Protein 8TMS (pdb70)

Foldseek 3Di:
DDDDDAAEEEAEFDEAEAQAELDPVVCVVVVRVQLEYEYEYPAQDRYEQEYAAFQQDQPPDPADRGVAQQNQESYEGEGAEYEYEGYEFEHVNADCVVRNHHERYQYHYQEYEYERHEFDDAHQHHEYFDDAPDDPDPSNNVYDCSPPDRDEHEYEYEQYEYEYFAQNAEYAYNYEYEAYEYEHEFDDWDFPPVQDDDPDDTDTDDDQARYERHAYQHDDPGQAYEYEQYEYYYDDQDFQRYAPYEYNHLQGAYEYENYYYDRNYHPVRYAYDVGGVDNRPNYHYYYD/DDDDDAAEDEAEFDEAEAQAELDPVVCVVVVRVQLEYEYEYPAQDRYEQEYAAFQQDQPPDPADRGVAQQNQESYEGEGAEYEYEGYEFEHVNADCVVRNHHERYRYHYQEYEYERHEFDDAHQHHEYFDDAPDDPDPCNNVYDCSPPDRDEHEYEYEQYEYEYFAQNAEYAYNYEYEAYEYEHEFDAWDFDPVQDDDPDDTDTDGDQARYERHAYQHDQPGQAYEYEQYEYYYPDQDFQRYAPYEYNHLQGAYEYENYHYDRNYHPVRYAYDVGGVDNRPNYHYYYD/DDDDDAAEEEAEFDEDEAQAELDPVVCVVVVRVQLEYEYEYPAQDRYEQEYAAFQQDQPPDPADRGVAQQNQESYEGEGAEYEYEGYEFEHVNADCVVRNHHERYRYHYQEYEYERHEFDDAHQHHEYFDDAPDDPDPSNNVHDCSPPDRDEHEYEYEQYEYEYFAQNAEYAYNYEYEAYEYEHEFDDWDFDPVQDDDPDDTDTDDDQARYERHAYQHDDPGQAYEYEQYEYYYDDQDFQRYAPYEYNHLQGAYEYENYHYDRNYHPVRYAYDVGGVDHRPNYHYYYD/DDDDDAAEDEAEFDEDEAQAELDPVVCVVVVRVQQEYEYEYPAQDRYEQEYAAFQQDQPPDPADRGVAQQNQESYEGEGAEYEYEGYEFEHVNADCVVRNHHERYRYHYQEYEYERHEFDDAHQHHEYFDDAPDDPDPCNNVYDCSPPDRDEHEYEYEQYEFEYFAQNAEYAYNYEYEAYEYEHEFDDWDFDPVQDDDPDDTDTDDDQARYERHAYQHDDPGQAYEYEQYEYYYDDQDFQRYAPYEYNHLQGAYEYENYHYDRNYHPVRYAYDVGGVDNRPNYHYYYD

Sequence (1152 aa):
SHMLEMKKIFFSNGTHYQKLYFDEEYYKNNNVTDNSLHIKGAGMDVTTISWSDGGFDKAPDDKGIKLGTFRSYTMFVSSGNEAIIEDLTIENTAGDGRIRGQAIALYADASKVTCRRVHLKGHQDTLFMSPLPLTEREKGGFIGPRENSPRLMTTQYYEDCIIEGDVDFIFGGANAVFKNCTIVSLYRAPLIDKNTISKEKAADYTDVPVQGFVCAPCTPEDEPGIRRFIDCRFITDRCPDSSVYLARPWREKGAASFENCSFGSHIHPDLFAGWKDIYDLEKTARFKNLSHMLEMKKIFFSNGTHYQKLYFDEEYYKNNNVTDNSLHIKGAGMDVTTISWSDGGFDKAPDDKGIKLGTFRSYTMFVSGNEAIIEDLTIENTAGDGRIRGQAIALYADASKVTCRRVHLKGHQDTLFMSPLPLTEREKGGFIGPRENSPRLMTTQYYEDCIIEGDVDFIFGGANAVFKNCTIVSLYRAPLIDKNTISKEKAADYTDVPVQGFVCAPCTPEDEPGIRFIDCRFITDRCPDSSVYLARPWREKGAASFEENCSFGSHIHPDLFAGWKDIYDLEKTARFKNLSHMLEMKKIFFSNGTHYQKLYFDEEYYKNNNVTDNSLHIKGAGMDVTTISWSDGGFDKAPDDKGIKLGTFRSYTMFVSGNEAIIEDLTIENTAGDGRIRGQAIALYADASKVTCRRVHLKGHQDTLFMSPLPLTEREKGGFIGPRENSPRLMTTQYYEDCIIEGDVDFIFGGANAVFKNCTIVSLYRAPLIDKNTISKEKAADYTDVPVQGFVCAPCTPEDEPGIRFIDCRFITDRCPDSSVYLARPWREKGAASFEENCSFGSHIHPDLFAGWKDIYDLEKTARFKNLSHMLEMKKIFFSNGTHYQKLYFDEEYYKNNNVTDNSLHIKGAGMDVTTISWSDGGFDKAPDDKGIKLGTFRSYTMFVSGNEAIIEDLTIENTAGDGRIRGQAIALYADASKVTCRRVHLKGHQDTLFMSPLPLTEREKGGFIGPRENSPRLMTTQYYEDCIIEGDVDFIFGGANAVFKNCTIVSLYRAPLIDKNTISKEKAADYTDVPVQGFVCAPCTPEDEPGIRRFIDCRFITDRCPDSSVYLARPWREKGAASFEENCSFGSHIHPDLFAGWKDIYDLEKTARFKNL

B-factor: mean 44.31, std 15.67, range [14.68, 141.88]

Nearest PDB structures (foldseek):
  8tms-assembly4_D  TM=1.001E+00  e=2.942E-52  Butyrivibrio fibrisolvens
  8tne-assembly3_C  TM=9.445E-01  e=4.661E-25  Butyrivibrio proteoclasticus
  8tne-assembly1_A  TM=9.260E-01  e=2.338E-25  Butyrivibrio proteoclasticus
  8tne-assembly2_B  TM=9.119E-01  e=3.468E-25  Butyrivibrio proteoclasticus
  1gq8-assembly1_A  TM=8.787E-01  e=9.538E-12  Daucus carota

CATH classification: 2.160.20.10

Structure (mmCIF, N/CA/C/O backbone):
data_8TMS
#
_entry.id   8TMS
#
_cell.length_a   48.638
_cell.length_b   76.282
_cell.length_c   96.779
_cell.angle_alpha   98.36
_cell.angle_beta   104.16
_cell.angle_gamma   90.05
#
_symmetry.space_group_name_H-M   'P 1'
#
loop_
_entity.id
_entity.type
_entity.pdbx_description
1 polymer Pectinesterase
2 non-polymer 'CHLORIDE ION'
3 non-polymer 1,2-ETHANEDIOL
4 water water
#
loop_
_atom_site.group_PDB
_atom_site.id
_atom_site.type_symbol
_atom_site.label_atom_id
_atom_site.label_alt_id
_atom_site.label_comp_id
_atom_site.label_asym_id
_atom_site.label_entity_id
_atom_site.label_seq_id
_atom_site.pdbx_PDB_ins_code
_atom_site.Cartn_x
_atom_site.Cartn_y
_atom_site.Cartn_z
_atom_site.occupancy
_atom_site.B_iso_or_equiv
_atom_site.auth_seq_id
_atom_site.auth_comp_id
_atom_site.auth_asym_id
_atom_site.auth_atom_id
_atom_site.pdbx_PDB_model_num
ATOM 1 N N . SER A 1 19 ? 22.969 20.897 -24.829 1.00 72.13 -4 SER A N 1
ATOM 2 C CA . SER A 1 19 ? 23.920 21.238 -23.731 1.00 73.25 -4 SER A CA 1
ATOM 3 C C . SER A 1 19 ? 24.650 20.007 -23.170 1.00 70.33 -4 SER A C 1
ATOM 4 O O . SER A 1 19 ? 25.786 19.813 -23.577 1.00 73.75 -4 SER A O 1
ATOM 7 N N . HIS A 1 20 ? 24.087 19.211 -22.240 1.00 64.92 -3 HIS A N 1
ATOM 8 C CA . HIS A 1 20 ? 24.873 18.134 -21.642 1.00 62.46 -3 HIS A CA 1
ATOM 9 C C . HIS A 1 20 ? 24.039 16.869 -21.421 1.00 58.59 -3 HIS A C 1
ATOM 10 O O . HIS A 1 20 ? 22.817 16.936 -21.340 1.00 55.64 -3 HIS A O 1
ATOM 17 N N . MET A 1 21 ? 24.731 15.727 -21.308 1.00 58.47 -2 MET A N 1
ATOM 18 C CA . MET A 1 21 ? 24.135 14.428 -21.020 1.00 58.29 -2 MET A CA 1
ATOM 19 C C . MET A 1 21 ? 24.526 14.018 -19.606 1.00 56.49 -2 MET A C 1
ATOM 20 O O . MET A 1 21 ? 25.629 14.319 -19.174 1.00 55.47 -2 MET A O 1
ATOM 25 N N . LEU A 1 22 ? 23.653 13.278 -18.917 1.00 57.22 -1 LEU A N 1
ATOM 26 C CA . LEU A 1 22 ? 23.913 12.806 -17.558 1.00 57.54 -1 LEU A CA 1
ATOM 27 C C . LEU A 1 22 ? 23.509 11.346 -17.428 1.00 53.56 -1 LEU A C 1
ATOM 28 O O . LEU A 1 22 ? 22.449 10.969 -17.892 1.00 53.24 -1 LEU A O 1
ATOM 33 N N . GLU A 1 23 ? 24.319 10.556 -16.735 1.00 52.29 0 GLU A N 1
ATOM 34 C CA . GLU A 1 23 ? 23.962 9.132 -16.512 1.00 51.33 0 GLU A CA 1
ATOM 35 C C . GLU A 1 23 ? 22.908 9.021 -15.406 1.00 47.62 0 GLU A C 1
ATOM 36 O O . GLU A 1 23 ? 23.082 9.644 -14.356 1.00 49.20 0 GLU A O 1
ATOM 42 N N . MET A 1 24 ? 21.863 8.240 -15.643 1.00 44.03 1 MET A N 1
ATOM 43 C CA . MET A 1 24 ? 20.776 8.092 -14.694 1.00 41.18 1 MET A CA 1
ATOM 44 C C . MET A 1 24 ? 20.883 6.711 -14.070 1.00 41.19 1 MET A C 1
ATOM 45 O O . MET A 1 24 ? 21.554 5.831 -14.606 1.00 45.14 1 MET A O 1
ATOM 50 N N . LYS A 1 25 ? 20.232 6.529 -12.926 1.00 39.39 2 LYS A N 1
ATOM 51 C CA . LYS A 1 25 ? 20.387 5.293 -12.188 1.00 38.84 2 LYS A CA 1
ATOM 52 C C . LYS A 1 25 ? 19.226 4.382 -12.550 1.00 36.50 2 LYS A C 1
ATOM 53 O O . LYS A 1 25 ? 18.084 4.744 -12.298 1.00 36.71 2 LYS A O 1
ATOM 59 N N . LYS A 1 26 ? 19.536 3.236 -13.167 1.00 35.44 3 LYS A N 1
ATOM 60 C CA . LYS A 1 26 ? 18.534 2.240 -13.496 1.00 34.65 3 LYS A CA 1
ATOM 61 C C . LYS A 1 26 ? 19.107 0.869 -13.142 1.00 35.07 3 LYS A C 1
ATOM 62 O O . LYS A 1 26 ? 20.197 0.524 -13.589 1.00 36.14 3 LYS A O 1
ATOM 68 N N . ILE A 1 27 ? 18.358 0.095 -12.347 1.00 33.30 4 ILE A N 1
ATOM 69 C CA . ILE A 1 27 ? 18.842 -1.167 -11.834 1.00 33.30 4 ILE A CA 1
ATOM 70 C C . ILE A 1 27 ? 17.935 -2.309 -12.268 1.00 32.60 4 ILE A C 1
ATOM 71 O O . ILE A 1 27 ? 16.725 -2.299 -12.024 1.00 33.20 4 ILE A O 1
ATOM 76 N N . PHE A 1 28 ? 18.560 -3.361 -12.791 1.00 31.77 5 PHE A N 1
ATOM 77 C CA . PHE A 1 28 ? 17.847 -4.585 -13.121 1.00 30.79 5 PHE A CA 1
ATOM 78 C C . PHE A 1 28 ? 17.972 -5.598 -11.986 1.00 29.17 5 PHE A C 1
ATOM 79 O O . PHE A 1 28 ? 19.043 -5.861 -11.477 1.00 28.29 5 PHE A O 1
ATOM 87 N N . PHE A 1 29 ? 16.851 -6.178 -11.605 1.00 29.13 6 PHE A N 1
ATOM 88 C CA . PHE A 1 29 ? 16.835 -7.259 -10.629 1.00 30.00 6 PHE A CA 1
ATOM 89 C C . PHE A 1 29 ? 16.539 -8.553 -11.374 1.00 29.15 6 PHE A C 1
ATOM 90 O O . PHE A 1 29 ? 15.466 -8.707 -11.954 1.00 27.51 6 PHE A O 1
ATOM 98 N N . SER A 1 30 ? 17.508 -9.470 -11.341 1.00 31.44 7 SER A N 1
ATOM 99 C CA . SER A 1 30 ? 17.409 -10.740 -12.050 1.00 33.37 7 SER A CA 1
ATOM 100 C C . SER A 1 30 ? 16.133 -11.467 -11.643 1.00 33.42 7 SER A C 1
ATOM 101 O O . SER A 1 30 ? 15.524 -11.159 -10.615 1.00 31.00 7 SER A O 1
ATOM 104 N N . ASN A 1 31 ? 15.758 -12.467 -12.440 1.00 35.17 8 ASN A N 1
ATOM 105 C CA . ASN A 1 31 ? 14.748 -13.413 -12.000 1.00 35.63 8 ASN A CA 1
ATOM 106 C C . ASN A 1 31 ? 15.244 -14.045 -10.695 1.00 35.12 8 ASN A C 1
ATOM 107 O O . ASN A 1 31 ? 16.448 -14.158 -10.479 1.00 34.88 8 ASN A O 1
ATOM 112 N N . GLY A 1 32 ? 14.305 -14.452 -9.836 1.00 35.36 9 GLY A N 1
ATOM 113 C CA . GLY A 1 32 ? 14.619 -14.962 -8.511 1.00 35.98 9 GLY A CA 1
ATOM 114 C C . GLY A 1 32 ? 14.073 -14.050 -7.405 1.00 35.19 9 GLY A C 1
ATOM 115 O O . GLY A 1 32 ? 13.471 -13.010 -7.681 1.00 30.73 9 GLY A O 1
ATOM 116 N N . THR A 1 33 ? 14.258 -14.481 -6.148 1.00 35.78 10 THR A N 1
ATOM 117 C CA . THR A 1 33 ? 13.893 -13.688 -4.994 1.00 35.91 10 THR A CA 1
ATOM 118 C C . THR A 1 33 ? 15.150 -13.002 -4.460 1.00 34.58 10 THR A C 1
ATOM 119 O O . THR A 1 33 ? 16.168 -13.645 -4.255 1.00 37.86 10 THR A O 1
ATOM 123 N N . HIS A 1 34 ? 15.067 -11.688 -4.244 1.00 32.49 11 HIS A N 1
ATOM 124 C CA . HIS A 1 34 ? 16.128 -10.919 -3.613 1.00 32.51 11 HIS A CA 1
ATOM 125 C C . HIS A 1 34 ? 15.686 -10.542 -2.192 1.00 30.13 11 HIS A C 1
ATOM 126 O O . HIS A 1 34 ? 14.799 -9.717 -2.038 1.00 27.94 11 HIS A O 1
ATOM 133 N N . TYR A 1 35 ? 16.289 -11.161 -1.172 1.00 30.78 12 TYR A N 1
ATOM 134 C CA . TYR A 1 35 ? 15.924 -10.940 0.220 1.00 30.25 12 TYR A CA 1
ATOM 135 C C . TYR A 1 35 ? 16.729 -9.770 0.763 1.00 31.43 12 TYR A C 1
ATOM 136 O O . TYR A 1 35 ? 17.871 -9.950 1.165 1.00 32.06 12 TYR A O 1
ATOM 145 N N . GLN A 1 36 ? 16.150 -8.569 0.759 1.00 32.57 13 GLN A N 1
ATOM 146 C CA . GLN A 1 36 ? 16.841 -7.449 1.376 1.00 35.62 13 GLN A CA 1
ATOM 147 C C . GLN A 1 36 ? 15.894 -6.288 1.606 1.00 31.32 13 GLN A C 1
ATOM 148 O O . GLN A 1 36 ? 14.866 -6.172 0.966 1.00 30.31 13 GLN A O 1
ATOM 154 N N . LYS A 1 37 ? 16.270 -5.464 2.583 1.00 30.14 14 LYS A N 1
ATOM 155 C CA . LYS A 1 37 ? 15.541 -4.255 2.913 1.00 28.89 14 LYS A CA 1
ATOM 156 C C . LYS A 1 37 ? 16.201 -3.128 2.139 1.00 25.97 14 LYS A C 1
ATOM 157 O O . LYS A 1 37 ? 17.349 -2.823 2.369 1.00 26.49 14 LYS A O 1
ATOM 163 N N . LEU A 1 38 ? 15.488 -2.562 1.183 1.00 24.92 15 LEU A N 1
ATOM 164 C CA . LEU A 1 38 ? 16.062 -1.573 0.290 1.00 25.39 15 LEU A CA 1
ATOM 165 C C . LEU A 1 38 ? 15.656 -0.192 0.791 1.00 23.49 15 LEU A C 1
ATOM 166 O O . LEU A 1 38 ? 14.475 0.052 0.990 1.00 21.13 15 LEU A O 1
ATOM 171 N N . TYR A 1 39 ? 16.654 0.663 1.003 1.00 24.55 16 TYR A N 1
ATOM 172 C CA . TYR A 1 39 ? 16.451 2.015 1.500 1.00 26.47 16 TYR A CA 1
ATOM 173 C C . TYR A 1 39 ? 17.119 3.019 0.563 1.00 26.49 16 TYR A C 1
ATOM 174 O O . TYR A 1 39 ? 18.307 3.317 0.708 1.00 27.46 16 TYR A O 1
ATOM 183 N N . PHE A 1 40 ? 16.327 3.533 -0.386 1.00 26.21 17 PHE A N 1
ATOM 184 C CA . PHE A 1 40 ? 16.805 4.444 -1.413 1.00 27.29 17 PHE A CA 1
ATOM 185 C C . PHE A 1 40 ? 16.544 5.886 -0.982 1.00 28.36 17 PHE A C 1
ATOM 186 O O . PHE A 1 40 ? 15.555 6.495 -1.383 1.00 27.69 17 PHE A O 1
ATOM 194 N N . ASP A 1 41 ? 17.465 6.409 -0.171 1.00 32.11 18 ASP A N 1
ATOM 195 C CA . ASP A 1 41 ? 17.324 7.687 0.512 1.00 35.20 18 ASP A CA 1
ATOM 196 C C . ASP A 1 41 ? 18.342 8.680 -0.047 1.00 37.50 18 ASP A C 1
ATOM 197 O O . ASP A 1 41 ? 19.061 8.354 -0.982 1.00 37.18 18 ASP A O 1
ATOM 202 N N . GLU A 1 42 ? 18.458 9.859 0.586 1.00 40.31 19 GLU A N 1
ATOM 203 C CA . GLU A 1 42 ? 19.448 10.862 0.227 1.00 42.83 19 GLU A CA 1
ATOM 204 C C . GLU A 1 42 ? 20.879 10.322 0.274 1.00 42.95 19 GLU A C 1
ATOM 205 O O . GLU A 1 42 ? 21.666 10.617 -0.622 1.00 43.66 19 GLU A O 1
ATOM 211 N N . GLU A 1 43 ? 21.228 9.564 1.326 1.00 41.73 20 GLU A N 1
ATOM 212 C CA . GLU A 1 43 ? 22.566 9.015 1.495 1.00 43.39 20 GLU A CA 1
ATOM 213 C C . GLU A 1 43 ? 22.925 8.097 0.308 1.00 40.94 20 GLU A C 1
ATOM 214 O O . GLU A 1 43 ? 24.056 8.154 -0.182 1.00 39.80 20 GLU A O 1
ATOM 220 N N . TYR A 1 44 ? 21.968 7.269 -0.161 1.00 37.63 21 TYR A N 1
ATOM 221 C CA . TYR A 1 44 ? 22.182 6.364 -1.281 1.00 36.12 21 TYR A CA 1
ATOM 222 C C . TYR A 1 44 ? 22.509 7.151 -2.554 1.00 38.37 21 TYR A C 1
ATOM 223 O O . TYR A 1 44 ? 23.391 6.775 -3.336 1.00 38.89 21 TYR A O 1
ATOM 232 N N . TYR A 1 45 ? 21.756 8.236 -2.778 1.00 37.47 22 TYR A N 1
ATOM 233 C CA . TYR A 1 45 ? 21.917 9.033 -3.975 1.00 37.26 22 TYR A CA 1
ATOM 234 C C . TYR A 1 45 ? 23.260 9.766 -3.963 1.00 39.07 22 TYR A C 1
ATOM 235 O O . TYR A 1 45 ? 23.909 9.851 -4.996 1.00 40.20 22 TYR A O 1
ATOM 244 N N . LYS A 1 46 ? 23.669 10.306 -2.811 1.00 40.39 23 LYS A N 1
ATOM 245 C CA . LYS A 1 46 ? 24.928 11.023 -2.727 1.00 45.35 23 LYS A CA 1
ATOM 246 C C . LYS A 1 46 ? 26.082 10.043 -2.952 1.00 44.84 23 LYS A C 1
ATOM 247 O O . LYS A 1 46 ? 27.025 10.351 -3.666 1.00 44.83 23 LYS A O 1
ATOM 253 N N . ASN A 1 47 ? 26.001 8.839 -2.380 1.00 43.46 24 ASN A N 1
ATOM 254 C CA . ASN A 1 47 ? 27.092 7.885 -2.474 1.00 43.39 24 ASN A CA 1
ATOM 255 C C . ASN A 1 47 ? 27.169 7.229 -3.858 1.00 41.87 24 ASN A C 1
ATOM 256 O O . ASN A 1 47 ? 28.219 6.722 -4.229 1.00 43.70 24 ASN A O 1
ATOM 261 N N . ASN A 1 48 ? 26.075 7.214 -4.628 1.00 39.81 25 ASN A N 1
ATOM 262 C CA . ASN A 1 48 ? 26.098 6.635 -5.960 1.00 37.82 25 ASN A CA 1
ATOM 263 C C . ASN A 1 48 ? 26.060 7.737 -7.023 1.00 38.09 25 ASN A C 1
ATOM 264 O O . ASN A 1 48 ? 25.835 7.472 -8.205 1.00 36.15 25 ASN A O 1
ATOM 269 N N . ASN A 1 49 ? 26.302 8.979 -6.590 1.00 38.88 26 ASN A N 1
ATOM 270 C CA . ASN A 1 49 ? 26.429 10.111 -7.481 1.00 40.41 26 ASN A CA 1
ATOM 271 C C . ASN A 1 49 ? 25.213 10.243 -8.385 1.00 39.28 26 ASN A C 1
ATOM 272 O O . ASN A 1 49 ? 25.372 10.594 -9.537 1.00 41.16 26 ASN A O 1
ATOM 277 N N . VAL A 1 50 ? 24.016 10.009 -7.848 1.00 37.52 27 VAL A N 1
ATOM 278 C CA . VAL A 1 50 ? 22.784 10.195 -8.592 1.00 38.09 27 VAL A CA 1
ATOM 279 C C . VAL A 1 50 ? 22.317 11.638 -8.366 1.00 40.94 27 VAL A C 1
ATOM 280 O O . VAL A 1 50 ? 21.576 11.935 -7.418 1.00 43.29 27 VAL A O 1
ATOM 284 N N . THR A 1 51 ? 22.772 12.555 -9.217 1.00 43.78 28 THR A N 1
ATOM 285 C CA . THR A 1 51 ? 22.665 13.976 -8.905 1.00 45.61 28 THR A CA 1
ATOM 286 C C . THR A 1 51 ? 21.224 14.460 -9.090 1.00 44.36 28 THR A C 1
ATOM 287 O O . THR A 1 51 ? 20.887 15.527 -8.601 1.00 45.35 28 THR A O 1
ATOM 291 N N . ASP A 1 52 ? 20.379 13.657 -9.756 1.00 42.70 29 ASP A N 1
ATOM 292 C CA . ASP A 1 52 ? 18.977 13.979 -10.014 1.00 40.94 29 ASP A CA 1
ATOM 293 C C . ASP A 1 52 ? 18.056 13.221 -9.048 1.00 37.30 29 ASP A C 1
ATOM 294 O O . ASP A 1 52 ? 16.842 13.273 -9.192 1.00 34.72 29 ASP A O 1
ATOM 299 N N . ASN A 1 53 ? 18.633 12.505 -8.077 1.00 37.24 30 ASN A N 1
ATOM 300 C CA . ASN A 1 53 ? 17.888 11.875 -6.989 1.00 37.97 30 ASN A CA 1
ATOM 301 C C . ASN A 1 53 ? 16.664 11.118 -7.503 1.00 37.08 30 ASN A C 1
ATOM 302 O O . ASN A 1 53 ? 15.550 11.282 -7.011 1.00 35.85 30 ASN A O 1
ATOM 307 N N . SER A 1 54 ? 16.892 10.284 -8.511 1.00 35.84 31 SER A N 1
ATOM 308 C CA . SER A 1 54 ? 15.822 9.573 -9.167 1.00 33.86 31 SER A CA 1
ATOM 309 C C . SER A 1 54 ? 16.271 8.151 -9.419 1.00 32.08 31 SER A C 1
ATOM 310 O O . SER A 1 54 ? 17.450 7.896 -9.590 1.00 31.37 31 SER A O 1
ATOM 313 N N . LEU A 1 55 ? 15.311 7.234 -9.371 1.00 31.73 32 LEU A N 1
ATOM 314 C CA . LEU A 1 55 ? 15.637 5.827 -9.430 1.00 31.02 32 LEU A CA 1
ATOM 315 C C . LEU A 1 55 ? 14.648 5.119 -10.338 1.00 29.82 32 LEU A C 1
ATOM 316 O O . LEU A 1 55 ? 13.452 5.395 -10.291 1.00 30.77 32 LEU A O 1
ATOM 321 N N . HIS A 1 56 ? 15.186 4.231 -11.172 1.00 28.45 33 HIS A N 1
ATOM 322 C CA . HIS A 1 56 ? 14.383 3.352 -11.993 1.00 27.30 33 HIS A CA 1
ATOM 323 C C . HIS A 1 56 ? 14.799 1.925 -11.647 1.00 27.13 33 HIS A C 1
ATOM 324 O O . HIS A 1 56 ? 15.976 1.563 -11.758 1.00 27.03 33 HIS A O 1
ATOM 331 N N . ILE A 1 57 ? 13.827 1.107 -11.230 1.00 27.37 34 ILE A N 1
ATOM 332 C CA . ILE A 1 57 ? 14.127 -0.296 -11.025 1.00 27.95 34 ILE A CA 1
ATOM 333 C C . ILE A 1 57 ? 13.234 -1.144 -11.930 1.00 26.45 34 ILE A C 1
ATOM 334 O O . ILE A 1 57 ? 12.044 -0.890 -12.180 1.00 23.52 34 ILE A O 1
ATOM 339 N N . LYS A 1 58 ? 13.876 -2.209 -12.410 1.00 26.74 35 LYS A N 1
ATOM 340 C CA . LYS A 1 58 ? 13.298 -3.079 -13.404 1.00 28.30 35 LYS A CA 1
ATOM 341 C C . LYS A 1 58 ? 13.577 -4.521 -12.971 1.00 27.08 35 LYS A C 1
ATOM 342 O O . LYS A 1 58 ? 14.675 -4.844 -12.541 1.00 26.08 35 LYS A O 1
ATOM 348 N N . GLY A 1 59 ? 12.573 -5.376 -13.092 1.00 26.87 36 GLY A N 1
ATOM 349 C CA . GLY A 1 59 ? 12.773 -6.801 -12.967 1.00 28.39 36 GLY A CA 1
ATOM 350 C C . GLY A 1 59 ? 12.564 -7.533 -14.297 1.00 31.99 36 GLY A C 1
ATOM 351 O O . GLY A 1 59 ? 12.363 -6.922 -15.367 1.00 32.55 36 GLY A O 1
ATOM 352 N N . ALA A 1 60 ? 12.593 -8.873 -14.186 1.00 32.95 37 ALA A N 1
ATOM 353 C CA . ALA A 1 60 ? 12.490 -9.786 -15.315 1.00 33.49 37 ALA A CA 1
ATOM 354 C C . ALA A 1 60 ? 11.036 -10.167 -15.574 1.00 32.90 37 ALA A C 1
ATOM 355 O O . ALA A 1 60 ? 10.760 -11.049 -16.386 1.00 31.91 37 ALA A O 1
ATOM 357 N N . GLY A 1 61 ? 10.108 -9.503 -14.879 1.00 32.12 38 GLY A N 1
ATOM 358 C CA . GLY A 1 61 ? 8.704 -9.855 -14.983 1.00 33.17 38 GLY A CA 1
ATOM 359 C C . GLY A 1 61 ? 8.008 -9.801 -13.625 1.00 33.39 38 GLY A C 1
ATOM 360 O O . GLY A 1 61 ? 8.590 -10.072 -12.584 1.00 29.76 38 GLY A O 1
ATOM 361 N N . MET A 1 62 ? 6.730 -9.447 -13.668 1.00 35.78 39 MET A N 1
ATOM 362 C CA . MET A 1 62 ? 5.974 -9.138 -12.476 1.00 36.15 39 MET A CA 1
ATOM 363 C C . MET A 1 62 ? 6.123 -10.244 -11.443 1.00 40.66 39 MET A C 1
ATOM 364 O O . MET A 1 62 ? 6.219 -9.926 -10.259 1.00 47.28 39 MET A O 1
ATOM 369 N N . ASP A 1 63 ? 6.136 -11.530 -11.818 1.00 40.45 40 ASP A N 1
ATOM 370 C CA . ASP A 1 63 ? 6.275 -12.477 -10.715 1.00 43.35 40 ASP A CA 1
ATOM 371 C C . ASP A 1 63 ? 7.532 -13.330 -10.844 1.00 42.95 40 ASP A C 1
ATOM 372 O O . ASP A 1 63 ? 7.786 -14.168 -9.988 1.00 46.23 40 ASP A O 1
ATOM 377 N N . VAL A 1 64 ? 8.374 -13.075 -11.844 1.00 39.38 41 VAL A N 1
ATOM 378 C CA . VAL A 1 64 ? 9.573 -13.879 -11.980 1.00 38.94 41 VAL A CA 1
ATOM 379 C C . VAL A 1 64 ? 10.694 -13.237 -11.170 1.00 34.32 41 VAL A C 1
ATOM 380 O O . VAL A 1 64 ? 11.659 -13.925 -10.837 1.00 32.67 41 VAL A O 1
ATOM 384 N N . THR A 1 65 ? 10.560 -11.930 -10.874 1.00 31.05 42 THR A N 1
ATOM 385 C CA . THR A 1 65 ? 11.483 -11.228 -9.989 1.00 29.15 42 THR A CA 1
ATOM 386 C C . THR A 1 65 ? 10.742 -10.786 -8.723 1.00 27.18 42 THR A C 1
ATOM 387 O O . THR A 1 65 ? 9.671 -10.183 -8.811 1.00 26.36 42 THR A O 1
ATOM 391 N N . THR A 1 66 ? 11.323 -11.076 -7.551 1.00 26.45 43 THR A N 1
ATOM 392 C CA . THR A 1 66 ? 10.685 -10.760 -6.277 1.00 25.69 43 THR A CA 1
ATOM 393 C C . THR A 1 66 ? 11.687 -10.113 -5.315 1.00 25.62 43 THR A C 1
ATOM 394 O O . THR A 1 66 ? 12.741 -10.675 -5.031 1.00 26.29 43 THR A O 1
ATOM 398 N N . ILE A 1 67 ? 11.337 -8.916 -4.819 1.00 25.24 44 ILE A N 1
ATOM 399 C CA . ILE A 1 67 ? 12.075 -8.266 -3.744 1.00 25.71 44 ILE A CA 1
ATOM 400 C C . ILE A 1 67 ? 11.338 -8.520 -2.434 1.00 24.14 44 ILE A C 1
ATOM 401 O O . ILE A 1 67 ? 10.140 -8.253 -2.317 1.00 22.33 44 ILE A O 1
ATOM 406 N N . SER A 1 68 ? 12.062 -9.015 -1.436 1.00 24.80 45 SER A N 1
ATOM 407 C CA . SER A 1 68 ? 11.411 -9.640 -0.294 1.00 25.37 45 SER A CA 1
ATOM 408 C C . SER A 1 68 ? 12.131 -9.343 1.017 1.00 25.95 45 SER A C 1
ATOM 409 O O . SER A 1 68 ? 13.348 -9.472 1.114 1.00 27.39 45 SER A O 1
ATOM 412 N N . TRP A 1 69 ? 11.333 -8.978 2.028 1.00 26.23 46 TRP A N 1
ATOM 413 C CA . TRP A 1 69 ? 11.763 -8.861 3.419 1.00 26.39 46 TRP A CA 1
ATOM 414 C C . TRP A 1 69 ? 10.524 -9.054 4.306 1.00 25.79 46 TRP A C 1
ATOM 415 O O . TRP A 1 69 ? 9.406 -9.192 3.804 1.00 24.99 46 TRP A O 1
ATOM 426 N N . SER A 1 70 ? 10.707 -9.030 5.626 1.00 26.59 47 SER A N 1
ATOM 427 C CA . SER A 1 70 ? 9.677 -9.513 6.538 1.00 27.01 47 SER A CA 1
ATOM 428 C C . SER A 1 70 ? 9.702 -8.778 7.889 1.00 27.98 47 SER A C 1
ATOM 429 O O . SER A 1 70 ? 9.443 -9.399 8.917 1.00 29.89 47 SER A O 1
ATOM 432 N N . ASP A 1 71 ? 9.996 -7.462 7.888 1.00 26.40 48 ASP A N 1
ATOM 433 C CA . ASP A 1 71 ? 9.936 -6.655 9.099 1.00 25.48 48 ASP A CA 1
ATOM 434 C C . ASP A 1 71 ? 8.488 -6.253 9.367 1.00 25.01 48 ASP A C 1
ATOM 435 O O . ASP A 1 71 ? 7.754 -5.936 8.439 1.00 23.96 48 ASP A O 1
ATOM 440 N N . GLY A 1 72 ? 8.082 -6.289 10.648 1.00 26.20 49 GLY A N 1
ATOM 441 C CA . GLY A 1 72 ? 6.734 -5.911 11.056 1.00 25.81 49 GLY A CA 1
ATOM 442 C C . GLY A 1 72 ? 6.735 -4.873 12.170 1.00 26.63 49 GLY A C 1
ATOM 443 O O . GLY A 1 72 ? 7.629 -4.850 13.010 1.00 27.76 49 GLY A O 1
ATOM 444 N N . GLY A 1 73 ? 5.688 -4.052 12.203 1.00 27.13 50 GLY A N 1
ATOM 445 C CA . GLY A 1 73 ? 5.628 -2.920 13.122 1.00 28.82 50 GLY A CA 1
ATOM 446 C C . GLY A 1 73 ? 5.703 -3.336 14.594 1.00 30.85 50 GLY A C 1
ATOM 447 O O . GLY A 1 73 ? 6.165 -2.538 15.406 1.00 33.16 50 GLY A O 1
ATOM 448 N N . PHE A 1 74 ? 5.269 -4.566 14.934 1.00 30.94 51 PHE A N 1
ATOM 449 C CA . PHE A 1 74 ? 5.250 -4.988 16.325 1.00 33.36 51 PHE A CA 1
ATOM 450 C C . PHE A 1 74 ? 6.572 -5.622 16.728 1.00 35.45 51 PHE A C 1
ATOM 451 O O . PHE A 1 74 ? 6.708 -6.037 17.879 1.00 38.49 51 PHE A O 1
ATOM 459 N N . ASP A 1 75 ? 7.550 -5.696 15.813 1.00 34.98 52 ASP A N 1
ATOM 460 C CA . ASP A 1 75 ? 8.828 -6.315 16.148 1.00 37.21 52 ASP A CA 1
ATOM 461 C C . ASP A 1 75 ? 9.575 -5.479 17.192 1.00 39.10 52 ASP A C 1
ATOM 462 O O . ASP A 1 75 ? 9.221 -4.330 17.417 1.00 39.35 52 ASP A O 1
ATOM 467 N N . LYS A 1 76 ? 10.633 -6.035 17.792 1.00 41.86 53 LYS A N 1
ATOM 468 C CA . LYS A 1 76 ? 11.490 -5.269 18.686 1.00 45.85 53 LYS A CA 1
ATOM 469 C C . LYS A 1 76 ? 12.019 -4.043 17.954 1.00 45.74 53 LYS A C 1
ATOM 470 O O . LYS A 1 76 ? 12.244 -4.099 16.750 1.00 45.47 53 LYS A O 1
ATOM 476 N N . ALA A 1 77 ? 12.195 -2.944 18.692 1.00 47.20 54 ALA A N 1
ATOM 477 C CA . ALA A 1 77 ? 12.859 -1.766 18.165 1.00 46.28 54 ALA A CA 1
ATOM 478 C C . ALA A 1 77 ? 14.306 -2.127 17.864 1.00 47.93 54 ALA A C 1
ATOM 479 O O . ALA A 1 77 ? 14.956 -2.796 18.654 1.00 50.19 54 ALA A O 1
ATOM 481 N N . PRO A 1 78 ? 14.857 -1.735 16.699 1.00 48.95 55 PRO A N 1
ATOM 482 C CA . PRO A 1 78 ? 16.249 -2.049 16.375 1.00 49.77 55 PRO A CA 1
ATOM 483 C C . PRO A 1 78 ? 17.245 -1.108 17.051 1.00 51.42 55 PRO A C 1
ATOM 484 O O . PRO A 1 78 ? 18.450 -1.340 16.993 1.00 51.63 55 PRO A O 1
ATOM 488 N N . ASP A 1 79 ? 16.739 -0.060 17.711 1.00 52.02 56 ASP A N 1
ATOM 489 C CA . ASP A 1 79 ? 17.598 0.933 18.335 1.00 53.98 56 ASP A CA 1
ATOM 490 C C . ASP A 1 79 ? 16.863 1.578 19.510 1.00 54.55 56 ASP A C 1
ATOM 491 O O . ASP A 1 79 ? 15.801 1.122 19.925 1.00 54.74 56 ASP A O 1
ATOM 496 N N . ASP A 1 80 ? 17.448 2.667 20.022 1.00 56.39 57 ASP A N 1
ATOM 497 C CA . ASP A 1 80 ? 16.938 3.380 21.179 1.00 58.52 57 ASP A CA 1
ATOM 498 C C . ASP A 1 80 ? 15.671 4.158 20.826 1.00 56.20 57 ASP A C 1
ATOM 499 O O . ASP A 1 80 ? 15.144 4.871 21.666 1.00 59.66 57 ASP A O 1
ATOM 504 N N . LYS A 1 81 ? 15.181 4.031 19.595 1.00 52.13 58 LYS A N 1
ATOM 505 C CA . LYS A 1 81 ? 14.089 4.870 19.128 1.00 50.68 58 LYS A CA 1
ATOM 506 C C . LYS A 1 81 ? 12.825 4.010 19.099 1.00 47.53 58 LYS A C 1
ATOM 507 O O . LYS A 1 81 ? 12.776 2.990 18.410 1.00 44.55 58 LYS A O 1
ATOM 513 N N . GLY A 1 82 ? 11.811 4.422 19.873 1.00 46.16 59 GLY A N 1
ATOM 514 C CA . GLY A 1 82 ? 10.526 3.737 19.898 1.00 43.48 59 GLY A CA 1
ATOM 515 C C . GLY A 1 82 ? 10.538 2.552 20.860 1.00 43.44 59 GLY A C 1
ATOM 516 O O . GLY A 1 82 ? 11.591 2.182 21.390 1.00 43.99 59 GLY A O 1
ATOM 517 N N . ILE A 1 83 ? 9.345 1.989 21.074 1.00 42.25 60 ILE A N 1
ATOM 518 C CA . ILE A 1 83 ? 9.148 0.811 21.911 1.00 43.75 60 ILE A CA 1
ATOM 519 C C . ILE A 1 83 ? 8.995 -0.443 21.032 1.00 42.14 60 ILE A C 1
ATOM 520 O O . ILE A 1 83 ? 8.818 -1.563 21.510 1.00 41.04 60 ILE A O 1
ATOM 525 N N . LYS A 1 84 ? 9.003 -0.230 19.715 1.00 41.14 61 LYS A N 1
ATOM 526 C CA . LYS A 1 84 ? 8.779 -1.275 18.733 1.00 39.81 61 LYS A CA 1
ATOM 527 C C . LYS A 1 84 ? 9.285 -0.754 17.399 1.00 38.17 61 LYS A C 1
ATOM 528 O O . LYS A 1 84 ? 9.551 0.443 17.282 1.00 37.51 61 LYS A O 1
ATOM 534 N N . LEU A 1 85 ? 9.373 -1.647 16.410 1.00 36.99 62 LEU A N 1
ATOM 535 C CA . LEU A 1 85 ? 9.970 -1.277 15.139 1.00 37.69 62 LEU A CA 1
ATOM 536 C C . LEU A 1 85 ? 9.156 -0.145 14.514 1.00 35.98 62 LEU A C 1
ATOM 537 O O . LEU A 1 85 ? 9.732 0.852 14.080 1.00 35.23 62 LEU A O 1
ATOM 542 N N . GLY A 1 86 ? 7.829 -0.335 14.449 1.00 34.49 63 GLY A N 1
ATOM 543 C CA . GLY A 1 86 ? 6.904 0.671 13.960 1.00 32.51 63 GLY A CA 1
ATOM 544 C C . GLY A 1 86 ? 6.530 0.451 12.498 1.00 30.32 63 GLY A C 1
ATOM 545 O O . GLY A 1 86 ? 7.317 -0.057 11.699 1.00 31.08 63 GLY A O 1
ATOM 546 N N . THR A 1 87 ? 5.311 0.865 12.177 1.00 28.43 64 THR A N 1
ATOM 547 C CA . THR A 1 87 ? 4.786 0.844 10.826 1.00 26.97 64 THR A CA 1
ATOM 548 C C . THR A 1 87 ? 5.805 1.369 9.801 1.00 26.86 64 THR A C 1
ATOM 549 O O . THR A 1 87 ? 6.072 0.744 8.779 1.00 25.45 64 THR A O 1
ATOM 553 N N . PHE A 1 88 ? 6.343 2.565 10.049 1.00 27.05 65 PHE A N 1
ATOM 554 C CA . PHE A 1 88 ? 7.027 3.304 9.008 1.00 25.40 65 PHE A CA 1
ATOM 555 C C . PHE A 1 88 ? 8.506 2.951 9.016 1.00 25.50 65 PHE A C 1
ATOM 556 O O . PHE A 1 88 ? 9.267 3.465 8.206 1.00 27.48 65 PHE A O 1
ATOM 564 N N . ARG A 1 89 ? 8.908 2.023 9.875 1.00 25.34 66 ARG A N 1
ATOM 565 C CA . ARG A 1 89 ? 10.193 1.374 9.691 1.00 25.29 66 ARG A CA 1
ATOM 566 C C . ARG A 1 89 ? 10.026 -0.072 9.206 1.00 23.56 66 ARG A C 1
ATOM 567 O O . ARG A 1 89 ? 11.023 -0.772 9.098 1.00 23.38 66 ARG A O 1
ATOM 575 N N . SER A 1 90 ? 8.809 -0.499 8.844 1.00 22.59 67 SER A N 1
ATOM 576 C CA . SER A 1 90 ? 8.569 -1.902 8.504 1.00 23.24 67 SER A CA 1
ATOM 577 C C . SER A 1 90 ? 8.890 -2.259 7.034 1.00 23.56 67 SER A C 1
ATOM 578 O O . SER A 1 90 ? 8.819 -3.429 6.647 1.00 23.03 67 SER A O 1
ATOM 581 N N . TYR A 1 91 ? 9.202 -1.255 6.198 1.00 23.64 68 TYR A N 1
ATOM 582 C CA . TYR A 1 91 ? 9.125 -1.364 4.739 1.00 23.35 68 TYR A CA 1
ATOM 583 C C . TYR A 1 91 ? 10.115 -2.416 4.234 1.00 23.63 68 TYR A C 1
ATOM 584 O O . TYR A 1 91 ? 11.221 -2.531 4.761 1.00 23.19 68 TYR A O 1
ATOM 593 N N . THR A 1 92 ? 9.716 -3.160 3.193 1.00 23.12 69 THR A N 1
ATOM 594 C CA . THR A 1 92 ? 10.673 -3.924 2.409 1.00 23.27 69 THR A CA 1
ATOM 595 C C . THR A 1 92 ? 11.470 -2.995 1.502 1.00 22.68 69 THR A C 1
ATOM 596 O O . THR A 1 92 ? 12.679 -3.167 1.397 1.00 22.16 69 THR A O 1
ATOM 600 N N . MET A 1 93 ? 10.795 -2.034 0.850 1.00 22.29 70 MET A N 1
ATOM 601 C CA . MET A 1 93 ? 11.485 -1.051 0.035 1.00 23.91 70 MET A CA 1
ATOM 602 C C . MET A 1 93 ? 10.972 0.340 0.384 1.00 23.86 70 MET A C 1
ATOM 603 O O . MET A 1 93 ? 9.770 0.581 0.391 1.00 22.56 70 MET A O 1
ATOM 608 N N . PHE A 1 94 ? 11.908 1.252 0.639 1.00 26.06 71 PHE A N 1
ATOM 609 C CA . PHE A 1 94 ? 11.629 2.682 0.725 1.00 27.31 71 PHE A CA 1
ATOM 610 C C . PHE A 1 94 ? 12.279 3.366 -0.476 1.00 27.00 71 PHE A C 1
ATOM 611 O O . PHE A 1 94 ? 13.455 3.145 -0.757 1.00 27.31 71 PHE A O 1
ATOM 619 N N . VAL A 1 95 ? 11.539 4.236 -1.158 1.00 26.91 72 VAL A N 1
ATOM 620 C CA . VAL A 1 95 ? 12.161 5.044 -2.188 1.00 28.63 72 VAL A CA 1
ATOM 621 C C . VAL A 1 95 ? 11.731 6.506 -2.066 1.00 28.26 72 VAL A C 1
ATOM 622 O O . VAL A 1 95 ? 10.551 6.785 -1.930 1.00 25.91 72 VAL A O 1
ATOM 626 N N . SER A 1 96 ? 12.713 7.422 -2.162 1.00 29.00 73 SER A N 1
ATOM 627 C CA A SER A 1 96 ? 12.468 8.853 -2.131 0.70 31.02 73 SER A CA 1
ATOM 628 C CA B SER A 1 96 ? 12.466 8.853 -2.134 0.30 29.60 73 SER A CA 1
ATOM 629 C C . SER A 1 96 ? 13.117 9.535 -3.334 1.00 30.66 73 SER A C 1
ATOM 630 O O . SER A 1 96 ? 13.553 8.873 -4.257 1.00 31.89 73 SER A O 1
ATOM 635 N N . GLY A 1 97 ? 13.180 10.867 -3.307 1.00 29.99 74 GLY A N 1
ATOM 636 C CA . GLY A 1 97 ? 13.843 11.640 -4.340 1.00 30.28 74 GLY A CA 1
ATOM 637 C C . GLY A 1 97 ? 12.820 12.336 -5.230 1.00 30.59 74 GLY A C 1
ATOM 638 O O . GLY A 1 97 ? 11.651 12.465 -4.868 1.00 31.03 74 GLY A O 1
ATOM 639 N N . ASN A 1 98 ? 13.244 12.737 -6.429 1.00 30.67 75 ASN A N 1
ATOM 640 C CA . ASN A 1 98 ? 12.359 13.458 -7.324 1.00 30.83 75 ASN A CA 1
ATOM 641 C C . ASN A 1 98 ? 11.435 12.502 -8.056 1.00 29.27 75 ASN A C 1
ATOM 642 O O . ASN A 1 98 ? 10.271 12.817 -8.279 1.00 28.42 75 ASN A O 1
ATOM 647 N N . GLU A 1 99 ? 11.956 11.347 -8.452 1.00 28.73 76 GLU A N 1
ATOM 648 C CA . GLU A 1 99 ? 11.169 10.422 -9.244 1.00 29.12 76 GLU A CA 1
ATOM 649 C C . GLU A 1 99 ? 11.615 8.986 -9.001 1.00 27.36 76 GLU A C 1
ATOM 650 O O . GLU A 1 99 ? 12.795 8.698 -8.864 1.00 27.08 76 GLU A O 1
ATOM 656 N N . ALA A 1 100 ? 10.634 8.090 -8.954 1.00 26.18 77 ALA A N 1
ATOM 657 C CA . ALA A 1 100 ? 10.896 6.672 -8.841 1.00 26.01 77 ALA A CA 1
ATOM 658 C C . ALA A 1 100 ? 10.028 5.936 -9.852 1.00 26.00 77 ALA A C 1
ATOM 659 O O . ALA A 1 100 ? 8.880 6.273 -10.085 1.00 26.34 77 ALA A O 1
ATOM 661 N N . ILE A 1 101 ? 10.611 4.944 -10.498 1.00 26.36 78 ILE A N 1
ATOM 662 C CA . ILE A 1 101 ? 9.886 4.163 -11.463 1.00 28.04 78 ILE A CA 1
ATOM 663 C C . ILE A 1 101 ? 10.197 2.718 -11.125 1.00 27.67 78 ILE A C 1
ATOM 664 O O . ILE A 1 101 ? 11.362 2.377 -10.890 1.00 27.36 78 ILE A O 1
ATOM 669 N N . ILE A 1 102 ? 9.158 1.881 -11.119 1.00 26.66 79 ILE A N 1
ATOM 670 C CA . ILE A 1 102 ? 9.348 0.490 -10.770 1.00 26.32 79 ILE A CA 1
ATOM 671 C C . ILE A 1 102 ? 8.575 -0.340 -11.781 1.00 25.90 79 ILE A C 1
ATOM 672 O O . ILE A 1 102 ? 7.391 -0.104 -11.967 1.00 25.15 79 ILE A O 1
ATOM 677 N N . GLU A 1 103 ? 9.240 -1.304 -12.411 1.00 26.02 80 GLU A N 1
ATOM 678 C CA . GLU A 1 103 ? 8.580 -2.088 -13.438 1.00 28.22 80 GLU A CA 1
ATOM 679 C C . GLU A 1 103 ? 8.910 -3.586 -13.330 1.00 27.86 80 GLU A C 1
ATOM 680 O O . GLU A 1 103 ? 10.052 -3.980 -13.061 1.00 26.64 80 GLU A O 1
ATOM 686 N N . ASP A 1 104 ? 7.874 -4.407 -13.557 1.00 27.19 81 ASP A N 1
ATOM 687 C CA . ASP A 1 104 ? 8.027 -5.825 -13.885 1.00 28.08 81 ASP A CA 1
ATOM 688 C C . ASP A 1 104 ? 8.736 -6.575 -12.763 1.00 27.74 81 ASP A C 1
ATOM 689 O O . ASP A 1 104 ? 9.714 -7.284 -13.021 1.00 27.87 81 ASP A O 1
ATOM 694 N N . LEU A 1 105 ? 8.235 -6.403 -11.531 1.00 26.19 82 LEU A N 1
ATOM 695 C CA . LEU A 1 105 ? 8.704 -7.203 -10.414 1.00 25.79 82 LEU A CA 1
ATOM 696 C C . LEU A 1 105 ? 7.650 -7.219 -9.308 1.00 25.12 82 LEU A C 1
ATOM 697 O O . LEU A 1 105 ? 6.609 -6.577 -9.414 1.00 23.37 82 LEU A O 1
ATOM 702 N N . THR A 1 106 ? 7.940 -8.034 -8.292 1.00 25.17 83 THR A N 1
ATOM 703 C CA . THR A 1 106 ? 7.114 -8.167 -7.111 1.00 24.11 83 THR A CA 1
ATOM 704 C C . THR A 1 106 ? 7.872 -7.565 -5.947 1.00 24.01 83 THR A C 1
ATOM 705 O O . THR A 1 106 ? 9.073 -7.784 -5.798 1.00 25.98 83 THR A O 1
ATOM 709 N N . ILE A 1 107 ? 7.164 -6.795 -5.128 1.00 23.09 84 ILE A N 1
ATOM 710 C CA . ILE A 1 107 ? 7.745 -6.402 -3.865 1.00 23.49 84 ILE A CA 1
ATOM 711 C C . ILE A 1 107 ? 6.841 -6.916 -2.759 1.00 22.57 84 ILE A C 1
ATOM 712 O O . ILE A 1 107 ? 5.642 -6.668 -2.805 1.00 22.86 84 ILE A O 1
ATOM 717 N N . GLU A 1 108 ? 7.418 -7.620 -1.787 1.00 21.86 85 GLU A N 1
ATOM 718 C CA . GLU A 1 108 ? 6.596 -8.240 -0.769 1.00 22.55 85 GLU A CA 1
ATOM 719 C C . GLU A 1 108 ? 7.156 -7.958 0.612 1.00 23.50 85 GLU A C 1
ATOM 720 O O . GLU A 1 108 ? 8.369 -7.941 0.805 1.00 23.64 85 GLU A O 1
ATOM 726 N N . ASN A 1 109 ? 6.226 -7.800 1.557 1.00 24.19 86 ASN A N 1
ATOM 727 C CA . ASN A 1 109 ? 6.524 -7.957 2.967 1.00 25.07 86 ASN A CA 1
ATOM 728 C C . ASN A 1 109 ? 5.867 -9.250 3.451 1.00 25.70 86 ASN A C 1
ATOM 729 O O . ASN A 1 109 ? 4.650 -9.398 3.365 1.00 27.95 86 ASN A O 1
ATOM 734 N N . THR A 1 110 ? 6.664 -10.198 3.938 1.00 25.50 87 THR A N 1
ATOM 735 C CA . THR A 1 110 ? 6.127 -11.501 4.295 1.00 26.14 87 THR A CA 1
ATOM 736 C C . THR A 1 110 ? 5.990 -11.653 5.810 1.00 27.94 87 THR A C 1
ATOM 737 O O . THR A 1 110 ? 5.917 -12.762 6.313 1.00 28.53 87 THR A O 1
ATOM 741 N N . ALA A 1 111 ? 5.941 -10.547 6.552 1.00 28.71 88 ALA A N 1
ATOM 742 C CA . ALA A 1 111 ? 5.830 -10.644 8.001 1.00 30.24 88 ALA A CA 1
ATOM 743 C C . ALA A 1 111 ? 4.582 -11.459 8.374 1.00 30.01 88 ALA A C 1
ATOM 744 O O . ALA A 1 111 ? 4.641 -12.387 9.183 1.00 30.66 88 ALA A O 1
ATOM 746 N N . GLY A 1 112 ? 3.452 -11.084 7.779 1.00 27.62 89 GLY A N 1
ATOM 747 C CA . GLY A 1 112 ? 2.239 -11.856 7.928 1.00 28.02 89 GLY A CA 1
ATOM 748 C C . GLY A 1 112 ? 1.106 -11.032 8.526 1.00 27.74 89 GLY A C 1
ATOM 749 O O . GLY A 1 112 ? 1.135 -9.789 8.533 1.00 25.37 89 GLY A O 1
ATOM 750 N N . ASP A 1 113 ? 0.127 -11.784 9.045 1.00 30.80 90 ASP A N 1
ATOM 751 C CA . ASP A 1 113 ? -1.084 -11.255 9.656 1.00 33.12 90 ASP A CA 1
ATOM 752 C C . ASP A 1 113 ? -0.748 -10.124 10.620 1.00 32.38 90 ASP A C 1
ATOM 753 O O . ASP A 1 113 ? 0.100 -10.287 11.485 1.00 33.73 90 ASP A O 1
ATOM 758 N N . GLY A 1 114 ? -1.431 -8.988 10.434 1.00 31.73 91 GLY A N 1
ATOM 759 C CA . GLY A 1 114 ? -1.198 -7.777 11.201 1.00 30.74 91 GLY A CA 1
ATOM 760 C C . GLY A 1 114 ? -1.571 -7.940 12.669 1.00 32.38 91 GLY A C 1
ATOM 761 O O . GLY A 1 114 ? -1.019 -7.261 13.530 1.00 33.42 91 GLY A O 1
ATOM 762 N N . ARG A 1 115 ? -2.495 -8.867 12.935 1.00 32.60 92 ARG A N 1
ATOM 763 C CA . ARG A 1 115 ? -2.859 -9.209 14.292 1.00 33.73 92 ARG A CA 1
ATOM 764 C C . ARG A 1 115 ? -1.693 -9.846 15.024 1.00 34.49 92 ARG A C 1
ATOM 765 O O . ARG A 1 115 ? -1.730 -9.910 16.228 1.00 37.85 92 ARG A O 1
ATOM 773 N N . ILE A 1 116 ? -0.644 -10.302 14.338 1.00 33.08 93 ILE A N 1
ATOM 774 C CA . ILE A 1 116 ? 0.416 -11.021 15.030 1.00 33.98 93 ILE A CA 1
ATOM 775 C C . ILE A 1 116 ? 1.726 -10.238 14.956 1.00 34.20 93 ILE A C 1
ATOM 776 O O . ILE A 1 116 ? 2.452 -10.162 15.946 1.00 35.17 93 ILE A O 1
ATOM 781 N N . ARG A 1 117 ? 2.029 -9.656 13.791 1.00 33.82 94 ARG A N 1
ATOM 782 C CA . ARG A 1 117 ? 3.301 -9.007 13.545 1.00 35.66 94 ARG A CA 1
ATOM 783 C C . ARG A 1 117 ? 3.114 -7.500 13.412 1.00 34.52 94 ARG A C 1
ATOM 784 O O . ARG A 1 117 ? 4.102 -6.742 13.369 1.00 34.14 94 ARG A O 1
ATOM 792 N N . GLY A 1 118 ? 1.851 -7.078 13.294 1.00 33.22 95 GLY A N 1
ATOM 793 C CA . GLY A 1 118 ? 1.526 -5.661 13.167 1.00 32.96 95 GLY A CA 1
ATOM 794 C C . GLY A 1 118 ? 1.554 -5.201 11.709 1.00 30.59 95 GLY A C 1
ATOM 795 O O . GLY A 1 118 ? 1.604 -6.014 10.789 1.00 27.48 95 GLY A O 1
ATOM 796 N N . GLN A 1 119 ? 1.533 -3.877 11.528 1.00 29.49 96 GLN A N 1
ATOM 797 C CA . GLN A 1 119 ? 1.640 -3.261 10.222 1.00 27.20 96 GLN A CA 1
ATOM 798 C C . GLN A 1 119 ? 2.984 -3.614 9.591 1.00 25.85 96 GLN A C 1
ATOM 799 O O . GLN A 1 119 ? 3.995 -3.645 10.276 1.00 26.65 96 GLN A O 1
ATOM 805 N N . ALA A 1 120 ? 2.988 -3.847 8.285 1.00 24.51 97 ALA A N 1
ATOM 806 C CA . ALA A 1 120 ? 4.187 -4.313 7.597 1.00 24.53 97 ALA A CA 1
ATOM 807 C C . ALA A 1 120 ? 4.143 -3.878 6.124 1.00 22.56 97 ALA A C 1
ATOM 808 O O . ALA A 1 120 ? 3.463 -4.493 5.320 1.00 21.95 97 ALA A O 1
ATOM 810 N N . ILE A 1 121 ? 4.876 -2.807 5.798 1.00 21.73 98 ILE A N 1
ATOM 811 C CA . ILE A 1 121 ? 4.830 -2.173 4.491 1.00 21.46 98 ILE A CA 1
ATOM 812 C C . ILE A 1 121 ? 5.686 -2.951 3.489 1.00 20.46 98 ILE A C 1
ATOM 813 O O . ILE A 1 121 ? 6.822 -3.329 3.772 1.00 21.38 98 ILE A O 1
ATOM 818 N N . ALA A 1 122 ? 5.152 -3.155 2.289 1.00 18.94 99 ALA A N 1
ATOM 819 C CA . ALA A 1 122 ? 5.988 -3.619 1.197 1.00 18.86 99 ALA A CA 1
ATOM 820 C C . ALA A 1 122 ? 6.713 -2.423 0.576 1.00 17.89 99 ALA A C 1
ATOM 821 O O . ALA A 1 122 ? 7.939 -2.408 0.544 1.00 17.81 99 ALA A O 1
ATOM 823 N N . LEU A 1 123 ? 5.967 -1.417 0.118 1.00 17.97 100 LEU A N 1
ATOM 824 C CA . LEU A 1 123 ? 6.579 -0.258 -0.527 1.00 19.35 100 LEU A CA 1
ATOM 825 C C . LEU A 1 123 ? 6.236 1.022 0.229 1.00 19.33 100 LEU A C 1
ATOM 826 O O . LEU A 1 123 ? 5.068 1.372 0.338 1.00 18.76 100 LEU A O 1
ATOM 831 N N . TYR A 1 124 ? 7.279 1.716 0.665 1.00 20.24 101 TYR A N 1
ATOM 832 C CA . TYR A 1 124 ? 7.137 3.072 1.232 1.00 22.09 101 TYR A CA 1
ATOM 833 C C . TYR A 1 124 ? 7.480 3.992 0.061 1.00 22.87 101 TYR A C 1
ATOM 834 O O . TYR A 1 124 ? 8.662 4.228 -0.187 1.00 23.09 101 TYR A O 1
ATOM 843 N N . ALA A 1 125 ? 6.467 4.491 -0.627 1.00 23.08 102 ALA A N 1
ATOM 844 C CA . ALA A 1 125 ? 6.651 5.266 -1.843 1.00 23.65 102 ALA A CA 1
ATOM 845 C C . ALA A 1 125 ? 6.650 6.755 -1.508 1.00 24.94 102 ALA A C 1
ATOM 846 O O . ALA A 1 125 ? 5.571 7.324 -1.325 1.00 24.72 102 ALA A O 1
ATOM 848 N N . ASP A 1 126 ? 7.851 7.361 -1.452 1.00 25.75 103 ASP A N 1
ATOM 849 C CA . ASP A 1 126 ? 8.044 8.688 -0.875 1.00 28.20 103 ASP A CA 1
ATOM 850 C C . ASP A 1 126 ? 8.495 9.736 -1.899 1.00 29.88 103 ASP A C 1
ATOM 851 O O . ASP A 1 126 ? 8.468 10.934 -1.593 1.00 32.48 103 ASP A O 1
ATOM 856 N N . ALA A 1 127 ? 8.888 9.303 -3.112 1.00 29.48 104 ALA A N 1
ATOM 857 C CA . ALA A 1 127 ? 9.410 10.196 -4.154 1.00 27.99 104 ALA A CA 1
ATOM 858 C C . ALA A 1 127 ? 8.316 11.120 -4.655 1.00 27.61 104 ALA A C 1
ATOM 859 O O . ALA A 1 127 ? 7.161 10.718 -4.653 1.00 27.64 104 ALA A O 1
ATOM 861 N N . SER A 1 128 ? 8.676 12.334 -5.107 1.00 27.95 105 SER A N 1
ATOM 862 C CA . SER A 1 128 ? 7.678 13.314 -5.511 1.00 28.74 105 SER A CA 1
ATOM 863 C C . SER A 1 128 ? 6.806 12.757 -6.617 1.00 28.81 105 SER A C 1
ATOM 864 O O . SER A 1 128 ? 5.624 13.066 -6.633 1.00 28.60 105 SER A O 1
ATOM 867 N N . LYS A 1 129 ? 7.430 12.021 -7.564 1.00 29.23 106 LYS A N 1
ATOM 868 C CA . LYS A 1 129 ? 6.742 11.334 -8.653 1.00 29.22 106 LYS A CA 1
ATOM 869 C C . LYS A 1 129 ? 7.035 9.853 -8.561 1.00 26.91 106 LYS A C 1
ATOM 870 O O . LYS A 1 129 ? 8.189 9.455 -8.527 1.00 27.10 106 LYS A O 1
ATOM 876 N N . VAL A 1 130 ? 5.989 9.039 -8.563 1.00 26.27 107 VAL A N 1
ATOM 877 C CA . VAL A 1 130 ? 6.151 7.597 -8.504 1.00 25.67 107 VAL A CA 1
ATOM 878 C C . VAL A 1 130 ? 5.345 6.977 -9.641 1.00 25.90 107 VAL A C 1
ATOM 879 O O . VAL A 1 130 ? 4.184 7.308 -9.830 1.00 25.93 107 VAL A O 1
ATOM 883 N N . THR A 1 131 ? 5.993 6.110 -10.424 1.00 26.77 108 THR A N 1
ATOM 884 C CA . THR A 1 131 ? 5.314 5.344 -11.447 1.00 27.05 108 THR A CA 1
ATOM 885 C C . THR A 1 131 ? 5.673 3.879 -11.286 1.00 26.02 108 THR A C 1
ATOM 886 O O . THR A 1 131 ? 6.850 3.534 -11.220 1.00 25.68 108 THR A O 1
ATOM 890 N N . CYS A 1 132 ? 4.639 3.041 -11.213 1.00 26.05 109 CYS A N 1
ATOM 891 C CA . CYS A 1 132 ? 4.788 1.600 -11.135 1.00 25.71 109 CYS A CA 1
ATOM 892 C C . CYS A 1 132 ? 4.026 0.977 -12.295 1.00 25.73 109 CYS A C 1
ATOM 893 O O . CYS A 1 132 ? 2.850 1.271 -12.473 1.00 26.44 109 CYS A O 1
ATOM 896 N N . ARG A 1 133 ? 4.716 0.171 -13.108 1.00 25.86 110 ARG A N 1
ATOM 897 C CA . ARG A 1 133 ? 4.086 -0.585 -14.171 1.00 26.87 110 ARG A CA 1
ATOM 898 C C . ARG A 1 133 ? 4.326 -2.073 -13.956 1.00 26.63 110 ARG A C 1
ATOM 899 O O . ARG A 1 133 ? 5.462 -2.506 -13.751 1.00 25.19 110 ARG A O 1
ATOM 907 N N . ARG A 1 134 ? 3.231 -2.851 -13.996 1.00 28.03 111 ARG A N 1
ATOM 908 C CA . ARG A 1 134 ? 3.278 -4.308 -13.909 1.00 28.18 111 ARG A CA 1
ATOM 909 C C . ARG A 1 134 ? 4.049 -4.736 -12.659 1.00 27.44 111 ARG A C 1
ATOM 910 O O . ARG A 1 134 ? 4.938 -5.588 -12.709 1.00 27.79 111 ARG A O 1
ATOM 918 N N . VAL A 1 135 ? 3.706 -4.114 -11.529 1.00 26.01 112 VAL A N 1
ATOM 919 C CA . VAL A 1 135 ? 4.318 -4.459 -10.253 1.00 25.74 112 VAL A CA 1
ATOM 920 C C . VAL A 1 135 ? 3.258 -5.144 -9.399 1.00 26.22 112 VAL A C 1
ATOM 921 O O . VAL A 1 135 ? 2.091 -4.739 -9.416 1.00 24.30 112 VAL A O 1
ATOM 925 N N . HIS A 1 136 ? 3.702 -6.175 -8.666 1.00 27.84 113 HIS A N 1
ATOM 926 C CA . HIS A 1 136 ? 2.879 -6.907 -7.720 1.00 28.03 113 HIS A CA 1
ATOM 927 C C . HIS A 1 136 ? 3.351 -6.549 -6.321 1.00 26.35 113 HIS A C 1
ATOM 928 O O . HIS A 1 136 ? 4.508 -6.817 -5.973 1.00 25.39 113 HIS A O 1
ATOM 935 N N . LEU A 1 137 ? 2.462 -5.899 -5.549 1.00 25.93 114 LEU A N 1
ATOM 936 C CA . LEU A 1 137 ? 2.747 -5.578 -4.151 1.00 23.36 114 LEU A CA 1
ATOM 937 C C . LEU A 1 137 ? 1.987 -6.553 -3.248 1.00 22.77 114 LEU A C 1
ATOM 938 O O . LEU A 1 137 ? 0.769 -6.713 -3.364 1.00 22.37 114 LEU A O 1
ATOM 943 N N . LYS A 1 138 ? 2.718 -7.201 -2.340 1.00 22.49 115 LYS A N 1
ATOM 944 C CA . LYS A 1 138 ? 2.145 -8.177 -1.432 1.00 23.13 115 LYS A CA 1
ATOM 945 C C . LYS A 1 138 ? 2.471 -7.810 0.005 1.00 21.80 115 LYS A C 1
ATOM 946 O O . LYS A 1 138 ? 3.629 -7.614 0.366 1.00 20.69 115 LYS A O 1
ATOM 952 N N . GLY A 1 139 ? 1.406 -7.782 0.804 1.00 22.89 116 GLY A N 1
ATOM 953 C CA . GLY A 1 139 ? 1.462 -7.836 2.255 1.00 23.22 116 GLY A CA 1
ATOM 954 C C . GLY A 1 139 ? 0.061 -8.072 2.824 1.00 24.01 116 GLY A C 1
ATOM 955 O O . GLY A 1 139 ? -0.833 -8.556 2.130 1.00 21.63 116 GLY A O 1
ATOM 956 N N . HIS A 1 140 ? -0.117 -7.704 4.104 1.00 27.02 117 HIS A N 1
ATOM 957 C CA . HIS A 1 140 ? -1.386 -7.869 4.790 1.00 27.75 117 HIS A CA 1
ATOM 958 C C . HIS A 1 140 ? -1.903 -6.490 5.196 1.00 27.03 117 HIS A C 1
ATOM 959 O O . HIS A 1 140 ? -2.680 -5.891 4.461 1.00 26.21 117 HIS A O 1
ATOM 966 N N . GLN A 1 141 ? -1.465 -6.004 6.357 1.00 27.84 118 GLN A N 1
ATOM 967 C CA . GLN A 1 141 ? -1.845 -4.688 6.828 1.00 28.79 118 GLN A CA 1
ATOM 968 C C . GLN A 1 141 ? -0.810 -3.637 6.395 1.00 27.48 118 GLN A C 1
ATOM 969 O O . GLN A 1 141 ? 0.389 -3.813 6.643 1.00 26.15 118 GLN A O 1
ATOM 975 N N . ASP A 1 142 ? -1.302 -2.565 5.737 1.00 27.18 119 ASP A N 1
ATOM 976 C CA . ASP A 1 142 ? -0.520 -1.412 5.291 1.00 27.27 119 ASP A CA 1
ATOM 977 C C . ASP A 1 142 ? 0.490 -1.779 4.197 1.00 25.83 119 ASP A C 1
ATOM 978 O O . ASP A 1 142 ? 1.632 -1.326 4.240 1.00 23.60 119 ASP A O 1
ATOM 983 N N . THR A 1 143 ? 0.068 -2.574 3.207 1.00 26.21 120 THR A N 1
ATOM 984 C CA . THR A 1 143 ? 0.988 -3.070 2.193 1.00 26.57 120 THR A CA 1
ATOM 985 C C . THR A 1 143 ? 1.681 -1.923 1.459 1.00 25.26 120 THR A C 1
ATOM 986 O O . THR A 1 143 ? 2.911 -1.924 1.342 1.00 25.73 120 THR A O 1
ATOM 990 N N . LEU A 1 144 ? 0.889 -0.979 0.933 1.00 22.93 121 LEU A N 1
ATOM 991 C CA . LEU A 1 144 ? 1.449 0.133 0.182 1.00 22.06 121 LEU A CA 1
ATOM 992 C C . LEU A 1 144 ? 1.189 1.436 0.919 1.00 24.45 121 LEU A C 1
ATOM 993 O O . LEU A 1 144 ? 0.027 1.815 1.134 1.00 25.13 121 LEU A O 1
ATOM 998 N N . PHE A 1 145 ? 2.282 2.150 1.220 1.00 25.22 122 PHE A N 1
ATOM 999 C CA . PHE A 1 145 ? 2.184 3.498 1.763 1.00 26.23 122 PHE A CA 1
ATOM 1000 C C . PHE A 1 145 ? 2.734 4.559 0.802 1.00 25.79 122 PHE A C 1
ATOM 1001 O O . PHE A 1 145 ? 3.893 4.489 0.387 1.00 22.47 122 PHE A O 1
ATOM 1009 N N . MET A 1 146 ? 1.915 5.599 0.569 1.00 27.65 123 MET A N 1
ATOM 1010 C CA . MET A 1 146 ? 2.249 6.718 -0.306 1.00 28.95 123 MET A CA 1
ATOM 1011 C C . MET A 1 146 ? 2.334 8.005 0.510 1.00 28.84 123 MET A C 1
ATOM 1012 O O . MET A 1 146 ? 1.347 8.428 1.107 1.00 28.40 123 MET A O 1
ATOM 1017 N N . SER A 1 147 ? 3.529 8.619 0.538 1.00 26.89 124 SER A N 1
ATOM 1018 C CA . SER A 1 147 ? 3.712 9.878 1.232 1.00 27.07 124 SER A CA 1
ATOM 1019 C C . SER A 1 147 ? 2.748 10.930 0.684 1.00 29.53 124 SER A C 1
ATOM 1020 O O . SER A 1 147 ? 2.391 10.887 -0.490 1.00 30.50 124 SER A O 1
ATOM 1023 N N . PRO A 1 148 ? 2.308 11.943 1.470 1.00 31.57 125 PRO A N 1
ATOM 1024 C CA . PRO A 1 148 ? 2.792 12.195 2.829 1.00 32.31 125 PRO A CA 1
ATOM 1025 C C . PRO A 1 148 ? 2.044 11.521 3.976 1.00 30.52 125 PRO A C 1
ATOM 1026 O O . PRO A 1 148 ? 0.956 10.998 3.811 1.00 28.86 125 PRO A O 1
ATOM 1030 N N . LEU A 1 149 ? 2.674 11.568 5.145 1.00 32.12 126 LEU A N 1
ATOM 1031 C CA . LEU A 1 149 ? 2.023 11.304 6.420 1.00 32.79 126 LEU A CA 1
ATOM 1032 C C . LEU A 1 149 ? 0.944 12.354 6.704 1.00 33.44 126 LEU A C 1
ATOM 1033 O O . LEU A 1 149 ? 0.970 13.468 6.187 1.00 33.65 126 LEU A O 1
ATOM 1038 N N . PRO A 1 150 ? -0.069 11.991 7.513 1.00 34.68 127 PRO A N 1
ATOM 1039 C CA . PRO A 1 150 ? -0.967 12.961 8.138 1.00 37.29 127 PRO A CA 1
ATOM 1040 C C . PRO A 1 150 ? -0.194 14.010 8.929 1.00 38.91 127 PRO A C 1
ATOM 1041 O O . PRO A 1 150 ? 0.977 13.797 9.238 1.00 38.30 127 PRO A O 1
ATOM 1045 N N . LEU A 1 151 ? -0.861 15.116 9.283 1.00 40.50 128 LEU A N 1
ATOM 1046 C CA . LEU A 1 151 ? -0.189 16.213 9.968 1.00 43.03 128 LEU A CA 1
ATOM 1047 C C . LEU A 1 151 ? 0.361 15.746 11.320 1.00 42.54 128 LEU A C 1
ATOM 1048 O O . LEU A 1 151 ? 1.527 15.994 11.602 1.00 42.09 128 LEU A O 1
ATOM 1053 N N . THR A 1 152 ? -0.464 15.075 12.137 1.00 42.58 129 THR A N 1
ATOM 1054 C CA . THR A 1 152 ? -0.071 14.720 13.492 1.00 44.32 129 THR A CA 1
ATOM 1055 C C . THR A 1 152 ? -0.377 13.257 13.776 1.00 44.73 129 THR A C 1
ATOM 1056 O O . THR A 1 152 ? -1.380 12.719 13.312 1.00 43.44 129 THR A O 1
ATOM 1060 N N . GLU A 1 153 ? 0.515 12.635 14.564 1.00 47.29 130 GLU A N 1
ATOM 1061 C CA . GLU A 1 153 ? 0.406 11.236 14.954 1.00 47.60 130 GLU A CA 1
ATOM 1062 C C . GLU A 1 153 ? -0.780 11.109 15.911 1.00 49.71 130 GLU A C 1
ATOM 1063 O O . GLU A 1 153 ? -1.021 12.011 16.711 1.00 49.20 130 GLU A O 1
ATOM 1069 N N . ARG A 1 154 ? -1.548 10.016 15.800 1.00 49.82 131 ARG A N 1
ATOM 1070 C CA . ARG A 1 154 ? -2.632 9.747 16.732 1.00 50.89 131 ARG A CA 1
ATOM 1071 C C . ARG A 1 154 ? -2.089 8.996 17.949 1.00 52.99 131 ARG A C 1
ATOM 1072 O O . ARG A 1 154 ? -2.551 9.243 19.054 1.00 57.19 131 ARG A O 1
ATOM 1080 N N . GLU A 1 155 ? -1.108 8.095 17.768 1.00 53.87 132 GLU A N 1
ATOM 1081 C CA . GLU A 1 155 ? -0.441 7.436 18.887 1.00 54.23 132 GLU A CA 1
ATOM 1082 C C . GLU A 1 155 ? 1.019 7.869 18.983 1.00 51.76 132 GLU A C 1
ATOM 1083 O O . GLU A 1 155 ? 1.637 8.225 17.992 1.00 49.44 132 GLU A O 1
ATOM 1089 N N . LYS A 1 156 ? 1.562 7.850 20.205 1.00 51.80 133 LYS A N 1
ATOM 1090 C CA . LYS A 1 156 ? 2.905 8.340 20.454 1.00 50.63 133 LYS A CA 1
ATOM 1091 C C . LYS A 1 156 ? 3.871 7.496 19.624 1.00 47.10 133 LYS A C 1
ATOM 1092 O O . LYS A 1 156 ? 3.774 6.273 19.603 1.00 44.87 133 LYS A O 1
ATOM 1098 N N . GLY A 1 157 ? 4.749 8.195 18.893 1.00 44.99 134 GLY A N 1
ATOM 1099 C CA . GLY A 1 157 ? 5.827 7.590 18.129 1.00 41.98 134 GLY A CA 1
ATOM 1100 C C . GLY A 1 157 ? 5.346 6.916 16.853 1.00 37.51 134 GLY A C 1
ATOM 1101 O O . GLY A 1 157 ? 6.115 6.210 16.220 1.00 35.29 134 GLY A O 1
ATOM 1102 N N . GLY A 1 158 ? 4.083 7.146 16.492 1.00 36.12 135 GLY A N 1
ATOM 1103 C CA . GLY A 1 158 ? 3.423 6.381 15.451 1.00 34.66 135 GLY A CA 1
ATOM 1104 C C . GLY A 1 158 ? 4.070 6.534 14.072 1.00 33.69 135 GLY A C 1
ATOM 1105 O O . GLY A 1 158 ? 3.840 5.695 13.194 1.00 31.17 135 GLY A O 1
ATOM 1106 N N . PHE A 1 159 ? 4.840 7.620 13.891 1.00 33.65 136 PHE A N 1
ATOM 1107 C CA . PHE A 1 159 ? 5.434 7.946 12.610 1.00 32.52 136 PHE A CA 1
ATOM 1108 C C . PHE A 1 159 ? 6.944 7.735 12.615 1.00 32.81 136 PHE A C 1
ATOM 1109 O O . PHE A 1 159 ? 7.607 8.089 11.641 1.00 32.00 136 PHE A O 1
ATOM 1117 N N . ILE A 1 160 ? 7.507 7.161 13.682 1.00 34.22 137 ILE A N 1
ATOM 1118 C CA . ILE A 1 160 ? 8.943 6.920 13.719 1.00 36.06 137 ILE A CA 1
ATOM 1119 C C . ILE A 1 160 ? 9.337 6.190 12.431 1.00 36.31 137 ILE A C 1
ATOM 1120 O O . ILE A 1 160 ? 8.693 5.222 12.022 1.00 34.99 137 ILE A O 1
ATOM 1125 N N . GLY A 1 161 ? 10.400 6.686 11.790 1.00 37.66 138 GLY A N 1
ATOM 1126 C CA . GLY A 1 161 ? 10.782 6.229 10.466 1.00 36.81 138 GLY A CA 1
ATOM 1127 C C . GLY A 1 161 ? 11.477 7.331 9.674 1.00 36.73 138 GLY A C 1
ATOM 1128 O O . GLY A 1 161 ? 11.769 8.392 10.208 1.00 36.56 138 GLY A O 1
ATOM 1129 N N . PRO A 1 162 ? 11.753 7.115 8.370 1.00 35.74 139 PRO A N 1
ATOM 1130 C CA . PRO A 1 162 ? 12.583 8.037 7.592 1.00 35.19 139 PRO A CA 1
ATOM 1131 C C . PRO A 1 162 ? 12.051 9.465 7.465 1.00 34.60 139 PRO A C 1
ATOM 1132 O O . PRO A 1 162 ? 12.844 10.387 7.273 1.00 32.99 139 PRO A O 1
ATOM 1136 N N . ARG A 1 163 ? 10.725 9.639 7.590 1.00 33.42 140 ARG A N 1
ATOM 1137 C CA . ARG A 1 163 ? 10.088 10.916 7.288 1.00 33.45 140 ARG A CA 1
ATOM 1138 C C . ARG A 1 163 ? 9.371 11.491 8.509 1.00 34.78 140 ARG A C 1
ATOM 1139 O O . ARG A 1 163 ? 8.529 12.379 8.378 1.00 34.13 140 ARG A O 1
ATOM 1147 N N . GLU A 1 164 ? 9.716 10.993 9.696 1.00 37.27 141 GLU A N 1
ATOM 1148 C CA . GLU A 1 164 ? 8.958 11.299 10.900 1.00 40.75 141 GLU A CA 1
ATOM 1149 C C . GLU A 1 164 ? 8.922 12.807 11.121 1.00 43.65 141 GLU A C 1
ATOM 1150 O O . GLU A 1 164 ? 7.876 13.366 11.433 1.00 43.24 141 GLU A O 1
ATOM 1156 N N . ASN A 1 165 ? 10.091 13.440 10.974 1.00 46.61 142 ASN A N 1
ATOM 1157 C CA . ASN A 1 165 ? 10.264 14.853 11.265 1.00 49.27 142 ASN A CA 1
ATOM 1158 C C . ASN A 1 165 ? 10.522 15.638 9.977 1.00 49.69 142 ASN A C 1
ATOM 1159 O O . ASN A 1 165 ? 10.758 16.837 10.020 1.00 56.25 142 ASN A O 1
ATOM 1164 N N . SER A 1 166 ? 10.412 14.983 8.817 1.00 48.12 143 SER A N 1
ATOM 1165 C CA . SER A 1 166 ? 10.486 15.663 7.534 1.00 47.04 143 SER A CA 1
ATOM 1166 C C . SER A 1 166 ? 9.210 16.462 7.290 1.00 47.52 143 SER A C 1
ATOM 1167 O O . SER A 1 166 ? 8.188 16.187 7.913 1.00 49.47 143 SER A O 1
ATOM 1170 N N . PRO A 1 167 ? 9.208 17.465 6.383 1.00 45.52 144 PRO A N 1
ATOM 1171 C CA . PRO A 1 167 ? 7.963 18.138 6.021 1.00 44.19 144 PRO A CA 1
ATOM 1172 C C . PRO A 1 167 ? 6.993 17.170 5.352 1.00 41.74 144 PRO A C 1
ATOM 1173 O O . PRO A 1 167 ? 7.387 16.142 4.800 1.00 41.98 144 PRO A O 1
ATOM 1177 N N . ARG A 1 168 ? 5.708 17.505 5.415 1.00 41.54 145 ARG A N 1
ATOM 1178 C CA . ARG A 1 168 ? 4.673 16.704 4.782 1.00 39.37 145 ARG A CA 1
ATOM 1179 C C . ARG A 1 168 ? 4.555 17.092 3.306 1.00 38.85 145 ARG A C 1
ATOM 1180 O O . ARG A 1 168 ? 3.584 17.719 2.913 1.00 39.34 145 ARG A O 1
ATOM 1188 N N . LEU A 1 169 ? 5.533 16.686 2.496 1.00 37.40 146 LEU A N 1
ATOM 1189 C CA . LEU A 1 169 ? 5.509 16.935 1.060 1.00 37.20 146 LEU A CA 1
ATOM 1190 C C . LEU A 1 169 ? 4.502 16.025 0.349 1.00 36.30 146 LEU A C 1
ATOM 1191 O O . LEU A 1 169 ? 4.490 14.808 0.549 1.00 37.33 146 LEU A O 1
ATOM 1196 N N . MET A 1 170 ? 3.724 16.627 -0.549 1.00 36.66 147 MET A N 1
ATOM 1197 C CA . MET A 1 170 ? 2.807 15.925 -1.424 1.00 37.11 147 MET A CA 1
ATOM 1198 C C . MET A 1 170 ? 3.594 15.139 -2.481 1.00 33.45 147 MET A C 1
ATOM 1199 O O . MET A 1 170 ? 4.706 15.500 -2.842 1.00 32.27 147 MET A O 1
ATOM 1204 N N . THR A 1 171 ? 3.034 14.001 -2.904 1.00 31.05 148 THR A N 1
ATOM 1205 C CA . THR A 1 171 ? 3.591 13.198 -3.975 1.00 28.68 148 THR A CA 1
ATOM 1206 C C . THR A 1 171 ? 2.487 12.906 -4.984 1.00 29.68 148 THR A C 1
ATOM 1207 O O . THR A 1 171 ? 1.308 13.007 -4.663 1.00 30.06 148 THR A O 1
ATOM 1211 N N . THR A 1 172 ? 2.907 12.536 -6.204 1.00 30.91 149 THR A N 1
ATOM 1212 C CA . THR A 1 172 ? 2.021 12.190 -7.311 1.00 30.84 149 THR A CA 1
ATOM 1213 C C . THR A 1 172 ? 2.418 10.806 -7.804 1.00 30.21 149 THR A C 1
ATOM 1214 O O . THR A 1 172 ? 3.586 10.587 -8.088 1.00 31.2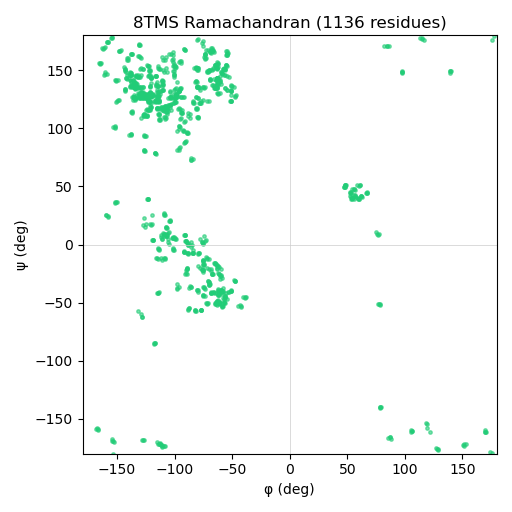1 149 THR A O 1
ATOM 1218 N N . GLN A 1 173 ? 1.456 9.878 -7.872 1.00 29.36 150 GLN A N 1
ATOM 1219 C CA . GLN A 1 173 ? 1.758 8.473 -8.083 1.00 27.46 150 GLN A CA 1
ATOM 1220 C C . GLN A 1 173 ? 0.826 7.883 -9.140 1.00 26.95 150 GLN A C 1
ATOM 1221 O O . GLN A 1 173 ? -0.359 8.168 -9.131 1.00 27.59 150 GLN A O 1
ATOM 1227 N N . TYR A 1 174 ? 1.383 7.050 -10.029 1.00 26.74 151 TYR A N 1
ATOM 1228 C CA . TYR A 1 174 ? 0.627 6.302 -11.013 1.00 27.29 151 TYR A CA 1
ATOM 1229 C C . TYR A 1 174 ? 0.999 4.818 -10.905 1.00 27.86 151 TYR A C 1
ATOM 1230 O O . TYR A 1 174 ? 2.178 4.450 -10.856 1.00 26.82 151 TYR A O 1
ATOM 1239 N N . TYR A 1 175 ? -0.024 3.954 -10.829 1.00 27.37 152 TYR A N 1
ATOM 1240 C CA . TYR A 1 175 ? 0.144 2.510 -10.782 1.00 26.54 152 TYR A CA 1
ATOM 1241 C C . TYR A 1 175 ? -0.654 1.895 -11.926 1.00 27.49 152 TYR A C 1
ATOM 1242 O O . TYR A 1 175 ? -1.886 2.000 -11.943 1.00 29.47 152 TYR A O 1
ATOM 1251 N N . GLU A 1 176 ? 0.044 1.248 -12.869 1.00 27.82 153 GLU A N 1
ATOM 1252 C CA . GLU A 1 176 ? -0.574 0.746 -14.088 1.00 30.02 153 GLU A CA 1
ATOM 1253 C C . GLU A 1 176 ? -0.337 -0.759 -14.227 1.00 30.38 153 GLU A C 1
ATOM 1254 O O . GLU A 1 176 ? 0.795 -1.230 -14.162 1.00 29.47 153 GLU A O 1
ATOM 1260 N N . ASP A 1 177 ? -1.429 -1.500 -14.445 1.00 31.35 154 ASP A N 1
ATOM 1261 C CA . ASP A 1 177 ? -1.401 -2.942 -14.609 1.00 31.73 154 ASP A CA 1
ATOM 1262 C C . ASP A 1 177 ? -0.674 -3.583 -13.447 1.00 28.85 154 ASP A C 1
ATOM 1263 O O . ASP A 1 177 ? 0.141 -4.483 -13.653 1.00 29.72 154 ASP A O 1
ATOM 1268 N N . CYS A 1 178 ? -0.977 -3.124 -12.235 1.00 26.87 155 CYS A N 1
ATOM 1269 C CA . CYS A 1 178 ? -0.346 -3.684 -11.053 1.00 25.53 155 CYS A CA 1
ATOM 1270 C C . CYS A 1 178 ? -1.314 -4.649 -10.364 1.00 25.40 155 CYS A C 1
ATOM 1271 O O . CYS A 1 178 ? -2.520 -4.644 -10.619 1.00 25.12 155 CYS A O 1
ATOM 1274 N N . ILE A 1 179 ? -0.771 -5.452 -9.457 1.00 25.15 156 ILE A N 1
ATOM 1275 C CA . ILE A 1 179 ? -1.575 -6.228 -8.536 1.00 25.56 156 ILE A CA 1
ATOM 1276 C C . ILE A 1 179 ? -1.182 -5.830 -7.122 1.00 24.28 156 ILE A C 1
ATOM 1277 O O . ILE A 1 179 ? 0.003 -5.806 -6.802 1.00 23.35 156 ILE A O 1
ATOM 1282 N N . ILE A 1 180 ? -2.177 -5.515 -6.285 1.00 25.93 157 ILE A N 1
ATOM 1283 C CA . ILE A 1 180 ? -1.919 -5.081 -4.916 1.00 25.68 157 ILE A CA 1
ATOM 1284 C C . ILE A 1 180 ? -2.778 -5.910 -3.971 1.00 24.98 157 ILE A C 1
ATOM 1285 O O . ILE A 1 180 ? -3.970 -6.025 -4.178 1.00 25.34 157 ILE A O 1
ATOM 1290 N N . GLU A 1 181 ? -2.148 -6.505 -2.956 1.00 25.97 158 GLU A N 1
ATOM 1291 C CA . GLU A 1 181 ? -2.823 -7.426 -2.056 1.00 28.03 158 GLU A CA 1
ATOM 1292 C C . GLU A 1 181 ? -2.721 -6.931 -0.628 1.00 28.27 158 GLU A C 1
ATOM 1293 O O . GLU A 1 181 ? -1.665 -6.430 -0.231 1.00 27.66 158 GLU A O 1
ATOM 1299 N N . GLY A 1 182 ? -3.785 -7.184 0.142 1.00 28.98 159 GLY A N 1
ATOM 1300 C CA . GLY A 1 182 ? -3.724 -7.072 1.590 1.00 28.41 159 GLY A CA 1
ATOM 1301 C C . GLY A 1 182 ? -5.116 -7.172 2.215 1.00 28.03 159 GLY A C 1
ATOM 1302 O O . GLY A 1 182 ? -6.061 -7.639 1.587 1.00 25.70 159 GLY A O 1
ATOM 1303 N N . ASP A 1 183 ? -5.226 -6.708 3.460 1.00 28.40 160 ASP A N 1
ATOM 1304 C CA . ASP A 1 183 ? -6.483 -6.793 4.182 1.00 29.70 160 ASP A CA 1
ATOM 1305 C C . ASP A 1 183 ? -6.872 -5.426 4.758 1.00 27.99 160 ASP A C 1
ATOM 1306 O O . ASP A 1 183 ? -7.930 -4.899 4.409 1.00 27.42 160 ASP A O 1
ATOM 1311 N N . VAL A 1 184 ? -6.036 -4.893 5.654 1.00 25.55 161 VAL A N 1
ATOM 1312 C CA . VAL A 1 184 ? -6.391 -3.712 6.410 1.00 25.97 161 VAL A CA 1
ATOM 1313 C C . VAL A 1 184 ? -5.540 -2.522 5.968 1.00 23.93 161 VAL A C 1
ATOM 1314 O O . VAL A 1 184 ? -4.326 -2.527 6.100 1.00 21.17 161 VAL A O 1
ATOM 1318 N N . ASP A 1 185 ? -6.236 -1.507 5.456 1.00 24.62 162 ASP A N 1
ATOM 1319 C CA . ASP A 1 185 ? -5.643 -0.252 5.026 1.00 26.25 162 ASP A CA 1
ATOM 1320 C C . ASP A 1 185 ? -4.414 -0.471 4.138 1.00 26.39 162 ASP A C 1
ATOM 1321 O O . ASP A 1 185 ? -3.361 0.123 4.385 1.00 25.36 162 ASP A O 1
ATOM 1326 N N . PHE A 1 186 ? -4.550 -1.300 3.094 1.00 25.35 163 PHE A N 1
ATOM 1327 C CA . PHE A 1 186 ? -3.347 -1.796 2.439 1.00 25.01 163 PHE A CA 1
ATOM 1328 C C . PHE A 1 186 ? -2.950 -0.888 1.286 1.00 23.40 163 PHE A C 1
ATOM 1329 O O . PHE A 1 186 ? -1.849 -1.046 0.783 1.00 22.67 163 PHE A O 1
ATOM 1337 N N . ILE A 1 187 ? -3.791 0.102 0.960 1.00 22.84 164 ILE A N 1
ATOM 1338 C CA . ILE A 1 187 ? -3.348 1.253 0.197 1.00 23.18 164 ILE A CA 1
ATOM 1339 C C . ILE A 1 187 ? -3.677 2.523 0.979 1.00 22.95 164 ILE A C 1
ATOM 1340 O O . ILE A 1 187 ? -4.840 2.879 1.093 1.00 24.20 164 ILE A O 1
ATOM 1345 N N . PHE A 1 188 ? -2.659 3.220 1.481 1.00 22.66 165 PHE A N 1
ATOM 1346 C CA . PHE A 1 188 ? -2.895 4.346 2.373 1.00 25.19 165 PHE A CA 1
ATOM 1347 C C . PHE A 1 188 ? -1.833 5.442 2.230 1.00 25.94 165 PHE A C 1
ATOM 1348 O O . PHE A 1 188 ? -0.794 5.239 1.603 1.00 28.54 165 PHE A O 1
ATOM 1356 N N . GLY A 1 189 ? -2.135 6.612 2.792 1.00 25.00 166 GLY A N 1
ATOM 1357 C CA . GLY A 1 189 ? -1.277 7.777 2.689 1.00 25.91 166 GLY A CA 1
ATOM 1358 C C . GLY A 1 189 ? -2.025 9.015 2.196 1.00 26.88 166 GLY A C 1
ATOM 1359 O O . GLY A 1 189 ? -3.238 8.982 2.007 1.00 26.18 166 GLY A O 1
ATOM 1360 N N . GLY A 1 190 ? -1.279 10.110 1.986 1.00 28.86 167 GLY A N 1
ATOM 1361 C CA . GLY A 1 190 ? -1.856 11.377 1.574 1.00 31.62 167 GLY A CA 1
ATOM 1362 C C . GLY A 1 190 ? -1.615 11.729 0.103 1.00 32.60 167 GLY A C 1
ATOM 1363 O O . GLY A 1 190 ? -1.996 12.809 -0.335 1.00 32.94 167 GLY A O 1
ATOM 1364 N N . ALA A 1 191 ? -1.000 10.809 -0.654 1.00 32.64 168 ALA A N 1
ATOM 1365 C CA . ALA A 1 191 ? -0.605 11.058 -2.037 1.00 32.47 168 ALA A CA 1
ATOM 1366 C C . ALA A 1 191 ? -1.816 11.332 -2.919 1.00 33.23 168 ALA A C 1
ATOM 1367 O O . ALA A 1 191 ? -2.918 10.848 -2.657 1.00 37.12 168 ALA A O 1
ATOM 1369 N N . ASN A 1 192 ? -1.571 12.091 -3.984 1.00 33.51 169 ASN A N 1
ATOM 1370 C CA . ASN A 1 192 ? -2.398 12.067 -5.177 1.00 34.07 169 ASN A CA 1
ATOM 1371 C C . ASN A 1 192 ? -1.966 10.858 -5.999 1.00 34.67 169 ASN A C 1
ATOM 1372 O O . ASN A 1 192 ? -0.816 10.736 -6.388 1.00 36.27 169 ASN A O 1
ATOM 1377 N N . ALA A 1 193 ? -2.864 9.907 -6.195 1.00 34.63 170 ALA A N 1
ATOM 1378 C CA . ALA A 1 193 ? -2.470 8.644 -6.780 1.00 34.89 170 ALA A CA 1
ATOM 1379 C C . ALA A 1 193 ? -3.556 8.165 -7.732 1.00 35.21 170 ALA A C 1
ATOM 1380 O O . ALA A 1 193 ? -4.745 8.373 -7.495 1.00 35.34 170 ALA A O 1
ATOM 1382 N N . VAL A 1 194 ? -3.123 7.558 -8.837 1.00 34.60 171 VAL A N 1
ATOM 1383 C CA . VAL A 1 194 ? -4.039 6.893 -9.744 1.00 33.65 171 VAL A CA 1
ATOM 1384 C C . VAL A 1 194 ? -3.650 5.428 -9.852 1.00 31.95 171 VAL A C 1
ATOM 1385 O O . VAL A 1 194 ? -2.503 5.107 -10.109 1.00 33.22 171 VAL A O 1
ATOM 1389 N N . PHE A 1 195 ? -4.629 4.555 -9.636 1.00 32.51 172 PHE A N 1
ATOM 1390 C CA . PHE A 1 195 ? -4.509 3.148 -9.963 1.00 32.30 172 PHE A CA 1
ATOM 1391 C C . PHE A 1 195 ? -5.308 2.881 -11.235 1.00 32.91 172 PHE A C 1
ATOM 1392 O O . PHE A 1 195 ? -6.521 3.102 -11.272 1.00 34.98 172 PHE A O 1
ATOM 1400 N N . LYS A 1 196 ? -4.609 2.402 -12.270 1.00 31.72 173 LYS A N 1
ATOM 1401 C CA . LYS A 1 196 ? -5.213 2.241 -13.586 1.00 32.73 173 LYS A CA 1
ATOM 1402 C C . LYS A 1 196 ? -5.081 0.786 -14.023 1.00 31.66 173 LYS A C 1
ATOM 1403 O O . LYS A 1 196 ? -3.975 0.280 -14.166 1.00 30.17 173 LYS A O 1
ATOM 1409 N N . ASN A 1 197 ? -6.226 0.119 -14.174 1.00 33.01 174 ASN A N 1
ATOM 1410 C CA . ASN A 1 197 ? -6.300 -1.247 -14.678 1.00 34.88 174 ASN A CA 1
ATOM 1411 C C . ASN A 1 197 ? -5.554 -2.197 -13.740 1.00 33.50 174 ASN A C 1
ATOM 1412 O O . ASN A 1 197 ? -4.850 -3.092 -14.189 1.00 31.30 174 ASN A O 1
ATOM 1417 N N . CYS A 1 198 ? -5.723 -1.991 -12.426 1.00 32.28 175 CYS A N 1
ATOM 1418 C CA . CYS A 1 198 ? -5.065 -2.814 -11.433 1.00 30.06 175 CYS A CA 1
ATOM 1419 C C . CYS A 1 198 ? -6.023 -3.868 -10.884 1.00 31.44 175 CYS A C 1
ATOM 1420 O O . CYS A 1 198 ? -7.247 -3.686 -10.865 1.00 33.06 175 CYS A O 1
ATOM 1423 N N . THR A 1 199 ? -5.447 -4.981 -10.421 1.00 30.26 176 THR A N 1
ATOM 1424 C CA . THR A 1 199 ? -6.202 -5.974 -9.679 1.00 29.55 176 THR A CA 1
ATOM 1425 C C . THR A 1 199 ? -5.936 -5.759 -8.194 1.00 26.83 176 THR A C 1
ATOM 1426 O O . THR A 1 199 ? -4.795 -5.755 -7.772 1.00 24.77 176 THR A O 1
ATOM 1430 N N . ILE A 1 200 ? -6.994 -5.540 -7.417 1.00 27.26 177 ILE A N 1
ATOM 1431 C CA . ILE A 1 200 ? -6.868 -5.194 -6.004 1.00 26.71 177 ILE A CA 1
ATOM 1432 C C . ILE A 1 200 ? -7.448 -6.360 -5.203 1.00 27.53 177 ILE A C 1
ATOM 1433 O O . ILE A 1 200 ? -8.651 -6.589 -5.249 1.00 28.23 177 ILE A O 1
ATOM 1438 N N . VAL A 1 201 ? -6.586 -7.079 -4.481 1.00 28.15 178 VAL A N 1
ATOM 1439 C CA . VAL A 1 201 ? -6.926 -8.359 -3.875 1.00 30.72 178 VAL A CA 1
ATOM 1440 C C . VAL A 1 201 ? -7.066 -8.180 -2.358 1.00 30.40 178 VAL A C 1
ATOM 1441 O O . VAL A 1 201 ? -6.059 -7.955 -1.678 1.00 28.45 178 VAL A O 1
ATOM 1445 N N . SER A 1 202 ? -8.294 -8.385 -1.845 1.00 30.23 179 SER A N 1
ATOM 1446 C CA . SER A 1 202 ? -8.540 -8.464 -0.410 1.00 29.46 179 SER A CA 1
ATOM 1447 C C . SER A 1 202 ? -8.267 -9.875 0.105 1.00 29.16 179 SER A C 1
ATOM 1448 O O . SER A 1 202 ? -8.868 -10.829 -0.373 1.00 30.53 179 SER A O 1
ATOM 1451 N N . LEU A 1 203 ? -7.368 -9.984 1.092 1.00 27.09 180 LEU A N 1
ATOM 1452 C CA . LEU A 1 203 ? -6.975 -11.259 1.651 1.00 28.42 180 LEU A CA 1
ATOM 1453 C C . LEU A 1 203 ? -7.794 -11.547 2.907 1.00 29.37 180 LEU A C 1
ATOM 1454 O O . LEU A 1 203 ? -7.939 -10.694 3.797 1.00 28.42 180 LEU A O 1
ATOM 1459 N N . TYR A 1 204 ? -8.284 -12.797 2.960 1.00 30.32 181 TYR A N 1
ATOM 1460 C CA . TYR A 1 204 ? -9.075 -13.323 4.053 1.00 31.20 181 TYR A CA 1
ATOM 1461 C C . TYR A 1 204 ? -8.259 -13.316 5.342 1.00 30.97 181 TYR A C 1
ATOM 1462 O O . TYR A 1 204 ? -7.069 -13.606 5.325 1.00 29.71 181 TYR A O 1
ATOM 1471 N N . ARG A 1 205 ? -8.919 -12.909 6.429 1.00 31.76 182 ARG A N 1
ATOM 1472 C CA . ARG A 1 205 ? -8.350 -12.928 7.759 1.00 32.88 182 ARG A CA 1
ATOM 1473 C C . ARG A 1 205 ? -9.127 -13.974 8.550 1.00 34.42 182 ARG A C 1
ATOM 1474 O O . ARG A 1 205 ? -10.305 -13.809 8.843 1.00 35.35 182 ARG A O 1
ATOM 1482 N N . ALA A 1 206 ? -8.461 -15.098 8.804 1.00 35.49 183 ALA A N 1
ATOM 1483 C CA . ALA A 1 206 ? -9.106 -16.264 9.364 1.00 37.03 183 ALA A CA 1
ATOM 1484 C C . ALA A 1 206 ? -9.274 -16.078 10.871 1.00 38.57 183 ALA A C 1
ATOM 1485 O O . ALA A 1 206 ? -8.494 -15.395 11.526 1.00 36.24 183 ALA A O 1
ATOM 1487 N N . PRO A 1 207 ? -10.297 -16.707 11.478 1.00 42.27 184 PRO A N 1
ATOM 1488 C CA . PRO A 1 207 ? -10.384 -16.777 12.928 1.00 45.28 184 PRO A CA 1
ATOM 1489 C C . PRO A 1 207 ? -9.076 -17.274 13.529 1.00 46.18 184 PRO A C 1
ATOM 1490 O O . PRO A 1 207 ? -8.476 -18.208 13.023 1.00 44.04 184 PRO A O 1
ATOM 1494 N N . LEU A 1 208 ? -8.646 -16.625 14.612 1.00 49.31 185 LEU A N 1
ATOM 1495 C CA . LEU A 1 208 ? -7.430 -17.017 15.297 1.00 52.43 185 LEU A CA 1
ATOM 1496 C C . LEU A 1 208 ? -7.799 -17.841 16.513 1.00 58.24 185 LEU A C 1
ATOM 1497 O O . LEU A 1 208 ? -8.682 -17.435 17.262 1.00 66.82 185 LEU A O 1
ATOM 1502 N N . ILE A 1 209 ? -7.095 -18.964 16.689 1.00 61.33 186 ILE A N 1
ATOM 1503 C CA . ILE A 1 209 ? -7.301 -19.857 17.813 1.00 67.02 186 ILE A CA 1
ATOM 1504 C C . ILE A 1 209 ? -6.868 -19.120 19.078 1.00 69.97 186 ILE A C 1
ATOM 1505 O O . ILE A 1 209 ? -5.858 -18.419 19.075 1.00 64.76 186 ILE A O 1
ATOM 1510 N N . ASP A 1 210 ? -7.673 -19.256 20.136 1.00 78.37 187 ASP A N 1
ATOM 1511 C CA . ASP A 1 210 ? -7.270 -18.869 21.474 1.00 85.90 187 ASP A CA 1
ATOM 1512 C C . ASP A 1 210 ? -6.547 -20.057 22.108 1.00 95.73 187 ASP A C 1
ATOM 1513 O O . ASP A 1 210 ? -7.165 -21.074 22.443 1.00 93.88 187 ASP A O 1
ATOM 1518 N N . LYS A 1 211 ? -5.223 -19.901 22.267 1.00 100.52 188 LYS A N 1
ATOM 1519 C CA . LYS A 1 211 ? -4.323 -21.014 22.541 1.00 102.64 188 LYS A CA 1
ATOM 1520 C C . LYS A 1 211 ? -4.536 -21.519 23.968 1.00 103.53 188 LYS A C 1
ATOM 1521 O O . LYS A 1 211 ? -4.167 -22.649 24.269 1.00 99.93 188 LYS A O 1
ATOM 1527 N N . ASN A 1 212 ? -5.125 -20.687 24.839 1.00 104.05 189 ASN A N 1
ATOM 1528 C CA . ASN A 1 212 ? -5.395 -21.088 26.211 1.00 104.61 189 ASN A CA 1
ATOM 1529 C C . ASN A 1 212 ? -6.729 -21.830 26.291 1.00 100.22 189 ASN A C 1
ATOM 1530 O O . ASN A 1 212 ? -7.143 -22.210 27.384 1.00 102.76 189 ASN A O 1
ATOM 1535 N N . THR A 1 213 ? -7.396 -22.041 25.147 1.00 94.04 190 THR A N 1
ATOM 1536 C CA . THR A 1 213 ? -8.627 -22.814 25.110 1.00 94.76 190 THR A CA 1
ATOM 1537 C C . THR A 1 213 ? -8.386 -24.199 24.508 1.00 93.69 190 THR A C 1
ATOM 1538 O O . THR A 1 213 ? -9.359 -24.924 24.264 1.00 90.66 190 THR A O 1
ATOM 1542 N N . ILE A 1 214 ? -7.114 -24.585 24.294 1.00 93.43 191 ILE A N 1
ATOM 1543 C CA . ILE A 1 214 ? -6.819 -25.910 23.756 1.00 93.85 191 ILE A CA 1
ATOM 1544 C C . ILE A 1 214 ? -7.089 -26.967 24.821 1.00 99.62 191 ILE A C 1
ATOM 1545 O O . ILE A 1 214 ? -6.525 -26.895 25.910 1.00 103.90 191 ILE A O 1
ATOM 1550 N N . SER A 1 215 ? -7.959 -27.920 24.488 1.00 103.67 192 SER A N 1
ATOM 1551 C CA . SER A 1 215 ? -8.237 -29.058 25.339 1.00 109.95 192 SER A CA 1
ATOM 1552 C C . SER A 1 215 ? -7.773 -30.316 24.613 1.00 115.02 192 SER A C 1
ATOM 1553 O O . SER A 1 215 ? -7.119 -30.213 23.586 1.00 115.53 192 SER A O 1
ATOM 1556 N N . LYS A 1 216 ? -8.129 -31.484 25.147 1.00 124.82 193 LYS A N 1
ATOM 1557 C CA . LYS A 1 216 ? -7.717 -32.757 24.591 1.00 126.37 193 LYS A CA 1
ATOM 1558 C C . LYS A 1 216 ? -8.837 -33.318 23.713 1.00 120.99 193 LYS A C 1
ATOM 1559 O O . LYS A 1 216 ? -8.560 -33.906 22.679 1.00 119.70 193 LYS A O 1
ATOM 1565 N N . GLU A 1 217 ? -10.102 -33.145 24.118 1.00 116.78 194 GLU A N 1
ATOM 1566 C CA . GLU A 1 217 ? -11.215 -33.829 23.471 1.00 113.44 194 GLU A CA 1
ATOM 1567 C C . GLU A 1 217 ? -12.299 -32.838 23.043 1.00 107.18 194 GLU A C 1
ATOM 1568 O O . GLU A 1 217 ? -13.426 -33.250 22.769 1.00 103.22 194 GLU A O 1
ATOM 1574 N N . LYS A 1 218 ? -11.972 -31.539 22.972 1.00 105.27 195 LYS A N 1
ATOM 1575 C CA . LYS A 1 218 ? -12.984 -30.535 22.670 1.00 104.10 195 LYS A CA 1
ATOM 1576 C C . LYS A 1 218 ? -12.384 -29.436 21.792 1.00 95.05 195 LYS A C 1
ATOM 1577 O O . LYS A 1 218 ? -11.186 -29.157 21.850 1.00 93.01 195 LYS A O 1
ATOM 1583 N N . ALA A 1 219 ? -13.230 -28.811 20.965 1.00 87.88 196 ALA A N 1
ATOM 1584 C CA . ALA A 1 219 ? -12.800 -27.711 20.111 1.00 79.36 196 ALA A CA 1
ATOM 1585 C C . ALA A 1 219 ? -12.273 -26.561 20.969 1.00 75.97 196 ALA A C 1
ATOM 1586 O O . ALA A 1 219 ? -12.774 -26.303 22.060 1.00 80.02 196 ALA A O 1
ATOM 1588 N N . ALA A 1 220 ? -11.258 -25.868 20.466 1.00 70.61 197 ALA A N 1
ATOM 1589 C CA . ALA A 1 220 ? -10.835 -24.595 21.030 1.00 67.98 197 ALA A CA 1
ATOM 1590 C C . ALA A 1 220 ? -11.813 -23.497 20.621 1.00 64.86 197 ALA A C 1
ATOM 1591 O O . ALA A 1 220 ? -12.734 -23.720 19.835 1.00 62.73 197 ALA A O 1
ATOM 1593 N N . ASP A 1 221 ? -11.607 -22.309 21.195 1.00 64.31 198 ASP A N 1
ATOM 1594 C CA . ASP A 1 221 ? -12.380 -21.129 20.845 1.00 63.56 198 ASP A CA 1
ATOM 1595 C C . ASP A 1 221 ? -11.547 -20.275 19.895 1.00 60.25 198 ASP A C 1
ATOM 1596 O O . ASP A 1 221 ? -10.317 -20.314 19.912 1.00 58.54 198 ASP A O 1
ATOM 1601 N N . TYR A 1 222 ? -12.245 -19.463 19.103 1.00 59.44 199 TYR A N 1
ATOM 1602 C CA . TYR A 1 222 ? -11.616 -18.646 18.081 1.00 57.23 199 TYR A CA 1
ATOM 1603 C C . TYR A 1 222 ? -12.134 -17.215 18.175 1.00 57.88 199 TYR A C 1
ATOM 1604 O O . TYR A 1 222 ? -13.306 -16.988 18.482 1.00 58.17 199 TYR A O 1
ATOM 1613 N N . THR A 1 223 ? -11.248 -16.267 17.866 1.00 59.25 200 THR A N 1
ATOM 1614 C CA . THR A 1 223 ? -11.635 -14.878 17.687 1.00 61.79 200 THR A CA 1
ATOM 1615 C C . THR A 1 223 ? -11.943 -14.639 16.211 1.00 59.49 200 THR A C 1
ATOM 1616 O O . THR A 1 223 ? -11.013 -14.544 15.422 1.00 53.96 200 THR A O 1
ATOM 1620 N N . ASP A 1 224 ? -13.244 -14.519 15.884 1.00 64.15 201 ASP A N 1
ATOM 1621 C CA . ASP A 1 224 ? -13.722 -14.144 14.564 1.00 67.04 201 ASP A CA 1
ATOM 1622 C C . ASP A 1 224 ? -13.450 -12.660 14.347 1.00 67.18 201 ASP A C 1
ATOM 1623 O O . ASP A 1 224 ? -13.066 -11.932 15.252 1.00 65.95 201 ASP A O 1
ATOM 1628 N N . VAL A 1 225 ? -13.600 -12.243 13.092 1.00 67.53 202 VAL A N 1
ATOM 1629 C CA . VAL A 1 225 ? -13.244 -10.905 12.666 1.00 66.07 202 VAL A CA 1
ATOM 1630 C C . VAL A 1 225 ? -14.533 -10.230 12.218 1.00 68.15 202 VAL A C 1
ATOM 1631 O O . VAL A 1 225 ? -15.235 -10.749 11.351 1.00 65.72 202 VAL A O 1
ATOM 1635 N N . PRO A 1 226 ? -14.892 -9.061 12.796 1.00 71.58 203 PRO A N 1
ATOM 1636 C CA . PRO A 1 226 ? -16.166 -8.424 12.453 1.00 71.62 203 PRO A CA 1
ATOM 1637 C C . PRO A 1 226 ? -16.127 -8.007 10.979 1.00 64.16 203 PRO A C 1
ATOM 1638 O O . PRO A 1 226 ? -16.987 -8.379 10.181 1.00 64.43 203 PRO A O 1
ATOM 1642 N N . VAL A 1 227 ? -15.052 -7.310 10.607 1.00 55.27 204 VAL A N 1
ATOM 1643 C CA . VAL A 1 227 ? -14.885 -6.838 9.250 1.00 48.01 204 VAL A CA 1
ATOM 1644 C C . VAL A 1 227 ? -13.598 -7.436 8.680 1.00 41.29 204 VAL A C 1
ATOM 1645 O O . VAL A 1 227 ? -12.584 -7.510 9.363 1.00 39.62 204 VAL A O 1
ATOM 1649 N N . GLN A 1 228 ? -13.645 -7.862 7.419 1.00 36.48 205 GLN A N 1
ATOM 1650 C CA . GLN A 1 228 ? -12.522 -8.556 6.813 1.00 33.46 205 GLN A CA 1
ATOM 1651 C C . GLN A 1 228 ? -11.407 -7.570 6.484 1.00 31.61 205 GLN A C 1
ATOM 1652 O O . GLN A 1 228 ? -10.226 -7.895 6.650 1.00 29.80 205 GLN A O 1
ATOM 1658 N N . GLY A 1 229 ? -11.771 -6.357 6.053 1.00 30.97 206 GLY A N 1
ATOM 1659 C CA . GLY A 1 229 ? -10.748 -5.377 5.733 1.00 29.88 206 GLY A CA 1
ATOM 1660 C C . GLY A 1 229 ? -11.283 -4.070 5.154 1.00 29.22 206 GLY A C 1
ATOM 1661 O O . GLY A 1 229 ? -12.478 -3.903 4.935 1.00 29.78 206 GLY A O 1
ATOM 1662 N N . PHE A 1 230 ? -10.347 -3.151 4.935 1.00 27.86 207 PHE A N 1
ATOM 1663 C CA . PHE A 1 230 ? -10.588 -1.908 4.228 1.00 29.41 207 PHE A CA 1
ATOM 1664 C C . PHE A 1 230 ? -9.456 -1.723 3.228 1.00 28.18 207 PHE A C 1
ATOM 1665 O O . PHE A 1 230 ? -8.291 -1.769 3.626 1.00 28.60 207 PHE A O 1
ATOM 1673 N N . VAL A 1 231 ? -9.790 -1.530 1.949 1.00 27.59 208 VAL A N 1
ATOM 1674 C CA . VAL A 1 231 ? -8.773 -1.512 0.910 1.00 26.63 208 VAL A CA 1
ATOM 1675 C C . VAL A 1 231 ? -7.937 -0.244 1.014 1.00 25.94 208 VAL A C 1
ATOM 1676 O O . VAL A 1 231 ? -6.705 -0.292 1.025 1.00 24.59 208 VAL A O 1
ATOM 1680 N N . CYS A 1 232 ? -8.633 0.887 1.098 1.00 26.78 209 CYS A N 1
ATOM 1681 C CA . CYS A 1 232 ? -7.984 2.171 0.947 1.00 29.37 209 CYS A CA 1
ATOM 1682 C C . CYS A 1 232 ? -8.227 3.079 2.163 1.00 29.33 209 CYS A C 1
ATOM 1683 O O . CYS A 1 232 ? -9.371 3.367 2.520 1.00 29.80 209 CYS A O 1
ATOM 1686 N N . ALA A 1 233 ? -7.138 3.590 2.751 1.00 27.67 210 ALA A N 1
ATOM 1687 C CA . ALA A 1 233 ? -7.222 4.466 3.908 1.00 28.59 210 ALA A CA 1
ATOM 1688 C C . ALA A 1 233 ? -6.454 5.757 3.656 1.00 28.67 210 ALA A C 1
ATOM 1689 O O . ALA A 1 233 ? -5.325 5.892 4.116 1.00 29.95 210 ALA A O 1
ATOM 1691 N N . PRO A 1 234 ? -7.037 6.737 2.936 1.00 29.19 211 PRO A N 1
ATOM 1692 C CA . PRO A 1 234 ? -6.351 7.994 2.629 1.00 31.24 211 PRO A CA 1
ATOM 1693 C C . PRO A 1 234 ? -6.376 9.037 3.740 1.00 36.21 211 PRO A C 1
ATOM 1694 O O . PRO A 1 234 ? -7.314 9.052 4.532 1.00 36.03 211 PRO A O 1
ATOM 1698 N N . CYS A 1 235 ? -5.345 9.905 3.779 1.00 40.88 212 CYS A N 1
ATOM 1699 C CA . CYS A 1 235 ? -5.294 11.077 4.653 1.00 43.49 212 CYS A CA 1
ATOM 1700 C C . CYS A 1 235 ? -5.081 12.327 3.813 1.00 43.87 212 CYS A C 1
ATOM 1701 O O . CYS A 1 235 ? -4.393 13.266 4.219 1.00 46.53 212 CYS A O 1
ATOM 1704 N N . THR A 1 236 ? -5.753 12.316 2.669 1.00 41.85 213 THR A N 1
ATOM 1705 C CA . THR A 1 236 ? -5.696 13.377 1.690 1.00 45.06 213 THR A CA 1
ATOM 1706 C C . THR A 1 236 ? -5.947 14.759 2.300 1.00 44.34 213 THR A C 1
ATOM 1707 O O . THR A 1 236 ? -6.994 14.992 2.905 1.00 43.28 213 THR A O 1
ATOM 1711 N N . PRO A 1 237 ? -5.002 15.717 2.123 1.00 45.08 214 PRO A N 1
ATOM 1712 C CA . PRO A 1 237 ? -5.256 17.144 2.347 1.00 47.47 214 PRO A CA 1
ATOM 1713 C C . PRO A 1 237 ? -6.418 17.719 1.559 1.00 49.82 214 PRO A C 1
ATOM 1714 O O . PRO A 1 237 ? -6.731 17.263 0.473 1.00 49.15 214 PRO A O 1
ATOM 1718 N N . GLU A 1 238 ? -6.977 18.787 2.115 1.00 54.80 215 GLU A N 1
ATOM 1719 C CA . GLU A 1 238 ? -8.296 19.299 1.794 1.00 61.59 215 GLU A CA 1
ATOM 1720 C C . GLU A 1 238 ? -8.439 19.587 0.305 1.00 63.11 215 GLU A C 1
ATOM 1721 O O . GLU A 1 238 ? -9.497 19.351 -0.279 1.00 64.20 215 GLU A O 1
ATOM 1727 N N . ASP A 1 239 ? -7.390 20.169 -0.287 1.00 64.39 216 ASP A N 1
ATOM 1728 C CA . ASP A 1 239 ? -7.505 20.697 -1.634 1.00 67.72 216 ASP A CA 1
ATOM 1729 C C . ASP A 1 239 ? -7.152 19.646 -2.682 1.00 58.80 216 ASP A C 1
ATOM 1730 O O . ASP A 1 239 ? -7.624 19.741 -3.805 1.00 56.70 216 ASP A O 1
ATOM 1735 N N . GLU A 1 240 ? -6.388 18.622 -2.305 1.00 52.26 217 GLU A N 1
ATOM 1736 C CA . GLU A 1 240 ? -5.826 17.691 -3.271 1.00 48.81 217 GLU A CA 1
ATOM 1737 C C . GLU A 1 240 ? -6.856 16.644 -3.695 1.00 47.03 217 GLU A C 1
ATOM 1738 O O . GLU A 1 240 ? -7.757 16.293 -2.940 1.00 47.97 217 GLU A O 1
ATOM 1744 N N . PRO A 1 241 ? -6.758 16.111 -4.934 1.00 45.28 218 PRO A N 1
ATOM 1745 C CA . PRO A 1 241 ? -7.701 15.100 -5.422 1.00 43.37 218 PRO A CA 1
ATOM 1746 C C . PRO A 1 241 ? -7.556 13.737 -4.765 1.00 39.14 218 PRO A C 1
ATOM 1747 O O . PRO A 1 241 ? -8.525 13.004 -4.663 1.00 41.20 218 PRO A O 1
ATOM 1751 N N . GLY A 1 242 ? -6.338 13.376 -4.373 1.00 36.26 219 GLY A N 1
ATOM 1752 C CA . GLY A 1 242 ? -6.128 12.158 -3.613 1.00 35.45 219 GLY A CA 1
ATOM 1753 C C . GLY A 1 242 ? -6.127 10.913 -4.481 1.00 33.30 219 GLY A C 1
ATOM 1754 O O . GLY A 1 242 ? -5.593 10.953 -5.581 1.00 34.05 219 GLY A O 1
ATOM 1755 N N . ILE A 1 243 ? -6.746 9.837 -3.989 1.00 32.34 220 ILE A N 1
ATOM 1756 C CA . ILE A 1 243 ? -6.595 8.505 -4.561 1.00 31.24 220 ILE A CA 1
ATOM 1757 C C . ILE A 1 243 ? -7.762 8.190 -5.492 1.00 31.56 220 ILE A C 1
ATOM 1758 O O . ILE A 1 243 ? -8.913 8.276 -5.090 1.00 31.53 220 ILE A O 1
ATOM 1763 N N A ARG A 1 244 ? -7.434 7.785 -6.725 0.60 32.65 221 ARG A N 1
ATOM 1764 N N B ARG A 1 244 ? -7.436 7.787 -6.727 0.40 31.45 221 ARG A N 1
ATOM 1765 C CA A ARG A 1 244 ? -8.420 7.421 -7.732 0.60 34.41 221 ARG A CA 1
ATOM 1766 C CA B ARG A 1 244 ? -8.422 7.419 -7.732 0.40 32.32 221 ARG A CA 1
ATOM 1767 C C A ARG A 1 244 ? -8.100 6.033 -8.291 0.60 32.35 221 ARG A C 1
ATOM 1768 C C B ARG A 1 244 ? -8.101 6.033 -8.291 0.40 31.43 221 ARG A C 1
ATOM 1769 O O A ARG A 1 244 ? -6.982 5.776 -8.718 0.60 29.64 221 ARG A O 1
ATOM 1770 O O B ARG A 1 244 ? -6.984 5.780 -8.721 0.40 29.52 221 ARG A O 1
ATOM 1785 N N . PHE A 1 245 ? -9.094 5.137 -8.257 1.00 32.59 222 PHE A N 1
ATOM 1786 C CA . PHE A 1 245 ? -9.001 3.824 -8.878 1.00 31.51 222 PHE A CA 1
ATOM 1787 C C . PHE A 1 245 ? -9.813 3.856 -10.167 1.00 34.63 222 PHE A C 1
ATOM 1788 O O . PHE A 1 245 ? -10.987 4.244 -10.151 1.00 36.24 222 PHE A O 1
ATOM 1796 N N . ILE A 1 246 ? -9.185 3.461 -11.283 1.00 34.57 223 ILE A N 1
ATOM 1797 C CA . ILE A 1 246 ? -9.858 3.550 -12.569 1.00 35.83 223 ILE A CA 1
ATOM 1798 C C . ILE A 1 246 ? -9.732 2.206 -13.280 1.00 36.66 223 ILE A C 1
ATOM 1799 O O . ILE A 1 246 ? -8.629 1.684 -13.440 1.00 36.27 223 ILE A O 1
ATOM 1804 N N . ASP A 1 247 ? -10.882 1.659 -13.695 1.00 37.43 224 ASP A N 1
ATOM 1805 C CA . ASP A 1 247 ? -10.933 0.408 -14.431 1.00 37.06 224 ASP A CA 1
ATOM 1806 C C . ASP A 1 247 ? -10.169 -0.670 -13.669 1.00 34.37 224 ASP A C 1
ATOM 1807 O O . ASP A 1 247 ? -9.471 -1.468 -14.282 1.00 32.77 224 ASP A O 1
ATOM 1812 N N . CYS A 1 248 ? -10.317 -0.645 -12.347 1.00 32.60 225 CYS A N 1
ATOM 1813 C CA . CYS A 1 248 ? -9.594 -1.601 -11.482 1.00 31.29 225 CYS A CA 1
ATOM 1814 C C . CYS A 1 248 ? -10.539 -2.730 -11.061 1.00 32.63 225 CYS A C 1
ATOM 1815 O O . CYS A 1 248 ? -11.754 -2.525 -11.070 1.00 33.43 225 CYS A O 1
ATOM 1818 N N . ARG A 1 249 ? -9.986 -3.900 -10.768 1.00 32.04 226 ARG A N 1
ATOM 1819 C CA . ARG A 1 249 ? -10.826 -5.062 -10.381 1.00 33.20 226 ARG A CA 1
ATOM 1820 C C . ARG A 1 249 ? -10.558 -5.407 -8.911 1.00 31.29 226 ARG A C 1
ATOM 1821 O O . ARG A 1 249 ? -9.392 -5.493 -8.525 1.00 30.83 226 ARG A O 1
ATOM 1829 N N . PHE A 1 250 ? -11.624 -5.534 -8.126 1.00 30.11 227 PHE A N 1
ATOM 1830 C CA . PHE A 1 250 ? -11.498 -5.832 -6.677 1.00 29.48 227 PHE A CA 1
ATOM 1831 C C . PHE A 1 250 ? -11.920 -7.283 -6.463 1.00 30.55 227 PHE A C 1
ATOM 1832 O O . PHE A 1 250 ? -13.092 -7.596 -6.680 1.00 30.51 227 PHE A O 1
ATOM 1840 N N . ILE A 1 251 ? -10.968 -8.137 -6.087 1.00 30.74 228 ILE A N 1
ATOM 1841 C CA . ILE A 1 251 ? -11.227 -9.563 -5.947 1.00 31.36 228 ILE A CA 1
ATOM 1842 C C . ILE A 1 251 ? -10.686 -10.032 -4.603 1.00 30.54 228 ILE A C 1
ATOM 1843 O O . ILE A 1 251 ? -9.982 -9.284 -3.932 1.00 29.90 228 ILE A O 1
ATOM 1848 N N . THR A 1 252 ? -10.988 -11.283 -4.240 1.00 30.98 229 THR A N 1
ATOM 1849 C CA . THR A 1 252 ? -10.502 -11.846 -2.991 1.00 31.24 229 THR A CA 1
ATOM 1850 C C . THR A 1 252 ? -10.044 -13.288 -3.197 1.00 31.88 229 THR A C 1
ATOM 1851 O O . THR A 1 252 ? -10.387 -13.937 -4.172 1.00 34.19 229 THR A O 1
ATOM 1855 N N . ASP A 1 253 ? -9.278 -13.791 -2.230 1.00 31.37 230 ASP A N 1
ATOM 1856 C CA . ASP A 1 253 ? -8.921 -15.192 -2.185 1.00 32.18 230 ASP A CA 1
ATOM 1857 C C . ASP A 1 253 ? -10.124 -15.973 -1.669 1.00 33.70 230 ASP A C 1
ATOM 1858 O O . ASP A 1 253 ? -10.599 -16.874 -2.343 1.00 34.40 230 ASP A O 1
ATOM 1863 N N . ARG A 1 254 ? -10.630 -15.622 -0.479 1.00 33.82 231 ARG A N 1
ATOM 1864 C CA . ARG A 1 254 ? -11.731 -16.377 0.093 1.00 34.92 231 ARG A CA 1
ATOM 1865 C C . ARG A 1 254 ? -12.517 -15.579 1.133 1.00 35.54 231 ARG A C 1
ATOM 1866 O O . ARG A 1 254 ? -13.192 -16.178 1.959 1.00 37.17 231 ARG A O 1
ATOM 1874 N N . CYS A 1 255 ? -12.492 -14.240 1.066 1.00 34.23 232 CYS A N 1
ATOM 1875 C CA . CYS A 1 255 ? -13.256 -13.435 1.996 1.00 34.05 232 CYS A CA 1
ATOM 1876 C C . CYS A 1 255 ? -14.732 -13.732 1.770 1.00 34.11 232 CYS A C 1
ATOM 1877 O O . CYS A 1 255 ? -15.164 -13.902 0.633 1.00 34.01 232 CYS A O 1
ATOM 1880 N N . PRO A 1 256 ? -15.552 -13.773 2.838 1.00 34.34 233 PRO A N 1
ATOM 1881 C CA . PRO A 1 256 ? -16.991 -13.939 2.691 1.00 36.40 233 PRO A CA 1
ATOM 1882 C C . PRO A 1 256 ? -17.688 -12.682 2.173 1.00 36.01 233 PRO A C 1
ATOM 1883 O O . PRO A 1 256 ? -17.152 -11.580 2.227 1.00 33.98 233 PRO A O 1
ATOM 1887 N N . ASP A 1 257 ? -18.920 -12.874 1.703 1.00 38.12 234 ASP A N 1
ATOM 1888 C CA . ASP A 1 257 ? -19.649 -11.841 1.000 1.00 38.78 234 ASP A CA 1
ATOM 1889 C C . ASP A 1 257 ? -19.865 -10.658 1.933 1.00 39.17 234 ASP A C 1
ATOM 1890 O O . ASP A 1 257 ? -20.074 -10.825 3.125 1.00 39.45 234 ASP A O 1
ATOM 1895 N N . SER A 1 258 ? -19.722 -9.454 1.370 1.00 39.11 235 SER A N 1
ATOM 1896 C CA . SER A 1 258 ? -20.086 -8.225 2.045 1.00 39.26 235 SER A CA 1
ATOM 1897 C C . SER A 1 258 ? -19.293 -8.039 3.338 1.00 38.41 235 SER A C 1
ATOM 1898 O O . SER A 1 258 ? -19.837 -7.532 4.305 1.00 41.60 235 SER A O 1
ATOM 1901 N N . SER A 1 259 ? -18.005 -8.386 3.336 1.00 36.60 236 SER A N 1
ATOM 1902 C CA . SER A 1 259 ? -17.173 -8.325 4.530 1.00 34.63 236 SER A CA 1
ATOM 1903 C C . SER A 1 259 ? -16.066 -7.276 4.398 1.00 31.27 236 SER A C 1
ATOM 1904 O O . SER A 1 259 ? -15.310 -7.073 5.347 1.00 29.01 236 SER A O 1
ATOM 1907 N N . VAL A 1 260 ? -15.959 -6.629 3.228 1.00 30.61 237 VAL A N 1
ATOM 1908 C CA . VAL A 1 260 ? -14.840 -5.736 2.936 1.00 29.77 237 VAL A CA 1
ATOM 1909 C C . VAL A 1 260 ? -15.365 -4.387 2.465 1.00 29.75 237 VAL A C 1
ATOM 1910 O O . VAL A 1 260 ? -16.252 -4.323 1.623 1.00 30.72 237 VAL A O 1
ATOM 1914 N N . TYR A 1 261 ? -14.766 -3.322 2.996 1.00 30.17 238 TYR A N 1
ATOM 1915 C CA . TYR A 1 261 ? -15.062 -1.951 2.596 1.00 30.50 238 TYR A CA 1
ATOM 1916 C C . TYR A 1 261 ? -13.981 -1.454 1.645 1.00 29.21 238 TYR A C 1
ATOM 1917 O O . TYR A 1 261 ? -12.829 -1.837 1.770 1.00 28.55 238 TYR A O 1
ATOM 1926 N N . LEU A 1 262 ? -14.370 -0.615 0.679 1.00 30.49 239 LEU A N 1
ATOM 1927 C CA . LEU A 1 262 ? -13.425 -0.066 -0.284 1.00 29.83 239 LEU A CA 1
ATOM 1928 C C . LEU A 1 262 ? -12.499 0.932 0.389 1.00 28.42 239 LEU A C 1
ATOM 1929 O O . LEU A 1 262 ? -11.339 1.040 0.010 1.00 28.94 239 LEU A O 1
ATOM 1934 N N . ALA A 1 263 ? -13.021 1.679 1.362 1.00 28.75 240 ALA A N 1
ATOM 1935 C CA . ALA A 1 263 ? -12.264 2.771 1.956 1.00 27.98 240 ALA A CA 1
ATOM 1936 C C . ALA A 1 263 ? -12.803 3.143 3.330 1.00 29.45 240 ALA A C 1
ATOM 1937 O O . ALA A 1 263 ? -14.002 3.062 3.587 1.00 29.46 240 ALA A O 1
ATOM 1939 N N . ARG A 1 264 ? -11.887 3.568 4.198 1.00 29.82 241 ARG A N 1
ATOM 1940 C CA . ARG A 1 264 ? -12.251 4.314 5.387 1.00 31.72 241 ARG A CA 1
ATOM 1941 C C . ARG A 1 264 ? -11.248 5.448 5.536 1.00 32.78 241 ARG A C 1
ATOM 1942 O O . ARG A 1 264 ? -10.080 5.288 5.162 1.00 31.82 241 ARG A O 1
ATOM 1950 N N . PRO A 1 265 ? -11.691 6.620 6.051 1.00 33.74 242 PRO A N 1
ATOM 1951 C CA . PRO A 1 265 ? -10.865 7.816 6.074 1.00 34.43 242 PRO A CA 1
ATOM 1952 C C . PRO A 1 265 ? -9.880 7.774 7.229 1.00 35.49 242 PRO A C 1
ATOM 1953 O O . PRO A 1 265 ? -10.273 7.910 8.376 1.00 39.91 242 PRO A O 1
ATOM 1957 N N . TRP A 1 266 ? -8.598 7.590 6.911 1.00 35.17 243 TRP A N 1
ATOM 1958 C CA . TRP A 1 266 ? -7.549 7.571 7.906 1.00 35.51 243 TRP A CA 1
ATOM 1959 C C . TRP A 1 266 ? -7.488 8.917 8.611 1.00 37.90 243 TRP A C 1
ATOM 1960 O O . TRP A 1 266 ? -7.259 8.942 9.812 1.00 40.36 243 TRP A O 1
ATOM 1971 N N . ARG A 1 267 ? -7.663 10.011 7.850 1.00 39.31 244 ARG A N 1
ATOM 1972 C CA . ARG A 1 267 ? -7.912 11.355 8.364 1.00 41.28 244 ARG A CA 1
ATOM 1973 C C . ARG A 1 267 ? -9.222 11.893 7.796 1.00 45.26 244 ARG A C 1
ATOM 1974 O O . ARG A 1 267 ? -9.608 11.526 6.688 1.00 43.47 244 ARG A O 1
ATOM 1982 N N . GLU A 1 268 ? -9.838 12.816 8.561 1.00 51.63 245 GLU A N 1
ATOM 1983 C CA . GLU A 1 268 ? -11.200 13.301 8.363 1.00 55.22 245 GLU A CA 1
ATOM 1984 C C . GLU A 1 268 ? -11.550 13.483 6.886 1.00 50.47 245 GLU A C 1
ATOM 1985 O O . GLU A 1 268 ? -12.638 13.103 6.472 1.00 49.05 245 GLU A O 1
ATOM 1991 N N . LYS A 1 269 ? -10.641 14.100 6.121 1.00 48.45 246 LYS A N 1
ATOM 1992 C CA . LYS A 1 269 ? -10.942 14.577 4.780 1.00 48.69 246 LYS A CA 1
ATOM 1993 C C . LYS A 1 269 ? -10.259 13.745 3.698 1.00 45.26 246 LYS A C 1
ATOM 1994 O O . LYS A 1 269 ? -10.062 14.243 2.599 1.00 46.18 246 LYS A O 1
ATOM 2000 N N . GLY A 1 270 ? -9.951 12.479 3.984 1.00 41.88 247 GLY A N 1
ATOM 2001 C CA . GLY A 1 270 ? -9.380 11.586 2.986 1.00 39.50 247 GLY A CA 1
ATOM 2002 C C . GLY A 1 270 ? -10.280 11.390 1.767 1.00 38.63 247 GLY A C 1
ATOM 2003 O O . GLY A 1 270 ? -11.504 11.423 1.857 1.00 41.16 247 GLY A O 1
ATOM 2004 N N . ALA A 1 271 ? -9.655 11.181 0.616 1.00 37.64 248 ALA A N 1
ATOM 2005 C CA . ALA A 1 271 ? -10.371 11.109 -0.646 1.00 38.46 248 ALA A CA 1
ATOM 2006 C C . ALA A 1 271 ? -9.990 9.835 -1.393 1.00 36.20 248 ALA A C 1
ATOM 2007 O O . ALA A 1 271 ? -8.819 9.534 -1.541 1.00 37.11 248 ALA A O 1
ATOM 2009 N N . ALA A 1 272 ? -10.998 9.087 -1.853 1.00 35.97 249 ALA A N 1
ATOM 2010 C CA . ALA A 1 272 ? -10.799 7.901 -2.665 1.00 34.92 249 ALA A CA 1
ATOM 2011 C C . ALA A 1 272 ? -11.982 7.756 -3.617 1.00 35.81 249 ALA A C 1
ATOM 2012 O O . ALA A 1 272 ? -13.123 7.785 -3.174 1.00 38.29 249 ALA A O 1
ATOM 2014 N N . SER A 1 273 ? -11.718 7.682 -4.929 1.00 35.38 250 SER A N 1
ATOM 2015 C CA . SER A 1 273 ? -12.784 7.526 -5.899 1.00 36.75 250 SER A CA 1
ATOM 2016 C C . SER A 1 273 ? -12.552 6.265 -6.729 1.00 35.93 250 SER A C 1
ATOM 2017 O O . SER A 1 273 ? -11.422 5.846 -6.957 1.00 34.93 250 SER A O 1
ATOM 2020 N N . PHE A 1 274 ? -13.656 5.660 -7.176 1.00 36.25 251 PHE A N 1
ATOM 2021 C CA . PHE A 1 274 ? -13.614 4.420 -7.918 1.00 35.26 251 PHE A CA 1
ATOM 2022 C C . PHE A 1 274 ? -14.404 4.644 -9.196 1.00 38.45 251 PHE A C 1
ATOM 2023 O O . PHE A 1 274 ? -15.611 4.836 -9.121 1.00 40.64 251 PHE A O 1
ATOM 2031 N N . GLU A 1 275 ? -13.712 4.660 -10.344 1.00 40.31 252 GLU A N 1
ATOM 2032 C CA . GLU A 1 275 ? -14.329 4.992 -11.616 1.00 44.12 252 GLU A CA 1
ATOM 2033 C C . GLU A 1 275 ? -14.312 3.748 -12.498 1.00 43.94 252 GLU A C 1
ATOM 2034 O O . GLU A 1 275 ? -13.242 3.251 -12.850 1.00 44.72 252 GLU A O 1
ATOM 2040 N N . ASN A 1 276 ? -15.511 3.256 -12.834 1.00 45.58 253 ASN A N 1
ATOM 2041 C CA . ASN A 1 276 ? -15.688 2.131 -13.739 1.00 46.68 253 ASN A CA 1
ATOM 2042 C C . ASN A 1 276 ? -14.939 0.901 -13.224 1.00 42.13 253 ASN A C 1
ATOM 2043 O O . ASN A 1 276 ? -14.288 0.197 -13.975 1.00 40.76 253 ASN A O 1
ATOM 2048 N N . CYS A 1 277 ? -14.998 0.678 -11.914 1.00 39.92 254 CYS A N 1
ATOM 2049 C CA . CYS A 1 277 ? -14.300 -0.414 -11.278 1.00 36.00 254 CYS A CA 1
ATOM 2050 C C . CYS A 1 277 ? -15.298 -1.540 -11.159 1.00 36.84 254 CYS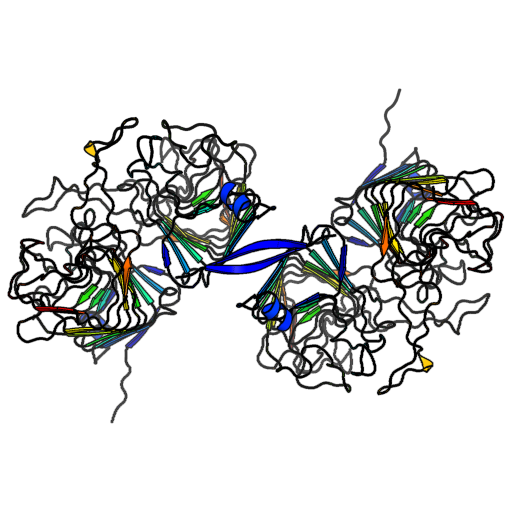 A C 1
ATOM 2051 O O . CYS A 1 277 ? -16.496 -1.269 -11.176 1.00 38.57 254 CYS A O 1
ATOM 2054 N N . SER A 1 278 ? -14.800 -2.775 -11.042 1.00 35.67 255 SER A N 1
ATOM 2055 C CA . SER A 1 278 ? -15.686 -3.900 -10.811 1.00 35.96 255 SER A CA 1
ATOM 2056 C C . SER A 1 278 ? -15.370 -4.519 -9.456 1.00 33.60 255 SER A C 1
ATOM 2057 O O . SER A 1 278 ? -14.214 -4.638 -9.072 1.00 32.52 255 SER A O 1
ATOM 2060 N N . PHE A 1 279 ? -16.434 -4.847 -8.718 1.00 33.89 256 PHE A N 1
ATOM 2061 C CA . PHE A 1 279 ? -16.336 -5.240 -7.325 1.00 32.04 256 PHE A CA 1
ATOM 2062 C C . PHE A 1 279 ? -16.838 -6.674 -7.197 1.00 33.25 256 PHE A C 1
ATOM 2063 O O . PHE A 1 279 ? -17.957 -6.985 -7.585 1.00 34.25 256 PHE A O 1
ATOM 2071 N N . GLY A 1 280 ? -15.987 -7.553 -6.657 1.00 33.84 257 GLY A N 1
ATOM 2072 C CA . GLY A 1 280 ? -16.420 -8.890 -6.282 1.00 34.54 257 GLY A CA 1
ATOM 2073 C C . GLY A 1 280 ? -17.396 -8.821 -5.120 1.00 35.09 257 GLY A C 1
ATOM 2074 O O . GLY A 1 280 ? -17.497 -7.797 -4.450 1.00 35.05 257 GLY A O 1
ATOM 2075 N N . SER A 1 281 ? -18.074 -9.934 -4.853 1.00 35.61 258 SER A N 1
ATOM 2076 C CA . SER A 1 281 ? -19.156 -9.924 -3.891 1.00 37.57 258 SER A CA 1
ATOM 2077 C C . SER A 1 281 ? -18.657 -9.872 -2.440 1.00 36.93 258 SER A C 1
ATOM 2078 O O . SER A 1 281 ? -19.463 -9.818 -1.516 1.00 38.36 258 SER A O 1
ATOM 2081 N N . HIS A 1 282 ? -17.342 -9.824 -2.228 1.00 35.39 259 HIS A N 1
ATOM 2082 C CA . HIS A 1 282 ? -16.809 -9.607 -0.891 1.00 35.07 259 HIS A CA 1
ATOM 2083 C C . HIS A 1 282 ? -16.967 -8.145 -0.470 1.00 33.63 259 HIS A C 1
ATOM 2084 O O . HIS A 1 282 ? -16.852 -7.818 0.712 1.00 31.32 259 HIS A O 1
ATOM 2091 N N . ILE A 1 283 ? -17.212 -7.275 -1.450 1.00 33.78 260 ILE A N 1
ATOM 2092 C CA . ILE A 1 283 ? -17.316 -5.846 -1.204 1.00 33.79 260 ILE A CA 1
ATOM 2093 C C . ILE A 1 283 ? -18.701 -5.526 -0.655 1.00 33.79 260 ILE A C 1
ATOM 2094 O O . ILE A 1 283 ? -19.697 -5.874 -1.265 1.00 34.42 260 ILE A O 1
ATOM 2099 N N . HIS A 1 284 ? -18.724 -4.859 0.498 1.00 34.00 261 HIS A N 1
ATOM 2100 C CA . HIS A 1 284 ? -19.958 -4.466 1.177 1.00 35.93 261 HIS A CA 1
ATOM 2101 C C . HIS A 1 284 ? -20.734 -3.478 0.303 1.00 35.34 261 HIS A C 1
ATOM 2102 O O . HIS A 1 284 ? -20.141 -2.578 -0.270 1.00 34.18 261 HIS A O 1
ATOM 2109 N N . PRO A 1 285 ? -22.062 -3.640 0.143 1.00 36.87 262 PRO A N 1
ATOM 2110 C CA . PRO A 1 285 ? -22.852 -2.775 -0.732 1.00 38.70 262 PRO A CA 1
ATOM 2111 C C . PRO A 1 285 ? -22.864 -1.293 -0.350 1.00 39.79 262 PRO A C 1
ATOM 2112 O O . PRO A 1 285 ? -23.218 -0.452 -1.173 1.00 41.35 262 PRO A O 1
ATOM 2116 N N . ASP A 1 286 ? -22.520 -0.986 0.913 1.00 39.51 263 ASP A N 1
ATOM 2117 C CA . ASP A 1 286 ? -22.393 0.388 1.401 1.00 39.18 263 ASP A CA 1
ATOM 2118 C C . ASP A 1 286 ? -21.069 1.018 0.952 1.00 37.11 263 ASP A C 1
ATOM 2119 O O . ASP A 1 286 ? -20.922 2.231 1.013 1.00 36.44 263 ASP A O 1
ATOM 2124 N N . LEU A 1 287 ? -20.087 0.179 0.587 1.00 36.24 264 LEU A N 1
ATOM 2125 C CA . LEU A 1 287 ? -18.842 0.559 -0.071 1.00 35.38 264 LEU A CA 1
ATOM 2126 C C . LEU A 1 287 ? -17.848 1.136 0.919 1.00 34.47 264 LEU A C 1
ATOM 2127 O O . LEU A 1 287 ? -16.678 0.742 0.910 1.00 32.23 264 LEU A O 1
ATOM 2132 N N . PHE A 1 288 ? -18.292 2.129 1.701 1.00 36.09 265 PHE A N 1
ATOM 2133 C CA . PHE A 1 288 ? -17.369 2.932 2.489 1.00 35.89 265 PHE A CA 1
ATOM 2134 C C . PHE A 1 288 ? -17.705 2.829 3.968 1.00 36.96 265 PHE A C 1
ATOM 2135 O O . PHE A 1 288 ? -18.877 2.779 4.350 1.00 40.06 265 PHE A O 1
ATOM 2143 N N . ALA A 1 289 ? -16.652 2.832 4.783 1.00 36.52 266 ALA A N 1
ATOM 2144 C CA . ALA A 1 289 ? -16.750 2.699 6.231 1.00 37.14 266 ALA A CA 1
ATOM 2145 C C . ALA A 1 289 ? -16.237 3.964 6.899 1.00 36.47 266 ALA A C 1
ATOM 2146 O O . ALA A 1 289 ? -15.285 4.580 6.414 1.00 34.16 266 ALA A O 1
ATOM 2148 N N . GLY A 1 290 ? -16.873 4.322 8.020 1.00 37.96 267 GLY A N 1
ATOM 2149 C CA . GLY A 1 290 ? -16.331 5.338 8.898 1.00 38.94 267 GLY A CA 1
ATOM 2150 C C . GLY A 1 290 ? -15.058 4.842 9.587 1.00 38.34 267 GLY A C 1
ATOM 2151 O O . GLY A 1 290 ? -14.758 3.649 9.578 1.00 36.65 267 GLY A O 1
ATOM 2152 N N . TRP A 1 291 ? -14.306 5.780 10.174 1.00 39.65 268 TRP A N 1
ATOM 2153 C CA . TRP A 1 291 ? -13.117 5.447 10.934 1.00 39.81 268 TRP A CA 1
ATOM 2154 C C . TRP A 1 291 ? -13.478 5.173 12.393 1.00 41.35 268 TRP A C 1
ATOM 2155 O O . TRP A 1 291 ? -13.096 4.132 12.922 1.00 39.46 268 TRP A O 1
ATOM 2166 N N . LYS A 1 292 ? -14.141 6.160 13.033 1.00 44.96 269 LYS A N 1
ATOM 2167 C CA . LYS A 1 292 ? -14.600 6.080 14.418 1.00 47.84 269 LYS A CA 1
ATOM 2168 C C . LYS A 1 292 ? -15.574 4.907 14.547 1.00 48.01 269 LYS A C 1
ATOM 2169 O O . LYS A 1 292 ? -15.431 4.066 15.427 1.00 49.39 269 LYS A O 1
ATOM 2175 N N . ASP A 1 293 ? -16.550 4.877 13.628 1.00 47.59 270 ASP A N 1
ATOM 2176 C CA . ASP A 1 293 ? -17.671 3.956 13.620 1.00 47.93 270 ASP A CA 1
ATOM 2177 C C . ASP A 1 293 ? -17.883 3.488 12.179 1.00 48.03 270 ASP A C 1
ATOM 2178 O O . ASP A 1 293 ? -18.286 4.275 11.319 1.00 48.74 270 ASP A O 1
ATOM 2183 N N . ILE A 1 294 ? -17.650 2.195 11.931 1.00 46.85 271 ILE A N 1
ATOM 2184 C CA . ILE A 1 294 ? -17.789 1.587 10.617 1.00 45.39 271 ILE A CA 1
ATOM 2185 C C . ILE A 1 294 ? -19.110 1.984 9.945 1.00 46.25 271 ILE A C 1
ATOM 2186 O O . ILE A 1 294 ? -19.176 2.097 8.718 1.00 43.16 271 ILE A O 1
ATOM 2191 N N . TYR A 1 295 ? -20.163 2.208 10.748 1.00 50.21 272 TYR A N 1
ATOM 2192 C CA . TYR A 1 295 ? -21.531 2.363 10.264 1.00 52.57 272 TYR A CA 1
ATOM 2193 C C . TYR A 1 295 ? -21.936 3.833 10.179 1.00 51.05 272 TYR A C 1
ATOM 2194 O O . TYR A 1 295 ? -23.080 4.107 9.834 1.00 52.88 272 TYR A O 1
ATOM 2203 N N . ASP A 1 296 ? -20.994 4.748 10.440 1.00 49.12 273 ASP A N 1
ATOM 2204 C CA . ASP A 1 296 ? -21.242 6.180 10.405 1.00 52.00 273 ASP A CA 1
ATOM 2205 C C . ASP A 1 296 ? -20.046 6.878 9.756 1.00 50.31 273 ASP A C 1
ATOM 2206 O O . ASP A 1 296 ? -19.046 7.177 10.425 1.00 48.46 273 ASP A O 1
ATOM 2211 N N . LEU A 1 297 ? -20.152 7.104 8.437 1.00 49.36 274 LEU A N 1
ATOM 2212 C CA . LEU A 1 297 ? -19.064 7.669 7.655 1.00 46.98 274 LEU A CA 1
ATOM 2213 C C . LEU A 1 297 ? -19.012 9.169 7.902 1.00 47.53 274 LEU A C 1
ATOM 2214 O O . LEU A 1 297 ? -19.987 9.875 7.648 1.00 47.54 274 LEU A O 1
ATOM 2219 N N . GLU A 1 298 ? -17.851 9.635 8.377 1.00 47.28 275 GLU A N 1
ATOM 2220 C CA . GLU A 1 298 ? -17.665 11.043 8.648 1.00 49.13 275 GLU A CA 1
ATOM 2221 C C . GLU A 1 298 ? -18.016 11.809 7.374 1.00 50.67 275 GLU A C 1
ATOM 2222 O O . GLU A 1 298 ? -17.577 11.446 6.279 1.00 49.20 275 GLU A O 1
ATOM 2228 N N . LYS A 1 299 ? -18.830 12.871 7.544 1.00 53.42 276 LYS A N 1
ATOM 2229 C CA . LYS A 1 299 ? -19.453 13.575 6.439 1.00 54.54 276 LYS A CA 1
ATOM 2230 C C . LYS A 1 299 ? -18.403 14.355 5.648 1.00 53.68 276 LYS A C 1
ATOM 2231 O O . LYS A 1 299 ? -18.693 14.795 4.545 1.00 55.04 276 LYS A O 1
ATOM 2237 N N . THR A 1 300 ? -17.190 14.488 6.206 1.00 51.85 277 THR A N 1
ATOM 2238 C CA . THR A 1 300 ? -16.107 15.257 5.612 1.00 51.31 277 THR A CA 1
ATOM 2239 C C . THR A 1 300 ? -15.268 14.399 4.660 1.00 48.89 277 THR A C 1
ATOM 2240 O O . THR A 1 300 ? -14.388 14.913 3.976 1.00 48.38 277 THR A O 1
ATOM 2244 N N . ALA A 1 301 ? -15.508 13.083 4.628 1.00 47.15 278 ALA A N 1
ATOM 2245 C CA . ALA A 1 301 ? -14.780 12.201 3.734 1.00 44.34 278 ALA A CA 1
ATOM 2246 C C . ALA A 1 301 ? -15.222 12.466 2.304 1.00 44.04 278 ALA A C 1
ATOM 2247 O O . ALA A 1 301 ? -16.364 12.851 2.067 1.00 46.24 278 ALA A O 1
ATOM 2249 N N . ARG A 1 302 ? -14.301 12.240 1.361 1.00 42.12 279 ARG A N 1
ATOM 2250 C CA . ARG A 1 302 ? -14.584 12.406 -0.053 1.00 41.81 279 ARG A CA 1
ATOM 2251 C C . ARG A 1 302 ? -14.462 11.059 -0.766 1.00 40.60 279 ARG A C 1
ATOM 2252 O O . ARG A 1 302 ? -13.467 10.786 -1.432 1.00 39.40 279 ARG A O 1
ATOM 2260 N N . PHE A 1 303 ? -15.500 10.231 -0.616 1.00 40.19 280 PHE A N 1
ATOM 2261 C CA . PHE A 1 303 ? -15.546 8.906 -1.198 1.00 38.77 280 PHE A CA 1
ATOM 2262 C C . PHE A 1 303 ? -16.636 8.864 -2.265 1.00 40.64 280 PHE A C 1
ATOM 2263 O O . PHE A 1 303 ? -17.762 9.237 -2.008 1.00 43.44 280 PHE A O 1
ATOM 2271 N N . LYS A 1 304 ? -16.286 8.419 -3.472 1.00 41.85 281 LYS A N 1
ATOM 2272 C CA . LYS A 1 304 ? -17.190 8.478 -4.606 1.00 44.41 281 LYS A CA 1
ATOM 2273 C C . LYS A 1 304 ? -17.014 7.208 -5.437 1.00 42.55 281 LYS A C 1
ATOM 2274 O O . LYS A 1 304 ? -15.904 6.698 -5.560 1.00 39.74 281 LYS A O 1
ATOM 2280 N N . ASN A 1 305 ? -18.116 6.739 -6.028 1.00 43.84 282 ASN A N 1
ATOM 2281 C CA . ASN A 1 305 ? -18.101 5.590 -6.910 1.00 43.24 282 ASN A CA 1
ATOM 2282 C C . ASN A 1 305 ? -18.829 6.001 -8.180 1.00 45.86 282 ASN A C 1
ATOM 2283 O O . ASN A 1 305 ? -20.035 6.177 -8.139 1.00 48.10 282 ASN A O 1
ATOM 2288 N N . LEU A 1 306 ? -18.094 6.171 -9.290 1.00 49.87 283 LEU A N 1
ATOM 2289 C CA . LEU A 1 306 ? -18.627 6.765 -10.515 1.00 54.07 283 LEU A CA 1
ATOM 2290 C C . LEU A 1 306 ? -18.849 5.695 -11.597 1.00 55.44 283 LEU A C 1
ATOM 2291 O O . LEU A 1 306 ? -18.111 4.679 -11.603 1.00 54.09 283 LEU A O 1
ATOM 2297 N N . SER B 1 19 ? -7.606 60.592 -14.611 1.00 69.11 -4 SER B N 1
ATOM 2298 C CA . SER B 1 19 ? -7.257 59.283 -13.998 1.00 67.12 -4 SER B CA 1
ATOM 2299 C C . SER B 1 19 ? -8.160 58.195 -14.556 1.00 65.40 -4 SER B C 1
ATOM 2300 O O . SER B 1 19 ? -9.309 58.073 -14.150 1.00 68.06 -4 SER B O 1
ATOM 2303 N N . HIS B 1 20 ? -7.634 57.374 -15.461 1.00 61.97 -3 HIS B N 1
ATOM 2304 C CA . HIS B 1 20 ? -8.433 56.303 -16.039 1.00 60.77 -3 HIS B CA 1
ATOM 2305 C C . HIS B 1 20 ? -7.594 55.029 -16.194 1.00 59.76 -3 HIS B C 1
ATOM 2306 O O . HIS B 1 20 ? -6.363 55.074 -16.239 1.00 57.28 -3 HIS B O 1
ATOM 2313 N N . MET B 1 21 ? -8.295 53.889 -16.291 1.00 59.59 -2 MET B N 1
ATOM 2314 C CA . MET B 1 21 ? -7.703 52.581 -16.538 1.00 58.72 -2 MET B CA 1
ATOM 2315 C C . MET B 1 21 ? -8.086 52.151 -17.947 1.00 58.11 -2 MET B C 1
ATOM 2316 O O . MET B 1 21 ? -9.162 52.485 -18.415 1.00 57.93 -2 MET B O 1
ATOM 2321 N N . LEU B 1 22 ? -7.233 51.356 -18.601 1.00 59.17 -1 LEU B N 1
ATOM 2322 C CA . LEU B 1 22 ? -7.468 50.875 -19.957 1.00 57.14 -1 LEU B CA 1
ATOM 2323 C C . LEU B 1 22 ? -7.124 49.396 -20.037 1.00 54.66 -1 LEU B C 1
ATOM 2324 O O . LEU B 1 22 ? -6.108 48.974 -19.508 1.00 55.44 -1 LEU B O 1
ATOM 2329 N N . GLU B 1 23 ? -7.908 48.623 -20.783 1.00 53.28 0 GLU B N 1
ATOM 2330 C CA . GLU B 1 23 ? -7.559 47.241 -21.013 1.00 51.43 0 GLU B CA 1
ATOM 2331 C C . GLU B 1 23 ? -6.472 47.164 -22.088 1.00 49.32 0 GLU B C 1
ATOM 2332 O O . GLU B 1 23 ? -6.537 47.837 -23.109 1.00 49.24 0 GLU B O 1
ATOM 2338 N N . MET B 1 24 ? -5.448 46.338 -21.856 1.00 46.94 1 MET B N 1
ATOM 2339 C CA . MET B 1 24 ? -4.360 46.179 -22.806 1.00 44.38 1 MET B CA 1
ATOM 2340 C C . MET B 1 24 ? -4.495 44.807 -23.448 1.00 43.73 1 MET B C 1
ATOM 2341 O O . MET B 1 24 ? -5.159 43.931 -22.908 1.00 46.02 1 MET B O 1
ATOM 2346 N N . LYS B 1 25 ? -3.894 44.635 -24.621 1.00 44.30 2 LYS B N 1
ATOM 2347 C CA . LYS B 1 25 ? -4.034 43.388 -25.353 1.00 44.67 2 LYS B CA 1
ATOM 2348 C C . LYS B 1 25 ? -2.868 42.476 -25.000 1.00 40.14 2 LYS B C 1
ATOM 2349 O O . LYS B 1 25 ? -1.730 42.830 -25.264 1.00 39.12 2 LYS B O 1
ATOM 2355 N N . LYS B 1 26 ? -3.169 41.338 -24.370 1.00 37.65 3 LYS B N 1
ATOM 2356 C CA . LYS B 1 26 ? -2.162 40.351 -24.030 1.00 36.93 3 LYS B CA 1
ATOM 2357 C C . LYS B 1 26 ? -2.724 38.975 -24.368 1.00 37.58 3 LYS B C 1
ATOM 2358 O O . LYS B 1 26 ? -3.813 38.630 -23.918 1.00 38.68 3 LYS B O 1
ATOM 2364 N N . ILE B 1 27 ? -1.968 38.200 -25.156 1.00 36.30 4 ILE B N 1
ATOM 2365 C CA . ILE B 1 27 ? -2.453 36.943 -25.685 1.00 36.49 4 ILE B CA 1
ATOM 2366 C C . ILE B 1 27 ? -1.544 35.807 -25.246 1.00 36.29 4 ILE B C 1
ATOM 2367 O O . ILE B 1 27 ? -0.337 35.820 -25.490 1.00 37.09 4 ILE B O 1
ATOM 2372 N N . PHE B 1 28 ? -2.176 34.752 -24.732 1.00 35.90 5 PHE B N 1
ATOM 2373 C CA . PHE B 1 28 ? -1.476 33.529 -24.393 1.00 35.01 5 PHE B CA 1
ATOM 2374 C C . PHE B 1 28 ? -1.578 32.521 -25.535 1.00 33.49 5 PHE B C 1
ATOM 2375 O O . PHE B 1 28 ? -2.645 32.253 -26.050 1.00 34.22 5 PHE B O 1
ATOM 2383 N N . PHE B 1 29 ? -0.453 31.944 -25.908 1.00 33.07 6 PHE B N 1
ATOM 2384 C CA . PHE B 1 29 ? -0.433 30.879 -26.893 1.00 34.69 6 PHE B CA 1
ATOM 2385 C C . PHE B 1 29 ? -0.135 29.578 -26.167 1.00 35.65 6 PHE B C 1
ATOM 2386 O O . PHE B 1 29 ? 0.948 29.430 -25.588 1.00 33.53 6 PHE B O 1
ATOM 2394 N N . SER B 1 30 ? -1.116 28.660 -26.209 1.00 37.85 7 SER B N 1
ATOM 2395 C CA . SER B 1 30 ? -1.020 27.389 -25.512 1.00 39.53 7 SER B CA 1
ATOM 2396 C C . SER B 1 30 ? 0.254 26.657 -25.926 1.00 38.00 7 SER B C 1
ATOM 2397 O O . SER B 1 30 ? 0.860 26.961 -26.945 1.00 34.10 7 SER B O 1
ATOM 2400 N N . ASN B 1 31 ? 0.633 25.667 -25.120 1.00 39.10 8 ASN B N 1
ATOM 2401 C CA . ASN B 1 31 ? 1.633 24.708 -25.541 1.00 39.27 8 ASN B CA 1
ATOM 2402 C C . ASN B 1 31 ? 1.135 24.058 -26.834 1.00 39.40 8 ASN B C 1
ATOM 2403 O O . ASN B 1 31 ? -0.071 23.954 -27.056 1.00 40.01 8 ASN B O 1
ATOM 2408 N N . GLY B 1 32 ? 2.082 23.635 -27.683 1.00 38.16 9 GLY B N 1
ATOM 2409 C CA . GLY B 1 32 ? 1.785 23.142 -29.012 1.00 37.52 9 GLY B CA 1
ATOM 2410 C C . GLY B 1 32 ? 2.332 24.072 -30.105 1.00 36.15 9 GLY B C 1
ATOM 2411 O O . GLY B 1 32 ? 2.922 25.105 -29.830 1.00 33.58 9 GLY B O 1
ATOM 2412 N N . THR B 1 33 ? 2.147 23.658 -31.358 1.00 35.04 10 THR B N 1
ATOM 2413 C CA . THR B 1 33 ? 2.507 24.434 -32.523 1.00 34.37 10 THR B CA 1
ATOM 2414 C C . THR B 1 33 ? 1.246 25.098 -33.070 1.00 33.33 10 THR B C 1
ATOM 2415 O O . THR B 1 33 ? 0.225 24.445 -33.253 1.00 35.32 10 THR B O 1
ATOM 2419 N N . HIS B 1 34 ? 1.312 26.411 -33.299 1.00 31.43 11 HIS B N 1
ATOM 2420 C CA . HIS B 1 34 ? 0.228 27.163 -33.915 1.00 31.39 11 HIS B CA 1
ATOM 2421 C C . HIS B 1 34 ? 0.643 27.566 -35.329 1.00 30.96 11 HIS B C 1
ATOM 2422 O O . HIS B 1 34 ? 1.530 28.400 -35.493 1.00 30.31 11 HIS B O 1
ATOM 2429 N N . TYR B 1 35 ? 0.038 26.932 -36.343 1.00 32.26 12 TYR B N 1
ATOM 2430 C CA . TYR B 1 35 ? 0.413 27.136 -37.734 1.00 31.94 12 TYR B CA 1
ATOM 2431 C C . TYR B 1 35 ? -0.390 28.294 -38.304 1.00 33.28 12 TYR B C 1
ATOM 2432 O O . TYR B 1 35 ? -1.525 28.097 -38.715 1.00 34.46 12 TYR B O 1
ATOM 2441 N N . GLN B 1 36 ? 0.180 29.500 -38.306 1.00 35.07 13 GLN B N 1
ATOM 2442 C CA . GLN B 1 36 ? -0.506 30.620 -38.928 1.00 37.66 13 GLN B CA 1
ATOM 2443 C C . GLN B 1 36 ? 0.443 31.784 -39.148 1.00 34.32 13 GLN B C 1
ATOM 2444 O O . GLN B 1 36 ? 1.469 31.909 -38.501 1.00 32.50 13 GLN B O 1
ATOM 2450 N N . LYS B 1 37 ? 0.064 32.610 -40.115 1.00 34.61 14 LYS B N 1
ATOM 2451 C CA . LYS B 1 37 ? 0.783 33.825 -40.438 1.00 34.33 14 LYS B CA 1
ATOM 2452 C C . LYS B 1 37 ? 0.106 34.941 -39.657 1.00 33.11 14 LYS B C 1
ATOM 2453 O O . LYS B 1 37 ? -1.054 35.236 -39.875 1.00 32.90 14 LYS B O 1
ATOM 2459 N N . LEU B 1 38 ? 0.830 35.514 -38.706 1.00 32.76 15 LEU B N 1
ATOM 2460 C CA . LEU B 1 38 ? 0.268 36.516 -37.832 1.00 32.64 15 LEU B CA 1
ATOM 2461 C C . LEU B 1 38 ? 0.687 37.882 -38.352 1.00 30.58 15 LEU B C 1
ATOM 2462 O O . LEU B 1 38 ? 1.866 38.121 -38.538 1.00 28.73 15 LEU B O 1
ATOM 2467 N N . TYR B 1 39 ? -0.299 38.748 -38.571 1.00 30.62 16 TYR B N 1
ATOM 2468 C CA . TYR B 1 39 ? -0.086 40.095 -39.073 1.00 32.34 16 TYR B CA 1
ATOM 2469 C C . TYR B 1 39 ? -0.766 41.097 -38.136 1.00 33.00 16 TYR B C 1
ATOM 2470 O O . TYR B 1 39 ? -1.964 41.393 -38.277 1.00 33.67 16 TYR B O 1
ATOM 2479 N N . PHE B 1 40 ? 0.020 41.614 -37.188 1.00 33.17 17 PHE B N 1
ATOM 2480 C CA . PHE B 1 40 ? -0.463 42.530 -36.163 1.00 34.22 17 PHE B CA 1
ATOM 2481 C C . PHE B 1 40 ? -0.203 43.970 -36.602 1.00 36.70 17 PHE B C 1
ATOM 2482 O O . PHE B 1 40 ? 0.780 44.588 -36.185 1.00 36.48 17 PHE B O 1
ATOM 2490 N N . ASP B 1 41 ? -1.132 44.487 -37.412 1.00 39.97 18 ASP B N 1
ATOM 2491 C CA . ASP B 1 41 ? -0.989 45.760 -38.101 1.00 44.89 18 ASP B CA 1
ATOM 2492 C C . ASP B 1 41 ? -2.002 46.759 -37.541 1.00 47.36 18 ASP B C 1
ATOM 2493 O O . ASP B 1 41 ? -2.716 46.443 -36.599 1.00 44.47 18 ASP B O 1
ATOM 2498 N N . GLU B 1 42 ? -2.114 47.932 -38.187 1.00 49.80 19 GLU B N 1
ATOM 2499 C CA . GLU B 1 42 ? -3.103 48.941 -37.840 1.00 52.06 19 GLU B CA 1
ATOM 2500 C C . GLU B 1 42 ? -4.535 48.404 -37.871 1.00 50.88 19 GLU B C 1
ATOM 2501 O O . GLU B 1 42 ? -5.320 48.713 -36.982 1.00 48.54 19 GLU B O 1
ATOM 2507 N N . GLU B 1 43 ? -4.884 47.643 -38.916 1.00 50.85 20 GLU B N 1
ATOM 2508 C CA . GLU B 1 43 ? -6.226 47.095 -39.079 1.00 51.11 20 GLU B CA 1
ATOM 2509 C C . GLU B 1 43 ? -6.591 46.191 -37.887 1.00 46.59 20 GLU B C 1
ATOM 2510 O O . GLU B 1 43 ? -7.720 46.252 -37.396 1.00 45.03 20 GLU B O 1
ATOM 2516 N N . TYR B 1 44 ? -5.635 45.368 -37.412 1.00 43.01 21 TYR B N 1
ATOM 2517 C CA . TYR B 1 44 ? -5.847 44.470 -36.285 1.00 41.16 21 TYR B CA 1
ATOM 2518 C C . TYR B 1 44 ? -6.162 45.272 -35.021 1.00 41.82 21 TYR B C 1
ATOM 2519 O O . TYR B 1 44 ? -7.035 44.898 -34.240 1.00 41.83 21 TYR B O 1
ATOM 2528 N N . TYR B 1 45 ? -5.418 46.360 -34.812 1.00 41.82 22 TYR B N 1
ATOM 2529 C CA . TYR B 1 45 ? -5.565 47.176 -33.624 1.00 42.38 22 TYR B CA 1
ATOM 2530 C C . TYR B 1 45 ? -6.906 47.899 -33.627 1.00 43.40 22 TYR B C 1
ATOM 2531 O O . TYR B 1 45 ? -7.556 47.972 -32.591 1.00 42.72 22 TYR B O 1
ATOM 2540 N N . LYS B 1 46 ? -7.322 48.430 -34.782 1.00 45.90 23 LYS B N 1
ATOM 2541 C CA . LYS B 1 46 ? -8.589 49.143 -34.870 1.00 49.65 23 LYS B CA 1
ATOM 2542 C C . LYS B 1 46 ? -9.735 48.159 -34.622 1.00 48.57 23 LYS B C 1
ATOM 2543 O O . LYS B 1 46 ? -10.666 48.476 -33.897 1.00 49.19 23 LYS B O 1
ATOM 2549 N N . ASN B 1 47 ? -9.655 46.957 -35.190 1.00 47.04 24 ASN B N 1
ATOM 2550 C CA . ASN B 1 47 ? -10.739 45.996 -35.088 1.00 46.50 24 ASN B CA 1
ATOM 2551 C C . ASN B 1 47 ? -10.812 45.348 -33.702 1.00 43.68 24 ASN B C 1
ATOM 2552 O O . ASN B 1 47 ? -11.870 44.847 -33.318 1.00 43.86 24 ASN B O 1
ATOM 2557 N N . ASN B 1 48 ? -9.705 45.325 -32.951 1.00 40.90 25 ASN B N 1
ATOM 2558 C CA . ASN B 1 48 ? -9.719 44.726 -31.627 1.00 40.76 25 ASN B CA 1
ATOM 2559 C C . ASN B 1 48 ? -9.655 45.811 -30.562 1.00 41.44 25 ASN B C 1
ATOM 2560 O O . ASN B 1 48 ? -9.405 45.524 -29.393 1.00 39.77 25 ASN B O 1
ATOM 2565 N N . ASN B 1 49 ? -9.917 47.061 -30.979 1.00 44.39 26 ASN B N 1
ATOM 2566 C CA . ASN B 1 49 ? -10.068 48.181 -30.068 1.00 46.32 26 ASN B CA 1
ATOM 2567 C C . ASN B 1 49 ? -8.840 48.325 -29.184 1.00 44.89 26 ASN B C 1
ATOM 2568 O O . ASN B 1 49 ? -8.979 48.649 -28.019 1.00 45.28 26 ASN B O 1
ATOM 2573 N N . VAL B 1 50 ? -7.647 48.114 -29.744 1.00 44.46 27 VAL B N 1
ATOM 2574 C CA . VAL B 1 50 ? -6.405 48.292 -29.010 1.00 44.73 27 VAL B CA 1
ATOM 2575 C C . VAL B 1 50 ? -5.957 49.732 -29.248 1.00 48.64 27 VAL B C 1
ATOM 2576 O O . VAL B 1 50 ? -5.206 50.017 -30.190 1.00 52.94 27 VAL B O 1
ATOM 2580 N N . THR B 1 51 ? -6.437 50.664 -28.417 1.00 48.95 28 THR B N 1
ATOM 2581 C CA . THR B 1 51 ? -6.321 52.075 -28.755 1.00 50.93 28 THR B CA 1
ATOM 2582 C C . THR B 1 51 ? -4.879 52.555 -28.542 1.00 51.04 28 THR B C 1
ATOM 2583 O O . THR B 1 51 ? -4.529 53.620 -29.036 1.00 54.02 28 THR B O 1
ATOM 2587 N N . ASP B 1 52 ? -4.046 51.754 -27.847 1.00 49.10 29 ASP B N 1
ATOM 2588 C CA . ASP B 1 52 ? -2.648 52.069 -27.572 1.00 46.89 29 ASP B CA 1
ATOM 2589 C C . ASP B 1 52 ? -1.711 51.311 -28.524 1.00 44.15 29 ASP B C 1
ATOM 2590 O O . ASP B 1 52 ? -0.492 51.358 -28.367 1.00 39.76 29 ASP B O 1
ATOM 2595 N N . ASN B 1 53 ? -2.278 50.604 -29.512 1.00 42.56 30 ASN B N 1
ATOM 2596 C CA . ASN B 1 53 ? -1.521 49.996 -30.601 1.00 40.49 30 ASN B CA 1
ATOM 2597 C C . ASN B 1 53 ? -0.314 49.228 -30.077 1.00 38.45 30 ASN B C 1
ATOM 2598 O O . ASN B 1 53 ? 0.800 49.396 -30.560 1.00 37.19 30 ASN B O 1
ATOM 2603 N N . SER B 1 54 ? -0.558 48.379 -29.084 1.00 37.88 31 SER B N 1
ATOM 2604 C CA . SER B 1 54 ? 0.505 47.659 -28.420 1.00 37.02 31 SER B CA 1
ATOM 2605 C C . SER B 1 54 ? 0.060 46.239 -28.175 1.00 35.20 31 SER B C 1
ATOM 2606 O O . SER B 1 54 ? -1.121 45.986 -28.013 1.00 35.47 31 SER B O 1
ATOM 2609 N N . LEU B 1 55 ? 1.024 45.329 -28.195 1.00 33.84 32 LEU B N 1
ATOM 2610 C CA . LEU B 1 55 ? 0.713 43.920 -28.126 1.00 31.91 32 LEU B CA 1
ATOM 2611 C C . LEU B 1 55 ? 1.707 43.226 -27.208 1.00 29.70 32 LEU B C 1
ATOM 2612 O O . LEU B 1 55 ? 2.899 43.491 -27.255 1.00 26.99 32 LEU B O 1
ATOM 2617 N N . HIS B 1 56 ? 1.173 42.355 -26.354 1.00 30.01 33 HIS B N 1
ATOM 2618 C CA . HIS B 1 56 ? 1.978 41.477 -25.527 1.00 31.22 33 HIS B CA 1
ATOM 2619 C C . HIS B 1 56 ? 1.576 40.038 -25.865 1.00 31.87 33 HIS B C 1
ATOM 2620 O O . HIS B 1 56 ? 0.412 39.667 -25.747 1.00 32.63 33 HIS B O 1
ATOM 2627 N N . ILE B 1 57 ? 2.553 39.233 -26.266 1.00 32.38 34 ILE B N 1
ATOM 2628 C CA . ILE B 1 57 ? 2.346 37.830 -26.568 1.00 32.78 34 ILE B CA 1
ATOM 2629 C C . ILE B 1 57 ? 3.154 36.995 -25.587 1.00 31.18 34 ILE B C 1
ATOM 2630 O O . ILE B 1 57 ? 4.343 37.231 -25.352 1.00 30.47 34 ILE B O 1
ATOM 2635 N N . LYS B 1 58 ? 2.519 35.933 -25.123 1.00 32.06 35 LYS B N 1
ATOM 2636 C CA . LYS B 1 58 ? 3.095 35.068 -24.116 1.00 34.14 35 LYS B CA 1
ATOM 2637 C C . LYS B 1 58 ? 2.813 33.626 -24.536 1.00 32.91 35 LYS B C 1
ATOM 2638 O O . LYS B 1 58 ? 1.714 33.305 -24.965 1.00 33.54 35 LYS B O 1
ATOM 2644 N N . GLY B 1 59 ? 3.824 32.774 -24.433 1.00 33.31 36 GLY B N 1
ATOM 2645 C CA . GLY B 1 59 ? 3.632 31.342 -24.570 1.00 34.93 36 GLY B CA 1
ATOM 2646 C C . GLY B 1 59 ? 3.837 30.613 -23.239 1.00 37.81 36 GLY B C 1
ATOM 2647 O O . GLY B 1 59 ? 4.043 31.234 -22.189 1.00 38.11 36 GLY B O 1
ATOM 2648 N N . ALA B 1 60 ? 3.805 29.275 -23.339 1.00 39.32 37 ALA B N 1
ATOM 2649 C CA . ALA B 1 60 ? 3.910 28.362 -22.211 1.00 38.70 37 ALA B CA 1
ATOM 2650 C C . ALA B 1 60 ? 5.366 27.988 -21.962 1.00 36.89 37 ALA B C 1
ATOM 2651 O O . ALA B 1 60 ? 5.652 27.139 -21.135 1.00 37.17 37 ALA B O 1
ATOM 2653 N N . GLY B 1 61 ? 6.291 28.643 -22.659 1.00 36.87 38 GLY B N 1
ATOM 2654 C CA . GLY B 1 61 ? 7.700 28.308 -22.552 1.00 37.59 38 GLY B CA 1
ATOM 2655 C C . GLY B 1 61 ? 8.388 28.343 -23.915 1.00 38.41 38 GLY B C 1
ATOM 2656 O O . GLY B 1 61 ? 7.799 28.059 -24.954 1.00 36.92 38 GLY B O 1
ATOM 2657 N N . MET B 1 62 ? 9.667 28.692 -23.878 1.00 42.61 39 MET B N 1
ATOM 2658 C CA . MET B 1 62 ? 10.419 28.995 -25.077 1.00 41.52 39 MET B CA 1
ATOM 2659 C C . MET B 1 62 ? 10.265 27.889 -26.111 1.00 43.94 39 MET B C 1
ATOM 2660 O O . MET B 1 62 ? 10.162 28.201 -27.295 1.00 55.13 39 MET B O 1
ATOM 2665 N N . ASP B 1 63 ? 10.254 26.613 -25.739 1.00 40.17 40 ASP B N 1
ATOM 2666 C CA . ASP B 1 63 ? 10.114 25.654 -26.828 1.00 43.47 40 ASP B CA 1
ATOM 2667 C C . ASP B 1 63 ? 8.856 24.803 -26.690 1.00 43.43 40 ASP B C 1
ATOM 2668 O O . ASP B 1 63 ? 8.600 23.965 -27.536 1.00 42.04 40 ASP B O 1
ATOM 2673 N N . VAL B 1 64 ? 8.016 25.057 -25.685 1.00 45.45 41 VAL B N 1
ATOM 2674 C CA . VAL B 1 64 ? 6.820 24.245 -25.540 1.00 45.29 41 VAL B CA 1
ATOM 2675 C C . VAL B 1 64 ? 5.689 24.882 -26.342 1.00 40.32 41 VAL B C 1
ATOM 2676 O O . VAL B 1 64 ? 4.728 24.191 -26.669 1.00 43.34 41 VAL B O 1
ATOM 2680 N N . THR B 1 65 ? 5.811 26.182 -26.648 1.00 35.43 42 THR B N 1
ATOM 2681 C CA . THR B 1 65 ? 4.891 26.876 -27.542 1.00 33.16 42 THR B CA 1
ATOM 2682 C C . THR B 1 65 ? 5.636 27.324 -28.801 1.00 31.49 42 THR B C 1
ATOM 2683 O O . THR B 1 65 ? 6.713 27.923 -28.712 1.00 33.25 42 THR B O 1
ATOM 2687 N N . THR B 1 66 ? 5.049 27.065 -29.982 1.00 30.26 43 THR B N 1
ATOM 2688 C CA . THR B 1 66 ? 5.688 27.382 -31.259 1.00 27.46 43 THR B CA 1
ATOM 2689 C C . THR B 1 66 ? 4.685 28.019 -32.224 1.00 28.82 43 THR B C 1
ATOM 2690 O O . THR B 1 66 ? 3.632 27.450 -32.520 1.00 28.70 43 THR B O 1
ATOM 2694 N N . ILE B 1 67 ? 5.031 29.218 -32.729 1.00 29.90 44 ILE B N 1
ATOM 2695 C CA . ILE B 1 67 ? 4.282 29.864 -33.797 1.00 29.96 44 ILE B CA 1
ATOM 2696 C C . ILE B 1 67 ? 5.002 29.604 -35.116 1.00 27.78 44 ILE B C 1
ATOM 2697 O O . ILE B 1 67 ? 6.199 29.873 -35.245 1.00 27.75 44 ILE B O 1
ATOM 2702 N N . SER B 1 68 ? 4.262 29.115 -36.109 1.00 27.39 45 SER B N 1
ATOM 2703 C CA . SER B 1 68 ? 4.910 28.478 -37.244 1.00 27.72 45 SER B CA 1
ATOM 2704 C C . SER B 1 68 ? 4.200 28.774 -38.564 1.00 27.49 45 SER B C 1
ATOM 2705 O O . SER B 1 68 ? 2.986 28.616 -38.663 1.00 29.13 45 SER B O 1
ATOM 2708 N N . TRP B 1 69 ? 4.996 29.155 -39.571 1.00 26.76 46 TRP B N 1
ATOM 2709 C CA . TRP B 1 69 ? 4.580 29.249 -40.964 1.00 27.42 46 TRP B CA 1
ATOM 2710 C C . TRP B 1 69 ? 5.824 29.072 -41.849 1.00 27.69 46 TRP B C 1
ATOM 2711 O O . TRP B 1 69 ? 6.943 28.937 -41.357 1.00 26.14 46 TRP B O 1
ATOM 2722 N N . SER B 1 70 ? 5.646 29.095 -43.174 1.00 29.56 47 SER B N 1
ATOM 2723 C CA . SER B 1 70 ? 6.659 28.579 -44.088 1.00 29.39 47 SER B CA 1
ATOM 2724 C C . SER B 1 70 ? 6.627 29.279 -45.453 1.00 31.05 47 SER B C 1
ATOM 2725 O O . SER B 1 70 ? 6.882 28.653 -46.478 1.00 31.55 47 SER B O 1
ATOM 2728 N N . ASP B 1 71 ? 6.340 30.590 -45.467 1.00 32.10 48 ASP B N 1
ATOM 2729 C CA . ASP B 1 71 ? 6.395 31.392 -46.680 1.00 32.33 48 ASP B CA 1
ATOM 2730 C C . ASP B 1 71 ? 7.847 31.796 -46.939 1.00 31.70 48 ASP B C 1
ATOM 2731 O O . ASP B 1 71 ? 8.588 32.118 -46.019 1.00 30.12 48 ASP B O 1
ATOM 2736 N N . GLY B 1 72 ? 8.250 31.771 -48.216 1.00 34.27 49 GLY B N 1
ATOM 2737 C CA . GLY B 1 72 ? 9.592 32.167 -48.642 1.00 33.57 49 GLY B CA 1
ATOM 2738 C C . GLY B 1 72 ? 9.570 33.177 -49.784 1.00 34.24 49 GLY B C 1
ATOM 2739 O O . GLY B 1 72 ? 8.645 33.187 -50.600 1.00 35.30 49 GLY B O 1
ATOM 2740 N N . GLY B 1 73 ? 10.608 34.011 -49.849 1.00 34.32 50 GLY B N 1
ATOM 2741 C CA . GLY B 1 73 ? 10.607 35.138 -50.770 1.00 36.23 50 GLY B CA 1
ATOM 2742 C C . GLY B 1 73 ? 10.505 34.722 -52.246 1.00 39.68 50 GLY B C 1
ATOM 2743 O O . GLY B 1 73 ? 10.028 35.519 -53.069 1.00 41.20 50 GLY B O 1
ATOM 2744 N N . PHE B 1 74 ? 10.946 33.488 -52.587 1.00 39.34 51 PHE B N 1
ATOM 2745 C CA . PHE B 1 74 ? 10.950 33.056 -53.974 1.00 40.03 51 PHE B CA 1
ATOM 2746 C C . PHE B 1 74 ? 9.618 32.411 -54.348 1.00 42.48 51 PHE B C 1
ATOM 2747 O O . PHE B 1 74 ? 9.432 31.998 -55.495 1.00 45.40 51 PHE B O 1
ATOM 2755 N N . ASP B 1 75 ? 8.679 32.315 -53.404 1.00 41.61 52 ASP B N 1
ATOM 2756 C CA . ASP B 1 75 ? 7.391 31.691 -53.690 1.00 42.42 52 ASP B CA 1
ATOM 2757 C C . ASP B 1 75 ? 6.588 32.546 -54.660 1.00 43.59 52 ASP B C 1
ATOM 2758 O O . ASP B 1 75 ? 6.929 33.690 -54.905 1.00 43.88 52 ASP B O 1
ATOM 2763 N N . LYS B 1 76 ? 5.498 31.978 -55.182 1.00 47.32 53 LYS B N 1
ATOM 2764 C CA . LYS B 1 76 ? 4.588 32.704 -56.053 1.00 50.86 53 LYS B CA 1
ATOM 2765 C C . LYS B 1 76 ? 4.082 33.936 -55.321 1.00 50.40 53 LYS B C 1
ATOM 2766 O O . LYS B 1 76 ? 3.918 33.905 -54.114 1.00 48.25 53 LYS B O 1
ATOM 2772 N N . ALA B 1 77 ? 3.863 35.021 -56.070 1.00 52.69 54 ALA B N 1
ATOM 2773 C CA . ALA B 1 77 ? 3.208 36.202 -55.547 1.00 52.50 54 ALA B CA 1
ATOM 2774 C C . ALA B 1 77 ? 1.775 35.821 -55.202 1.00 56.91 54 ALA B C 1
ATOM 2775 O O . ALA B 1 77 ? 1.117 35.131 -55.969 1.00 59.50 54 ALA B O 1
ATOM 2777 N N . PRO B 1 78 ? 1.247 36.226 -54.028 1.00 60.30 55 PRO B N 1
ATOM 2778 C CA . PRO B 1 78 ? -0.132 35.904 -53.663 1.00 62.37 55 PRO B CA 1
ATOM 2779 C C . PRO B 1 78 ? -1.158 36.810 -54.336 1.00 67.28 55 PRO B C 1
ATOM 2780 O O . PRO B 1 78 ? -2.352 36.563 -54.233 1.00 69.97 55 PRO B O 1
ATOM 2784 N N . ASP B 1 79 ? -0.693 37.853 -55.034 1.00 74.52 56 ASP B N 1
ATOM 2785 C CA . ASP B 1 79 ? -1.589 38.835 -55.633 1.00 80.55 56 ASP B CA 1
ATOM 2786 C C . ASP B 1 79 ? -0.901 39.490 -56.832 1.00 83.24 56 ASP B C 1
ATOM 2787 O O . ASP B 1 79 ? 0.155 39.029 -57.278 1.00 82.40 56 ASP B O 1
ATOM 2792 N N . ASP B 1 80 ? -1.517 40.577 -57.337 1.00 85.33 57 ASP B N 1
ATOM 2793 C CA . ASP B 1 80 ? -1.038 41.261 -58.529 1.00 86.71 57 ASP B CA 1
ATOM 2794 C C . ASP B 1 80 ? 0.226 42.062 -58.216 1.00 81.63 57 ASP B C 1
ATOM 2795 O O . ASP B 1 80 ? 0.749 42.740 -59.091 1.00 83.54 57 ASP B O 1
ATOM 2800 N N . LYS B 1 81 ? 0.734 41.986 -56.977 1.00 75.84 58 LYS B N 1
ATOM 2801 C CA . LYS B 1 81 ? 1.842 42.826 -56.554 1.00 72.48 58 LYS B CA 1
ATOM 2802 C C . LYS B 1 81 ? 3.112 41.969 -56.557 1.00 69.31 58 LYS B C 1
ATOM 2803 O O . LYS B 1 81 ? 3.186 40.947 -55.875 1.00 69.96 58 LYS B O 1
ATOM 2809 N N . GLY B 1 82 ? 4.107 42.386 -57.349 1.00 65.43 59 GLY B N 1
ATOM 2810 C CA . GLY B 1 82 ? 5.373 41.681 -57.448 1.00 60.88 59 GLY B CA 1
ATOM 2811 C C . GLY B 1 82 ? 5.301 40.498 -58.412 1.00 58.46 59 GLY B C 1
ATOM 2812 O O . GLY B 1 82 ? 4.236 40.113 -58.882 1.00 57.00 59 GLY B O 1
ATOM 2813 N N . ILE B 1 83 ? 6.480 39.943 -58.682 1.00 57.43 60 ILE B N 1
ATOM 2814 C CA . ILE B 1 83 ? 6.669 38.757 -59.501 1.00 57.64 60 ILE B CA 1
ATOM 2815 C C . ILE B 1 83 ? 6.895 37.542 -58.594 1.00 54.04 60 ILE B C 1
ATOM 2816 O O . ILE B 1 83 ? 7.030 36.415 -59.060 1.00 53.88 60 ILE B O 1
ATOM 2821 N N . LYS B 1 84 ? 6.969 37.785 -57.282 1.00 51.41 61 LYS B N 1
ATOM 2822 C CA . LYS B 1 84 ? 7.246 36.751 -56.305 1.00 47.64 61 LYS B CA 1
ATOM 2823 C C . LYS B 1 84 ? 6.804 37.276 -54.957 1.00 46.05 61 LYS B C 1
ATOM 2824 O O . LYS B 1 84 ? 6.528 38.472 -54.841 1.00 45.37 61 LYS B O 1
ATOM 2830 N N . LEU B 1 85 ? 6.770 36.389 -53.957 1.00 45.08 62 LEU B N 1
ATOM 2831 C CA . LEU B 1 85 ? 6.224 36.768 -52.668 1.00 46.03 62 LEU B CA 1
ATOM 2832 C C . LEU B 1 85 ? 7.045 37.911 -52.077 1.00 44.91 62 LEU B C 1
ATOM 2833 O O . LEU B 1 85 ? 6.470 38.904 -51.637 1.00 43.30 62 LEU B O 1
ATOM 2838 N N . GLY B 1 86 ? 8.377 37.723 -52.044 1.00 44.28 63 GLY B N 1
ATOM 2839 C CA . GLY B 1 86 ? 9.315 38.725 -51.565 1.00 43.05 63 GLY B CA 1
ATOM 2840 C C . GLY B 1 86 ? 9.727 38.501 -50.114 1.00 40.48 63 GLY B C 1
ATOM 2841 O O . GLY B 1 86 ? 8.948 38.004 -49.308 1.00 41.22 63 GLY B O 1
ATOM 2842 N N . THR B 1 87 ? 10.965 38.885 -49.807 1.00 38.89 64 THR B N 1
ATOM 2843 C CA . THR B 1 87 ? 11.499 38.890 -48.460 1.00 37.88 64 THR B CA 1
ATOM 2844 C C . THR B 1 87 ? 10.494 39.428 -47.435 1.00 36.93 64 THR B C 1
ATOM 2845 O O . THR B 1 87 ? 10.242 38.797 -46.407 1.00 34.32 64 THR B O 1
ATOM 2849 N N . PHE B 1 88 ? 9.955 40.625 -47.682 1.00 37.32 65 PHE B N 1
ATOM 2850 C CA . PHE B 1 88 ? 9.278 41.360 -46.629 1.00 37.12 65 PHE B CA 1
ATOM 2851 C C . PHE B 1 88 ? 7.798 41.001 -46.609 1.00 36.93 65 PHE B C 1
ATOM 2852 O O . PHE B 1 88 ? 7.049 41.515 -45.786 1.00 38.22 65 PHE B O 1
ATOM 2860 N N . ARG B 1 89 ? 7.386 40.067 -47.462 1.00 37.46 66 ARG B N 1
ATOM 2861 C CA . ARG B 1 89 ? 6.105 39.415 -47.268 1.00 37.36 66 ARG B CA 1
ATOM 2862 C C . ARG B 1 89 ? 6.280 37.976 -46.784 1.00 35.75 66 ARG B C 1
ATOM 2863 O O . ARG B 1 89 ? 5.282 37.278 -46.647 1.00 36.87 66 ARG B O 1
ATOM 2871 N N . SER B 1 90 ? 7.506 37.553 -46.445 1.00 34.94 67 SER B N 1
ATOM 2872 C CA . SER B 1 90 ? 7.760 36.159 -46.081 1.00 34.30 67 SER B CA 1
ATOM 2873 C C . SER B 1 90 ? 7.452 35.826 -44.606 1.00 34.27 67 SER B C 1
ATOM 2874 O O . SER B 1 90 ? 7.510 34.651 -44.224 1.00 34.98 67 SER B O 1
ATOM 2877 N N . TYR B 1 91 ? 7.143 36.844 -43.776 1.00 32.45 68 TYR B N 1
ATOM 2878 C CA . TYR B 1 91 ? 7.206 36.734 -42.317 1.00 29.65 68 TYR B CA 1
ATOM 2879 C C . TYR B 1 91 ? 6.224 35.688 -41.798 1.00 26.97 68 TYR B C 1
ATOM 2880 O O . TYR B 1 91 ? 5.126 35.573 -42.311 1.00 26.34 68 TYR B O 1
ATOM 2889 N N . THR B 1 92 ? 6.616 34.956 -40.760 1.00 25.62 69 THR B N 1
ATOM 2890 C CA . THR B 1 92 ? 5.662 34.188 -39.976 1.00 25.48 69 THR B CA 1
ATOM 2891 C C . THR B 1 92 ? 4.863 35.112 -39.065 1.00 26.24 69 THR B C 1
ATOM 2892 O O . THR B 1 92 ? 3.654 34.941 -38.951 1.00 25.85 69 THR B O 1
ATOM 2896 N N . MET B 1 93 ? 5.547 36.060 -38.400 1.00 26.37 70 MET B N 1
ATOM 2897 C CA . MET B 1 93 ? 4.868 37.053 -37.578 1.00 28.46 70 MET B CA 1
ATOM 2898 C C . MET B 1 93 ? 5.369 38.442 -37.944 1.00 29.02 70 MET B C 1
ATOM 2899 O O . MET B 1 93 ? 6.569 38.671 -37.993 1.00 27.98 70 MET B O 1
ATOM 2904 N N . PHE B 1 94 ? 4.426 39.351 -38.188 1.00 31.73 71 PHE B N 1
ATOM 2905 C CA . PHE B 1 94 ? 4.697 40.777 -38.279 1.00 33.44 71 PHE B CA 1
ATOM 2906 C C . PHE B 1 94 ? 4.050 41.455 -37.083 1.00 33.84 71 PHE B C 1
ATOM 2907 O O . PHE B 1 94 ? 2.882 41.229 -36.804 1.00 36.65 71 PHE B O 1
ATOM 2915 N N . VAL B 1 95 ? 4.784 42.318 -36.389 1.00 34.59 72 VAL B N 1
ATOM 2916 C CA . VAL B 1 95 ? 4.159 43.127 -35.355 1.00 35.83 72 VAL B CA 1
ATOM 2917 C C . VAL B 1 95 ? 4.605 44.586 -35.466 1.00 36.24 72 VAL B C 1
ATOM 2918 O O . VAL B 1 95 ? 5.792 44.859 -35.581 1.00 34.16 72 VAL B O 1
ATOM 2922 N N . SER B 1 96 ? 3.632 45.507 -35.377 1.00 39.03 73 SER B N 1
ATOM 2923 C CA . SER B 1 96 ? 3.875 46.940 -35.411 1.00 41.35 73 SER B CA 1
ATOM 2924 C C . SER B 1 96 ? 3.236 47.626 -34.210 1.00 40.60 73 SER B C 1
ATOM 2925 O O . SER B 1 96 ? 2.792 46.966 -33.290 1.00 38.69 73 SER B O 1
ATOM 2928 N N . GLY B 1 97 ? 3.183 48.964 -34.251 1.00 42.62 74 GLY B N 1
ATOM 2929 C CA . GLY B 1 97 ? 2.523 49.762 -33.235 1.00 42.29 74 GLY B CA 1
ATOM 2930 C C . GLY B 1 97 ? 3.546 50.435 -32.324 1.00 42.07 74 GLY B C 1
ATOM 2931 O O . GLY B 1 97 ? 4.712 50.547 -32.672 1.00 41.73 74 GLY B O 1
ATOM 2932 N N . ASN B 1 98 ? 3.117 50.847 -31.132 1.00 41.38 75 ASN B N 1
ATOM 2933 C CA . ASN B 1 98 ? 3.994 51.560 -30.225 1.00 40.22 75 ASN B CA 1
ATOM 2934 C C . ASN B 1 98 ? 4.914 50.594 -29.494 1.00 38.04 75 ASN B C 1
ATOM 2935 O O . ASN B 1 98 ? 6.079 50.903 -29.267 1.00 38.89 75 ASN B O 1
ATOM 2940 N N . GLU B 1 99 ? 4.375 49.451 -29.081 1.00 36.88 76 GLU B N 1
ATOM 2941 C CA . GLU B 1 99 ? 5.161 48.522 -28.297 1.00 36.22 76 GLU B CA 1
ATOM 2942 C C . GLU B 1 99 ? 4.718 47.086 -28.552 1.00 33.89 76 GLU B C 1
ATOM 2943 O O . GLU B 1 99 ? 3.538 46.798 -28.664 1.00 32.75 76 GLU B O 1
ATOM 2949 N N . ALA B 1 100 ? 5.700 46.191 -28.608 1.00 32.72 77 ALA B N 1
ATOM 2950 C CA . ALA B 1 100 ? 5.434 44.769 -28.723 1.00 30.94 77 ALA B CA 1
ATOM 2951 C C . ALA B 1 100 ? 6.318 44.032 -27.737 1.00 29.34 77 ALA B C 1
ATOM 2952 O O . ALA B 1 100 ? 7.464 44.361 -27.524 1.00 30.64 77 ALA B O 1
ATOM 2954 N N . ILE B 1 101 ? 5.746 43.042 -27.088 1.00 30.03 78 ILE B N 1
ATOM 2955 C CA . ILE B 1 101 ? 6.486 42.261 -26.122 1.00 29.65 78 ILE B CA 1
ATOM 2956 C C . ILE B 1 101 ? 6.182 40.818 -26.449 1.00 27.86 78 ILE B C 1
ATOM 2957 O O . ILE B 1 101 ? 5.023 40.489 -26.680 1.00 28.00 78 ILE B O 1
ATOM 2962 N N . ILE B 1 102 ? 7.216 39.991 -26.476 1.00 26.94 79 ILE B N 1
ATOM 2963 C CA . ILE B 1 102 ? 7.026 38.602 -26.842 1.00 28.09 79 ILE B CA 1
ATOM 2964 C C . ILE B 1 102 ? 7.812 37.766 -25.844 1.00 28.88 79 ILE B C 1
ATOM 2965 O O . ILE B 1 102 ? 8.997 38.009 -25.655 1.00 29.44 79 ILE B O 1
ATOM 2970 N N . GLU B 1 103 ? 7.152 36.792 -25.211 1.00 28.54 80 GLU B N 1
ATOM 2971 C CA . GLU B 1 103 ? 7.820 36.035 -24.171 1.00 29.37 80 GLU B CA 1
ATOM 2972 C C . GLU B 1 103 ? 7.493 34.541 -24.265 1.00 29.95 80 GLU B C 1
ATOM 2973 O O . GLU B 1 103 ? 6.345 34.150 -24.520 1.00 29.11 80 GLU B O 1
ATOM 2979 N N . ASP B 1 104 ? 8.524 33.722 -24.004 1.00 29.60 81 ASP B N 1
ATOM 2980 C CA . ASP B 1 104 ? 8.373 32.310 -23.677 1.00 30.45 81 ASP B CA 1
ATOM 2981 C C . ASP B 1 104 ? 7.653 31.556 -24.796 1.00 29.68 81 ASP B C 1
ATOM 2982 O O . ASP B 1 104 ? 6.679 30.851 -24.541 1.00 28.38 81 ASP B O 1
ATOM 2987 N N . LEU B 1 105 ? 8.147 31.716 -26.032 1.00 28.91 82 LEU B N 1
ATOM 2988 C CA . LEU B 1 105 ? 7.675 30.913 -27.144 1.00 27.07 82 LEU B CA 1
ATOM 2989 C C . LEU B 1 105 ? 8.730 30.894 -28.246 1.00 25.70 82 LEU B C 1
ATOM 2990 O O . LEU B 1 105 ? 9.779 31.536 -28.138 1.00 25.56 82 LEU B O 1
ATOM 2995 N N . THR B 1 106 ? 8.439 30.078 -29.261 1.00 24.18 83 THR B N 1
ATOM 2996 C CA . THR B 1 106 ? 9.260 29.960 -30.449 1.00 23.20 83 THR B CA 1
ATOM 2997 C C . THR B 1 106 ? 8.500 30.572 -31.610 1.00 22.45 83 THR B C 1
ATOM 2998 O O . THR B 1 106 ? 7.300 30.356 -31.768 1.00 24.48 83 THR B O 1
ATOM 3002 N N . ILE B 1 107 ? 9.197 31.328 -32.435 1.00 22.66 84 ILE B N 1
ATOM 3003 C CA . ILE B 1 107 ? 8.610 31.720 -33.703 1.00 23.21 84 ILE B CA 1
ATOM 3004 C C . ILE B 1 107 ? 9.506 31.204 -34.810 1.00 22.57 84 ILE B C 1
ATOM 3005 O O . ILE B 1 107 ? 10.705 31.448 -34.770 1.00 21.06 84 ILE B O 1
ATOM 3010 N N . GLU B 1 108 ? 8.918 30.503 -35.783 1.00 24.59 85 GLU B N 1
ATOM 3011 C CA . GLU B 1 108 ? 9.749 29.872 -36.800 1.00 27.55 85 GLU B CA 1
ATOM 3012 C C . GLU B 1 108 ? 9.198 30.138 -38.186 1.00 26.57 85 GLU B C 1
ATOM 3013 O O . GLU B 1 108 ? 7.984 30.164 -38.375 1.00 25.30 85 GLU B O 1
ATOM 3019 N N . ASN B 1 109 ? 10.129 30.293 -39.124 1.00 27.41 86 ASN B N 1
ATOM 3020 C CA . ASN B 1 109 ? 9.841 30.148 -40.539 1.00 30.24 86 ASN B CA 1
ATOM 3021 C C . ASN B 1 109 ? 10.491 28.847 -41.025 1.00 31.24 86 ASN B C 1
ATOM 3022 O O . ASN B 1 109 ? 11.706 28.689 -40.938 1.00 31.12 86 ASN B O 1
ATOM 3027 N N . THR B 1 110 ? 9.689 27.901 -41.513 1.00 32.16 87 THR B N 1
ATOM 3028 C CA . THR B 1 110 ? 10.215 26.588 -41.858 1.00 32.13 87 THR B CA 1
ATOM 3029 C C . THR B 1 110 ? 10.346 26.433 -43.370 1.00 35.40 87 THR B C 1
ATOM 3030 O O . THR B 1 110 ? 10.438 25.317 -43.849 1.00 36.03 87 THR B O 1
ATOM 3034 N N . ALA B 1 111 ? 10.382 27.536 -44.128 1.00 36.84 88 ALA B N 1
ATOM 3035 C CA . ALA B 1 111 ? 10.507 27.432 -45.576 1.00 37.12 88 ALA B CA 1
ATOM 3036 C C . ALA B 1 111 ? 11.766 26.639 -45.937 1.00 35.33 88 ALA B C 1
ATOM 3037 O O . ALA B 1 111 ? 11.718 25.717 -46.743 1.00 36.08 88 ALA B O 1
ATOM 3039 N N . GLY B 1 112 ? 12.892 27.015 -45.330 1.00 33.77 89 GLY B N 1
ATOM 3040 C CA . GLY B 1 112 ? 14.119 26.246 -45.437 1.00 34.16 89 GLY B CA 1
ATOM 3041 C C . GLY B 1 112 ? 15.250 27.048 -46.073 1.00 34.82 89 GLY B C 1
ATOM 3042 O O . GLY B 1 112 ? 15.225 28.287 -46.080 1.00 34.11 89 GLY B O 1
ATOM 3043 N N . ASP B 1 113 ? 16.218 26.301 -46.617 1.00 37.44 90 ASP B N 1
ATOM 3044 C CA . ASP B 1 113 ? 17.413 26.835 -47.252 1.00 39.90 90 ASP B CA 1
ATOM 3045 C C . ASP B 1 113 ? 17.048 27.954 -48.225 1.00 41.66 90 ASP B C 1
ATOM 3046 O O . ASP B 1 113 ? 16.193 27.778 -49.095 1.00 44.17 90 ASP B O 1
ATOM 3051 N N . GLY B 1 114 ? 17.723 29.098 -48.047 1.00 40.82 91 GLY B N 1
ATOM 3052 C CA . GLY B 1 114 ? 17.468 30.303 -48.822 1.00 38.92 91 GLY B CA 1
ATOM 3053 C C . GLY B 1 114 ? 17.853 30.140 -50.291 1.00 37.41 91 GLY B C 1
ATOM 3054 O O . GLY B 1 114 ? 17.291 30.817 -51.159 1.00 34.80 91 GLY B O 1
ATOM 3055 N N . ARG B 1 115 ? 18.798 29.220 -50.546 1.00 36.08 92 ARG B N 1
ATOM 3056 C CA . ARG B 1 115 ? 19.171 28.881 -51.901 1.00 37.32 92 ARG B CA 1
ATOM 3057 C C . ARG B 1 115 ? 17.998 28.241 -52.640 1.00 39.11 92 ARG B C 1
ATOM 3058 O O . ARG B 1 115 ? 18.021 28.222 -53.863 1.00 42.42 92 ARG B O 1
ATOM 3066 N N . ILE B 1 116 ? 16.952 27.766 -51.944 1.00 38.50 93 ILE B N 1
ATOM 3067 C CA . ILE B 1 116 ? 15.884 27.087 -52.650 1.00 40.25 93 ILE B CA 1
ATOM 3068 C C . ILE B 1 116 ? 14.573 27.859 -52.568 1.00 40.86 93 ILE B C 1
ATOM 3069 O O . ILE B 1 116 ? 13.861 27.945 -53.570 1.00 43.61 93 ILE B O 1
ATOM 3074 N N . ARG B 1 117 ? 14.261 28.410 -51.393 1.00 39.81 94 ARG B N 1
ATOM 3075 C CA . ARG B 1 117 ? 12.981 29.063 -51.163 1.00 40.13 94 ARG B CA 1
ATOM 3076 C C . ARG B 1 117 ? 13.159 30.579 -51.050 1.00 37.73 94 ARG B C 1
ATOM 3077 O O . ARG B 1 117 ? 12.172 31.328 -51.018 1.00 38.56 94 ARG B O 1
ATOM 3085 N N . GLY B 1 118 ? 14.423 31.009 -50.943 1.00 35.05 95 GLY B N 1
ATOM 3086 C CA . GLY B 1 118 ? 14.749 32.418 -50.812 1.00 35.94 95 GLY B CA 1
ATOM 3087 C C . GLY B 1 118 ? 14.691 32.886 -49.354 1.00 35.20 95 GLY B C 1
ATOM 3088 O O . GLY B 1 118 ? 14.653 32.077 -48.425 1.00 33.91 95 GLY B O 1
ATOM 3089 N N . GLN B 1 119 ? 14.690 34.210 -49.173 1.00 34.77 96 GLN B N 1
ATOM 3090 C CA . GLN B 1 119 ? 14.651 34.821 -47.855 1.00 32.04 96 GLN B CA 1
ATOM 3091 C C . GLN B 1 119 ? 13.311 34.491 -47.204 1.00 30.95 96 GLN B C 1
ATOM 3092 O O . GLN B 1 119 ? 12.284 34.488 -47.882 1.00 31.75 96 GLN B O 1
ATOM 3098 N N . ALA B 1 120 ? 13.330 34.240 -45.892 1.00 29.87 97 ALA B N 1
ATOM 3099 C CA . ALA B 1 120 ? 12.145 33.787 -45.189 1.00 30.68 97 ALA B CA 1
ATOM 3100 C C . ALA B 1 120 ? 12.196 34.233 -43.723 1.00 30.06 97 ALA B C 1
ATOM 3101 O O . ALA B 1 120 ? 12.879 33.623 -42.911 1.00 33.78 97 ALA B O 1
ATOM 3103 N N . ILE B 1 121 ? 11.462 35.303 -43.397 1.00 28.74 98 ILE B N 1
ATOM 3104 C CA . ILE B 1 121 ? 11.509 35.927 -42.083 1.00 27.09 98 ILE B CA 1
ATOM 3105 C C . ILE B 1 121 ? 10.650 35.147 -41.079 1.00 24.39 98 ILE B C 1
ATOM 3106 O O . ILE B 1 121 ? 9.516 34.777 -41.353 1.00 23.13 98 ILE B O 1
ATOM 3111 N N . ALA B 1 122 ? 11.181 34.946 -39.883 1.00 23.61 99 ALA B N 1
ATOM 3112 C CA . ALA B 1 122 ? 10.352 34.484 -38.779 1.00 23.98 99 ALA B CA 1
ATOM 3113 C C . ALA B 1 122 ? 9.632 35.676 -38.153 1.00 23.45 99 ALA B C 1
ATOM 3114 O O . ALA B 1 122 ? 8.406 35.688 -38.113 1.00 24.69 99 ALA B O 1
ATOM 3116 N N . LEU B 1 123 ? 10.382 36.693 -37.710 1.00 22.78 100 LEU B N 1
ATOM 3117 C CA . LEU B 1 123 ? 9.759 37.848 -37.076 1.00 24.16 100 LEU B CA 1
ATOM 3118 C C . LEU B 1 123 ? 10.093 39.127 -37.836 1.00 24.08 100 LEU B C 1
ATOM 3119 O O . LEU B 1 123 ? 11.259 39.489 -37.944 1.00 25.94 100 LEU B O 1
ATOM 3124 N N . TYR B 1 124 ? 9.061 39.794 -38.338 1.00 24.42 101 TYR B N 1
ATOM 3125 C CA . TYR B 1 124 ? 9.167 41.160 -38.818 1.00 26.40 101 TYR B CA 1
ATOM 3126 C C . TYR B 1 124 ? 8.809 42.086 -37.649 1.00 27.89 101 TYR B C 1
ATOM 3127 O O . TYR B 1 124 ? 7.633 42.310 -37.348 1.00 26.51 101 TYR B O 1
ATOM 3136 N N . ALA B 1 125 ? 9.851 42.602 -36.984 1.00 29.54 102 ALA B N 1
ATOM 3137 C CA . ALA B 1 125 ? 9.689 43.364 -35.758 1.00 30.98 102 ALA B CA 1
ATOM 3138 C C . ALA B 1 125 ? 9.684 44.849 -36.091 1.00 30.57 102 ALA B C 1
ATOM 3139 O O . ALA B 1 125 ? 10.756 45.414 -36.297 1.00 31.26 102 ALA B O 1
ATOM 3141 N N . ASP B 1 126 ? 8.485 45.452 -36.116 1.00 30.09 103 ASP B N 1
ATOM 3142 C CA . ASP B 1 126 ? 8.289 46.779 -36.687 1.00 31.95 103 ASP B CA 1
ATOM 3143 C C . ASP B 1 126 ? 7.845 47.824 -35.653 1.00 32.98 103 ASP B C 1
ATOM 3144 O O . ASP B 1 126 ? 7.861 49.015 -35.956 1.00 34.18 103 ASP B O 1
ATOM 3149 N N . ALA B 1 127 ? 7.454 47.392 -34.443 1.00 32.84 104 ALA B N 1
ATOM 3150 C CA . ALA B 1 127 ? 6.952 48.287 -33.407 1.00 33.91 104 ALA B CA 1
ATOM 3151 C C . ALA B 1 127 ? 8.054 49.235 -32.915 1.00 33.12 104 ALA B C 1
ATOM 3152 O O . ALA B 1 127 ? 9.214 48.852 -32.918 1.00 32.29 104 ALA B O 1
ATOM 3154 N N . SER B 1 128 ? 7.685 50.434 -32.445 1.00 32.91 105 SER B N 1
ATOM 3155 C CA . SER B 1 128 ? 8.670 51.426 -32.045 1.00 33.69 105 SER B CA 1
ATOM 3156 C C . SER B 1 128 ? 9.545 50.875 -30.941 1.00 34.09 105 SER B C 1
ATOM 3157 O O . SER B 1 128 ? 10.732 51.188 -30.937 1.00 35.19 105 SER B O 1
ATOM 3160 N N . LYS B 1 129 ? 8.929 50.129 -30.003 1.00 34.63 106 LYS B N 1
ATOM 3161 C CA . LYS B 1 129 ? 9.621 49.428 -28.924 1.00 34.63 106 LYS B CA 1
ATOM 3162 C C . LYS B 1 129 ? 9.311 47.945 -29.033 1.00 31.61 106 LYS B C 1
ATOM 3163 O O . LYS B 1 129 ? 8.154 47.544 -29.054 1.00 31.80 106 LYS B O 1
ATOM 3169 N N . VAL B 1 130 ? 10.354 47.132 -29.042 1.00 30.46 107 VAL B N 1
ATOM 3170 C CA . VAL B 1 130 ? 10.195 45.690 -29.104 1.00 29.10 107 VAL B CA 1
ATOM 3171 C C . VAL B 1 130 ? 11.008 45.072 -27.970 1.00 28.10 107 VAL B C 1
ATOM 3172 O O . VAL B 1 130 ? 12.166 45.406 -27.763 1.00 26.46 107 VAL B O 1
ATOM 3176 N N . THR B 1 131 ? 10.362 44.194 -27.209 1.00 28.42 108 THR B N 1
ATOM 3177 C CA . THR B 1 131 ? 11.025 43.464 -26.154 1.00 29.58 108 THR B CA 1
ATOM 3178 C C . THR B 1 131 ? 10.684 41.995 -26.306 1.00 29.42 108 THR B C 1
ATOM 3179 O O . THR B 1 131 ? 9.509 41.639 -26.397 1.00 29.33 108 THR B O 1
ATOM 3183 N N . CYS B 1 132 ? 11.727 41.171 -26.361 1.00 30.12 109 CYS B N 1
ATOM 3184 C CA . CYS B 1 132 ? 11.589 39.727 -26.451 1.00 30.07 109 CYS B CA 1
ATOM 3185 C C . CYS B 1 132 ? 12.345 39.111 -25.282 1.00 29.48 109 CYS B C 1
ATOM 3186 O O . CYS B 1 132 ? 13.527 39.402 -25.125 1.00 30.53 109 CYS B O 1
ATOM 3189 N N . ARG B 1 133 ? 11.653 38.321 -24.455 1.00 28.82 110 ARG B N 1
ATOM 3190 C CA . ARG B 1 133 ? 12.308 37.550 -23.415 1.00 30.20 110 ARG B CA 1
ATOM 3191 C C . ARG B 1 133 ? 12.065 36.063 -23.640 1.00 30.39 110 ARG B C 1
ATOM 3192 O O . ARG B 1 133 ? 10.923 35.634 -23.803 1.00 30.27 110 ARG B O 1
ATOM 3200 N N . ARG B 1 134 ? 13.157 35.286 -23.638 1.00 29.96 111 ARG B N 1
ATOM 3201 C CA . ARG B 1 134 ? 13.093 33.834 -23.708 1.00 29.31 111 ARG B CA 1
ATOM 3202 C C . ARG B 1 134 ? 12.326 33.409 -24.958 1.00 28.08 111 ARG B C 1
ATOM 3203 O O . ARG B 1 134 ? 11.445 32.562 -24.898 1.00 29.04 111 ARG B O 1
ATOM 3211 N N . VAL B 1 135 ? 12.668 34.022 -26.093 1.00 26.86 112 VAL B N 1
ATOM 3212 C CA . VAL B 1 135 ? 12.064 33.679 -27.364 1.00 26.55 112 VAL B CA 1
ATOM 3213 C C . VAL B 1 135 ? 13.122 32.992 -28.217 1.00 28.39 112 VAL B C 1
ATOM 3214 O O . VAL B 1 135 ? 14.287 33.390 -28.211 1.00 27.46 112 VAL B O 1
ATOM 3218 N N . HIS B 1 136 ? 12.674 31.955 -28.943 1.00 29.71 113 HIS B N 1
ATOM 3219 C CA . HIS B 1 136 ? 13.497 31.206 -29.881 1.00 28.65 113 HIS B CA 1
ATOM 3220 C C . HIS B 1 136 ? 13.023 31.553 -31.286 1.00 26.47 113 HIS B C 1
ATOM 3221 O O . HIS B 1 136 ? 11.870 31.273 -31.624 1.00 25.37 113 HIS B O 1
ATOM 3228 N N . LEU B 1 137 ? 13.905 32.197 -32.064 1.00 25.12 114 LEU B N 1
ATOM 3229 C CA . LEU B 1 137 ? 13.618 32.525 -33.457 1.00 25.55 114 LEU B CA 1
ATOM 3230 C C . LEU B 1 137 ? 14.368 31.556 -34.367 1.00 26.06 114 LEU B C 1
ATOM 3231 O O . LEU B 1 137 ? 15.583 31.410 -34.249 1.00 26.44 114 LEU B O 1
ATOM 3236 N N . LYS B 1 138 ? 13.630 30.916 -35.278 1.00 26.61 115 LYS B N 1
ATOM 3237 C CA . LYS B 1 138 ? 14.196 29.918 -36.168 1.00 27.41 115 LYS B CA 1
ATOM 3238 C C . LYS B 1 138 ? 13.887 30.280 -37.613 1.00 27.15 115 LYS B C 1
ATOM 3239 O O . LYS B 1 138 ? 12.733 30.491 -37.972 1.00 28.52 115 LYS B O 1
ATOM 3245 N N . GLY B 1 139 ? 14.959 30.325 -38.399 1.00 27.06 116 GLY B N 1
ATOM 3246 C CA . GLY B 1 139 ? 14.905 30.272 -39.843 1.00 28.34 116 GLY B CA 1
ATOM 3247 C C . GLY B 1 139 ? 16.300 30.019 -40.427 1.00 28.71 116 GLY B C 1
ATOM 3248 O O . GLY B 1 139 ? 17.201 29.543 -39.733 1.00 26.76 116 GLY B O 1
ATOM 3249 N N . HIS B 1 140 ? 16.467 30.372 -41.712 1.00 31.34 117 HIS B N 1
ATOM 3250 C CA . HIS B 1 140 ? 17.746 30.222 -42.387 1.00 32.09 117 HIS B CA 1
ATOM 3251 C C . HIS B 1 140 ? 18.247 31.605 -42.801 1.00 31.87 117 HIS B C 1
ATOM 3252 O O . HIS B 1 140 ? 19.029 32.206 -42.067 1.00 32.40 117 HIS B O 1
ATOM 3259 N N . GLN B 1 141 ? 17.799 32.087 -43.967 1.00 31.59 118 GLN B N 1
ATOM 3260 C CA . GLN B 1 141 ? 18.170 33.409 -44.438 1.00 32.88 118 GLN B CA 1
ATOM 3261 C C . GLN B 1 141 ? 17.128 34.456 -43.985 1.00 32.50 118 GLN B C 1
ATOM 3262 O O . GLN B 1 141 ? 15.930 34.287 -44.222 1.00 29.81 118 GLN B O 1
ATOM 3268 N N . ASP B 1 142 ? 17.616 35.527 -43.332 1.00 31.67 119 ASP B N 1
ATOM 3269 C CA . ASP B 1 142 ? 16.843 36.686 -42.894 1.00 31.77 119 ASP B CA 1
ATOM 3270 C C . ASP B 1 142 ? 15.838 36.337 -41.795 1.00 30.93 119 ASP B C 1
ATOM 3271 O O . ASP B 1 142 ? 14.701 36.796 -41.829 1.00 30.81 119 ASP B O 1
ATOM 3276 N N . THR B 1 143 ? 16.266 35.558 -40.796 1.00 31.63 120 THR B N 1
ATOM 3277 C CA . THR B 1 143 ? 15.350 35.047 -39.785 1.00 29.52 120 THR B CA 1
ATOM 3278 C C . THR B 1 143 ? 14.656 36.192 -39.052 1.00 29.84 120 THR B C 1
ATOM 3279 O O . THR B 1 143 ? 13.428 36.193 -38.932 1.00 30.51 120 THR B O 1
ATOM 3283 N N . LEU B 1 144 ? 15.453 37.127 -38.522 1.00 28.43 121 LEU B N 1
ATOM 3284 C CA . LEU B 1 144 ? 14.902 38.242 -37.781 1.00 28.52 121 LEU B CA 1
ATOM 3285 C C . LEU B 1 144 ? 15.155 39.551 -38.523 1.00 30.82 121 LEU B C 1
ATOM 3286 O O . LEU B 1 144 ? 16.311 39.927 -38.754 1.00 31.86 121 LEU B O 1
ATOM 3291 N N . PHE B 1 145 ? 14.064 40.267 -38.809 1.00 30.30 122 PHE B N 1
ATOM 3292 C CA . PHE B 1 145 ? 14.146 41.603 -39.378 1.00 31.38 122 PHE B CA 1
ATOM 3293 C C . PHE B 1 145 ? 13.588 42.670 -38.428 1.00 30.04 122 PHE B C 1
ATOM 3294 O O . PHE B 1 145 ? 12.420 42.611 -38.038 1.00 28.21 122 PHE B O 1
ATOM 3302 N N . MET B 1 146 ? 14.405 43.704 -38.188 1.00 30.62 123 MET B N 1
ATOM 3303 C CA . MET B 1 146 ? 14.074 44.819 -37.306 1.00 32.04 123 MET B CA 1
ATOM 3304 C C . MET B 1 146 ? 13.993 46.121 -38.104 1.00 31.47 123 MET B C 1
ATOM 3305 O O . MET B 1 146 ? 14.974 46.537 -38.708 1.00 30.80 123 MET B O 1
ATOM 3310 N N . SER B 1 147 ? 12.802 46.725 -38.142 1.00 30.89 124 SER B N 1
ATOM 3311 C CA . SER B 1 147 ? 12.614 47.983 -38.839 1.00 33.54 124 SER B CA 1
ATOM 3312 C C . SER B 1 147 ? 13.575 49.047 -38.300 1.00 35.40 124 SER B C 1
ATOM 3313 O O . SER B 1 147 ? 13.928 49.028 -37.127 1.00 35.54 124 SER B O 1
ATOM 3316 N N . PRO B 1 148 ? 14.018 50.046 -39.100 1.00 37.20 125 PRO B N 1
ATOM 3317 C CA . PRO B 1 148 ? 13.522 50.281 -40.453 1.00 38.84 125 PRO B CA 1
ATOM 3318 C C . PRO B 1 148 ? 14.270 49.606 -41.596 1.00 39.67 125 PRO B C 1
ATOM 3319 O O . PRO B 1 148 ? 15.365 49.082 -41.433 1.00 38.54 125 PRO B O 1
ATOM 3323 N N . LEU B 1 149 ? 13.636 49.662 -42.768 1.00 42.11 126 LEU B N 1
ATOM 3324 C CA . LEU B 1 149 ? 14.284 49.385 -44.031 1.00 42.75 126 LEU B CA 1
ATOM 3325 C C . LEU B 1 149 ? 15.355 50.441 -44.316 1.00 44.23 126 LEU B C 1
ATOM 3326 O O . LEU B 1 149 ? 15.316 51.566 -43.824 1.00 43.13 126 LEU B O 1
ATOM 3331 N N . PRO B 1 150 ? 16.372 50.072 -45.123 1.00 46.42 127 PRO B N 1
ATOM 3332 C CA . PRO B 1 150 ? 17.255 51.046 -45.756 1.00 48.54 127 PRO B CA 1
ATOM 3333 C C . PRO B 1 150 ? 16.465 52.073 -46.563 1.00 51.36 127 PRO B C 1
ATOM 3334 O O . PRO B 1 150 ? 15.290 51.863 -46.861 1.00 50.10 127 PRO B O 1
ATOM 3338 N N . LEU B 1 151 ? 17.140 53.159 -46.953 1.00 55.35 128 LEU B N 1
ATOM 3339 C CA . LEU B 1 151 ? 16.463 54.268 -47.607 1.00 57.97 128 LEU B CA 1
ATOM 3340 C C . LEU B 1 151 ? 15.889 53.822 -48.950 1.00 57.22 128 LEU B C 1
ATOM 3341 O O . LEU B 1 151 ? 14.720 54.066 -49.216 1.00 56.00 128 LEU B O 1
ATOM 3346 N N . THR B 1 152 ? 16.709 53.169 -49.780 1.00 58.31 129 THR B N 1
ATOM 3347 C CA . THR B 1 152 ? 16.309 52.817 -51.134 1.00 63.25 129 THR B CA 1
ATOM 3348 C C . THR B 1 152 ? 16.613 51.350 -51.415 1.00 65.07 129 THR B C 1
ATOM 3349 O O . THR B 1 152 ? 17.624 50.812 -50.954 1.00 65.92 129 THR B O 1
ATOM 3353 N N . GLU B 1 153 ? 15.709 50.735 -52.190 1.00 67.24 130 GLU B N 1
ATOM 3354 C CA . GLU B 1 153 ? 15.802 49.336 -52.578 1.00 65.89 130 GLU B CA 1
ATOM 3355 C C . GLU B 1 153 ? 16.972 49.191 -53.547 1.00 67.05 130 GLU B C 1
ATOM 3356 O O . GLU B 1 153 ? 17.212 50.091 -54.341 1.00 67.79 130 GLU B O 1
ATOM 3362 N N . ARG B 1 154 ? 17.719 48.083 -53.446 1.00 66.33 131 ARG B N 1
ATOM 3363 C CA . ARG B 1 154 ? 18.798 47.797 -54.379 1.00 66.43 131 ARG B CA 1
ATOM 3364 C C . ARG B 1 154 ? 18.250 47.086 -55.621 1.00 67.55 131 ARG B C 1
ATOM 3365 O O . ARG B 1 154 ? 18.730 47.346 -56.710 1.00 69.58 131 ARG B O 1
ATOM 3373 N N . GLU B 1 155 ? 17.252 46.201 -55.472 1.00 69.92 132 GLU B N 1
ATOM 3374 C CA . GLU B 1 155 ? 16.560 45.601 -56.609 1.00 68.05 132 GLU B CA 1
ATOM 3375 C C . GLU B 1 155 ? 15.106 46.068 -56.649 1.00 64.24 132 GLU B C 1
ATOM 3376 O O . GLU B 1 155 ? 14.510 46.347 -55.613 1.00 61.72 132 GLU B O 1
ATOM 3382 N N . LYS B 1 156 ? 14.538 46.130 -57.857 1.00 64.51 133 LYS B N 1
ATOM 3383 C CA . LYS B 1 156 ? 13.195 46.665 -58.032 1.00 62.63 133 LYS B CA 1
ATOM 3384 C C . LYS B 1 156 ? 12.228 45.775 -57.256 1.00 59.83 133 LYS B C 1
ATOM 3385 O O . LYS B 1 156 ? 12.304 44.555 -57.360 1.00 57.11 133 LYS B O 1
ATOM 3391 N N . GLY B 1 157 ? 11.380 46.401 -56.427 1.00 59.04 134 GLY B N 1
ATOM 3392 C CA . GLY B 1 157 ? 10.328 45.709 -55.694 1.00 55.39 134 GLY B CA 1
ATOM 3393 C C . GLY B 1 157 ? 10.848 44.915 -54.501 1.00 49.96 134 GLY B C 1
ATOM 3394 O O . GLY B 1 157 ? 10.102 44.190 -53.866 1.00 47.85 134 GLY B O 1
ATOM 3395 N N . GLY B 1 158 ? 12.118 45.101 -54.167 1.00 47.93 135 GLY B N 1
ATOM 3396 C CA . GLY B 1 158 ? 12.770 44.316 -53.137 1.00 45.50 135 GLY B CA 1
ATOM 3397 C C . GLY B 1 158 ? 12.188 44.531 -51.740 1.00 43.95 135 GLY B C 1
ATOM 3398 O O . GLY B 1 158 ? 12.435 43.713 -50.850 1.00 41.13 135 GLY B O 1
ATOM 3399 N N . PHE B 1 159 ? 11.428 45.620 -51.557 1.00 45.03 136 PHE B N 1
ATOM 3400 C CA . PHE B 1 159 ? 10.844 45.951 -50.269 1.00 43.65 136 PHE B CA 1
ATOM 3401 C C . PHE B 1 159 ? 9.322 45.743 -50.257 1.00 43.70 136 PHE B C 1
ATOM 3402 O O . PHE B 1 159 ? 8.667 46.116 -49.286 1.00 41.25 136 PHE B O 1
ATOM 3410 N N . ILE B 1 160 ? 8.749 45.137 -51.310 1.00 45.38 137 ILE B N 1
ATOM 3411 C CA . ILE B 1 160 ? 7.312 44.901 -51.338 1.00 46.46 137 ILE B CA 1
ATOM 3412 C C . ILE B 1 160 ? 6.914 44.207 -50.035 1.00 44.29 137 ILE B C 1
ATOM 3413 O O . ILE B 1 160 ? 7.559 43.248 -49.616 1.00 40.93 137 ILE B O 1
ATOM 3418 N N . GLY B 1 161 ? 5.849 44.709 -49.400 1.00 45.88 138 GLY B N 1
ATOM 3419 C CA . GLY B 1 161 ? 5.488 44.260 -48.062 1.00 45.07 138 GLY B CA 1
ATOM 3420 C C . GLY B 1 161 ? 4.736 45.329 -47.280 1.00 45.92 138 GLY B C 1
ATOM 3421 O O . GLY B 1 161 ? 4.429 46.395 -47.815 1.00 49.16 138 GLY B O 1
ATOM 3422 N N . PRO B 1 162 ? 4.489 45.116 -45.970 1.00 44.10 139 PRO B N 1
ATOM 3423 C CA . PRO B 1 162 ? 3.674 46.038 -45.176 1.00 43.50 139 PRO B CA 1
ATOM 3424 C C . PRO B 1 162 ? 4.206 47.468 -45.076 1.00 43.39 139 PRO B C 1
ATOM 3425 O O . PRO B 1 162 ? 3.427 48.386 -44.851 1.00 42.77 139 PRO B O 1
ATOM 3429 N N . ARG B 1 163 ? 5.527 47.641 -45.136 1.00 43.21 140 ARG B N 1
ATOM 3430 C CA . ARG B 1 163 ? 6.136 48.981 -44.908 1.00 45.59 140 ARG B CA 1
ATOM 3431 C C . ARG B 1 163 ? 6.916 49.449 -46.133 1.00 47.20 140 ARG B C 1
ATOM 3432 O O . ARG B 1 163 ? 7.818 50.271 -45.966 1.00 47.28 140 ARG B O 1
ATOM 3440 N N . GLU B 1 164 ? 6.554 48.960 -47.311 1.00 50.05 141 GLU B N 1
ATOM 3441 C CA . GLU B 1 164 ? 7.281 49.282 -48.530 1.00 53.58 141 GLU B CA 1
ATOM 3442 C C . GLU B 1 164 ? 7.316 50.793 -48.737 1.00 56.31 141 GLU B C 1
ATOM 3443 O O . GLU B 1 164 ? 8.360 51.361 -49.057 1.00 56.48 141 GLU B O 1
ATOM 3449 N N . ASN B 1 165 ? 6.141 51.414 -48.574 1.00 58.61 142 ASN B N 1
ATOM 3450 C CA . ASN B 1 165 ? 5.953 52.829 -48.856 1.00 58.21 142 ASN B CA 1
ATOM 3451 C C . ASN B 1 165 ? 5.693 53.602 -47.563 1.00 56.08 142 ASN B C 1
ATOM 3452 O O . ASN B 1 165 ? 5.416 54.792 -47.608 1.00 60.62 142 ASN B O 1
ATOM 3457 N N . SER B 1 166 ? 5.837 52.955 -46.408 1.00 52.76 143 SER B N 1
ATOM 3458 C CA . SER B 1 166 ? 5.762 53.647 -45.133 1.00 52.81 143 SER B CA 1
ATOM 3459 C C . SER B 1 166 ? 7.032 54.465 -44.917 1.00 53.94 143 SER B C 1
ATOM 3460 O O . SER B 1 166 ? 8.058 54.192 -45.545 1.00 58.69 143 SER B O 1
ATOM 3463 N N . PRO B 1 167 ? 7.031 55.486 -44.028 1.00 50.98 144 PRO B N 1
ATOM 3464 C CA . PRO B 1 167 ? 8.276 56.154 -43.655 1.00 50.14 144 PRO B CA 1
ATOM 3465 C C . PRO B 1 167 ? 9.247 55.185 -42.976 1.00 48.80 144 PRO B C 1
ATOM 3466 O O . PRO B 1 167 ? 8.863 54.159 -42.409 1.00 45.94 144 PRO B O 1
ATOM 3470 N N . ARG B 1 168 ? 10.529 55.529 -43.046 1.00 49.48 145 ARG B N 1
ATOM 3471 C CA . ARG B 1 168 ? 11.574 54.734 -42.429 1.00 47.38 145 ARG B CA 1
ATOM 3472 C C . ARG B 1 168 ? 11.714 55.148 -40.965 1.00 46.01 145 ARG B C 1
ATOM 3473 O O . ARG B 1 168 ? 12.696 55.774 -40.593 1.00 45.50 145 ARG B O 1
ATOM 3481 N N . LEU B 1 169 ? 10.753 54.736 -40.129 1.00 44.57 146 LEU B N 1
ATOM 3482 C CA . LEU B 1 169 ? 10.806 55.009 -38.698 1.00 42.56 146 LEU B CA 1
ATOM 3483 C C . LEU B 1 169 ? 11.815 54.114 -37.992 1.00 40.37 146 LEU B C 1
ATOM 3484 O O . LEU B 1 169 ? 11.844 52.904 -38.189 1.00 40.34 146 LEU B O 1
ATOM 3489 N N . MET B 1 170 ? 12.591 54.731 -37.109 1.00 41.07 147 MET B N 1
ATOM 3490 C CA . MET B 1 170 ? 13.528 54.041 -36.238 1.00 40.61 147 MET B CA 1
ATOM 3491 C C . MET B 1 170 ? 12.766 53.267 -35.158 1.00 37.62 147 MET B C 1
ATOM 3492 O O . MET B 1 170 ? 11.663 53.632 -34.793 1.00 36.63 147 MET B O 1
ATOM 3497 N N . THR B 1 171 ? 13.330 52.137 -34.722 1.00 35.92 148 THR B N 1
ATOM 3498 C CA . THR B 1 171 ? 12.756 51.341 -33.655 1.00 35.48 148 THR B CA 1
ATOM 3499 C C . THR B 1 171 ? 13.853 51.012 -32.652 1.00 35.52 148 THR B C 1
ATOM 3500 O O . THR B 1 171 ? 15.030 51.105 -32.994 1.00 36.03 148 THR B O 1
ATOM 3504 N N . THR B 1 172 ? 13.431 50.617 -31.435 1.00 35.09 149 THR B N 1
ATOM 3505 C CA . THR B 1 172 ? 14.327 50.292 -30.334 1.00 35.05 149 THR B CA 1
ATOM 3506 C C . THR B 1 172 ? 13.936 48.918 -29.819 1.00 33.06 149 THR B C 1
ATOM 3507 O O . THR B 1 172 ? 12.774 48.703 -29.512 1.00 32.79 149 THR B O 1
ATOM 3511 N N . GLN B 1 173 ? 14.903 47.991 -29.747 1.00 32.37 150 GLN B N 1
ATOM 3512 C CA . GLN B 1 173 ? 14.588 46.583 -29.540 1.00 30.75 150 GLN B CA 1
ATOM 3513 C C . GLN B 1 173 ? 15.517 45.975 -28.501 1.00 29.64 150 GLN B C 1
ATOM 3514 O O . GLN B 1 173 ? 16.699 46.258 -28.527 1.00 31.13 150 GLN B O 1
ATOM 3520 N N . TYR B 1 174 ? 14.958 45.175 -27.584 1.00 28.63 151 TYR B N 1
ATOM 3521 C CA . TYR B 1 174 ? 15.723 44.447 -26.585 1.00 28.84 151 TYR B CA 1
ATOM 3522 C C . TYR B 1 174 ? 15.364 42.955 -26.671 1.00 28.28 151 TYR B C 1
ATOM 3523 O O . TYR B 1 174 ? 14.193 42.581 -26.704 1.00 27.52 151 TYR B O 1
ATOM 3532 N N . TYR B 1 175 ? 16.385 42.102 -26.752 1.00 28.88 152 TYR B N 1
ATOM 3533 C CA . TYR B 1 175 ? 16.226 40.655 -26.820 1.00 28.53 152 TYR B CA 1
ATOM 3534 C C . TYR B 1 175 ? 17.029 40.019 -25.695 1.00 27.99 152 TYR B C 1
ATOM 3535 O O . TYR B 1 175 ? 18.254 40.118 -25.689 1.00 26.76 152 TYR B O 1
ATOM 3544 N N . GLU B 1 176 ? 16.338 39.363 -24.756 1.00 29.14 153 GLU B N 1
ATOM 3545 C CA . GLU B 1 176 ? 16.956 38.859 -23.535 1.00 30.61 153 GLU B CA 1
ATOM 3546 C C . GLU B 1 176 ? 16.723 37.355 -23.404 1.00 28.59 153 GLU B C 1
ATOM 3547 O O . GLU B 1 176 ? 15.598 36.883 -23.473 1.00 26.08 153 GLU B O 1
ATOM 3553 N N . ASP B 1 177 ? 17.813 36.617 -23.183 1.00 29.20 154 ASP B N 1
ATOM 3554 C CA . ASP B 1 177 ? 17.783 35.172 -23.029 1.00 30.58 154 ASP B CA 1
ATOM 3555 C C . ASP B 1 177 ? 17.053 34.537 -24.201 1.00 28.44 154 ASP B C 1
ATOM 3556 O O . ASP B 1 177 ? 16.239 33.638 -24.004 1.00 27.42 154 ASP B O 1
ATOM 3561 N N . CYS B 1 178 ? 17.357 35.013 -25.413 1.00 27.51 155 CYS B N 1
ATOM 3562 C CA . CYS B 1 178 ? 16.726 34.480 -26.600 1.00 26.70 155 CYS B CA 1
ATOM 3563 C C . CYS B 1 178 ? 17.689 33.518 -27.291 1.00 27.02 155 CYS B C 1
ATOM 3564 O O . CYS B 1 178 ? 18.894 33.541 -27.063 1.00 27.75 155 CYS B O 1
ATOM 3567 N N . ILE B 1 179 ? 17.142 32.695 -28.168 1.00 26.75 156 ILE B N 1
ATOM 3568 C CA . ILE B 1 179 ? 17.944 31.893 -29.078 1.00 27.13 156 ILE B CA 1
ATOM 3569 C C . ILE B 1 179 ? 17.548 32.269 -30.496 1.00 25.98 156 ILE B C 1
ATOM 3570 O O . ILE B 1 179 ? 16.362 32.297 -30.810 1.00 25.44 156 ILE B O 1
ATOM 3575 N N . ILE B 1 180 ? 18.542 32.606 -31.324 1.00 26.97 157 ILE B N 1
ATOM 3576 C CA . ILE B 1 180 ? 18.271 33.059 -32.679 1.00 27.94 157 ILE B CA 1
ATOM 3577 C C . ILE B 1 180 ? 19.144 32.251 -33.632 1.00 28.73 157 ILE B C 1
ATOM 3578 O O . ILE B 1 180 ? 20.353 32.144 -33.423 1.00 29.58 157 ILE B O 1
ATOM 3583 N N . GLU B 1 181 ? 18.507 31.661 -34.648 1.00 28.86 158 GLU B N 1
ATOM 3584 C CA . GLU B 1 181 ? 19.180 30.725 -35.535 1.00 30.45 158 GLU B CA 1
ATOM 3585 C C . GLU B 1 181 ? 19.075 31.192 -36.971 1.00 29.85 158 GLU B C 1
ATOM 3586 O O . GLU B 1 181 ? 18.023 31.686 -37.385 1.00 29.64 158 GLU B O 1
ATOM 3592 N N . GLY B 1 182 ? 20.142 30.930 -37.733 1.00 29.56 159 GLY B N 1
ATOM 3593 C CA . GLY B 1 182 ? 20.078 31.040 -39.183 1.00 29.55 159 GLY B CA 1
ATOM 3594 C C . GLY B 1 182 ? 21.464 30.937 -39.808 1.00 28.51 159 GLY B C 1
ATOM 3595 O O . GLY B 1 182 ? 22.409 30.474 -39.167 1.00 26.72 159 GLY B O 1
ATOM 3596 N N . ASP B 1 183 ? 21.568 31.400 -41.059 1.00 28.61 160 ASP B N 1
ATOM 3597 C CA . ASP B 1 183 ? 22.829 31.318 -41.774 1.00 30.30 160 ASP B CA 1
ATOM 3598 C C . ASP B 1 183 ? 23.216 32.677 -42.356 1.00 29.54 160 ASP B C 1
ATOM 3599 O O . ASP B 1 183 ? 24.277 33.190 -42.020 1.00 29.75 160 ASP B O 1
ATOM 3604 N N . VAL B 1 184 ? 22.390 33.208 -43.264 1.00 28.93 161 VAL B N 1
ATOM 3605 C CA . VAL B 1 184 ? 22.753 34.389 -44.033 1.00 28.94 161 VAL B CA 1
ATOM 3606 C C . VAL B 1 184 ? 21.890 35.571 -43.602 1.00 28.01 161 VAL B C 1
ATOM 3607 O O . VAL B 1 184 ? 20.662 35.565 -43.736 1.00 26.49 161 VAL B O 1
ATOM 3611 N N . ASP B 1 185 ? 22.580 36.584 -43.078 1.00 28.46 162 ASP B N 1
ATOM 3612 C CA . ASP B 1 185 ? 21.978 37.838 -42.651 1.00 29.10 162 ASP B CA 1
ATOM 3613 C C . ASP B 1 185 ? 20.752 37.609 -41.767 1.00 29.24 162 ASP B C 1
ATOM 3614 O O . ASP B 1 185 ? 19.695 38.200 -42.009 1.00 28.95 162 ASP B O 1
ATOM 3619 N N . PHE B 1 186 ? 20.893 36.792 -40.717 1.00 29.00 163 PHE B N 1
ATOM 3620 C CA . PHE B 1 186 ? 19.695 36.305 -40.056 1.00 27.80 163 PHE B CA 1
ATOM 3621 C C . PHE B 1 186 ? 19.300 37.221 -38.902 1.00 28.06 163 PHE B C 1
ATOM 3622 O O . PHE B 1 186 ? 18.205 37.054 -38.362 1.00 28.06 163 PHE B O 1
ATOM 3630 N N . ILE B 1 187 ? 20.138 38.220 -38.594 1.00 27.56 164 ILE B N 1
ATOM 3631 C CA . ILE B 1 187 ? 19.700 39.366 -37.813 1.00 27.63 164 ILE B CA 1
ATOM 3632 C C . ILE B 1 187 ? 20.008 40.623 -38.605 1.00 29.09 164 ILE B C 1
ATOM 3633 O O . ILE B 1 187 ? 21.173 40.963 -38.753 1.00 32.26 164 ILE B O 1
ATOM 3638 N N . PHE B 1 188 ? 18.982 41.319 -39.102 1.00 30.33 165 PHE B N 1
ATOM 3639 C CA . PHE B 1 188 ? 19.225 42.450 -39.997 1.00 33.23 165 PHE B CA 1
ATOM 3640 C C . PHE B 1 188 ? 18.162 43.543 -39.844 1.00 34.44 165 PHE B C 1
ATOM 3641 O O . PHE B 1 188 ? 17.124 43.349 -39.220 1.00 35.42 165 PHE B O 1
ATOM 3649 N N . GLY B 1 189 ? 18.461 44.712 -40.407 1.00 35.19 166 GLY B N 1
ATOM 3650 C CA . GLY B 1 189 ? 17.598 45.880 -40.290 1.00 35.14 166 GLY B CA 1
ATOM 3651 C C . GLY B 1 189 ? 18.354 47.123 -39.814 1.00 34.34 166 GLY B C 1
ATOM 3652 O O . GLY B 1 189 ? 19.563 47.091 -39.629 1.00 33.61 166 GLY B O 1
ATOM 3653 N N . GLY B 1 190 ? 17.615 48.222 -39.613 1.00 36.27 167 GLY B N 1
ATOM 3654 C CA . GLY B 1 190 ? 18.205 49.494 -39.212 1.00 39.31 167 GLY B CA 1
ATOM 3655 C C . GLY B 1 190 ? 17.930 49.852 -37.746 1.00 39.51 167 GLY B C 1
ATOM 3656 O O . GLY B 1 190 ? 18.266 50.953 -37.312 1.00 41.21 167 GLY B O 1
ATOM 3657 N N . ALA B 1 191 ? 17.330 48.923 -36.989 1.00 38.06 168 ALA B N 1
ATOM 3658 C CA . ALA B 1 191 ? 16.943 49.156 -35.605 1.00 37.75 168 ALA B CA 1
ATOM 3659 C C . ALA B 1 191 ? 18.157 49.423 -34.729 1.00 36.55 168 ALA B C 1
ATOM 3660 O O . ALA B 1 191 ? 19.256 48.943 -34.995 1.00 37.37 168 ALA B O 1
ATOM 3662 N N . ASN B 1 192 ? 17.912 50.204 -33.671 1.00 37.01 169 ASN B N 1
ATOM 3663 C CA . ASN B 1 192 ? 18.745 50.201 -32.484 1.00 36.57 169 ASN B CA 1
ATOM 3664 C C . ASN B 1 192 ? 18.313 49.001 -31.645 1.00 34.77 169 ASN B C 1
ATOM 3665 O O . ASN B 1 192 ? 17.167 48.888 -31.243 1.00 35.52 169 ASN B O 1
ATOM 3670 N N . ALA B 1 193 ? 19.212 48.053 -31.437 1.00 34.14 170 ALA B N 1
ATOM 3671 C CA . ALA B 1 193 ? 18.814 46.795 -30.846 1.00 33.88 170 ALA B CA 1
ATOM 3672 C C . ALA B 1 193 ? 19.898 46.310 -29.901 1.00 34.68 170 ALA B C 1
ATOM 3673 O O . ALA B 1 193 ? 21.088 46.506 -30.154 1.00 37.12 170 ALA B O 1
ATOM 3675 N N . VAL B 1 194 ? 19.467 45.695 -28.802 1.00 34.37 171 VAL B N 1
ATOM 3676 C CA . VAL B 1 194 ? 20.382 45.033 -27.893 1.00 35.06 171 VAL B CA 1
ATOM 3677 C C . VAL B 1 194 ? 20.000 43.566 -27.773 1.00 35.08 171 VAL B C 1
ATOM 3678 O O . VAL B 1 194 ? 18.860 43.243 -27.496 1.00 39.01 171 VAL B O 1
ATOM 3682 N N . PHE B 1 195 ? 20.978 42.694 -27.976 1.00 35.04 172 PHE B N 1
ATOM 3683 C CA . PHE B 1 195 ? 20.861 41.287 -27.650 1.00 32.75 172 PHE B CA 1
ATOM 3684 C C . PHE B 1 195 ? 21.660 41.019 -26.382 1.00 32.74 172 PHE B C 1
ATOM 3685 O O . PHE B 1 195 ? 22.864 41.242 -26.342 1.00 32.36 172 PHE B O 1
ATOM 3693 N N . LYS B 1 196 ? 20.968 40.535 -25.349 1.00 33.44 173 LYS B N 1
ATOM 3694 C CA . LYS B 1 196 ? 21.564 40.357 -24.032 1.00 35.35 173 LYS B CA 1
ATOM 3695 C C . LYS B 1 196 ? 21.439 38.899 -23.613 1.00 34.19 173 LYS B C 1
ATOM 3696 O O . LYS B 1 196 ? 20.339 38.393 -23.475 1.00 32.41 173 LYS B O 1
ATOM 3702 N N . ASN B 1 197 ? 22.589 38.231 -23.461 1.00 36.94 174 ASN B N 1
ATOM 3703 C CA . ASN B 1 197 ? 22.672 36.872 -22.942 1.00 36.66 174 ASN B CA 1
ATOM 3704 C C . ASN B 1 197 ? 21.933 35.923 -23.885 1.00 36.09 174 ASN B C 1
ATOM 3705 O O . ASN B 1 197 ? 21.230 35.020 -23.445 1.00 35.08 174 ASN B O 1
ATOM 3710 N N . CYS B 1 198 ? 22.100 36.141 -25.198 1.00 33.94 175 CYS B N 1
ATOM 3711 C CA . CYS B 1 198 ? 21.444 35.334 -26.195 1.00 32.10 175 CYS B CA 1
ATOM 3712 C C . CYS B 1 198 ? 22.392 34.269 -26.733 1.00 32.12 175 CYS B C 1
ATOM 3713 O O . CYS B 1 198 ? 23.609 34.456 -26.747 1.00 33.61 175 CYS B O 1
ATOM 3716 N N . THR B 1 199 ? 21.813 33.156 -27.189 1.00 29.87 176 THR B N 1
ATOM 3717 C CA . THR B 1 199 ? 22.560 32.155 -27.926 1.00 29.04 176 THR B CA 1
ATOM 3718 C C . THR B 1 199 ? 22.300 32.383 -29.411 1.00 27.40 176 THR B C 1
ATOM 3719 O O . THR B 1 199 ? 21.160 32.373 -29.841 1.00 29.30 176 THR B O 1
ATOM 3723 N N . ILE B 1 200 ? 23.357 32.600 -30.188 1.00 26.31 177 ILE B N 1
ATOM 3724 C CA . ILE B 1 200 ? 23.233 32.934 -31.600 1.00 26.06 177 ILE B CA 1
ATOM 3725 C C . ILE B 1 200 ? 23.812 31.765 -32.389 1.00 25.00 177 ILE B C 1
ATOM 3726 O O . ILE B 1 200 ? 25.010 31.542 -32.347 1.00 24.73 177 ILE B O 1
ATOM 3731 N N . VAL B 1 201 ? 22.948 31.049 -33.107 1.00 25.48 178 VAL B N 1
ATOM 3732 C CA . VAL B 1 201 ? 23.279 29.762 -33.708 1.00 26.43 178 VAL B CA 1
ATOM 3733 C C . VAL B 1 201 ? 23.412 29.930 -35.219 1.00 26.61 178 VAL B C 1
ATOM 3734 O O . VAL B 1 201 ? 22.409 30.160 -35.905 1.00 25.61 178 VAL B O 1
ATOM 3738 N N . SER B 1 202 ? 24.642 29.733 -35.727 1.00 27.89 179 SER B N 1
ATOM 3739 C CA . SER B 1 202 ? 24.897 29.657 -37.161 1.00 29.04 179 SER B CA 1
ATOM 3740 C C . SER B 1 202 ? 24.625 28.240 -37.669 1.00 29.72 179 SER B C 1
ATOM 3741 O O . SER B 1 202 ? 25.231 27.286 -37.192 1.00 28.21 179 SER B O 1
ATOM 3744 N N . LEU B 1 203 ? 23.716 28.125 -38.650 1.00 30.62 180 LEU B N 1
ATOM 3745 C CA . LEU B 1 203 ? 23.323 26.853 -39.214 1.00 32.43 180 LEU B CA 1
ATOM 3746 C C . LEU B 1 203 ? 24.150 26.572 -40.469 1.00 34.99 180 LEU B C 1
ATOM 3747 O O . LEU B 1 203 ? 24.307 27.427 -41.357 1.00 33.97 180 LEU B O 1
ATOM 3752 N N . TYR B 1 204 ? 24.629 25.318 -40.515 1.00 35.70 181 TYR B N 1
ATOM 3753 C CA . TYR B 1 204 ? 25.436 24.794 -41.594 1.00 37.40 181 TYR B CA 1
ATOM 3754 C C . TYR B 1 204 ? 24.622 24.796 -42.879 1.00 36.17 181 TYR B C 1
ATOM 3755 O O . TYR B 1 204 ? 23.432 24.504 -42.860 1.00 35.79 181 TYR B O 1
ATOM 3764 N N . ARG B 1 205 ? 25.283 25.190 -43.969 1.00 35.37 182 ARG B N 1
ATOM 3765 C CA . ARG B 1 205 ? 24.711 25.162 -45.300 1.00 34.60 182 ARG B CA 1
ATOM 3766 C C . ARG B 1 205 ? 25.496 24.116 -46.078 1.00 34.85 182 ARG B C 1
ATOM 3767 O O . ARG B 1 205 ? 26.676 24.288 -46.360 1.00 34.37 182 ARG B O 1
ATOM 3775 N N . ALA B 1 206 ? 24.844 22.985 -46.324 1.00 35.55 183 ALA B N 1
ATOM 3776 C CA . ALA B 1 206 ? 25.502 21.820 -46.877 1.00 36.93 183 ALA B CA 1
ATOM 3777 C C . ALA B 1 206 ? 25.669 21.997 -48.384 1.00 37.77 183 ALA B C 1
ATOM 3778 O O . ALA B 1 206 ? 24.864 22.659 -49.043 1.00 35.52 183 ALA B O 1
ATOM 3780 N N . PRO B 1 207 ? 26.721 21.400 -48.980 1.00 41.22 184 PRO B N 1
ATOM 3781 C CA . PRO B 1 207 ? 26.847 21.368 -50.431 1.00 44.81 184 PRO B CA 1
ATOM 3782 C C . PRO B 1 207 ? 25.560 20.840 -51.055 1.00 45.60 184 PRO B C 1
ATOM 3783 O O . PRO B 1 207 ? 24.959 19.877 -50.568 1.00 43.42 184 PRO B O 1
ATOM 3787 N N . LEU B 1 208 ? 25.149 21.495 -52.142 1.00 49.30 185 LEU B N 1
ATOM 3788 C CA . LEU B 1 208 ? 23.975 21.069 -52.869 1.00 52.22 185 LEU B CA 1
ATOM 3789 C C . LEU B 1 208 ? 24.416 20.235 -54.056 1.00 52.87 185 LEU B C 1
ATOM 3790 O O . LEU B 1 208 ? 25.386 20.552 -54.731 1.00 57.48 185 LEU B O 1
ATOM 3795 N N . ILE B 1 209 ? 23.646 19.175 -54.289 1.00 51.66 186 ILE B N 1
ATOM 3796 C CA . ILE B 1 209 ? 23.800 18.303 -55.437 1.00 52.92 186 ILE B CA 1
ATOM 3797 C C . ILE B 1 209 ? 23.520 19.111 -56.706 1.00 53.06 186 ILE B C 1
ATOM 3798 O O . ILE B 1 209 ? 22.603 19.923 -56.732 1.00 53.08 186 ILE B O 1
ATOM 3803 N N . ASP B 1 210 ? 24.371 18.925 -57.714 1.00 54.11 187 ASP B N 1
ATOM 3804 C CA . ASP B 1 210 ? 24.216 19.558 -59.020 1.00 55.08 187 ASP B CA 1
ATOM 3805 C C . ASP B 1 210 ? 23.353 18.639 -59.878 1.00 54.65 187 ASP B C 1
ATOM 3806 O O . ASP B 1 210 ? 23.814 17.558 -60.228 1.00 55.99 187 ASP B O 1
ATOM 3811 N N . LYS B 1 211 ? 22.135 19.097 -60.213 1.00 53.72 188 LYS B N 1
ATOM 3812 C CA . LYS B 1 211 ? 21.106 18.247 -60.782 1.00 56.05 188 LYS B CA 1
ATOM 3813 C C . LYS B 1 211 ? 21.463 17.783 -62.199 1.00 56.74 188 LYS B C 1
ATOM 3814 O O . LYS B 1 211 ? 20.951 16.767 -62.659 1.00 54.66 188 LYS B O 1
ATOM 3820 N N . ASN B 1 212 ? 22.358 18.510 -62.869 1.00 57.46 189 ASN B N 1
ATOM 3821 C CA . ASN B 1 212 ? 22.792 18.133 -64.201 1.00 61.07 189 ASN B CA 1
ATOM 3822 C C . ASN B 1 212 ? 23.920 17.107 -64.139 1.00 60.10 189 ASN B C 1
ATOM 3823 O O . ASN B 1 212 ? 24.342 16.609 -65.190 1.00 59.23 189 ASN B O 1
ATOM 3828 N N . THR B 1 213 ? 24.395 16.800 -62.914 1.00 55.70 190 THR B N 1
ATOM 3829 C CA . THR B 1 213 ? 25.437 15.791 -62.752 1.00 54.92 190 THR B CA 1
ATOM 3830 C C . THR B 1 213 ? 24.853 14.489 -62.205 1.00 53.53 190 THR B C 1
ATOM 3831 O O . THR B 1 213 ? 25.603 13.547 -61.971 1.00 52.29 190 THR B O 1
ATOM 3835 N N . ILE B 1 214 ? 23.527 14.460 -61.973 1.00 52.90 191 ILE B N 1
ATOM 3836 C CA . ILE B 1 214 ? 22.898 13.296 -61.367 1.00 52.69 191 ILE B CA 1
ATOM 3837 C C . ILE B 1 214 ? 22.803 12.207 -62.423 1.00 53.62 191 ILE B C 1
ATOM 3838 O O . ILE B 1 214 ? 22.243 12.407 -63.488 1.00 53.47 191 ILE B O 1
ATOM 3843 N N . SER B 1 215 ? 23.365 11.056 -62.076 1.00 53.83 192 SER B N 1
ATOM 3844 C CA . SER B 1 215 ? 23.142 9.815 -62.782 1.00 56.35 192 SER B CA 1
ATOM 3845 C C . SER B 1 215 ? 22.395 8.896 -61.826 1.00 57.13 192 SER B C 1
ATOM 3846 O O . SER B 1 215 ? 21.984 9.324 -60.757 1.00 55.25 192 SER B O 1
ATOM 3849 N N . LYS B 1 216 ? 22.243 7.632 -62.218 1.00 61.79 193 LYS B N 1
ATOM 3850 C CA . LYS B 1 216 ? 21.534 6.647 -61.431 1.00 62.89 193 LYS B CA 1
ATOM 3851 C C . LYS B 1 216 ? 22.539 5.818 -60.637 1.00 62.19 193 LYS B C 1
ATOM 3852 O O . LYS B 1 216 ? 22.239 5.464 -59.506 1.00 65.87 193 LYS B O 1
ATOM 3858 N N . GLU B 1 217 ? 23.710 5.502 -61.208 1.00 60.89 194 GLU B N 1
ATOM 3859 C CA . GLU B 1 217 ? 24.633 4.575 -60.573 1.00 59.77 194 GLU B CA 1
ATOM 3860 C C . GLU B 1 217 ? 26.039 5.156 -60.429 1.00 58.06 194 GLU B C 1
ATOM 3861 O O . GLU B 1 217 ? 27.014 4.407 -60.277 1.00 58.30 194 GLU B O 1
ATOM 3867 N N . LYS B 1 218 ? 26.144 6.489 -60.440 1.00 55.19 195 LYS B N 1
ATOM 3868 C CA . LYS B 1 218 ? 27.431 7.146 -60.268 1.00 54.05 195 LYS B CA 1
ATOM 3869 C C . LYS B 1 218 ? 27.239 8.424 -59.451 1.00 51.28 195 LYS B C 1
ATOM 3870 O O . LYS B 1 218 ? 26.173 9.052 -59.484 1.00 49.99 195 LYS B O 1
ATOM 3876 N N . ALA B 1 219 ? 28.275 8.791 -58.682 1.00 49.71 196 ALA B N 1
ATOM 3877 C CA . ALA B 1 219 ? 28.211 9.953 -57.808 1.00 46.86 196 ALA B CA 1
ATOM 3878 C C . ALA B 1 219 ? 27.934 11.217 -58.614 1.00 47.06 196 ALA B C 1
ATOM 3879 O O . ALA B 1 219 ? 28.476 11.390 -59.692 1.00 49.63 196 ALA B O 1
ATOM 3881 N N . ALA B 1 220 ? 27.070 12.085 -58.096 1.00 45.98 197 ALA B N 1
ATOM 3882 C CA . ALA B 1 220 ? 26.891 13.413 -58.650 1.00 46.08 197 ALA B CA 1
ATOM 3883 C C . ALA B 1 220 ? 28.009 14.313 -58.129 1.00 45.17 197 ALA B C 1
ATOM 3884 O O . ALA B 1 220 ? 28.832 13.896 -57.309 1.00 44.57 197 ALA B O 1
ATOM 3886 N N . ASP B 1 221 ? 28.015 15.554 -58.628 1.00 45.27 198 ASP B N 1
ATOM 3887 C CA . ASP B 1 221 ? 28.899 16.588 -58.119 1.00 44.91 198 ASP B CA 1
ATOM 3888 C C . ASP B 1 221 ? 28.107 17.507 -57.196 1.00 43.16 198 ASP B C 1
ATOM 3889 O O . ASP B 1 221 ? 26.883 17.593 -57.286 1.00 41.18 198 ASP B O 1
ATOM 3894 N N . TYR B 1 222 ? 28.849 18.221 -56.341 1.00 43.64 199 TYR B N 1
ATOM 3895 C CA . TYR B 1 222 ? 28.247 19.079 -55.336 1.00 43.57 199 TYR B CA 1
ATOM 3896 C C . TYR B 1 222 ? 28.898 20.456 -55.397 1.00 44.66 199 TYR B C 1
ATOM 3897 O O . TYR B 1 222 ? 30.107 20.575 -55.522 1.00 43.45 199 TYR B O 1
ATOM 3906 N N . THR B 1 223 ? 28.043 21.475 -55.339 1.00 48.15 200 THR B N 1
ATOM 3907 C CA . THR B 1 223 ? 28.452 22.870 -55.354 1.00 52.49 200 THR B CA 1
ATOM 3908 C C . THR B 1 223 ? 28.553 23.345 -53.896 1.00 55.24 200 THR B C 1
ATOM 3909 O O . THR B 1 223 ? 27.551 23.462 -53.155 1.00 51.40 200 THR B O 1
ATOM 3913 N N . ASP B 1 224 ? 29.821 23.537 -53.482 1.00 62.32 201 ASP B N 1
ATOM 3914 C CA . ASP B 1 224 ? 30.210 23.882 -52.121 1.00 67.22 201 ASP B CA 1
ATOM 3915 C C . ASP B 1 224 ? 29.897 25.351 -51.871 1.00 68.86 201 ASP B C 1
ATOM 3916 O O . ASP B 1 224 ? 29.539 26.087 -52.780 1.00 62.59 201 ASP B O 1
ATOM 3921 N N . VAL B 1 225 ? 30.018 25.754 -50.602 1.00 75.67 202 VAL B N 1
ATOM 3922 C CA . VAL B 1 225 ? 29.652 27.087 -50.165 1.00 74.11 202 VAL B CA 1
ATOM 3923 C C . VAL B 1 225 ? 30.930 27.765 -49.691 1.00 81.45 202 VAL B C 1
ATOM 3924 O O . VAL B 1 225 ? 31.610 27.247 -48.801 1.00 74.37 202 VAL B O 1
ATOM 3928 N N . PRO B 1 226 ? 31.293 28.938 -50.266 1.00 89.69 203 PRO B N 1
ATOM 3929 C CA . PRO B 1 226 ? 32.565 29.575 -49.910 1.00 86.70 203 PRO B CA 1
ATOM 3930 C C . PRO B 1 226 ? 32.502 29.994 -48.435 1.00 73.30 203 PRO B C 1
ATOM 3931 O O . PRO B 1 226 ? 33.342 29.634 -47.614 1.00 66.36 203 PRO B O 1
ATOM 3935 N N . VAL B 1 227 ? 31.429 30.704 -48.098 1.00 58.95 204 VAL B N 1
ATOM 3936 C CA . VAL B 1 227 ? 31.240 31.233 -46.771 1.00 49.10 204 VAL B CA 1
ATOM 3937 C C . VAL B 1 227 ? 29.936 30.664 -46.216 1.00 41.88 204 VAL B C 1
ATOM 3938 O O . VAL B 1 227 ? 28.926 30.578 -46.905 1.00 38.12 204 VAL B O 1
ATOM 3942 N N . GLN B 1 228 ? 29.979 30.234 -44.959 1.00 38.59 205 GLN B N 1
ATOM 3943 C CA . GLN B 1 228 ? 28.865 29.522 -44.362 1.00 36.00 205 GLN B CA 1
ATOM 3944 C C . GLN B 1 228 ? 27.744 30.504 -44.036 1.00 35.11 205 GLN B C 1
ATOM 3945 O O . GLN B 1 228 ? 26.571 30.188 -44.218 1.00 33.34 205 GLN B O 1
ATOM 3951 N N . GLY B 1 229 ? 28.100 31.721 -43.603 1.00 34.94 206 GLY B N 1
ATOM 3952 C CA . GLY B 1 229 ? 27.084 32.741 -43.392 1.00 33.55 206 GLY B CA 1
ATOM 3953 C C . GLY B 1 229 ? 27.627 34.019 -42.763 1.00 32.12 206 GLY B C 1
ATOM 3954 O O . GLY B 1 229 ? 28.827 34.182 -42.537 1.00 32.62 206 GLY B O 1
ATOM 3955 N N . PHE B 1 230 ? 26.688 34.937 -42.540 1.00 30.79 207 PHE B N 1
ATOM 3956 C CA . PHE B 1 230 ? 26.922 36.185 -41.841 1.00 31.28 207 PHE B CA 1
ATOM 3957 C C . PHE B 1 230 ? 25.788 36.379 -40.845 1.00 29.38 207 PHE B C 1
ATOM 3958 O O . PHE B 1 230 ? 24.632 36.346 -41.240 1.00 27.23 207 PHE B O 1
ATOM 3966 N N . VAL B 1 231 ? 26.125 36.583 -39.570 1.00 30.38 208 VAL B N 1
ATOM 3967 C CA . VAL B 1 231 ? 25.118 36.608 -38.525 1.00 31.27 208 VAL B CA 1
ATOM 3968 C C . VAL B 1 231 ? 24.277 37.873 -38.621 1.00 30.68 208 VAL B C 1
ATOM 3969 O O . VAL B 1 231 ? 23.051 37.825 -38.640 1.00 29.12 208 VAL B O 1
ATOM 3973 N N . CYS B 1 232 ? 24.964 39.005 -38.694 1.00 32.79 209 CYS B N 1
ATOM 3974 C CA . CYS B 1 232 ? 24.307 40.291 -38.559 1.00 35.23 209 CYS B CA 1
ATOM 3975 C C . CYS B 1 232 ? 24.558 41.195 -39.775 1.00 35.23 209 CYS B C 1
ATOM 3976 O O . CYS B 1 232 ? 25.696 41.486 -40.126 1.00 36.79 209 CYS B O 1
ATOM 3979 N N . ALA B 1 233 ? 23.473 41.681 -40.387 1.00 34.99 210 ALA B N 1
ATOM 3980 C CA . ALA B 1 233 ? 23.562 42.555 -41.549 1.00 37.86 210 ALA B CA 1
ATOM 3981 C C . ALA B 1 233 ? 22.782 43.851 -41.307 1.00 39.04 210 ALA B C 1
ATOM 3982 O O . ALA B 1 233 ? 21.645 43.985 -41.763 1.00 39.28 210 ALA B O 1
ATOM 3984 N N . PRO B 1 234 ? 23.365 44.833 -40.579 1.00 38.65 211 PRO B N 1
ATOM 3985 C CA . PRO B 1 234 ? 22.672 46.087 -40.266 1.00 40.27 211 PRO B CA 1
ATOM 3986 C C . PRO B 1 234 ? 22.697 47.118 -41.389 1.00 44.34 211 PRO B C 1
ATOM 3987 O O . PRO B 1 234 ? 23.631 47.116 -42.191 1.00 46.94 211 PRO B O 1
ATOM 3991 N N . CYS B 1 235 ? 21.672 47.994 -41.430 1.00 47.95 212 CYS B N 1
ATOM 3992 C CA . CYS B 1 235 ? 21.632 49.159 -42.319 1.00 49.38 212 CYS B CA 1
ATOM 3993 C C . CYS B 1 235 ? 21.441 50.422 -41.499 1.00 48.68 212 CYS B C 1
ATOM 3994 O O . CYS B 1 235 ? 20.752 51.363 -41.897 1.00 52.62 212 CYS B O 1
ATOM 3997 N N . THR B 1 236 ? 22.127 50.418 -40.363 1.00 46.66 213 THR B N 1
ATOM 3998 C CA . THR B 1 236 ? 22.081 51.479 -39.383 1.00 46.90 213 THR B CA 1
ATOM 3999 C C . THR B 1 236 ? 22.333 52.851 -40.006 1.00 49.24 213 THR B C 1
ATOM 4000 O O . THR B 1 236 ? 23.381 53.070 -40.621 1.00 48.69 213 THR B O 1
ATOM 4004 N N . PRO B 1 237 ? 21.386 53.817 -39.833 1.00 50.66 214 PRO B N 1
ATOM 4005 C CA . PRO B 1 237 ? 21.654 55.236 -40.082 1.00 54.06 214 PRO B CA 1
ATOM 4006 C C . PRO B 1 237 ? 22.840 55.808 -39.317 1.00 57.09 214 PRO B C 1
ATOM 4007 O O . PRO B 1 237 ? 23.149 55.351 -38.217 1.00 56.43 214 PRO B O 1
ATOM 4011 N N . GLU B 1 238 ? 23.409 56.871 -39.890 1.00 61.73 215 GLU B N 1
ATOM 4012 C CA . GLU B 1 238 ? 24.744 57.346 -39.560 1.00 68.24 215 GLU B CA 1
ATOM 4013 C C . GLU B 1 238 ? 24.882 57.676 -38.076 1.00 69.75 215 GLU B C 1
ATOM 4014 O O . GLU B 1 238 ? 25.929 57.443 -37.474 1.00 70.38 215 GLU B O 1
ATOM 4020 N N . ASP B 1 239 ? 23.831 58.223 -37.490 1.00 72.54 216 ASP B N 1
ATOM 4021 C CA . ASP B 1 239 ? 23.913 58.800 -36.160 1.00 78.07 216 ASP B CA 1
ATOM 4022 C C . ASP B 1 239 ? 23.586 57.746 -35.095 1.00 68.60 216 ASP B C 1
ATOM 4023 O O . ASP B 1 239 ? 24.059 57.854 -33.968 1.00 70.70 216 ASP B O 1
ATOM 4028 N N . GLU B 1 240 ? 22.810 56.718 -35.452 1.00 61.07 217 GLU B N 1
ATOM 4029 C CA . GLU B 1 240 ? 22.223 55.817 -34.466 1.00 54.51 217 GLU B CA 1
ATOM 4030 C C . GLU B 1 240 ? 23.231 54.762 -34.018 1.00 51.88 217 GLU B C 1
ATOM 4031 O O . GLU B 1 240 ? 24.124 54.389 -34.772 1.00 51.70 217 GLU B O 1
ATOM 4037 N N . PRO B 1 241 ? 23.121 54.239 -32.774 1.00 48.38 218 PRO B N 1
ATOM 4038 C CA . PRO B 1 241 ? 24.055 53.229 -32.273 1.00 46.18 218 PRO B CA 1
ATOM 4039 C C . PRO B 1 241 ? 23.911 51.862 -32.932 1.00 43.08 218 PRO B C 1
ATOM 4040 O O . PRO B 1 241 ? 24.884 51.125 -33.022 1.00 45.91 218 PRO B O 1
ATOM 4044 N N . GLY B 1 242 ? 22.693 51.501 -33.333 1.00 41.19 219 GLY B N 1
ATOM 4045 C CA . GLY B 1 242 ? 22.469 50.274 -34.072 1.00 40.12 219 GLY B CA 1
ATOM 4046 C C . GLY B 1 242 ? 22.476 49.048 -33.175 1.00 38.71 219 GLY B C 1
ATOM 4047 O O . GLY B 1 242 ? 21.944 49.097 -32.068 1.00 39.73 219 GLY B O 1
ATOM 4048 N N . ILE B 1 243 ? 23.096 47.963 -33.668 1.00 37.83 220 ILE B N 1
ATOM 4049 C CA . ILE B 1 243 ? 22.948 46.646 -33.069 1.00 36.60 220 ILE B CA 1
ATOM 4050 C C . ILE B 1 243 ? 24.117 46.349 -32.134 1.00 37.73 220 ILE B C 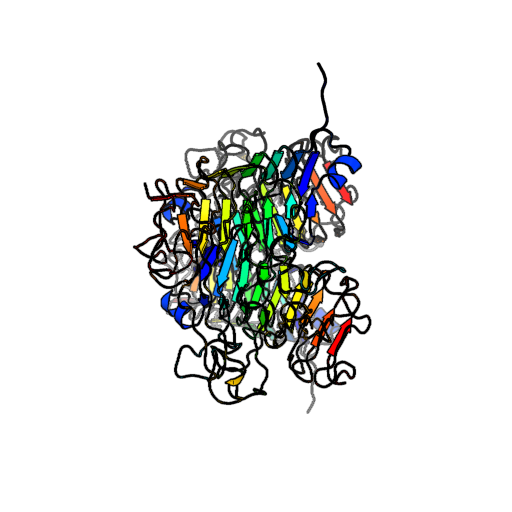1
ATOM 4051 O O . ILE B 1 243 ? 25.262 46.411 -32.543 1.00 38.65 220 ILE B O 1
ATOM 4056 N N . ARG B 1 244 ? 23.795 45.956 -30.898 1.00 39.45 221 ARG B N 1
ATOM 4057 C CA . ARG B 1 244 ? 24.775 45.561 -29.903 1.00 41.12 221 ARG B CA 1
ATOM 4058 C C . ARG B 1 244 ? 24.443 44.173 -29.351 1.00 39.01 221 ARG B C 1
ATOM 4059 O O . ARG B 1 244 ? 23.323 43.924 -28.909 1.00 35.80 221 ARG B O 1
ATOM 4067 N N . PHE B 1 245 ? 25.436 43.279 -29.390 1.00 36.93 222 PHE B N 1
ATOM 4068 C CA . PHE B 1 245 ? 25.341 41.974 -28.760 1.00 36.48 222 PHE B CA 1
ATOM 4069 C C . PHE B 1 245 ? 26.153 42.012 -27.470 1.00 39.01 222 PHE B C 1
ATOM 4070 O O . PHE B 1 245 ? 27.326 42.389 -27.487 1.00 42.66 222 PHE B O 1
ATOM 4078 N N . ILE B 1 246 ? 25.537 41.612 -26.357 1.00 38.58 223 ILE B N 1
ATOM 4079 C CA . ILE B 1 246 ? 26.199 41.705 -25.070 1.00 39.09 223 ILE B CA 1
ATOM 4080 C C . ILE B 1 246 ? 26.070 40.361 -24.361 1.00 38.32 223 ILE B C 1
ATOM 4081 O O . ILE B 1 246 ? 24.978 39.837 -24.199 1.00 37.19 223 ILE B O 1
ATOM 4086 N N . ASP B 1 247 ? 27.212 39.823 -23.936 1.00 39.50 224 ASP B N 1
ATOM 4087 C CA . ASP B 1 247 ? 27.270 38.579 -23.184 1.00 39.02 224 ASP B CA 1
ATOM 4088 C C . ASP B 1 247 ? 26.534 37.483 -23.944 1.00 37.90 224 ASP B C 1
ATOM 4089 O O . ASP B 1 247 ? 25.848 36.684 -23.317 1.00 36.07 224 ASP B O 1
ATOM 4094 N N . CYS B 1 248 ? 26.689 37.460 -25.278 1.00 36.66 225 CYS B N 1
ATOM 4095 C CA . CYS B 1 248 ? 26.032 36.482 -26.125 1.00 34.92 225 CYS B CA 1
ATOM 4096 C C . CYS B 1 248 ? 27.002 35.353 -26.476 1.00 34.67 225 CYS B C 1
ATOM 4097 O O . CYS B 1 248 ? 28.205 35.589 -26.534 1.00 35.68 225 CYS B O 1
ATOM 4100 N N . ARG B 1 249 ? 26.455 34.177 -26.763 1.00 33.65 226 ARG B N 1
ATOM 4101 C CA . ARG B 1 249 ? 27.286 33.018 -27.181 1.00 35.74 226 ARG B CA 1
ATOM 4102 C C . ARG B 1 249 ? 26.968 32.675 -28.642 1.00 32.55 226 ARG B C 1
ATOM 4103 O O . ARG B 1 249 ? 25.794 32.507 -28.974 1.00 32.20 226 ARG B O 1
ATOM 4111 N N . PHE B 1 250 ? 27.994 32.644 -29.490 1.00 30.94 227 PHE B N 1
ATOM 4112 C CA . PHE B 1 250 ? 27.790 32.308 -30.886 1.00 28.95 227 PHE B CA 1
ATOM 4113 C C . PHE B 1 250 ? 28.255 30.880 -31.122 1.00 29.55 227 PHE B C 1
ATOM 4114 O O . PHE B 1 250 ? 29.438 30.611 -30.959 1.00 29.91 227 PHE B O 1
ATOM 4122 N N . ILE B 1 251 ? 27.321 29.985 -31.483 1.00 30.22 228 ILE B N 1
ATOM 4123 C CA . ILE B 1 251 ? 27.585 28.556 -31.622 1.00 30.40 228 ILE B CA 1
ATOM 4124 C C . ILE B 1 251 ? 27.045 28.084 -32.967 1.00 30.77 228 ILE B C 1
ATOM 4125 O O . ILE B 1 251 ? 26.327 28.818 -33.638 1.00 30.70 228 ILE B O 1
ATOM 4130 N N . THR B 1 252 ? 27.365 26.837 -33.328 1.00 31.22 229 THR B N 1
ATOM 4131 C CA . THR B 1 252 ? 26.867 26.266 -34.567 1.00 31.63 229 THR B CA 1
ATOM 4132 C C . THR B 1 252 ? 26.396 24.829 -34.347 1.00 30.79 229 THR B C 1
ATOM 4133 O O . THR B 1 252 ? 26.727 24.189 -33.364 1.00 33.53 229 THR B O 1
ATOM 4137 N N . ASP B 1 253 ? 25.623 24.330 -35.302 1.00 29.41 230 ASP B N 1
ATOM 4138 C CA . ASP B 1 253 ? 25.258 22.932 -35.347 1.00 30.71 230 ASP B CA 1
ATOM 4139 C C . ASP B 1 253 ? 26.463 22.145 -35.868 1.00 32.38 230 ASP B C 1
ATOM 4140 O O . ASP B 1 253 ? 26.923 21.236 -35.190 1.00 33.41 230 ASP B O 1
ATOM 4145 N N . ARG B 1 254 ? 26.971 22.492 -37.058 1.00 31.87 231 ARG B N 1
ATOM 4146 C CA . ARG B 1 254 ? 28.084 21.747 -37.616 1.00 34.09 231 ARG B CA 1
ATOM 4147 C C . ARG B 1 254 ? 28.892 22.532 -38.651 1.00 33.88 231 ARG B C 1
ATOM 4148 O O . ARG B 1 254 ? 29.572 21.929 -39.459 1.00 36.34 231 ARG B O 1
ATOM 4156 N N . CYS B 1 255 ? 28.862 23.864 -38.610 1.00 33.86 232 CYS B N 1
ATOM 4157 C CA . CYS B 1 255 ? 29.637 24.670 -39.540 1.00 33.29 232 CYS B CA 1
ATOM 4158 C C . CYS B 1 255 ? 31.118 24.386 -39.311 1.00 32.26 232 CYS B C 1
ATOM 4159 O O . CYS B 1 255 ? 31.555 24.220 -38.179 1.00 31.94 232 CYS B O 1
ATOM 4162 N N . PRO B 1 256 ? 31.939 24.339 -40.370 1.00 32.66 233 PRO B N 1
ATOM 4163 C CA . PRO B 1 256 ? 33.384 24.181 -40.229 1.00 35.09 233 PRO B CA 1
ATOM 4164 C C . PRO B 1 256 ? 34.075 25.447 -39.722 1.00 36.02 233 PRO B C 1
ATOM 4165 O O . PRO B 1 256 ? 33.529 26.548 -39.772 1.00 35.50 233 PRO B O 1
ATOM 4169 N N . ASP B 1 257 ? 35.314 25.265 -39.267 1.00 38.11 234 ASP B N 1
ATOM 4170 C CA . ASP B 1 257 ? 36.032 26.308 -38.566 1.00 39.12 234 ASP B CA 1
ATOM 4171 C C . ASP B 1 257 ? 36.231 27.489 -39.505 1.00 38.42 234 ASP B C 1
ATOM 4172 O O . ASP B 1 257 ? 36.438 27.320 -40.704 1.00 37.48 234 ASP B O 1
ATOM 4177 N N . SER B 1 258 ? 36.082 28.692 -38.944 1.00 38.63 235 SER B N 1
ATOM 4178 C CA . SER B 1 258 ? 36.442 29.921 -39.625 1.00 39.37 235 SER B CA 1
ATOM 4179 C C . SER B 1 258 ? 35.646 30.105 -40.917 1.00 39.11 235 SER B C 1
ATOM 4180 O O . SER B 1 258 ? 36.188 30.602 -41.893 1.00 40.14 235 SER B O 1
ATOM 4183 N N . SER B 1 259 ? 34.356 29.750 -40.903 1.00 37.38 236 SER B N 1
ATOM 4184 C CA . SER B 1 259 ? 33.522 29.795 -42.092 1.00 35.68 236 SER B CA 1
ATOM 4185 C C . SER B 1 259 ? 32.415 30.843 -41.957 1.00 34.25 236 SER B C 1
ATOM 4186 O O . SER B 1 259 ? 31.642 31.040 -42.894 1.00 33.08 236 SER B O 1
ATOM 4189 N N . VAL B 1 260 ? 32.318 31.502 -40.793 1.00 34.63 237 VAL B N 1
ATOM 4190 C CA . VAL B 1 260 ? 31.182 32.376 -40.492 1.00 33.95 237 VAL B CA 1
ATOM 4191 C C . VAL B 1 260 ? 31.701 33.732 -40.026 1.00 32.06 237 VAL B C 1
ATOM 4192 O O . VAL B 1 260 ? 32.590 33.799 -39.189 1.00 31.75 237 VAL B O 1
ATOM 4196 N N . TYR B 1 261 ? 31.098 34.787 -40.572 1.00 31.74 238 TYR B N 1
ATOM 4197 C CA . TYR B 1 261 ? 31.396 36.157 -40.188 1.00 32.67 238 TYR B CA 1
ATOM 4198 C C . TYR B 1 261 ? 30.309 36.658 -39.244 1.00 31.86 238 TYR B C 1
ATOM 4199 O O . TYR B 1 261 ? 29.155 36.291 -39.402 1.00 31.18 238 TYR B O 1
ATOM 4208 N N . LEU B 1 262 ? 30.700 37.485 -38.266 1.00 32.67 239 LEU B N 1
ATOM 4209 C CA . LEU B 1 262 ? 29.750 38.043 -37.318 1.00 33.33 239 LEU B CA 1
ATOM 4210 C C . LEU B 1 262 ? 28.824 39.047 -37.995 1.00 32.86 239 LEU B C 1
ATOM 4211 O O . LEU B 1 262 ? 27.662 39.174 -37.607 1.00 32.58 239 LEU B O 1
ATOM 4216 N N . ALA B 1 263 ? 29.344 39.774 -38.990 1.00 33.37 240 ALA B N 1
ATOM 4217 C CA . ALA B 1 263 ? 28.586 40.857 -39.587 1.00 33.71 240 ALA B CA 1
ATOM 4218 C C . ALA B 1 263 ? 29.128 41.223 -40.956 1.00 34.80 240 ALA B C 1
ATOM 4219 O O . ALA B 1 263 ? 30.330 41.143 -41.205 1.00 36.41 240 ALA B O 1
ATOM 4221 N N . ARG B 1 264 ? 28.212 41.663 -41.819 1.00 34.74 241 ARG B N 1
ATOM 4222 C CA . ARG B 1 264 ? 28.580 42.399 -43.013 1.00 36.24 241 ARG B CA 1
ATOM 4223 C C . ARG B 1 264 ? 27.578 43.529 -43.167 1.00 36.20 241 ARG B C 1
ATOM 4224 O O . ARG B 1 264 ? 26.419 43.360 -42.802 1.00 33.40 241 ARG B O 1
ATOM 4232 N N . PRO B 1 265 ? 28.013 44.699 -43.686 1.00 38.67 242 PRO B N 1
ATOM 4233 C CA . PRO B 1 265 ? 27.174 45.885 -43.719 1.00 40.38 242 PRO B CA 1
ATOM 4234 C C . PRO B 1 265 ? 26.202 45.840 -44.890 1.00 41.72 242 PRO B C 1
ATOM 4235 O O . PRO B 1 265 ? 26.602 45.968 -46.045 1.00 44.09 242 PRO B O 1
ATOM 4239 N N . TRP B 1 266 ? 24.920 45.655 -44.573 1.00 41.92 243 TRP B N 1
ATOM 4240 C CA . TRP B 1 266 ? 23.875 45.632 -45.577 1.00 44.22 243 TRP B CA 1
ATOM 4241 C C . TRP B 1 266 ? 23.808 46.980 -46.291 1.00 47.98 243 TRP B C 1
ATOM 4242 O O . TRP B 1 266 ? 23.569 47.008 -47.492 1.00 49.58 243 TRP B O 1
ATOM 4253 N N . ARG B 1 267 ? 23.985 48.075 -45.530 1.00 49.46 244 ARG B N 1
ATOM 4254 C CA . ARG B 1 267 ? 24.236 49.417 -46.055 1.00 50.94 244 ARG B CA 1
ATOM 4255 C C . ARG B 1 267 ? 25.550 49.959 -45.487 1.00 53.62 244 ARG B C 1
ATOM 4256 O O . ARG B 1 267 ? 25.935 49.596 -44.369 1.00 50.85 244 ARG B O 1
ATOM 4264 N N . GLU B 1 268 ? 26.167 50.876 -46.262 1.00 56.34 245 GLU B N 1
ATOM 4265 C CA . GLU B 1 268 ? 27.523 51.375 -46.073 1.00 59.53 245 GLU B CA 1
ATOM 4266 C C . GLU B 1 268 ? 27.872 51.562 -44.594 1.00 60.35 245 GLU B C 1
ATOM 4267 O O . GLU B 1 268 ? 28.972 51.189 -44.176 1.00 60.18 245 GLU B O 1
ATOM 4273 N N . LYS B 1 269 ? 26.956 52.174 -43.812 1.00 59.20 246 LYS B N 1
ATOM 4274 C CA . LYS B 1 269 ? 27.279 52.656 -42.477 1.00 57.99 246 LYS B CA 1
ATOM 4275 C C . LYS B 1 269 ? 26.632 51.813 -41.381 1.00 54.97 246 LYS B C 1
ATOM 4276 O O . LYS B 1 269 ? 26.454 52.316 -40.276 1.00 58.30 246 LYS B O 1
ATOM 4282 N N . GLY B 1 270 ? 26.327 50.539 -41.666 1.00 49.84 247 GLY B N 1
ATOM 4283 C CA . GLY B 1 270 ? 25.755 49.643 -40.669 1.00 46.33 247 GLY B CA 1
ATOM 4284 C C . GLY B 1 270 ? 26.646 49.461 -39.436 1.00 44.43 247 GLY B C 1
ATOM 4285 O O . GLY B 1 270 ? 27.866 49.503 -39.519 1.00 44.67 247 GLY B O 1
ATOM 4286 N N . ALA B 1 271 ? 26.018 49.260 -38.280 1.00 41.67 248 ALA B N 1
ATOM 4287 C CA . ALA B 1 271 ? 26.731 49.211 -37.018 1.00 41.00 248 ALA B CA 1
ATOM 4288 C C . ALA B 1 271 ? 26.338 47.948 -36.258 1.00 39.29 248 ALA B C 1
ATOM 4289 O O . ALA B 1 271 ? 25.155 47.641 -36.110 1.00 37.56 248 ALA B O 1
ATOM 4291 N N . ALA B 1 272 ? 27.354 47.221 -35.776 1.00 39.38 249 ALA B N 1
ATOM 4292 C CA . ALA B 1 272 ? 27.153 46.041 -34.952 1.00 37.72 249 ALA B CA 1
ATOM 4293 C C . ALA B 1 272 ? 28.337 45.915 -33.998 1.00 38.04 249 ALA B C 1
ATOM 4294 O O . ALA B 1 272 ? 29.481 45.934 -34.441 1.00 39.71 249 ALA B O 1
ATOM 4296 N N . SER B 1 273 ? 28.072 45.854 -32.688 1.00 37.48 250 SER B N 1
ATOM 4297 C CA . SER B 1 273 ? 29.135 45.690 -31.716 1.00 38.31 250 SER B CA 1
ATOM 4298 C C . SER B 1 273 ? 28.898 44.421 -30.892 1.00 37.75 250 SER B C 1
ATOM 4299 O O . SER B 1 273 ? 27.765 43.997 -30.667 1.00 35.70 250 SER B O 1
ATOM 4302 N N . PHE B 1 274 ? 30.002 43.814 -30.446 1.00 38.41 251 PHE B N 1
ATOM 4303 C CA . PHE B 1 274 ? 29.954 42.578 -29.696 1.00 37.34 251 PHE B CA 1
ATOM 4304 C C . PHE B 1 274 ? 30.737 42.813 -28.412 1.00 39.49 251 PHE B C 1
ATOM 4305 O O . PHE B 1 274 ? 31.949 42.995 -28.474 1.00 41.67 251 PHE B O 1
ATOM 4313 N N . GLU B 1 275 ? 30.039 42.835 -27.274 1.00 40.28 252 GLU B N 1
ATOM 4314 C CA A GLU B 1 275 ? 30.644 43.176 -25.994 0.60 42.79 252 GLU B CA 1
ATOM 4315 C CA B GLU B 1 275 ? 30.655 43.167 -25.997 0.40 41.67 252 GLU B CA 1
ATOM 4316 C C . GLU B 1 275 ? 30.629 41.930 -25.105 1.00 42.15 252 GLU B C 1
ATOM 4317 O O . GLU B 1 275 ? 29.564 41.424 -24.770 1.00 41.38 252 GLU B O 1
ATOM 4328 N N . ASN B 1 276 ? 31.822 41.444 -24.756 1.00 44.39 253 ASN B N 1
ATOM 4329 C CA . ASN B 1 276 ? 32.003 40.316 -23.863 1.00 46.75 253 ASN B CA 1
ATOM 4330 C C . ASN B 1 276 ? 31.265 39.084 -24.387 1.00 46.22 253 ASN B C 1
ATOM 4331 O O . ASN B 1 276 ? 30.607 38.374 -23.630 1.00 46.32 253 ASN B O 1
ATOM 4336 N N . CYS B 1 277 ? 31.344 38.856 -25.701 1.00 45.02 254 CYS B N 1
ATOM 4337 C CA . CYS B 1 277 ? 30.648 37.745 -26.315 1.00 41.40 254 CYS B CA 1
ATOM 4338 C C . CYS B 1 277 ? 31.625 36.598 -26.393 1.00 41.96 254 CYS B C 1
ATOM 4339 O O . CYS B 1 277 ? 32.823 36.864 -26.358 1.00 47.85 254 CYS B O 1
ATOM 4342 N N . SER B 1 278 ? 31.127 35.361 -26.498 1.00 39.71 255 SER B N 1
ATOM 4343 C CA . SER B 1 278 ? 32.007 34.235 -26.755 1.00 40.21 255 SER B CA 1
ATOM 4344 C C . SER B 1 278 ? 31.704 33.632 -28.123 1.00 37.41 255 SER B C 1
ATOM 4345 O O . SER B 1 278 ? 30.553 33.499 -28.511 1.00 35.82 255 SER B O 1
ATOM 4348 N N . PHE B 1 279 ? 32.770 33.326 -28.867 1.00 37.44 256 PHE B N 1
ATOM 4349 C CA . PHE B 1 279 ? 32.666 32.919 -30.259 1.00 35.86 256 PHE B CA 1
ATOM 4350 C C . PHE B 1 279 ? 33.179 31.487 -30.396 1.00 35.41 256 PHE B C 1
ATOM 4351 O O . PHE B 1 279 ? 34.306 31.194 -30.019 1.00 36.76 256 PHE B O 1
ATOM 4359 N N . GLY B 1 280 ? 32.337 30.593 -30.915 1.00 34.24 257 GLY B N 1
ATOM 4360 C CA . GLY B 1 280 ? 32.780 29.252 -31.274 1.00 34.50 257 GLY B CA 1
ATOM 4361 C C . GLY B 1 280 ? 33.743 29.314 -32.450 1.00 34.87 257 GLY B C 1
ATOM 4362 O O . GLY B 1 280 ? 33.833 30.341 -33.128 1.00 35.42 257 GLY B O 1
ATOM 4363 N N . SER B 1 281 ? 34.438 28.210 -32.709 1.00 35.24 258 SER B N 1
ATOM 4364 C CA . SER B 1 281 ? 35.532 28.241 -33.665 1.00 37.70 258 SER B CA 1
ATOM 4365 C C . SER B 1 281 ? 35.035 28.272 -35.118 1.00 36.62 258 SER B C 1
ATOM 4366 O O . SER B 1 281 ? 35.840 28.332 -36.046 1.00 37.90 258 SER B O 1
ATOM 4369 N N . HIS B 1 282 ? 33.720 28.307 -35.329 1.00 34.64 259 HIS B N 1
ATOM 4370 C CA . HIS B 1 282 ? 33.181 28.515 -36.662 1.00 35.07 259 HIS B CA 1
ATOM 4371 C C . HIS B 1 282 ? 33.329 29.978 -37.088 1.00 36.45 259 HIS B C 1
ATOM 4372 O O . HIS B 1 282 ? 33.206 30.304 -38.272 1.00 36.80 259 HIS B O 1
ATOM 4379 N N . ILE B 1 283 ? 33.559 30.857 -36.111 1.00 36.20 260 ILE B N 1
ATOM 4380 C CA . ILE B 1 283 ? 33.653 32.281 -36.375 1.00 37.86 260 ILE B CA 1
ATOM 4381 C C . ILE B 1 283 ? 35.042 32.603 -36.919 1.00 38.19 260 ILE B C 1
ATOM 4382 O O . ILE B 1 283 ? 36.042 32.264 -36.295 1.00 39.25 260 ILE B O 1
ATOM 4387 N N . HIS B 1 284 ? 35.074 33.271 -38.079 1.00 37.36 261 HIS B N 1
ATOM 4388 C CA . HIS B 1 284 ? 36.309 33.666 -38.746 1.00 37.83 261 HIS B CA 1
ATOM 4389 C C . HIS B 1 284 ? 37.085 34.647 -37.868 1.00 38.49 261 HIS B C 1
ATOM 4390 O O . HIS B 1 284 ? 36.490 35.551 -37.284 1.00 40.35 261 HIS B O 1
ATOM 4397 N N . PRO B 1 285 ? 38.413 34.488 -37.707 1.00 38.99 262 PRO B N 1
ATOM 4398 C CA . PRO B 1 285 ? 39.211 35.357 -36.845 1.00 40.40 262 PRO B CA 1
ATOM 4399 C C . PRO B 1 285 ? 39.197 36.839 -37.213 1.00 41.73 262 PRO B C 1
ATOM 4400 O O . PRO B 1 285 ? 39.526 37.687 -36.376 1.00 42.99 262 PRO B O 1
ATOM 4404 N N . ASP B 1 286 ? 38.856 37.142 -38.478 1.00 41.82 263 ASP B N 1
ATOM 4405 C CA . ASP B 1 286 ? 38.743 38.512 -38.970 1.00 42.69 263 ASP B CA 1
ATOM 4406 C C . ASP B 1 286 ? 37.406 39.132 -38.546 1.00 42.10 263 ASP B C 1
ATOM 4407 O O . ASP B 1 286 ? 37.255 40.343 -38.622 1.00 43.88 263 ASP B O 1
ATOM 4412 N N . LEU B 1 287 ? 36.424 38.295 -38.171 1.00 41.15 264 LEU B N 1
ATOM 4413 C CA . LEU B 1 287 ? 35.171 38.680 -37.526 1.00 40.45 264 LEU B CA 1
ATOM 4414 C C . LEU B 1 287 ? 34.175 39.259 -38.523 1.00 38.68 264 LEU B C 1
ATOM 4415 O O . LEU B 1 287 ? 33.004 38.865 -38.522 1.00 37.98 264 LEU B O 1
ATOM 4420 N N . PHE B 1 288 ? 34.619 40.243 -39.309 1.00 38.97 265 PHE B N 1
ATOM 4421 C CA . PHE B 1 288 ? 33.701 41.044 -40.106 1.00 38.97 265 PHE B CA 1
ATOM 4422 C C . PHE B 1 288 ? 34.034 40.934 -41.586 1.00 39.30 265 PHE B C 1
ATOM 4423 O O . PHE B 1 288 ? 35.197 40.872 -41.959 1.00 42.15 265 PHE B O 1
ATOM 4431 N N . ALA B 1 289 ? 32.987 40.936 -42.405 1.00 40.12 266 ALA B N 1
ATOM 4432 C CA . ALA B 1 289 ? 33.079 40.795 -43.848 1.00 42.25 266 ALA B CA 1
ATOM 4433 C C . ALA B 1 289 ? 32.569 42.065 -44.519 1.00 44.75 266 ALA B C 1
ATOM 4434 O O . ALA B 1 289 ? 31.615 42.682 -44.038 1.00 42.75 266 ALA B O 1
ATOM 4436 N N . GLY B 1 290 ? 33.201 42.425 -45.647 1.00 46.73 267 GLY B N 1
ATOM 4437 C CA . GLY B 1 290 ? 32.641 43.435 -46.528 1.00 47.50 267 GLY B CA 1
ATOM 4438 C C . GLY B 1 290 ? 31.379 42.934 -47.224 1.00 47.28 267 GLY B C 1
ATOM 4439 O O . GLY B 1 290 ? 31.086 41.739 -47.203 1.00 47.85 267 GLY B O 1
ATOM 4440 N N . TRP B 1 291 ? 30.632 43.862 -47.827 1.00 48.19 268 TRP B N 1
ATOM 4441 C CA . TRP B 1 291 ? 29.448 43.521 -48.596 1.00 48.05 268 TRP B CA 1
ATOM 4442 C C . TRP B 1 291 ? 29.811 43.237 -50.047 1.00 50.52 268 TRP B C 1
ATOM 4443 O O . TRP B 1 291 ? 29.432 42.183 -50.559 1.00 49.12 268 TRP B O 1
ATOM 4454 N N . LYS B 1 292 ? 30.469 44.217 -50.701 1.00 54.45 269 LYS B N 1
ATOM 4455 C CA . LYS B 1 292 ? 30.912 44.101 -52.084 1.00 58.18 269 LYS B CA 1
ATOM 4456 C C . LYS B 1 292 ? 31.916 42.956 -52.203 1.00 57.35 269 LYS B C 1
ATOM 4457 O O . LYS B 1 292 ? 31.778 42.110 -53.082 1.00 58.09 269 LYS B O 1
ATOM 4463 N N . ASP B 1 293 ? 32.891 42.943 -51.281 1.00 55.00 270 ASP B N 1
ATOM 4464 C CA . ASP B 1 293 ? 33.994 41.996 -51.253 1.00 53.31 270 ASP B CA 1
ATOM 4465 C C . ASP B 1 293 ? 34.200 41.535 -49.812 1.00 50.96 270 ASP B C 1
ATOM 4466 O O . ASP B 1 293 ? 34.598 42.330 -48.965 1.00 50.95 270 ASP B O 1
ATOM 4471 N N . ILE B 1 294 ? 33.969 40.242 -49.557 1.00 50.32 271 ILE B N 1
ATOM 4472 C CA . ILE B 1 294 ? 34.104 39.661 -48.224 1.00 50.17 271 ILE B CA 1
ATOM 4473 C C . ILE B 1 294 ? 35.432 40.050 -47.557 1.00 52.14 271 ILE B C 1
ATOM 4474 O O . ILE B 1 294 ? 35.488 40.172 -46.332 1.00 49.21 271 ILE B O 1
ATOM 4479 N N . TYR B 1 295 ? 36.485 40.268 -48.361 1.00 56.87 272 TYR B N 1
ATOM 4480 C CA . TYR B 1 295 ? 37.847 40.442 -47.863 1.00 59.76 272 TYR B CA 1
ATOM 4481 C C . TYR B 1 295 ? 38.245 41.919 -47.783 1.00 59.78 272 TYR B C 1
ATOM 4482 O O . TYR B 1 295 ? 39.380 42.215 -47.429 1.00 62.94 272 TYR B O 1
ATOM 4491 N N . ASP B 1 296 ? 37.305 42.826 -48.075 1.00 58.63 273 ASP B N 1
ATOM 4492 C CA . ASP B 1 296 ? 37.546 44.261 -48.057 1.00 60.86 273 ASP B CA 1
ATOM 4493 C C . ASP B 1 296 ? 36.346 44.952 -47.401 1.00 57.87 273 ASP B C 1
ATOM 4494 O O . ASP B 1 296 ? 35.335 45.221 -48.060 1.00 55.74 273 ASP B O 1
ATOM 4499 N N . LEU B 1 297 ? 36.459 45.201 -46.089 1.00 54.50 274 LEU B N 1
ATOM 4500 C CA . LEU B 1 297 ? 35.380 45.790 -45.317 1.00 52.89 274 LEU B CA 1
ATOM 4501 C C . LEU B 1 297 ? 35.311 47.284 -45.600 1.00 53.96 274 LEU B C 1
ATOM 4502 O O . LEU B 1 297 ? 36.282 48.003 -45.383 1.00 55.34 274 LEU B O 1
ATOM 4507 N N . GLU B 1 298 ? 34.149 47.736 -46.077 1.00 54.37 275 GLU B N 1
ATOM 4508 C CA . GLU B 1 298 ? 33.970 49.146 -46.386 1.00 57.19 275 GLU B CA 1
ATOM 4509 C C . GLU B 1 298 ? 34.293 49.935 -45.118 1.00 57.04 275 GLU B C 1
ATOM 4510 O O . GLU B 1 298 ? 33.867 49.573 -44.026 1.00 52.30 275 GLU B O 1
ATOM 4516 N N . LYS B 1 299 ? 35.074 51.010 -45.291 1.00 62.45 276 LYS B N 1
ATOM 4517 C CA . LYS B 1 299 ? 35.727 51.698 -44.189 1.00 65.83 276 LYS B CA 1
ATOM 4518 C C . LYS B 1 299 ? 34.703 52.469 -43.363 1.00 63.07 276 LYS B C 1
ATOM 4519 O O . LYS B 1 299 ? 35.007 52.878 -42.253 1.00 63.05 276 LYS B O 1
ATOM 4525 N N . THR B 1 300 ? 33.481 52.613 -43.893 1.00 62.76 277 THR B N 1
ATOM 4526 C CA . THR B 1 300 ? 32.412 53.370 -43.259 1.00 63.00 277 THR B CA 1
ATOM 4527 C C . THR B 1 300 ? 31.584 52.490 -42.320 1.00 57.57 277 THR B C 1
ATOM 4528 O O . THR B 1 300 ? 30.710 52.996 -41.617 1.00 55.58 277 THR B O 1
ATOM 4532 N N . ALA B 1 301 ? 31.828 51.172 -42.321 1.00 54.57 278 ALA B N 1
ATOM 4533 C CA . ALA B 1 301 ? 31.111 50.277 -41.424 1.00 50.65 278 ALA B CA 1
ATOM 4534 C C . ALA B 1 301 ? 31.571 50.520 -39.992 1.00 50.57 278 ALA B C 1
ATOM 4535 O O . ALA B 1 301 ? 32.715 50.889 -39.765 1.00 54.23 278 ALA B O 1
ATOM 4537 N N . ARG B 1 302 ? 30.662 50.308 -39.039 1.00 48.67 279 ARG B N 1
ATOM 4538 C CA . ARG B 1 302 ? 30.949 50.494 -37.628 1.00 47.98 279 ARG B CA 1
ATOM 4539 C C . ARG B 1 302 ? 30.820 49.169 -36.880 1.00 45.63 279 ARG B C 1
ATOM 4540 O O . ARG B 1 302 ? 29.828 48.909 -36.215 1.00 45.55 279 ARG B O 1
ATOM 4548 N N . PHE B 1 303 ? 31.854 48.338 -37.008 1.00 45.31 280 PHE B N 1
ATOM 4549 C CA . PHE B 1 303 ? 31.893 47.015 -36.422 1.00 44.62 280 PHE B CA 1
ATOM 4550 C C . PHE B 1 303 ? 32.984 46.986 -35.359 1.00 44.86 280 PHE B C 1
ATOM 4551 O O . PHE B 1 303 ? 34.112 47.359 -35.618 1.00 48.39 280 PHE B O 1
ATOM 4559 N N . LYS B 1 304 ? 32.646 46.560 -34.148 1.00 45.49 281 LYS B N 1
ATOM 4560 C CA . LYS B 1 304 ? 33.605 46.549 -33.057 1.00 48.16 281 LYS B CA 1
ATOM 4561 C C . LYS B 1 304 ? 33.373 45.309 -32.204 1.00 45.84 281 LYS B C 1
ATOM 4562 O O . LYS B 1 304 ? 32.250 44.854 -32.044 1.00 43.02 281 LYS B O 1
ATOM 4568 N N . ASN B 1 305 ? 34.466 44.803 -31.635 1.00 46.22 282 ASN B N 1
ATOM 4569 C CA . ASN B 1 305 ? 34.425 43.695 -30.706 1.00 45.70 282 ASN B CA 1
ATOM 4570 C C . ASN B 1 305 ? 35.163 44.134 -29.446 1.00 47.70 282 ASN B C 1
ATOM 4571 O O . ASN B 1 305 ? 36.375 44.322 -29.502 1.00 49.61 282 ASN B O 1
ATOM 4576 N N . LEU B 1 306 ? 34.422 44.328 -28.344 1.00 49.73 283 LEU B N 1
ATOM 4577 C CA . LEU B 1 306 ? 34.967 44.936 -27.132 1.00 52.43 283 LEU B CA 1
ATOM 4578 C C . LEU B 1 306 ? 35.206 43.885 -26.040 1.00 51.41 283 LEU B C 1
ATOM 4579 O O . LEU B 1 306 ? 34.423 42.919 -25.958 1.00 48.89 283 LEU B O 1
ATOM 4585 N N . SER C 1 19 ? 18.556 -13.511 -6.816 1.00 61.27 -4 SER C N 1
ATOM 4586 C CA . SER C 1 19 ? 19.972 -13.758 -7.221 1.00 62.06 -4 SER C CA 1
ATOM 4587 C C . SER C 1 19 ? 20.773 -12.458 -7.404 1.00 59.26 -4 SER C C 1
ATOM 4588 O O . SER C 1 19 ? 21.499 -12.143 -6.481 1.00 61.10 -4 SER C O 1
ATOM 4591 N N . HIS C 1 20 ? 20.714 -11.711 -8.519 1.00 55.82 -3 HIS C N 1
ATOM 4592 C CA . HIS C 1 20 ? 21.688 -10.634 -8.700 1.00 54.17 -3 HIS C CA 1
ATOM 4593 C C . HIS C 1 20 ? 21.077 -9.384 -9.328 1.00 51.64 -3 HIS C C 1
ATOM 4594 O O . HIS C 1 20 ? 20.033 -9.467 -9.951 1.00 50.49 -3 HIS C O 1
ATOM 4601 N N . MET C 1 21 ? 21.768 -8.246 -9.155 1.00 51.46 -2 MET C N 1
ATOM 4602 C CA . MET C 1 21 ? 21.398 -6.964 -9.727 1.00 50.31 -2 MET C CA 1
ATOM 4603 C C . MET C 1 21 ? 22.357 -6.608 -10.850 1.00 48.49 -2 MET C C 1
ATOM 4604 O O . MET C 1 21 ? 23.510 -6.965 -10.790 1.00 49.38 -2 MET C O 1
ATOM 4609 N N . LEU C 1 22 ? 21.891 -5.829 -11.818 1.00 47.32 -1 LEU C N 1
ATOM 4610 C CA . LEU C 1 22 ? 22.715 -5.344 -12.921 1.00 46.30 -1 LEU C CA 1
ATOM 4611 C C . LEU C 1 22 ? 22.445 -3.867 -13.154 1.00 44.29 -1 LEU C C 1
ATOM 4612 O O . LEU C 1 22 ? 21.300 -3.455 -13.207 1.00 44.19 -1 LEU C O 1
ATOM 4617 N N . GLU C 1 23 ? 23.486 -3.093 -13.389 1.00 44.05 0 GLU C N 1
ATOM 4618 C CA . GLU C 1 23 ? 23.298 -1.697 -13.730 1.00 43.88 0 GLU C CA 1
ATOM 4619 C C . GLU C 1 23 ? 22.898 -1.575 -15.203 1.00 41.47 0 GLU C C 1
ATOM 4620 O O . GLU C 1 23 ? 23.456 -2.228 -16.063 1.00 41.56 0 GLU C O 1
ATOM 4626 N N . MET C 1 24 ? 21.891 -0.761 -15.508 1.00 39.45 1 MET C N 1
ATOM 4627 C CA . MET C 1 24 ? 21.360 -0.648 -16.860 1.00 36.77 1 MET C CA 1
ATOM 4628 C C . MET C 1 24 ? 21.725 0.729 -17.384 1.00 35.75 1 MET C C 1
ATOM 4629 O O . MET C 1 24 ? 22.025 1.615 -16.596 1.00 35.65 1 MET C O 1
ATOM 4634 N N . LYS C 1 25 ? 21.684 0.910 -18.705 1.00 36.02 2 LYS C N 1
ATOM 4635 C CA . LYS C 1 25 ? 22.117 2.168 -19.284 1.00 35.95 2 LYS C CA 1
ATOM 4636 C C . LYS C 1 25 ? 20.898 3.055 -19.493 1.00 34.20 2 LYS C C 1
ATOM 4637 O O . LYS C 1 25 ? 19.993 2.687 -20.231 1.00 33.67 2 LYS C O 1
ATOM 4643 N N . LYS C 1 26 ? 20.870 4.200 -18.794 1.00 34.29 3 LYS C N 1
ATOM 4644 C CA . LYS C 1 26 ? 19.826 5.193 -18.956 1.00 33.61 3 LYS C CA 1
ATOM 4645 C C . LYS C 1 26 ? 20.487 6.566 -19.021 1.00 33.84 3 LYS C C 1
ATOM 4646 O O . LYS C 1 26 ? 21.269 6.904 -18.145 1.00 35.67 3 LYS C O 1
ATOM 4652 N N . ILE C 1 27 ? 20.157 7.348 -20.050 1.00 32.63 4 ILE C N 1
ATOM 4653 C CA . ILE C 1 27 ? 20.817 8.615 -20.308 1.00 32.59 4 ILE C CA 1
ATOM 4654 C C . ILE C 1 27 ? 19.811 9.758 -20.309 1.00 30.91 4 ILE C C 1
ATOM 4655 O O . ILE C 1 27 ? 18.847 9.748 -21.069 1.00 31.09 4 ILE C O 1
ATOM 4660 N N . PHE C 1 28 ? 20.135 10.807 -19.569 1.00 31.82 5 PHE C N 1
ATOM 4661 C CA . PHE C 1 28 ? 19.361 12.040 -19.576 1.00 31.27 5 PHE C CA 1
ATOM 4662 C C . PHE C 1 28 ? 19.969 13.062 -20.531 1.00 30.23 5 PHE C C 1
ATOM 4663 O O . PHE C 1 28 ? 21.166 13.336 -20.518 1.00 30.59 5 PHE C O 1
ATOM 4671 N N . PHE C 1 29 ? 19.117 13.638 -21.359 1.00 30.24 6 PHE C N 1
ATOM 4672 C CA . PHE C 1 29 ? 19.521 14.734 -22.223 1.00 30.97 6 PHE C CA 1
ATOM 4673 C C . PHE C 1 29 ? 18.919 16.023 -21.682 1.00 30.66 6 PHE C C 1
ATOM 4674 O O . PHE C 1 29 ? 17.696 16.164 -21.625 1.00 28.41 6 PHE C O 1
ATOM 4682 N N . SER C 1 30 ? 19.802 16.943 -21.286 1.00 33.29 7 SER C N 1
ATOM 4683 C CA . SER C 1 30 ? 19.405 18.205 -20.680 1.00 34.07 7 SER C CA 1
ATOM 4684 C C . SER C 1 30 ? 18.449 18.941 -21.599 1.00 33.35 7 SER C C 1
ATOM 4685 O O . SER C 1 30 ? 18.364 18.652 -22.786 1.00 33.59 7 SER C O 1
ATOM 4688 N N . ASN C 1 31 ? 17.748 19.919 -21.042 1.00 35.12 8 ASN C N 1
ATOM 4689 C CA . ASN C 1 31 ? 17.024 20.868 -21.860 1.00 35.77 8 ASN C CA 1
ATOM 4690 C C . ASN C 1 31 ? 18.037 21.538 -22.790 1.00 33.66 8 ASN C C 1
ATOM 4691 O O . ASN C 1 31 ? 19.208 21.664 -22.443 1.00 34.40 8 ASN C O 1
ATOM 4696 N N . GLY C 1 32 ? 17.568 21.966 -23.965 1.00 31.65 9 GLY C N 1
ATOM 4697 C CA . GLY C 1 32 ? 18.427 22.499 -25.007 1.00 32.00 9 GLY C CA 1
ATOM 4698 C C . GLY C 1 32 ? 18.423 21.609 -26.255 1.00 31.80 9 GLY C C 1
ATOM 4699 O O . GLY C 1 32 ? 17.778 20.552 -26.291 1.00 29.26 9 GLY C O 1
ATOM 4700 N N . THR C 1 33 ? 19.152 22.067 -27.282 1.00 32.90 10 THR C N 1
ATOM 4701 C CA . THR C 1 33 ? 19.374 21.276 -28.483 1.00 32.74 10 THR C CA 1
ATOM 4702 C C . THR C 1 33 ? 20.741 20.597 -28.398 1.00 30.81 10 THR C C 1
ATOM 4703 O O . THR C 1 33 ? 21.724 21.244 -28.084 1.00 32.08 10 THR C O 1
ATOM 4707 N N . HIS C 1 34 ? 20.786 19.290 -28.645 1.00 29.25 11 HIS C N 1
ATOM 4708 C CA . HIS C 1 34 ? 22.035 18.548 -28.716 1.00 30.14 11 HIS C CA 1
ATOM 4709 C C . HIS C 1 34 ? 22.277 18.162 -30.181 1.00 30.13 11 HIS C C 1
ATOM 4710 O O . HIS C 1 34 ? 21.554 17.327 -30.733 1.00 30.11 11 HIS C O 1
ATOM 4717 N N . TYR C 1 35 ? 23.280 18.788 -30.812 1.00 30.05 12 TYR C N 1
ATOM 4718 C CA . TYR C 1 35 ? 23.561 18.579 -32.223 1.00 29.96 12 TYR C CA 1
ATOM 4719 C C . TYR C 1 35 ? 24.527 17.410 -32.363 1.00 29.93 12 TYR C C 1
ATOM 4720 O O . TYR C 1 35 ? 25.725 17.598 -32.216 1.00 30.43 12 TYR C O 1
ATOM 4729 N N . GLN C 1 36 ? 24.017 16.206 -32.610 1.00 30.86 13 GLN C N 1
ATOM 4730 C CA . GLN C 1 36 ? 24.904 15.087 -32.867 1.00 35.04 13 GLN C CA 1
ATOM 4731 C C . GLN C 1 36 ? 24.169 13.914 -33.491 1.00 31.75 13 GLN C C 1
ATOM 4732 O O . GLN C 1 36 ? 22.966 13.788 -33.389 1.00 28.53 13 GLN C O 1
ATOM 4738 N N . LYS C 1 37 ? 24.951 13.096 -34.199 1.00 32.10 14 LYS C N 1
ATOM 4739 C CA . LYS C 1 37 ? 24.471 11.887 -34.838 1.00 30.43 14 LYS C CA 1
ATOM 4740 C C . LYS C 1 37 ? 24.721 10.754 -33.859 1.00 29.75 14 LYS C C 1
ATOM 4741 O O . LYS C 1 37 ? 25.859 10.461 -33.534 1.00 30.98 14 LYS C O 1
ATOM 4747 N N . LEU C 1 38 ? 23.655 10.163 -33.347 1.00 29.40 15 LEU C N 1
ATOM 4748 C CA . LEU C 1 38 ? 23.783 9.169 -32.297 1.00 31.23 15 LEU C CA 1
ATOM 4749 C C . LEU C 1 38 ? 23.655 7.798 -32.939 1.00 30.82 15 LEU C C 1
ATOM 4750 O O . LEU C 1 38 ? 22.677 7.552 -33.640 1.00 30.87 15 LEU C O 1
ATOM 4755 N N . TYR C 1 39 ? 24.657 6.948 -32.699 1.00 31.52 16 TYR C N 1
ATOM 4756 C CA . TYR C 1 39 ? 24.697 5.605 -33.251 1.00 33.51 16 TYR C CA 1
ATOM 4757 C C . TYR C 1 39 ? 24.862 4.581 -32.129 1.00 33.87 16 TYR C C 1
ATOM 4758 O O . TYR C 1 39 ? 25.982 4.274 -31.724 1.00 34.39 16 TYR C O 1
ATOM 4767 N N . PHE C 1 40 ? 23.728 4.055 -31.652 1.00 34.38 17 PHE C N 1
ATOM 4768 C CA . PHE C 1 40 ? 23.703 3.141 -30.518 1.00 36.92 17 PHE C CA 1
ATOM 4769 C C . PHE C 1 40 ? 23.641 1.705 -31.031 1.00 40.01 17 PHE C C 1
ATOM 4770 O O . PHE C 1 40 ? 22.571 1.088 -31.085 1.00 41.53 17 PHE C O 1
ATOM 4778 N N . ASP C 1 41 ? 24.822 1.192 -31.395 1.00 41.76 18 ASP C N 1
ATOM 4779 C CA . ASP C 1 41 ? 24.992 -0.085 -32.060 1.00 43.24 18 ASP C CA 1
ATOM 4780 C C . ASP C 1 41 ? 25.625 -1.088 -31.095 1.00 44.59 18 ASP C C 1
ATOM 4781 O O . ASP C 1 41 ? 25.849 -0.780 -29.926 1.00 42.25 18 ASP C O 1
ATOM 4786 N N . GLU C 1 42 ? 25.976 -2.269 -31.612 1.00 47.67 19 GLU C N 1
ATOM 4787 C CA . GLU C 1 42 ? 26.659 -3.288 -30.823 1.00 49.03 19 GLU C CA 1
ATOM 4788 C C . GLU C 1 42 ? 27.987 -2.760 -30.261 1.00 50.14 19 GLU C C 1
ATOM 4789 O O . GLU C 1 42 ? 28.320 -3.062 -29.115 1.00 51.59 19 GLU C O 1
ATOM 4795 N N . GLU C 1 43 ? 28.768 -2.031 -31.070 1.00 49.91 20 GLU C N 1
ATOM 4796 C CA . GLU C 1 43 ? 30.054 -1.504 -30.635 1.00 50.84 20 GLU C CA 1
ATOM 4797 C C . GLU C 1 43 ? 29.885 -0.564 -29.425 1.00 50.94 20 GLU C C 1
ATOM 4798 O O . GLU C 1 43 ? 30.698 -0.617 -28.503 1.00 50.13 20 GLU C O 1
ATOM 4804 N N . TYR C 1 44 ? 28.822 0.273 -29.401 1.00 47.67 21 TYR C N 1
ATOM 4805 C CA . TYR C 1 44 ? 28.533 1.175 -28.291 1.00 44.19 21 TYR C CA 1
ATOM 4806 C C . TYR C 1 44 ? 28.278 0.384 -27.015 1.00 44.85 21 TYR C C 1
ATOM 4807 O O . TYR C 1 44 ? 28.732 0.761 -25.942 1.00 48.87 21 TYR C O 1
ATOM 4816 N N . TYR C 1 45 ? 27.513 -0.699 -27.126 1.00 44.01 22 TYR C N 1
ATOM 4817 C CA . TYR C 1 45 ? 27.146 -1.508 -25.978 1.00 43.27 22 TYR C CA 1
ATOM 4818 C C . TYR C 1 45 ? 28.365 -2.231 -25.419 1.00 46.55 22 TYR C C 1
ATOM 4819 O O . TYR C 1 45 ? 28.516 -2.306 -24.208 1.00 47.69 22 TYR C O 1
ATOM 4828 N N . LYS C 1 46 ? 29.221 -2.776 -26.289 1.00 50.48 23 LYS C N 1
ATOM 4829 C CA . LYS C 1 46 ? 30.414 -3.473 -25.827 1.00 56.54 23 LYS C CA 1
ATOM 4830 C C . LYS C 1 46 ? 31.360 -2.484 -25.144 1.00 58.31 23 LYS C C 1
ATOM 4831 O O . LYS C 1 46 ? 31.912 -2.782 -24.096 1.00 59.89 23 LYS C O 1
ATOM 4837 N N . ASN C 1 47 ? 31.514 -1.285 -25.705 1.00 60.30 24 ASN C N 1
ATOM 4838 C CA . ASN C 1 47 ? 32.448 -0.307 -25.167 1.00 67.12 24 ASN C CA 1
ATOM 4839 C C . ASN C 1 47 ? 31.927 0.350 -23.887 1.00 69.09 24 ASN C C 1
ATOM 4840 O O . ASN C 1 47 ? 32.720 0.893 -23.131 1.00 76.94 24 ASN C O 1
ATOM 4845 N N . ASN C 1 48 ? 30.612 0.344 -23.642 1.00 64.31 25 ASN C N 1
ATOM 4846 C CA . ASN C 1 48 ? 30.074 0.926 -22.421 1.00 59.98 25 ASN C CA 1
ATOM 4847 C C . ASN C 1 48 ? 29.603 -0.183 -21.474 1.00 62.08 25 ASN C C 1
ATOM 4848 O O . ASN C 1 48 ? 28.881 0.082 -20.518 1.00 67.31 25 ASN C O 1
ATOM 4853 N N . ASN C 1 49 ? 30.018 -1.422 -21.746 1.00 59.90 26 ASN C N 1
ATOM 4854 C CA . ASN C 1 49 ? 29.734 -2.557 -20.882 1.00 60.62 26 ASN C CA 1
ATOM 4855 C C . ASN C 1 49 ? 28.236 -2.697 -20.600 1.00 56.85 26 ASN C C 1
ATOM 4856 O O . ASN C 1 49 ? 27.850 -3.015 -19.487 1.00 59.71 26 ASN C O 1
ATOM 4861 N N . VAL C 1 50 ? 27.384 -2.467 -21.599 1.00 53.65 27 VAL C N 1
ATOM 4862 C CA . VAL C 1 50 ? 25.943 -2.644 -21.455 1.00 50.43 27 VAL C CA 1
ATOM 4863 C C . VAL C 1 50 ? 25.614 -4.084 -21.856 1.00 52.73 27 VAL C C 1
ATOM 4864 O O . VAL C 1 50 ? 25.352 -4.374 -23.026 1.00 56.05 27 VAL C O 1
ATOM 4868 N N . THR C 1 51 ? 25.672 -5.009 -20.893 1.00 53.79 28 THR C N 1
ATOM 4869 C CA . THR C 1 51 ? 25.723 -6.421 -21.243 1.00 54.95 28 THR C CA 1
ATOM 4870 C C . THR C 1 51 ? 24.342 -6.914 -21.687 1.00 53.25 28 THR C C 1
ATOM 4871 O O . THR C 1 51 ? 24.264 -7.980 -22.298 1.00 54.09 28 THR C O 1
ATOM 4875 N N . ASP C 1 52 ? 23.281 -6.122 -21.432 1.00 49.51 29 ASP C N 1
ATOM 4876 C CA . ASP C 1 52 ? 21.911 -6.467 -21.813 1.00 48.02 29 ASP C CA 1
ATOM 4877 C C . ASP C 1 52 ? 21.476 -5.724 -23.087 1.00 45.66 29 ASP C C 1
ATOM 4878 O O . ASP C 1 52 ? 20.309 -5.796 -23.489 1.00 42.79 29 ASP C O 1
ATOM 4883 N N . ASN C 1 53 ? 22.418 -4.992 -23.713 1.00 45.14 30 ASN C N 1
ATOM 4884 C CA . ASN C 1 53 ? 22.217 -4.384 -25.022 1.00 43.59 30 ASN C CA 1
ATOM 4885 C C . ASN C 1 53 ? 20.878 -3.660 -25.102 1.00 43.51 30 ASN C C 1
ATOM 4886 O O . ASN C 1 53 ? 20.105 -3.839 -26.046 1.00 44.11 30 ASN C O 1
ATOM 4891 N N . SER C 1 54 ? 20.629 -2.818 -24.096 1.00 42.47 31 SER C N 1
ATOM 4892 C CA . SER C 1 54 ? 19.371 -2.107 -24.012 1.00 40.60 31 SER C CA 1
ATOM 4893 C C . SER C 1 54 ? 19.653 -0.679 -23.590 1.00 37.93 31 SER C C 1
ATOM 4894 O O . SER C 1 54 ? 20.628 -0.421 -22.899 1.00 38.94 31 SER C O 1
ATOM 4897 N N . LEU C 1 55 ? 18.829 0.235 -24.076 1.00 35.80 32 LEU C N 1
ATOM 4898 C CA . LEU C 1 55 ? 19.083 1.643 -23.869 1.00 34.25 32 LEU C CA 1
ATOM 4899 C C . LEU C 1 55 ? 17.782 2.349 -23.518 1.00 30.98 32 LEU C C 1
ATOM 4900 O O . LEU C 1 55 ? 16.727 2.082 -24.094 1.00 28.69 32 LEU C O 1
ATOM 4905 N N . HIS C 1 56 ? 17.884 3.227 -22.526 1.00 31.51 33 HIS C N 1
ATOM 4906 C CA . HIS C 1 56 ? 16.788 4.098 -22.135 1.00 31.31 33 HIS C CA 1
ATOM 4907 C C . HIS C 1 56 ? 17.292 5.524 -22.254 1.00 30.72 33 HIS C C 1
ATOM 4908 O O . HIS C 1 56 ? 18.268 5.882 -21.616 1.00 31.61 33 HIS C O 1
ATOM 4915 N N . ILE C 1 57 ? 16.604 6.331 -23.053 1.00 31.68 34 ILE C N 1
ATOM 4916 C CA . ILE C 1 57 ? 16.917 7.744 -23.182 1.00 32.47 34 ILE C CA 1
ATOM 4917 C C . ILE C 1 57 ? 15.754 8.573 -22.653 1.00 30.27 34 ILE C C 1
ATOM 4918 O O . ILE C 1 57 ? 14.581 8.329 -22.964 1.00 28.72 34 ILE C O 1
ATOM 4923 N N . LYS C 1 58 ? 16.123 9.634 -21.955 1.00 30.54 35 LYS C N 1
ATOM 4924 C CA . LYS C 1 58 ? 15.165 10.501 -21.296 1.00 31.13 35 LYS C CA 1
ATOM 4925 C C . LYS C 1 58 ? 15.581 11.944 -21.555 1.00 28.83 35 LYS C C 1
ATOM 4926 O O . LYS C 1 58 ? 16.757 12.282 -21.466 1.00 27.66 35 LYS C O 1
ATOM 4932 N N . GLY C 1 59 ? 14.614 12.786 -21.896 1.00 28.11 36 GLY C N 1
ATOM 4933 C CA . GLY C 1 59 ? 14.842 14.220 -21.919 1.00 29.15 36 GLY C CA 1
ATOM 4934 C C . GLY C 1 59 ? 14.067 14.930 -20.800 1.00 32.43 36 GLY C C 1
ATOM 4935 O O . GLY C 1 59 ? 13.410 14.291 -19.946 1.00 30.53 36 GLY C O 1
ATOM 4936 N N . ALA C 1 60 ? 14.148 16.273 -20.865 1.00 32.57 37 ALA C N 1
ATOM 4937 C CA . ALA C 1 60 ? 13.556 17.175 -19.891 1.00 33.73 37 ALA C CA 1
ATOM 4938 C C . ALA C 1 60 ? 12.135 17.555 -20.306 1.00 33.87 37 ALA C C 1
ATOM 4939 O O . ALA C 1 60 ? 11.515 18.418 -19.690 1.00 33.31 37 ALA C O 1
ATOM 4941 N N . GLY C 1 61 ? 11.621 16.903 -21.351 1.00 34.07 38 GLY C N 1
ATOM 4942 C CA . GLY C 1 61 ? 10.303 17.222 -21.860 1.00 35.57 38 GLY C CA 1
ATOM 4943 C C . GLY C 1 61 ? 10.278 17.199 -23.385 1.00 35.07 38 GLY C C 1
ATOM 4944 O O . GLY C 1 61 ? 11.262 17.501 -24.053 1.00 34.24 38 GLY C O 1
ATOM 4945 N N . MET C 1 62 ? 9.115 16.843 -23.921 1.00 37.05 39 MET C N 1
ATOM 4946 C CA . MET C 1 62 ? 8.974 16.555 -25.328 1.00 37.98 39 MET C CA 1
ATOM 4947 C C . MET C 1 62 ? 9.566 17.681 -26.166 1.00 42.66 39 MET C C 1
ATOM 4948 O O . MET C 1 62 ? 10.187 17.385 -27.189 1.00 52.51 39 MET C O 1
ATOM 4953 N N . ASP C 1 63 ? 9.392 18.959 -25.806 1.00 39.56 40 ASP C N 1
ATOM 4954 C CA . ASP C 1 63 ? 9.989 19.924 -26.719 1.00 41.84 40 ASP C CA 1
ATOM 4955 C C . ASP C 1 63 ? 11.059 20.780 -26.048 1.00 41.12 40 ASP C C 1
ATOM 4956 O O . ASP C 1 63 ? 11.667 21.617 -26.707 1.00 42.41 40 ASP C O 1
ATOM 4961 N N . VAL C 1 64 ? 11.375 20.515 -24.780 1.00 39.62 41 VAL C N 1
ATOM 4962 C CA . VAL C 1 64 ? 12.381 21.322 -24.116 1.00 37.71 41 VAL C CA 1
ATOM 4963 C C . VAL C 1 64 ? 13.751 20.694 -24.352 1.00 35.59 41 VAL C C 1
ATOM 4964 O O . VAL C 1 64 ? 14.759 21.388 -24.234 1.00 34.71 41 VAL C O 1
ATOM 4968 N N . THR C 1 65 ? 13.780 19.392 -24.688 1.00 33.46 42 THR C N 1
ATOM 4969 C CA . THR C 1 65 ? 15.001 18.706 -25.097 1.00 31.31 42 THR C CA 1
ATOM 4970 C C . THR C 1 65 ? 14.904 18.288 -26.567 1.00 30.69 42 THR C C 1
ATOM 4971 O O . THR C 1 65 ? 13.913 17.696 -26.971 1.00 31.80 42 THR C O 1
ATOM 4975 N N . THR C 1 66 ? 15.950 18.570 -27.359 1.00 30.64 43 THR C N 1
ATOM 4976 C CA . THR C 1 66 ? 15.955 18.260 -28.782 1.00 29.08 43 THR C CA 1
ATOM 4977 C C . THR C 1 66 ? 17.293 17.623 -29.188 1.00 27.88 43 THR C C 1
ATOM 4978 O O . THR C 1 66 ? 18.366 18.205 -28.983 1.00 27.56 43 THR C O 1
ATOM 4982 N N . ILE C 1 67 ? 17.207 16.440 -29.815 1.00 26.17 44 ILE C N 1
ATOM 4983 C CA . ILE C 1 67 ? 18.358 15.803 -30.436 1.00 26.38 44 ILE C CA 1
ATOM 4984 C C . ILE C 1 67 ? 18.301 16.072 -31.937 1.00 25.75 44 ILE C C 1
ATOM 4985 O O . ILE C 1 67 ? 17.286 15.808 -32.582 1.00 25.91 44 ILE C O 1
ATOM 4990 N N . SER C 1 68 ? 19.403 16.580 -32.498 1.00 24.91 45 SER C N 1
ATOM 4991 C CA . SER C 1 68 ? 19.328 17.210 -33.802 1.00 24.64 45 SER C CA 1
ATOM 4992 C C . SER C 1 68 ? 20.564 16.926 -34.657 1.00 24.33 45 SER C C 1
ATOM 4993 O O . SER C 1 68 ? 21.690 17.105 -34.217 1.00 24.18 45 SER C O 1
ATOM 4996 N N . TRP C 1 69 ? 20.316 16.569 -35.918 1.00 24.49 46 TRP C N 1
ATOM 4997 C CA . TRP C 1 69 ? 21.322 16.473 -36.966 1.00 25.39 46 TRP C CA 1
ATOM 4998 C C . TRP C 1 69 ? 20.619 16.670 -38.313 1.00 25.61 46 TRP C C 1
ATOM 4999 O O . TRP C 1 69 ? 19.396 16.808 -38.361 1.00 24.77 46 TRP C O 1
ATOM 5010 N N . SER C 1 70 ? 21.385 16.666 -39.412 1.00 27.40 47 SER C N 1
ATOM 5011 C CA . SER C 1 70 ? 20.896 17.174 -40.682 1.00 28.59 47 SER C CA 1
ATOM 5012 C C . SER C 1 70 ? 21.546 16.476 -41.886 1.00 30.59 47 SER C C 1
ATOM 5013 O O . SER C 1 70 ? 21.790 17.109 -42.913 1.00 32.00 47 SER C O 1
ATOM 5016 N N . ASP C 1 71 ? 21.805 15.166 -41.782 1.00 30.63 48 ASP C N 1
ATOM 5017 C CA . ASP C 1 71 ? 22.298 14.371 -42.899 1.00 30.11 48 ASP C CA 1
ATOM 5018 C C . ASP C 1 71 ? 21.119 13.962 -43.774 1.00 29.82 48 ASP C C 1
ATOM 5019 O O . ASP C 1 71 ? 20.053 13.619 -43.273 1.00 28.45 48 ASP C O 1
ATOM 5024 N N . GLY C 1 72 ? 21.326 14.006 -45.097 1.00 31.01 49 GLY C N 1
ATOM 5025 C CA . GLY C 1 72 ? 20.309 13.623 -46.072 1.00 31.27 49 GLY C CA 1
ATOM 5026 C C . GLY C 1 72 ? 20.838 12.599 -47.077 1.00 32.78 49 GLY C C 1
ATOM 5027 O O . GLY C 1 72 ? 22.028 12.596 -47.413 1.00 33.09 49 GLY C O 1
ATOM 5028 N N . GLY C 1 73 ? 19.929 11.761 -47.583 1.00 33.09 50 GLY C N 1
ATOM 5029 C CA . GLY C 1 73 ? 20.307 10.637 -48.416 1.00 35.21 50 GLY C CA 1
ATOM 5030 C C . GLY C 1 73 ? 21.044 11.047 -49.696 1.00 37.82 50 GLY C C 1
ATOM 5031 O O . GLY C 1 73 ? 21.827 10.254 -50.221 1.00 39.82 50 GLY C O 1
ATOM 5032 N N . PHE C 1 74 ? 20.795 12.269 -50.205 1.00 36.72 51 PHE C N 1
ATOM 5033 C CA . PHE C 1 74 ? 21.403 12.699 -51.453 1.00 37.37 51 PHE C CA 1
ATOM 5034 C C . PHE C 1 74 ? 22.745 13.373 -51.205 1.00 38.14 51 PHE C C 1
ATOM 5035 O O . PHE C 1 74 ? 23.378 13.822 -52.154 1.00 40.02 51 PHE C O 1
ATOM 5043 N N . ASP C 1 75 ? 23.188 13.463 -49.950 1.00 38.12 52 ASP C N 1
ATOM 5044 C CA . ASP C 1 75 ? 24.463 14.107 -49.652 1.00 40.02 52 ASP C CA 1
ATOM 5045 C C . ASP C 1 75 ? 25.612 13.280 -50.220 1.00 41.38 52 ASP C C 1
ATOM 5046 O O . ASP C 1 75 ? 25.417 12.122 -50.559 1.00 41.37 52 ASP C O 1
ATOM 5051 N N . LYS C 1 76 ? 26.815 13.873 -50.263 1.00 43.63 53 LYS C N 1
ATOM 5052 C CA . LYS C 1 76 ? 28.032 13.173 -50.646 1.00 46.62 53 LYS C CA 1
ATOM 5053 C C . LYS C 1 76 ? 28.167 11.919 -49.791 1.00 46.43 53 LYS C C 1
ATOM 5054 O O . LYS C 1 76 ? 27.801 11.939 -48.614 1.00 45.83 53 LYS C O 1
ATOM 5060 N N . ALA C 1 77 ? 28.688 10.836 -50.384 1.00 47.07 54 ALA C N 1
ATOM 5061 C CA . ALA C 1 77 ? 29.056 9.662 -49.617 1.00 46.72 54 ALA C CA 1
ATOM 5062 C C . ALA C 1 77 ? 30.207 10.053 -48.704 1.00 47.97 54 ALA C C 1
ATOM 5063 O O . ALA C 1 77 ? 31.118 10.741 -49.137 1.00 48.00 54 ALA C O 1
ATOM 5065 N N . PRO C 1 78 ? 30.185 9.673 -47.404 1.00 49.58 55 PRO C N 1
ATOM 5066 C CA . PRO C 1 78 ? 31.282 10.026 -46.505 1.00 51.28 55 PRO C CA 1
ATOM 5067 C C . PRO C 1 78 ? 32.493 9.111 -46.669 1.00 57.17 55 PRO C C 1
ATOM 5068 O O . PRO C 1 78 ? 33.548 9.389 -46.111 1.00 59.24 55 PRO C O 1
ATOM 5072 N N . ASP C 1 79 ? 32.350 8.034 -47.457 1.00 61.97 56 ASP C N 1
ATOM 5073 C CA . ASP C 1 79 ? 33.406 7.047 -47.598 1.00 64.04 56 ASP C CA 1
ATOM 5074 C C . ASP C 1 79 ? 33.288 6.375 -48.966 1.00 67.94 56 ASP C C 1
ATOM 5075 O O . ASP C 1 79 ? 32.531 6.807 -49.829 1.00 65.48 56 ASP C O 1
ATOM 5080 N N . ASP C 1 80 ? 34.066 5.308 -49.142 1.00 74.33 57 ASP C N 1
ATOM 5081 C CA . ASP C 1 80 ? 34.151 4.566 -50.388 1.00 76.47 57 ASP C CA 1
ATOM 5082 C C . ASP C 1 80 ? 32.901 3.717 -50.600 1.00 72.27 57 ASP C C 1
ATOM 5083 O O . ASP C 1 80 ? 32.846 2.937 -51.540 1.00 76.72 57 ASP C O 1
ATOM 5088 N N . LYS C 1 81 ? 31.909 3.892 -49.742 1.00 67.91 58 LYS C N 1
ATOM 5089 C CA . LYS C 1 81 ? 30.719 3.023 -49.874 1.00 70.14 58 LYS C CA 1
ATOM 5090 C C . LYS C 1 81 ? 29.562 3.848 -50.427 1.00 67.32 58 LYS C C 1
ATOM 5091 O O . LYS C 1 81 ? 29.188 4.842 -49.798 1.00 70.39 58 LYS C O 1
ATOM 5097 N N . GLY C 1 82 ? 29.051 3.454 -51.586 1.00 63.32 59 GLY C N 1
ATOM 5098 C CA . GLY C 1 82 ? 27.910 4.126 -52.192 1.00 57.78 59 GLY C CA 1
ATOM 5099 C C . GLY C 1 82 ? 28.342 5.320 -53.038 1.00 55.01 59 GLY C C 1
ATOM 5100 O O . GLY C 1 82 ? 29.516 5.708 -53.031 1.00 53.70 59 GLY C O 1
ATOM 5101 N N . ILE C 1 83 ? 27.369 5.858 -53.782 1.00 52.30 60 ILE C N 1
ATOM 5102 C CA . ILE C 1 83 ? 27.560 7.039 -54.610 1.00 52.55 60 ILE C CA 1
ATOM 5103 C C . ILE C 1 83 ? 26.994 8.276 -53.892 1.00 49.78 60 ILE C C 1
ATOM 5104 O O . ILE C 1 83 ? 27.093 9.407 -54.357 1.00 49.24 60 ILE C O 1
ATOM 5109 N N . LYS C 1 84 ? 26.364 8.041 -52.745 1.00 47.50 61 LYS C N 1
ATOM 5110 C CA . LYS C 1 84 ? 25.710 9.077 -51.973 1.00 45.71 61 LYS C CA 1
ATOM 5111 C C . LYS C 1 84 ? 25.548 8.548 -50.557 1.00 42.63 61 LYS C C 1
ATOM 5112 O O . LYS C 1 84 ? 25.739 7.357 -50.332 1.00 42.52 61 LYS C O 1
ATOM 5118 N N . LEU C 1 85 ? 25.162 9.428 -49.638 1.00 39.62 62 LEU C N 1
ATOM 5119 C CA . LEU C 1 85 ? 25.097 9.037 -48.245 1.00 38.61 62 LEU C CA 1
ATOM 5120 C C . LEU C 1 85 ? 24.098 7.890 -48.075 1.00 37.61 62 LEU C C 1
ATOM 5121 O O . LEU C 1 85 ? 24.425 6.899 -47.427 1.00 37.77 62 LEU C O 1
ATOM 5126 N N . GLY C 1 86 ? 22.888 8.065 -48.629 1.00 36.45 63 GLY C N 1
ATOM 5127 C CA . GLY C 1 86 ? 21.844 7.056 -48.599 1.00 35.81 63 GLY C CA 1
ATOM 5128 C C . GLY C 1 86 ? 20.834 7.287 -47.473 1.00 33.90 63 GLY C C 1
ATOM 5129 O O . GLY C 1 86 ? 21.180 7.779 -46.412 1.00 31.95 63 GLY C O 1
ATOM 5130 N N . THR C 1 87 ? 19.588 6.894 -47.738 1.00 33.66 64 THR C N 1
ATOM 5131 C CA . THR C 1 87 ? 18.520 6.848 -46.769 1.00 32.86 64 THR C CA 1
ATOM 5132 C C . THR C 1 87 ? 18.972 6.289 -45.418 1.00 32.93 64 THR C C 1
ATOM 5133 O O . THR C 1 87 ? 18.737 6.891 -44.359 1.00 30.33 64 THR C O 1
ATOM 5137 N N . PHE C 1 88 ? 19.589 5.100 -45.445 1.00 34.97 65 PHE C N 1
ATOM 5138 C CA . PHE C 1 88 ? 19.737 4.341 -44.213 1.00 34.89 65 PHE C CA 1
ATOM 5139 C C . PHE C 1 88 ? 21.048 4.711 -43.536 1.00 33.83 65 PHE C C 1
ATOM 5140 O O . PHE C 1 88 ? 21.335 4.210 -42.460 1.00 33.59 65 PHE C O 1
ATOM 5148 N N . ARG C 1 89 ? 21.783 5.663 -44.107 1.00 34.20 66 ARG C N 1
ATOM 5149 C CA . ARG C 1 89 ? 22.831 6.320 -43.348 1.00 34.28 66 ARG C CA 1
ATOM 5150 C C . ARG C 1 89 ? 22.442 7.756 -42.978 1.00 31.94 66 ARG C C 1
ATOM 5151 O O . ARG C 1 89 ? 23.271 8.459 -42.414 1.00 32.36 66 ARG C O 1
ATOM 5159 N N . SER C 1 90 ? 21.193 8.176 -43.214 1.00 30.79 67 SER C N 1
ATOM 5160 C CA . SER C 1 90 ? 20.802 9.571 -43.003 1.00 30.79 67 SER C CA 1
ATOM 5161 C C . SER C 1 90 ? 20.417 9.904 -41.549 1.00 31.42 67 SER C C 1
ATOM 5162 O O . SER C 1 90 ? 20.194 11.077 -41.230 1.00 31.92 67 SER C O 1
ATOM 5165 N N . TYR C 1 91 ? 20.325 8.886 -40.669 1.00 32.58 68 TYR C N 1
ATOM 5166 C CA . TYR C 1 91 ? 19.606 8.983 -39.395 1.00 31.00 68 TYR C CA 1
ATOM 5167 C C . TYR C 1 91 ? 20.239 10.030 -38.488 1.00 28.98 68 TYR C C 1
ATOM 5168 O O . TYR C 1 91 ? 21.463 10.146 -38.449 1.00 29.87 68 TYR C O 1
ATOM 5177 N N . THR C 1 92 ? 19.406 10.762 -37.740 1.00 26.92 69 THR C N 1
ATOM 5178 C CA . THR C 1 92 ? 19.913 11.529 -36.605 1.00 26.74 69 THR C CA 1
ATOM 5179 C C . THR C 1 92 ? 20.216 10.596 -35.436 1.00 26.59 69 THR C C 1
ATOM 5180 O O . THR C 1 92 ? 21.252 10.767 -34.799 1.00 25.50 69 THR C O 1
ATOM 5184 N N . MET C 1 93 ? 19.314 9.627 -35.165 1.00 26.14 70 MET C N 1
ATOM 5185 C CA . MET C 1 93 ? 19.563 8.633 -34.134 1.00 28.14 70 MET C CA 1
ATOM 5186 C C . MET C 1 93 ? 19.281 7.249 -34.689 1.00 30.40 70 MET C C 1
ATOM 5187 O O . MET C 1 93 ? 18.216 7.010 -35.247 1.00 30.43 70 MET C O 1
ATOM 5192 N N . PHE C 1 94 ? 20.247 6.337 -34.506 1.00 33.07 71 PHE C N 1
ATOM 5193 C CA . PHE C 1 94 ? 20.032 4.909 -34.710 1.00 33.75 71 PHE C CA 1
ATOM 5194 C C . PHE C 1 94 ? 20.071 4.216 -33.353 1.00 32.84 71 PHE C C 1
ATOM 5195 O O . PHE C 1 94 ? 20.995 4.443 -32.578 1.00 31.63 71 PHE C O 1
ATOM 5203 N N . VAL C 1 95 ? 19.098 3.346 -33.079 1.00 33.60 72 VAL C N 1
ATOM 5204 C CA . VAL C 1 95 ? 19.192 2.535 -31.877 1.00 34.18 72 VAL C CA 1
ATOM 5205 C C . VAL C 1 95 ? 18.854 1.073 -32.172 1.00 34.91 72 VAL C C 1
ATOM 5206 O O . VAL C 1 95 ? 17.857 0.785 -32.814 1.00 37.38 72 VAL C O 1
ATOM 5210 N N . SER C 1 96 ? 19.676 0.156 -31.654 1.00 35.14 73 SER C N 1
ATOM 5211 C CA . SER C 1 96 ? 19.482 -1.282 -31.797 1.00 36.45 73 SER C CA 1
ATOM 5212 C C . SER C 1 96 ? 19.529 -1.966 -30.429 1.00 35.19 73 SER C C 1
ATOM 5213 O O . SER C 1 96 ? 19.509 -1.306 -29.399 1.00 34.14 73 SER C O 1
ATOM 5216 N N . GLY C 1 97 ? 19.615 -3.295 -30.430 1.00 34.74 74 GLY C N 1
ATOM 5217 C CA . GLY C 1 97 ? 19.744 -4.084 -29.224 1.00 34.72 74 GLY C CA 1
ATOM 5218 C C . GLY C 1 97 ? 18.437 -4.797 -28.918 1.00 35.82 74 GLY C C 1
ATOM 5219 O O . GLY C 1 97 ? 17.559 -4.925 -29.776 1.00 35.58 74 GLY C O 1
ATOM 5220 N N . ASN C 1 98 ? 18.285 -5.218 -27.661 1.00 37.09 75 ASN C N 1
ATOM 5221 C CA . ASN C 1 98 ? 17.101 -5.961 -27.267 1.00 38.18 75 ASN C CA 1
ATOM 5222 C C . ASN C 1 98 ? 15.935 -5.010 -27.037 1.00 36.93 75 ASN C C 1
ATOM 5223 O O . ASN C 1 98 ? 14.793 -5.334 -27.353 1.00 37.68 75 ASN C O 1
ATOM 5228 N N . GLU C 1 99 ? 16.225 -3.856 -26.436 1.00 36.57 76 GLU C N 1
ATOM 5229 C CA . GLU C 1 99 ? 15.165 -2.935 -26.086 1.00 36.48 76 GLU C CA 1
ATOM 5230 C C . GLU C 1 99 ? 15.686 -1.505 -26.095 1.00 33.99 76 GLU C C 1
ATOM 5231 O O . GLU C 1 99 ? 16.799 -1.218 -25.665 1.00 32.22 76 GLU C O 1
ATOM 5237 N N . ALA C 1 100 ? 14.831 -0.611 -26.581 1.00 33.47 77 ALA C N 1
ATOM 5238 C CA . ALA C 1 100 ? 15.104 0.809 -26.542 1.00 33.20 77 ALA C CA 1
ATOM 5239 C C . ALA C 1 100 ? 13.858 1.520 -26.017 1.00 31.82 77 ALA C C 1
ATOM 5240 O O . ALA C 1 100 ? 12.724 1.185 -26.352 1.00 30.63 77 ALA C O 1
ATOM 5242 N N . ILE C 1 101 ? 14.087 2.491 -25.148 1.00 30.94 78 ILE C N 1
ATOM 5243 C CA . ILE C 1 101 ? 12.995 3.288 -24.646 1.00 31.52 78 ILE C CA 1
ATOM 5244 C C . ILE C 1 101 ? 13.426 4.732 -24.791 1.00 30.36 78 ILE C C 1
ATOM 5245 O O . ILE C 1 101 ? 14.568 5.066 -24.483 1.00 29.74 78 ILE C O 1
ATOM 5250 N N . ILE C 1 102 ? 12.518 5.570 -25.277 1.00 30.68 79 ILE C N 1
ATOM 5251 C CA . ILE C 1 102 ? 12.845 6.970 -25.484 1.00 30.61 79 ILE C CA 1
ATOM 5252 C C . ILE C 1 102 ? 11.686 7.781 -24.929 1.00 30.83 79 ILE C C 1
ATOM 5253 O O . ILE C 1 102 ? 10.543 7.546 -25.309 1.00 30.94 79 ILE C O 1
ATOM 5258 N N . GLU C 1 103 ? 11.991 8.723 -24.033 1.00 30.68 80 GLU C N 1
ATOM 5259 C CA . GLU C 1 103 ? 10.932 9.495 -23.414 1.00 32.05 80 GLU C CA 1
ATOM 5260 C C . GLU C 1 103 ? 11.267 10.988 -23.370 1.00 30.25 80 GLU C C 1
ATOM 5261 O O . GLU C 1 103 ? 12.405 11.382 -23.092 1.00 30.25 80 GLU C O 1
ATOM 5267 N N . ASP C 1 104 ? 10.234 11.805 -23.625 1.00 28.79 81 ASP C N 1
ATOM 5268 C CA . ASP C 1 104 ? 10.202 13.208 -23.233 1.00 29.19 81 ASP C CA 1
ATOM 5269 C C . ASP C 1 104 ? 11.335 13.989 -23.889 1.00 28.14 81 ASP C C 1
ATOM 5270 O O . ASP C 1 104 ? 12.081 14.687 -23.207 1.00 28.11 81 ASP C O 1
ATOM 5275 N N . LEU C 1 105 ? 11.448 13.859 -25.213 1.00 27.38 82 LEU C N 1
ATOM 5276 C CA . LEU C 1 105 ? 12.356 14.686 -25.983 1.00 27.58 82 LEU C CA 1
ATOM 5277 C C . LEU C 1 105 ? 11.910 14.713 -27.439 1.00 27.07 82 LEU C C 1
ATOM 5278 O O . LEU C 1 105 ? 10.931 14.056 -27.815 1.00 26.69 82 LEU C O 1
ATOM 5283 N N . THR C 1 106 ? 12.613 15.545 -28.217 1.00 26.47 83 THR C N 1
ATOM 5284 C CA . THR C 1 106 ? 12.399 15.677 -29.643 1.00 26.59 83 THR C CA 1
ATOM 5285 C C . THR C 1 106 ? 13.605 15.080 -30.358 1.00 26.76 83 THR C C 1
ATOM 5286 O O . THR C 1 106 ? 14.749 15.293 -29.960 1.00 29.32 83 THR C O 1
ATOM 5290 N N . ILE C 1 107 ? 13.359 14.342 -31.427 1.00 26.19 84 ILE C N 1
ATOM 5291 C CA . ILE C 1 107 ? 14.449 13.957 -32.285 1.00 26.56 84 ILE C CA 1
ATOM 5292 C C . ILE C 1 107 ? 14.135 14.477 -33.673 1.00 27.63 84 ILE C C 1
ATOM 5293 O O . ILE C 1 107 ? 13.056 14.204 -34.182 1.00 28.45 84 ILE C O 1
ATOM 5298 N N . GLU C 1 108 ? 15.089 15.189 -34.293 1.00 27.37 85 GLU C N 1
ATOM 5299 C CA . GLU C 1 108 ? 14.804 15.814 -35.569 1.00 26.11 85 GLU C CA 1
ATOM 5300 C C . GLU C 1 108 ? 15.933 15.559 -36.545 1.00 26.85 85 GLU C C 1
ATOM 5301 O O . GLU C 1 108 ? 17.096 15.538 -36.160 1.00 29.24 85 GLU C O 1
ATOM 5307 N N . ASN C 1 109 ? 15.544 15.412 -37.811 1.00 27.88 86 ASN C N 1
ATOM 5308 C CA . ASN C 1 109 ? 16.450 15.565 -38.936 1.00 28.78 86 ASN C CA 1
ATOM 5309 C C . ASN C 1 109 ? 16.082 16.851 -39.670 1.00 28.73 86 ASN C C 1
ATOM 5310 O O . ASN C 1 109 ? 14.960 16.982 -40.163 1.00 28.77 86 ASN C O 1
ATOM 5315 N N . THR C 1 110 ? 17.015 17.811 -39.725 1.00 27.95 87 THR C N 1
ATOM 5316 C CA . THR C 1 110 ? 16.693 19.117 -40.279 1.00 28.14 87 THR C CA 1
ATOM 5317 C C . THR C 1 110 ? 17.262 19.282 -41.685 1.00 29.09 87 THR C C 1
ATOM 5318 O O . THR C 1 110 ? 17.403 20.402 -42.146 1.00 29.61 87 THR C O 1
ATOM 5322 N N . ALA C 1 111 ? 17.579 18.188 -42.379 1.00 29.10 88 ALA C N 1
ATOM 5323 C CA . ALA C 1 111 ? 18.125 18.304 -43.723 1.00 31.17 88 ALA C CA 1
ATOM 5324 C C . ALA C 1 111 ? 17.167 19.095 -44.613 1.00 31.13 88 ALA C C 1
ATOM 5325 O O . ALA C 1 111 ? 17.568 20.031 -45.296 1.00 32.58 88 ALA C O 1
ATOM 5327 N N . GLY C 1 112 ? 15.893 18.703 -44.593 1.00 31.14 89 GLY C N 1
ATOM 5328 C CA . GLY C 1 112 ? 14.835 19.470 -45.218 1.00 32.46 89 GLY C CA 1
ATOM 5329 C C . GLY C 1 112 ? 14.136 18.708 -46.338 1.00 34.41 89 GLY C C 1
ATOM 5330 O O . GLY C 1 112 ? 14.157 17.474 -46.352 1.00 34.65 89 GLY C O 1
ATOM 5331 N N . ASP C 1 113 ? 13.576 19.488 -47.280 1.00 36.27 90 ASP C N 1
ATOM 5332 C CA . ASP C 1 113 ? 12.772 18.973 -48.373 1.00 39.35 90 ASP C CA 1
ATOM 5333 C C . ASP C 1 113 ? 13.512 17.841 -49.084 1.00 39.36 90 ASP C C 1
ATOM 5334 O O . ASP C 1 113 ? 14.667 18.005 -49.478 1.00 40.36 90 ASP C O 1
ATOM 5339 N N . GLY C 1 114 ? 12.803 16.714 -49.240 1.00 38.02 91 GLY C N 1
ATOM 5340 C CA . GLY C 1 114 ? 13.359 15.496 -49.805 1.00 37.80 91 GLY C CA 1
ATOM 5341 C C . GLY C 1 114 ? 13.696 15.654 -51.282 1.00 38.98 91 GLY C C 1
ATOM 5342 O O . GLY C 1 114 ? 14.574 14.974 -51.793 1.00 38.77 91 GLY C O 1
ATOM 5343 N N . ARG C 1 115 ? 13.000 16.581 -51.940 1.00 40.09 92 ARG C N 1
ATOM 5344 C CA . ARG C 1 115 ? 13.287 16.909 -53.324 1.00 42.13 92 ARG C CA 1
ATOM 5345 C C . ARG C 1 115 ? 14.669 17.544 -53.455 1.00 42.90 92 ARG C C 1
ATOM 5346 O O . ARG C 1 115 ? 15.186 17.569 -54.560 1.00 44.63 92 ARG C O 1
ATOM 5354 N N . ILE C 1 116 ? 15.291 18.018 -52.363 1.00 41.73 93 ILE C N 1
ATOM 5355 C CA . ILE C 1 116 ? 16.587 18.659 -52.516 1.00 43.09 93 ILE C CA 1
ATOM 5356 C C . ILE C 1 116 ? 17.700 17.860 -51.838 1.00 41.49 93 ILE C C 1
ATOM 5357 O O . ILE C 1 116 ? 18.801 17.744 -52.391 1.00 43.20 93 ILE C O 1
ATOM 5362 N N . ARG C 1 117 ? 17.426 17.346 -50.639 1.00 39.93 94 ARG C N 1
ATOM 5363 C CA . ARG C 1 117 ? 18.441 16.691 -49.823 1.00 40.02 94 ARG C CA 1
ATOM 5364 C C . ARG C 1 117 ? 18.186 15.181 -49.789 1.00 38.74 94 ARG C C 1
ATOM 5365 O O . ARG C 1 117 ? 19.034 14.432 -49.333 1.00 37.42 94 ARG C O 1
ATOM 5373 N N . GLY C 1 118 ? 17.012 14.751 -50.261 1.00 38.26 95 GLY C N 1
ATOM 5374 C CA . GLY C 1 118 ? 16.662 13.345 -50.302 1.00 38.66 95 GLY C CA 1
ATOM 5375 C C . GLY C 1 118 ? 16.041 12.872 -48.996 1.00 37.56 95 GLY C C 1
ATOM 5376 O O . GLY C 1 118 ? 15.653 13.677 -48.163 1.00 36.82 95 GLY C O 1
ATOM 5377 N N . GLN C 1 119 ? 15.964 11.549 -48.838 1.00 38.34 96 GLN C N 1
ATOM 5378 C CA . GLN C 1 119 ? 15.448 10.929 -47.633 1.00 36.74 96 GLN C CA 1
ATOM 5379 C C . GLN C 1 119 ? 16.350 11.275 -46.458 1.00 35.75 96 GLN C C 1
ATOM 5380 O O . GLN C 1 119 ? 17.562 11.297 -46.610 1.00 36.85 96 GLN C O 1
ATOM 5386 N N . ALA C 1 120 ? 15.748 11.519 -45.291 1.00 33.64 97 ALA C N 1
ATOM 5387 C CA . ALA C 1 120 ? 16.496 11.972 -44.139 1.00 33.06 97 ALA C CA 1
ATOM 5388 C C . ALA C 1 120 ? 15.782 11.519 -42.855 1.00 33.02 97 ALA C C 1
ATOM 5389 O O . ALA C 1 120 ? 14.801 12.132 -42.435 1.00 32.52 97 ALA C O 1
ATOM 5391 N N . ILE C 1 121 ? 16.299 10.451 -42.233 1.00 32.13 98 ILE C N 1
ATOM 5392 C CA . ILE C 1 121 ? 15.666 9.809 -41.098 1.00 31.44 98 ILE C CA 1
ATOM 5393 C C . ILE C 1 121 ? 15.966 10.583 -39.818 1.00 30.38 98 ILE C C 1
ATOM 5394 O O . ILE C 1 121 ? 17.109 10.945 -39.554 1.00 32.16 98 ILE C O 1
ATOM 5399 N N . ALA C 1 122 ? 14.945 10.786 -38.986 1.00 28.26 99 ALA C N 1
ATOM 5400 C CA . ALA C 1 122 ? 15.191 11.227 -37.622 1.00 27.17 99 ALA C CA 1
ATOM 5401 C C . ALA C 1 122 ? 15.546 10.024 -36.748 1.00 25.95 99 ALA C C 1
ATOM 5402 O O . ALA C 1 122 ? 16.624 10.007 -36.169 1.00 25.46 99 ALA C O 1
ATOM 5404 N N . LEU C 1 123 ? 14.674 9.007 -36.690 1.00 26.17 100 LEU C N 1
ATOM 5405 C CA . LEU C 1 123 ? 14.938 7.838 -35.857 1.00 27.04 100 LEU C CA 1
ATOM 5406 C C . LEU C 1 123 ? 14.991 6.562 -36.687 1.00 26.52 100 LEU C C 1
ATOM 5407 O O . LEU C 1 123 ? 14.010 6.210 -37.318 1.00 25.58 100 LEU C O 1
ATOM 5412 N N . TYR C 1 124 ? 16.146 5.895 -36.680 1.00 27.62 101 TYR C N 1
ATOM 5413 C CA . TYR C 1 124 ? 16.279 4.537 -37.185 1.00 30.13 101 TYR C CA 1
ATOM 5414 C C . TYR C 1 124 ? 16.076 3.590 -35.999 1.00 31.69 101 TYR C C 1
ATOM 5415 O O . TYR C 1 124 ? 16.999 3.354 -35.212 1.00 32.16 101 TYR C O 1
ATOM 5424 N N . ALA C 1 125 ? 14.844 3.075 -35.861 1.00 32.29 102 ALA C N 1
ATOM 5425 C CA . ALA C 1 125 ? 14.456 2.303 -34.688 1.00 32.50 102 ALA C CA 1
ATOM 5426 C C . ALA C 1 125 ? 14.609 0.819 -35.005 1.00 32.85 102 ALA C C 1
ATOM 5427 O O . ALA C 1 125 ? 13.731 0.258 -35.659 1.00 34.26 102 ALA C O 1
ATOM 5429 N N . ASP C 1 126 ? 15.714 0.214 -34.565 1.00 31.91 103 ASP C N 1
ATOM 5430 C CA . ASP C 1 126 ? 16.072 -1.168 -34.970 1.00 32.80 103 ASP C CA 1
ATOM 5431 C C . ASP C 1 126 ? 15.979 -2.196 -33.837 1.00 34.00 103 ASP C C 1
ATOM 5432 O O . ASP C 1 126 ? 16.016 -3.393 -34.146 1.00 33.53 103 ASP C O 1
ATOM 5437 N N . ALA C 1 127 ? 15.863 -1.758 -32.585 1.00 34.00 104 ALA C N 1
ATOM 5438 C CA . ALA C 1 127 ? 15.861 -2.665 -31.433 1.00 34.80 104 ALA C CA 1
ATOM 5439 C C . ALA C 1 127 ? 14.656 -3.604 -31.491 1.00 35.21 104 ALA C C 1
ATOM 5440 O O . ALA C 1 127 ? 13.618 -3.222 -32.028 1.00 35.11 104 ALA C O 1
ATOM 5442 N N . SER C 1 128 ? 14.783 -4.802 -30.905 1.00 35.28 105 SER C N 1
ATOM 5443 C CA . SER C 1 128 ? 13.722 -5.793 -30.994 1.00 36.61 105 SER C CA 1
ATOM 5444 C C . SER C 1 128 ? 12.431 -5.255 -30.406 1.00 35.89 105 SER C C 1
ATOM 5445 O O . SER C 1 128 ? 11.364 -5.547 -30.932 1.00 36.46 105 SER C O 1
ATOM 5448 N N . LYS C 1 129 ? 12.559 -4.531 -29.287 1.00 37.00 106 LYS C N 1
ATOM 5449 C CA . LYS C 1 129 ? 11.454 -3.834 -28.623 1.00 37.43 106 LYS C CA 1
ATOM 5450 C C . LYS C 1 129 ? 11.767 -2.349 -28.569 1.00 35.84 106 LYS C C 1
ATOM 5451 O O . LYS C 1 129 ? 12.820 -1.962 -28.068 1.00 36.66 106 LYS C O 1
ATOM 5457 N N . VAL C 1 130 ? 10.833 -1.533 -29.050 1.00 35.46 107 VAL C N 1
ATOM 5458 C CA . VAL C 1 130 ? 11.003 -0.093 -29.007 1.00 34.23 107 VAL C CA 1
ATOM 5459 C C . VAL C 1 130 ? 9.769 0.513 -28.349 1.00 34.88 107 VAL C C 1
ATOM 5460 O O . VAL C 1 130 ? 8.645 0.208 -28.714 1.00 35.92 107 VAL C O 1
ATOM 5464 N N . THR C 1 131 ? 10.007 1.364 -27.348 1.00 35.00 108 THR C N 1
ATOM 5465 C CA . THR C 1 131 ? 8.945 2.134 -26.735 1.00 33.53 108 THR C CA 1
ATOM 5466 C C . THR C 1 131 ? 9.340 3.598 -26.737 1.00 32.91 108 THR C C 1
ATOM 5467 O O . THR C 1 131 ? 10.428 3.936 -26.282 1.00 32.87 108 THR C O 1
ATOM 5471 N N . CYS C 1 132 ? 8.439 4.426 -27.273 1.00 32.84 109 CYS C N 1
ATOM 5472 C CA . CYS C 1 132 ? 8.591 5.864 -27.245 1.00 31.70 109 CYS C CA 1
ATOM 5473 C C . CYS C 1 132 ? 7.382 6.457 -26.539 1.00 31.99 109 CYS C C 1
ATOM 5474 O O . CYS C 1 132 ? 6.247 6.170 -26.933 1.00 32.53 109 CYS C O 1
ATOM 5477 N N . ARG C 1 133 ? 7.633 7.222 -25.471 1.00 30.61 110 ARG C N 1
ATOM 5478 C CA . ARG C 1 133 ? 6.576 7.970 -24.810 1.00 31.21 110 ARG C CA 1
ATOM 5479 C C . ARG C 1 133 ? 6.885 9.464 -24.887 1.00 30.28 110 ARG C C 1
ATOM 5480 O O . ARG C 1 133 ? 7.979 9.897 -24.524 1.00 29.74 110 ARG C O 1
ATOM 5488 N N . ARG C 1 134 ? 5.906 10.239 -25.362 1.00 31.27 111 ARG C N 1
ATOM 5489 C CA . ARG C 1 134 ? 5.975 11.695 -25.387 1.00 31.70 111 ARG C CA 1
ATOM 5490 C C . ARG C 1 134 ? 7.225 12.149 -26.132 1.00 30.29 111 ARG C C 1
ATOM 5491 O O . ARG C 1 134 ? 7.981 12.993 -25.669 1.00 29.70 111 ARG C O 1
ATOM 5499 N N . VAL C 1 135 ? 7.429 11.561 -27.305 1.00 31.67 112 VAL C N 1
ATOM 5500 C CA . VAL C 1 135 ? 8.543 11.916 -28.169 1.00 31.97 112 VAL C CA 1
ATOM 5501 C C . VAL C 1 135 ? 7.982 12.616 -29.397 1.00 31.70 112 VAL C C 1
ATOM 5502 O O . VAL C 1 135 ? 6.934 12.218 -29.914 1.00 30.49 112 VAL C O 1
ATOM 5506 N N . HIS C 1 136 ? 8.712 13.652 -29.846 1.00 31.80 113 HIS C N 1
ATOM 5507 C CA . HIS C 1 136 ? 8.376 14.416 -31.039 1.00 31.16 113 HIS C CA 1
ATOM 5508 C C . HIS C 1 136 ? 9.423 14.092 -32.094 1.00 29.59 113 HIS C C 1
ATOM 5509 O O . HIS C 1 136 ? 10.603 14.372 -31.879 1.00 32.08 113 HIS C O 1
ATOM 5516 N N . LEU C 1 137 ? 8.983 13.477 -33.195 1.00 27.90 114 LEU C N 1
ATOM 5517 C CA . LEU C 1 137 ? 9.864 13.135 -34.303 1.00 27.74 114 LEU C CA 1
ATOM 5518 C C . LEU C 1 137 ? 9.610 14.095 -35.462 1.00 27.83 114 LEU C C 1
ATOM 5519 O O . LEU C 1 137 ? 8.476 14.244 -35.908 1.00 28.65 114 LEU C O 1
ATOM 5524 N N . LYS C 1 138 ? 10.677 14.742 -35.940 1.00 27.24 115 LYS C N 1
ATOM 5525 C CA . LYS C 1 138 ? 10.567 15.742 -36.983 1.00 28.62 115 LYS C CA 1
ATOM 5526 C C . LYS C 1 138 ? 11.501 15.400 -38.137 1.00 28.62 115 LYS C C 1
ATOM 5527 O O . LYS C 1 138 ? 12.698 15.202 -37.943 1.00 27.10 115 LYS C O 1
ATOM 5533 N N . GLY C 1 139 ? 10.907 15.381 -39.333 1.00 30.44 116 GLY C N 1
ATOM 5534 C CA . GLY C 1 139 ? 11.609 15.446 -40.600 1.00 30.55 116 GLY C CA 1
ATOM 5535 C C . GLY C 1 139 ? 10.638 15.706 -41.752 1.00 32.57 116 GLY C C 1
ATOM 5536 O O . GLY C 1 139 ? 9.529 16.187 -41.541 1.00 32.35 116 GLY C O 1
ATOM 5537 N N . HIS C 1 140 ? 11.061 15.346 -42.975 1.00 36.74 117 HIS C N 1
ATOM 5538 C CA . HIS C 1 140 ? 10.238 15.507 -44.166 1.00 35.93 117 HIS C CA 1
ATOM 5539 C C . HIS C 1 140 ? 9.967 14.125 -44.753 1.00 36.34 117 HIS C C 1
ATOM 5540 O O . HIS C 1 140 ? 8.937 13.524 -44.458 1.00 35.16 117 HIS C O 1
ATOM 5547 N N . GLN C 1 141 ? 10.903 13.636 -45.571 1.00 37.39 118 GLN C N 1
ATOM 5548 C CA . GLN C 1 141 ? 10.774 12.330 -46.193 1.00 38.07 118 GLN C CA 1
ATOM 5549 C C . GLN C 1 141 ? 11.501 11.289 -45.338 1.00 36.89 118 GLN C C 1
ATOM 5550 O O . GLN C 1 141 ? 12.677 11.470 -45.010 1.00 36.36 118 GLN C O 1
ATOM 5556 N N . ASP C 1 142 ? 10.767 10.214 -44.981 1.00 36.17 119 ASP C N 1
ATOM 5557 C CA . ASP C 1 142 ? 11.269 9.055 -44.243 1.00 35.52 119 ASP C CA 1
ATOM 5558 C C . ASP C 1 142 ? 11.666 9.411 -42.807 1.00 33.62 119 ASP C C 1
ATOM 5559 O O . ASP C 1 142 ? 12.702 8.952 -42.321 1.00 34.98 119 ASP C O 1
ATOM 5564 N N . THR C 1 143 ? 10.833 10.188 -42.107 1.00 30.78 120 THR C N 1
ATOM 5565 C CA . THR C 1 143 ? 11.198 10.674 -40.792 1.00 29.89 120 THR C CA 1
ATOM 5566 C C . THR C 1 143 ? 11.485 9.520 -39.835 1.00 30.28 120 THR C C 1
ATOM 5567 O O . THR C 1 143 ? 12.531 9.502 -39.184 1.00 31.43 120 THR C O 1
ATOM 5571 N N . LEU C 1 144 ? 10.533 8.584 -39.722 1.00 30.16 121 LEU C N 1
ATOM 5572 C CA . LEU C 1 144 ? 10.691 7.461 -38.819 1.00 29.65 121 LEU C CA 1
ATOM 5573 C C . LEU C 1 144 ? 10.795 6.159 -39.595 1.00 31.20 121 LEU C C 1
ATOM 5574 O O . LEU C 1 144 ? 9.866 5.796 -40.315 1.00 31.85 121 LEU C O 1
ATOM 5579 N N . PHE C 1 145 ? 11.902 5.443 -39.364 1.00 32.24 122 PHE C N 1
ATOM 5580 C CA . PHE C 1 145 ? 12.095 4.111 -39.918 1.00 34.23 122 PHE C CA 1
ATOM 5581 C C . PHE C 1 145 ? 12.157 3.043 -38.824 1.00 35.14 122 PHE C C 1
ATOM 5582 O O . PHE C 1 145 ? 13.003 3.105 -37.919 1.00 33.99 122 PHE C O 1
ATOM 5590 N N . MET C 1 146 ? 11.320 2.006 -38.991 1.00 36.60 123 MET C N 1
ATOM 5591 C CA . MET C 1 146 ? 11.224 0.879 -38.063 1.00 36.12 123 MET C CA 1
ATOM 5592 C C . MET C 1 146 ? 11.674 -0.406 -38.759 1.00 34.87 123 MET C C 1
ATOM 5593 O O . MET C 1 146 ? 11.063 -0.818 -39.739 1.00 34.70 123 MET C O 1
ATOM 5598 N N . SER C 1 147 ? 12.753 -1.013 -38.256 1.00 33.70 124 SER C N 1
ATOM 5599 C CA . SER C 1 147 ? 13.231 -2.275 -38.789 1.00 35.62 124 SER C CA 1
ATOM 5600 C C . SER C 1 147 ? 12.121 -3.333 -38.753 1.00 38.07 124 SER C C 1
ATOM 5601 O O . SER C 1 147 ? 11.268 -3.323 -37.875 1.00 38.31 124 SER C O 1
ATOM 5604 N N . PRO C 1 148 ? 12.098 -4.326 -39.667 1.00 41.16 125 PRO C N 1
ATOM 5605 C CA . PRO C 1 148 ? 13.159 -4.565 -40.649 1.00 41.65 125 PRO C CA 1
ATOM 5606 C C . PRO C 1 148 ? 13.013 -3.873 -42.000 1.00 41.30 125 PRO C C 1
ATOM 5607 O O . PRO C 1 148 ? 11.953 -3.345 -42.349 1.00 39.50 125 PRO C O 1
ATOM 5611 N N . LEU C 1 149 ? 14.118 -3.916 -42.750 1.00 42.83 126 LEU C N 1
ATOM 5612 C CA . LEU C 1 149 ? 14.102 -3.632 -44.175 1.00 44.84 126 LEU C CA 1
ATOM 5613 C C . LEU C 1 149 ? 13.273 -4.675 -44.931 1.00 46.62 126 LEU C C 1
ATOM 5614 O O . LEU C 1 149 ? 13.079 -5.796 -44.474 1.00 45.79 126 LEU C O 1
ATOM 5619 N N . PRO C 1 150 ? 12.728 -4.304 -46.107 1.00 49.10 127 PRO C N 1
ATOM 5620 C CA . PRO C 1 150 ? 12.226 -5.268 -47.080 1.00 52.77 127 PRO C CA 1
ATOM 5621 C C . PRO C 1 150 ? 13.285 -6.308 -47.441 1.00 54.53 127 PRO C C 1
ATOM 5622 O O . PRO C 1 150 ? 14.471 -6.099 -47.185 1.00 52.69 127 PRO C O 1
ATOM 5626 N N . LEU C 1 151 ? 12.845 -7.409 -48.063 1.00 58.07 128 LEU C N 1
ATOM 5627 C CA . LEU C 1 151 ? 13.740 -8.530 -48.318 1.00 62.32 128 LEU C CA 1
ATOM 5628 C C . LEU C 1 151 ? 14.860 -8.097 -49.265 1.00 62.11 128 LEU C C 1
ATOM 5629 O O . LEU C 1 151 ? 16.030 -8.336 -48.983 1.00 62.42 128 LEU C O 1
ATOM 5634 N N . THR C 1 152 ? 14.497 -7.446 -50.378 1.00 62.48 129 THR C N 1
ATOM 5635 C CA . THR C 1 152 ? 15.464 -7.065 -51.393 1.00 63.10 129 THR C CA 1
ATOM 5636 C C . THR C 1 152 ? 15.315 -5.589 -51.751 1.00 62.47 129 THR C C 1
ATOM 5637 O O . THR C 1 152 ? 14.213 -5.049 -51.786 1.00 61.44 129 THR C O 1
ATOM 5641 N N . GLU C 1 153 ? 16.465 -4.973 -52.052 1.00 63.15 130 GLU C N 1
ATOM 5642 C CA . GLU C 1 153 ? 16.575 -3.575 -52.445 1.00 62.86 130 GLU C CA 1
ATOM 5643 C C . GLU C 1 153 ? 15.952 -3.438 -53.832 1.00 64.33 130 GLU C C 1
ATOM 5644 O O . GLU C 1 153 ? 16.077 -4.344 -54.647 1.00 68.00 130 GLU C O 1
ATOM 5650 N N . ARG C 1 154 ? 15.244 -2.333 -54.092 1.00 63.26 131 ARG C N 1
ATOM 5651 C CA . ARG C 1 154 ? 14.698 -2.068 -55.416 1.00 64.49 131 ARG C CA 1
ATOM 5652 C C . ARG C 1 154 ? 15.747 -1.343 -56.265 1.00 67.53 131 ARG C C 1
ATOM 5653 O O . ARG C 1 154 ? 15.846 -1.634 -57.456 1.00 71.64 131 ARG C O 1
ATOM 5661 N N . GLU C 1 155 ? 16.539 -0.430 -55.674 1.00 67.94 132 GLU C N 1
ATOM 5662 C CA . GLU C 1 155 ? 17.628 0.214 -56.401 1.00 70.15 132 GLU C CA 1
ATOM 5663 C C . GLU C 1 155 ? 18.984 -0.181 -55.814 1.00 68.48 132 GLU C C 1
ATOM 5664 O O . GLU C 1 155 ? 19.091 -0.526 -54.643 1.00 70.60 132 GLU C O 1
ATOM 5670 N N . LYS C 1 156 ? 20.025 -0.142 -56.649 1.00 69.50 133 LYS C N 1
ATOM 5671 C CA . LYS C 1 156 ? 21.336 -0.631 -56.264 1.00 69.12 133 LYS C CA 1
ATOM 5672 C C . LYS C 1 156 ? 21.823 0.228 -55.104 1.00 64.63 133 LYS C C 1
ATOM 5673 O O . LYS C 1 156 ? 21.734 1.448 -55.166 1.00 64.36 133 LYS C O 1
ATOM 5679 N N . GLY C 1 157 ? 22.271 -0.434 -54.033 1.00 61.87 134 GLY C N 1
ATOM 5680 C CA . GLY C 1 157 ? 22.870 0.237 -52.894 1.00 59.44 134 GLY C CA 1
ATOM 5681 C C . GLY C 1 157 ? 21.850 0.918 -51.987 1.00 56.06 134 GLY C C 1
ATOM 5682 O O . GLY C 1 157 ? 22.236 1.612 -51.057 1.00 54.41 134 GLY C O 1
ATOM 5683 N N . GLY C 1 158 ? 20.560 0.677 -52.242 1.00 54.92 135 GLY C N 1
ATOM 5684 C CA . GLY C 1 158 ? 19.490 1.418 -51.605 1.00 52.61 135 GLY C CA 1
ATOM 5685 C C . GLY C 1 158 ? 19.443 1.236 -50.084 1.00 50.83 135 GLY C C 1
ATOM 5686 O O . GLY C 1 158 ? 18.826 2.050 -49.385 1.00 47.85 135 GLY C O 1
ATOM 5687 N N . PHE C 1 159 ? 20.057 0.147 -49.593 1.00 50.44 136 PHE C N 1
ATOM 5688 C CA . PHE C 1 159 ? 20.003 -0.198 -48.182 1.00 48.85 136 PHE C CA 1
ATOM 5689 C C . PHE C 1 159 ? 21.357 0.005 -47.501 1.00 47.81 136 PHE C C 1
ATOM 5690 O O . PHE C 1 159 ? 21.494 -0.363 -46.338 1.00 47.22 136 PHE C O 1
ATOM 5698 N N . ILE C 1 160 ? 22.337 0.618 -48.181 1.00 47.22 137 ILE C N 1
ATOM 5699 C CA . ILE C 1 160 ? 23.630 0.856 -47.551 1.00 46.67 137 ILE C CA 1
ATOM 5700 C C . ILE C 1 160 ? 23.399 1.545 -46.212 1.00 46.08 137 ILE C C 1
ATOM 5701 O O . ILE C 1 160 ? 22.628 2.503 -46.131 1.00 45.15 137 ILE C O 1
ATOM 5706 N N . GLY C 1 161 ? 24.055 1.038 -45.162 1.00 46.90 138 GLY C N 1
ATOM 5707 C CA . GLY C 1 161 ? 23.763 1.477 -43.801 1.00 45.31 138 GLY C CA 1
ATOM 5708 C C . GLY C 1 161 ? 24.043 0.385 -42.770 1.00 44.42 138 GLY C C 1
ATOM 5709 O O . GLY C 1 161 ? 24.545 -0.673 -43.109 1.00 46.14 138 GLY C O 1
ATOM 5710 N N . PRO C 1 162 ? 23.692 0.592 -41.489 1.00 42.36 139 PRO C N 1
ATOM 5711 C CA . PRO C 1 162 ? 24.054 -0.338 -40.422 1.00 42.23 139 PRO C CA 1
ATOM 5712 C C . PRO C 1 162 ? 23.524 -1.765 -40.573 1.00 42.66 139 PRO C C 1
ATOM 5713 O O . PRO C 1 162 ? 24.123 -2.690 -40.027 1.00 42.27 139 PRO C O 1
ATOM 5717 N N . ARG C 1 163 ? 22.404 -1.940 -41.289 1.00 43.15 140 ARG C N 1
ATOM 5718 C CA . ARG C 1 163 ? 21.706 -3.222 -41.303 1.00 45.35 140 ARG C CA 1
ATOM 5719 C C . ARG C 1 163 ? 21.613 -3.775 -42.726 1.00 47.10 140 ARG C C 1
ATOM 5720 O O . ARG C 1 163 ? 20.808 -4.669 -42.995 1.00 47.45 140 ARG C O 1
ATOM 5728 N N . GLU C 1 164 ? 22.441 -3.243 -43.631 1.00 48.13 141 GLU C N 1
ATOM 5729 C CA . GLU C 1 164 ? 22.358 -3.550 -45.053 1.00 50.51 141 GLU C CA 1
ATOM 5730 C C . GLU C 1 164 ? 22.425 -5.060 -45.266 1.00 52.04 141 GLU C C 1
ATOM 5731 O O . GLU C 1 164 ? 21.639 -5.614 -46.029 1.00 50.18 141 GLU C O 1
ATOM 5737 N N . ASN C 1 165 ? 23.393 -5.689 -44.588 1.00 53.19 142 ASN C N 1
ATOM 5738 C CA . ASN C 1 165 ? 23.697 -7.095 -44.769 1.00 56.49 142 ASN C CA 1
ATOM 5739 C C . ASN C 1 165 ? 23.302 -7.911 -43.537 1.00 56.85 142 ASN C C 1
ATOM 5740 O O . ASN C 1 165 ? 23.536 -9.107 -43.493 1.00 60.62 142 ASN C O 1
ATOM 5745 N N . SER C 1 166 ? 22.671 -7.272 -42.550 1.00 55.24 143 SER C N 1
ATOM 5746 C CA . SER C 1 166 ? 22.179 -7.974 -41.375 1.00 55.76 143 SER C CA 1
ATOM 5747 C C . SER C 1 166 ? 20.932 -8.779 -41.729 1.00 55.72 143 SER C C 1
ATOM 5748 O O . SER C 1 166 ? 20.295 -8.497 -42.740 1.00 58.00 143 SER C O 1
ATOM 5751 N N . PRO C 1 167 ? 20.529 -9.790 -40.924 1.00 54.06 144 PRO C N 1
ATOM 5752 C CA . PRO C 1 167 ? 19.252 -10.462 -41.155 1.00 54.69 144 PRO C CA 1
ATOM 5753 C C . PRO C 1 167 ? 18.077 -9.495 -40.986 1.00 53.73 144 PRO C C 1
ATOM 5754 O O . PRO C 1 167 ? 18.173 -8.471 -40.302 1.00 51.92 144 PRO C O 1
ATOM 5758 N N . ARG C 1 168 ? 16.965 -9.827 -41.644 1.00 54.48 145 ARG C N 1
ATOM 5759 C CA . ARG C 1 168 ? 15.757 -9.030 -41.561 1.00 52.28 145 ARG C CA 1
ATOM 5760 C C . ARG C 1 168 ? 14.954 -9.460 -40.334 1.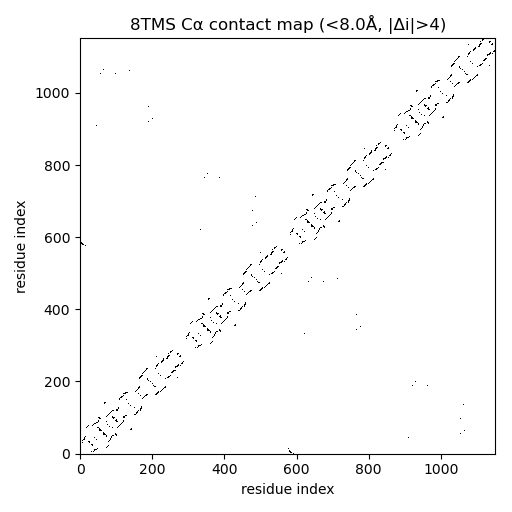00 50.12 145 ARG C C 1
ATOM 5761 O O . ARG C 1 168 ? 13.897 -10.069 -40.466 1.00 50.03 145 ARG C O 1
ATOM 5769 N N . LEU C 1 169 ? 15.441 -9.095 -39.145 1.00 48.03 146 LEU C N 1
ATOM 5770 C CA . LEU C 1 169 ? 14.739 -9.359 -37.898 1.00 46.95 146 LEU C CA 1
ATOM 5771 C C . LEU C 1 169 ? 13.524 -8.442 -37.727 1.00 45.21 146 LEU C C 1
ATOM 5772 O O . LEU C 1 169 ? 13.603 -7.229 -37.900 1.00 43.84 146 LEU C O 1
ATOM 5777 N N . MET C 1 170 ? 12.416 -9.052 -37.310 1.00 45.54 147 MET C N 1
ATOM 5778 C CA . MET C 1 170 ? 11.204 -8.343 -36.949 1.00 44.69 147 MET C CA 1
ATOM 5779 C C . MET C 1 170 ? 11.403 -7.592 -35.627 1.00 42.00 147 MET C C 1
ATOM 5780 O O . MET C 1 170 ? 12.219 -7.974 -34.799 1.00 41.36 147 MET C O 1
ATOM 5785 N N . THR C 1 171 ? 10.710 -6.460 -35.475 1.00 40.24 148 THR C N 1
ATOM 5786 C CA . THR C 1 171 ? 10.731 -5.686 -34.248 1.00 38.06 148 THR C CA 1
ATOM 5787 C C . THR C 1 171 ? 9.291 -5.392 -33.834 1.00 38.34 148 THR C C 1
ATOM 5788 O O . THR C 1 171 ? 8.383 -5.454 -34.660 1.00 38.09 148 THR C O 1
ATOM 5792 N N . THR C 1 172 ? 9.125 -5.035 -32.552 1.00 38.84 149 THR C N 1
ATOM 5793 C CA . THR C 1 172 ? 7.841 -4.677 -31.962 1.00 39.38 149 THR C CA 1
ATOM 5794 C C . THR C 1 172 ? 7.973 -3.289 -31.336 1.00 36.78 149 THR C C 1
ATOM 5795 O O . THR C 1 172 ? 8.882 -3.076 -30.535 1.00 35.35 149 THR C O 1
ATOM 5799 N N . GLN C 1 173 ? 7.083 -2.366 -31.713 1.00 36.51 150 GLN C N 1
ATOM 5800 C CA . GLN C 1 173 ? 7.263 -0.963 -31.369 1.00 36.38 150 GLN C CA 1
ATOM 5801 C C . GLN C 1 173 ? 5.950 -0.370 -30.860 1.00 35.90 150 GLN C C 1
ATOM 5802 O O . GLN C 1 173 ? 4.890 -0.631 -31.421 1.00 36.75 150 GLN C O 1
ATOM 5808 N N . TYR C 1 174 ? 6.045 0.415 -29.778 1.00 35.07 151 TYR C N 1
ATOM 5809 C CA . TYR C 1 174 ? 4.921 1.164 -29.250 1.00 35.92 151 TYR C CA 1
ATOM 5810 C C . TYR C 1 174 ? 5.294 2.651 -29.171 1.00 36.02 151 TYR C C 1
ATOM 5811 O O . TYR C 1 174 ? 6.356 3.020 -28.658 1.00 35.15 151 TYR C O 1
ATOM 5820 N N . TYR C 1 175 ? 4.413 3.504 -29.723 1.00 36.78 152 TYR C N 1
ATOM 5821 C CA . TYR C 1 175 ? 4.568 4.952 -29.666 1.00 36.62 152 TYR C CA 1
ATOM 5822 C C . TYR C 1 175 ? 3.342 5.540 -28.975 1.00 37.09 152 TYR C C 1
ATOM 5823 O O . TYR C 1 175 ? 2.234 5.416 -29.500 1.00 39.61 152 TYR C O 1
ATOM 5832 N N . GLU C 1 176 ? 3.559 6.194 -27.825 1.00 35.58 153 GLU C N 1
ATOM 5833 C CA . GLU C 1 176 ? 2.461 6.681 -26.997 1.00 37.06 153 GLU C CA 1
ATOM 5834 C C . GLU C 1 176 ? 2.607 8.185 -26.783 1.00 36.15 153 GLU C C 1
ATOM 5835 O O . GLU C 1 176 ? 3.641 8.658 -26.332 1.00 35.31 153 GLU C O 1
ATOM 5841 N N . ASP C 1 177 ? 1.530 8.917 -27.059 1.00 37.66 154 ASP C N 1
ATOM 5842 C CA . ASP C 1 177 ? 1.477 10.362 -26.889 1.00 38.16 154 ASP C CA 1
ATOM 5843 C C . ASP C 1 177 ? 2.649 11.030 -27.593 1.00 37.09 154 ASP C C 1
ATOM 5844 O O . ASP C 1 177 ? 3.289 11.920 -27.042 1.00 39.66 154 ASP C O 1
ATOM 5849 N N . CYS C 1 178 ? 2.914 10.597 -28.819 1.00 34.82 155 CYS C N 1
ATOM 5850 C CA . CYS C 1 178 ? 4.019 11.142 -29.581 1.00 32.81 155 CYS C CA 1
ATOM 5851 C C . CYS C 1 178 ? 3.470 12.111 -30.618 1.00 33.08 155 CYS C C 1
ATOM 5852 O O . CYS C 1 178 ? 2.290 12.067 -30.961 1.00 35.60 155 CYS C O 1
ATOM 5855 N N . ILE C 1 179 ? 4.362 12.935 -31.165 1.00 32.15 156 ILE C N 1
ATOM 5856 C CA . ILE C 1 179 ? 4.049 13.728 -32.339 1.00 32.28 156 ILE C CA 1
ATOM 5857 C C . ILE C 1 179 ? 5.037 13.350 -33.435 1.00 32.03 156 ILE C C 1
ATOM 5858 O O . ILE C 1 179 ? 6.236 13.321 -33.180 1.00 32.86 156 ILE C O 1
ATOM 5863 N N . ILE C 1 180 ? 4.529 13.050 -34.636 1.00 32.08 157 ILE C N 1
ATOM 5864 C CA . ILE C 1 180 ? 5.385 12.618 -35.733 1.00 32.54 157 ILE C CA 1
ATOM 5865 C C . ILE C 1 180 ? 5.039 13.445 -36.967 1.00 33.01 157 ILE C C 1
ATOM 5866 O O . ILE C 1 180 ? 3.873 13.555 -37.321 1.00 35.83 157 ILE C O 1
ATOM 5871 N N . GLU C 1 181 ? 6.057 14.049 -37.586 1.00 32.73 158 GLU C N 1
ATOM 5872 C CA . GLU C 1 181 ? 5.855 14.974 -38.686 1.00 34.25 158 GLU C CA 1
ATOM 5873 C C . GLU C 1 181 ? 6.605 14.510 -39.921 1.00 32.67 158 GLU C C 1
ATOM 5874 O O . GLU C 1 181 ? 7.723 14.022 -39.814 1.00 30.43 158 GLU C O 1
ATOM 5880 N N . GLY C 1 182 ? 6.009 14.778 -41.083 1.00 33.74 159 GLY C N 1
ATOM 5881 C CA . GLY C 1 182 ? 6.709 14.689 -42.349 1.00 34.10 159 GLY C CA 1
ATOM 5882 C C . GLY C 1 182 ? 5.753 14.798 -43.532 1.00 35.81 159 GLY C C 1
ATOM 5883 O O . GLY C 1 182 ? 4.622 15.259 -43.380 1.00 36.66 159 GLY C O 1
ATOM 5884 N N . ASP C 1 183 ? 6.208 14.318 -44.681 1.00 37.34 160 ASP C N 1
ATOM 5885 C CA . ASP C 1 183 ? 5.374 14.379 -45.899 1.00 39.26 160 ASP C CA 1
ATOM 5886 C C . ASP C 1 183 ? 5.334 13.039 -46.632 1.00 38.39 160 ASP C C 1
ATOM 5887 O O . ASP C 1 183 ? 4.239 12.508 -46.794 1.00 38.64 160 ASP C O 1
ATOM 5892 N N . VAL C 1 184 ? 6.491 12.509 -47.018 1.00 35.65 161 VAL C N 1
ATOM 5893 C CA . VAL C 1 184 ? 6.515 11.354 -47.892 1.00 36.46 161 VAL C CA 1
ATOM 5894 C C . VAL C 1 184 ? 7.078 10.162 -47.131 1.00 36.10 161 VAL C C 1
ATOM 5895 O O . VAL C 1 184 ? 8.236 10.172 -46.698 1.00 34.65 161 VAL C O 1
ATOM 5899 N N . ASP C 1 185 ? 6.220 9.141 -46.990 1.00 36.74 162 ASP C N 1
ATOM 5900 C CA . ASP C 1 185 ? 6.577 7.888 -46.342 1.00 37.10 162 ASP C CA 1
ATOM 5901 C C . ASP C 1 185 ? 7.278 8.120 -45.002 1.00 34.74 162 ASP C C 1
ATOM 5902 O O . ASP C 1 185 ? 8.332 7.541 -44.749 1.00 33.06 162 ASP C O 1
ATOM 5907 N N . PHE C 1 186 ? 6.683 8.942 -44.129 1.00 34.97 163 PHE C N 1
ATOM 5908 C CA . PHE C 1 186 ? 7.447 9.424 -42.990 1.00 34.04 163 PHE C CA 1
ATOM 5909 C C . PHE C 1 186 ? 7.270 8.507 -41.780 1.00 34.17 163 PHE C C 1
ATOM 5910 O O . PHE C 1 186 ? 8.003 8.667 -40.809 1.00 32.80 163 PHE C O 1
ATOM 5918 N N . ILE C 1 187 ? 6.372 7.512 -41.884 1.00 35.54 164 ILE C N 1
ATOM 5919 C CA . ILE C 1 187 ? 6.428 6.355 -41.009 1.00 36.19 164 ILE C CA 1
ATOM 5920 C C . ILE C 1 187 ? 6.497 5.102 -41.876 1.00 37.43 164 ILE C C 1
ATOM 5921 O O . ILE C 1 187 ? 5.505 4.743 -42.505 1.00 38.87 164 ILE C O 1
ATOM 5926 N N . PHE C 1 188 ? 7.647 4.411 -41.870 1.00 38.07 165 PHE C N 1
ATOM 5927 C CA . PHE C 1 188 ? 7.843 3.282 -42.773 1.00 38.64 165 PHE C CA 1
ATOM 5928 C C . PHE C 1 188 ? 8.719 2.185 -42.162 1.00 37.13 165 PHE C C 1
ATOM 5929 O O . PHE C 1 188 ? 9.362 2.380 -41.135 1.00 35.67 165 PHE C O 1
ATOM 5937 N N . GLY C 1 189 ? 8.720 1.019 -42.817 1.00 38.41 166 GLY C N 1
ATOM 5938 C CA . GLY C 1 189 ? 9.444 -0.154 -42.346 1.00 38.79 166 GLY C CA 1
ATOM 5939 C C . GLY C 1 189 ? 8.549 -1.397 -42.253 1.00 40.17 166 GLY C C 1
ATOM 5940 O O . GLY C 1 189 ? 7.370 -1.355 -42.631 1.00 40.57 166 GLY C O 1
ATOM 5941 N N . GLY C 1 190 ? 9.119 -2.500 -41.729 1.00 40.43 167 GLY C N 1
ATOM 5942 C CA . GLY C 1 190 ? 8.412 -3.767 -41.645 1.00 42.29 167 GLY C CA 1
ATOM 5943 C C . GLY C 1 190 ? 7.989 -4.128 -40.219 1.00 43.10 167 GLY C C 1
ATOM 5944 O O . GLY C 1 190 ? 7.518 -5.242 -39.976 1.00 44.43 167 GLY C O 1
ATOM 5945 N N . ALA C 1 191 ? 8.176 -3.202 -39.261 1.00 41.93 168 ALA C N 1
ATOM 5946 C CA . ALA C 1 191 ? 7.887 -3.461 -37.853 1.00 40.81 168 ALA C CA 1
ATOM 5947 C C . ALA C 1 191 ? 6.401 -3.730 -37.627 1.00 41.91 168 ALA C C 1
ATOM 5948 O O . ALA C 1 191 ? 5.533 -3.268 -38.375 1.00 41.23 168 ALA C O 1
ATOM 5950 N N . ASN C 1 192 ? 6.136 -4.512 -36.576 1.00 42.98 169 ASN C N 1
ATOM 5951 C CA . ASN C 1 192 ? 4.847 -4.501 -35.908 1.00 43.75 169 ASN C CA 1
ATOM 5952 C C . ASN C 1 192 ? 4.851 -3.311 -34.953 1.00 41.25 169 ASN C C 1
ATOM 5953 O O . ASN C 1 192 ? 5.688 -3.221 -34.054 1.00 41.20 169 ASN C O 1
ATOM 5958 N N . ALA C 1 193 ? 3.957 -2.358 -35.193 1.00 40.49 170 ALA C N 1
ATOM 5959 C CA . ALA C 1 193 ? 4.033 -1.111 -34.464 1.00 39.52 170 ALA C CA 1
ATOM 5960 C C . ALA C 1 193 ? 2.628 -0.654 -34.093 1.00 40.11 170 ALA C C 1
ATOM 5961 O O . ALA C 1 193 ? 1.687 -0.834 -34.864 1.00 40.01 170 ALA C O 1
ATOM 5963 N N . VAL C 1 194 ? 2.518 -0.070 -32.894 1.00 39.88 171 VAL C N 1
ATOM 5964 C CA . VAL C 1 194 ? 1.302 0.626 -32.516 1.00 40.54 171 VAL C CA 1
ATOM 5965 C C . VAL C 1 194 ? 1.612 2.090 -32.249 1.00 39.05 171 VAL C C 1
ATOM 5966 O O . VAL C 1 194 ? 2.522 2.404 -31.497 1.00 38.49 171 VAL C O 1
ATOM 5970 N N . PHE C 1 195 ? 0.838 2.968 -32.882 1.00 40.19 172 PHE C N 1
ATOM 5971 C CA . PHE C 1 195 ? 0.797 4.375 -32.516 1.00 39.39 172 PHE C CA 1
ATOM 5972 C C . PHE C 1 195 ? -0.492 4.633 -31.736 1.00 40.68 172 PHE C C 1
ATOM 5973 O O . PHE C 1 195 ? -1.593 4.420 -32.251 1.00 41.69 172 PHE C O 1
ATOM 5981 N N . LYS C 1 196 ? -0.338 5.063 -30.483 1.00 40.58 173 LYS C N 1
ATOM 5982 C CA . LYS C 1 196 ? -1.464 5.216 -29.579 1.00 43.84 173 LYS C CA 1
ATOM 5983 C C . LYS C 1 196 ? -1.546 6.661 -29.107 1.00 42.65 173 LYS C C 1
ATOM 5984 O O . LYS C 1 196 ? -0.619 7.152 -28.470 1.00 41.81 173 LYS C O 1
ATOM 5990 N N . ASN C 1 197 ? -2.639 7.337 -29.481 1.00 45.04 174 ASN C N 1
ATOM 5991 C CA . ASN C 1 197 ? -2.924 8.700 -29.059 1.00 45.29 174 ASN C CA 1
ATOM 5992 C C . ASN C 1 197 ? -1.824 9.634 -29.567 1.00 41.19 174 ASN C C 1
ATOM 5993 O O . ASN C 1 197 ? -1.368 10.518 -28.845 1.00 39.69 174 ASN C O 1
ATOM 5998 N N . CYS C 1 198 ? -1.399 9.426 -30.816 1.00 38.83 175 CYS C N 1
ATOM 5999 C CA . CYS C 1 198 ? -0.356 10.236 -31.413 1.00 36.78 175 CYS C CA 1
ATOM 6000 C C . CYS C 1 198 ? -0.957 11.304 -32.316 1.00 37.93 175 CYS C C 1
ATOM 6001 O O . CYS C 1 198 ? -2.043 11.144 -32.859 1.00 41.84 175 CYS C O 1
ATOM 6004 N N . THR C 1 199 ? -0.237 12.418 -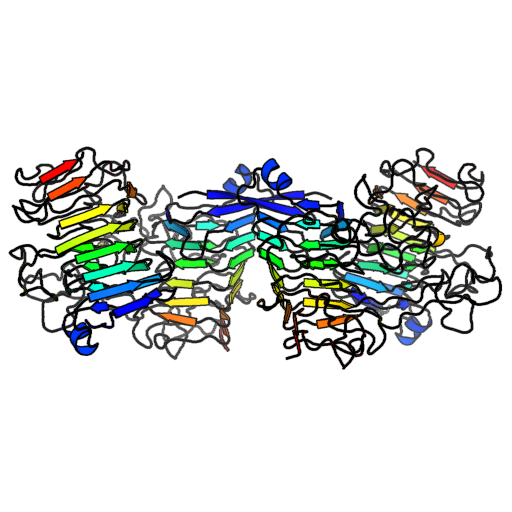32.452 1.00 37.04 176 THR C N 1
ATOM 6005 C CA . THR C 1 199 ? -0.580 13.450 -33.411 1.00 36.50 176 THR C CA 1
ATOM 6006 C C . THR C 1 199 ? 0.325 13.259 -34.617 1.00 35.08 176 THR C C 1
ATOM 6007 O O . THR C 1 199 ? 1.536 13.250 -34.474 1.00 35.35 176 THR C O 1
ATOM 6011 N N . ILE C 1 200 ? -0.271 13.070 -35.796 1.00 36.29 177 ILE C N 1
ATOM 6012 C CA . ILE C 1 200 ? 0.476 12.750 -37.003 1.00 35.04 177 ILE C CA 1
ATOM 6013 C C . ILE C 1 200 ? 0.308 13.931 -37.947 1.00 35.12 177 ILE C C 1
ATOM 6014 O O . ILE C 1 200 ? -0.791 14.166 -38.441 1.00 38.17 177 ILE C O 1
ATOM 6019 N N . VAL C 1 201 ? 1.410 14.654 -38.190 1.00 35.03 178 VAL C N 1
ATOM 6020 C CA . VAL C 1 201 ? 1.389 15.940 -38.885 1.00 35.94 178 VAL C CA 1
ATOM 6021 C C . VAL C 1 201 ? 1.935 15.782 -40.303 1.00 36.18 178 VAL C C 1
ATOM 6022 O O . VAL C 1 201 ? 3.137 15.542 -40.460 1.00 37.46 178 VAL C O 1
ATOM 6026 N N . SER C 1 202 ? 1.066 15.996 -41.306 1.00 37.13 179 SER C N 1
ATOM 6027 C CA . SER C 1 202 ? 1.482 16.068 -42.702 1.00 38.14 179 SER C CA 1
ATOM 6028 C C . SER C 1 202 ? 1.962 17.480 -43.049 1.00 38.52 179 SER C C 1
ATOM 6029 O O . SER C 1 202 ? 1.201 18.435 -42.905 1.00 39.44 179 SER C O 1
ATOM 6032 N N . LEU C 1 203 ? 3.217 17.597 -43.514 1.00 37.23 180 LEU C N 1
ATOM 6033 C CA . LEU C 1 203 ? 3.816 18.883 -43.838 1.00 37.70 180 LEU C CA 1
ATOM 6034 C C . LEU C 1 203 ? 3.661 19.184 -45.327 1.00 39.87 180 LEU C C 1
ATOM 6035 O O . LEU C 1 203 ? 3.931 18.327 -46.191 1.00 40.18 180 LEU C O 1
ATOM 6040 N N . TYR C 1 204 ? 3.255 20.436 -45.583 1.00 38.50 181 TYR C N 1
ATOM 6041 C CA . TYR C 1 204 ? 3.026 20.964 -46.915 1.00 38.86 181 TYR C CA 1
ATOM 6042 C C . TYR C 1 204 ? 4.332 20.970 -47.699 1.00 38.02 181 TYR C C 1
ATOM 6043 O O . TYR C 1 204 ? 5.382 21.264 -47.145 1.00 35.70 181 TYR C O 1
ATOM 6052 N N . ARG C 1 205 ? 4.233 20.580 -48.975 1.00 39.73 182 ARG C N 1
ATOM 6053 C CA . ARG C 1 205 ? 5.344 20.590 -49.912 1.00 39.79 182 ARG C CA 1
ATOM 6054 C C . ARG C 1 205 ? 5.023 21.645 -50.953 1.00 41.10 182 ARG C C 1
ATOM 6055 O O . ARG C 1 205 ? 4.109 21.474 -51.749 1.00 42.98 182 ARG C O 1
ATOM 6063 N N . ALA C 1 206 ? 5.743 22.766 -50.876 1.00 40.73 183 ALA C N 1
ATOM 6064 C CA . ALA C 1 206 ? 5.425 23.942 -51.662 1.00 41.27 183 ALA C CA 1
ATOM 6065 C C . ALA C 1 206 ? 5.970 23.777 -53.080 1.00 43.57 183 ALA C C 1
ATOM 6066 O O . ALA C 1 206 ? 6.977 23.122 -53.304 1.00 42.37 183 ALA C O 1
ATOM 6068 N N . PRO C 1 207 ? 5.324 24.378 -54.095 1.00 47.53 184 PRO C N 1
ATOM 6069 C CA . PRO C 1 207 ? 5.906 24.488 -55.424 1.00 49.75 184 PRO C CA 1
ATOM 6070 C C . PRO C 1 207 ? 7.336 25.001 -55.380 1.00 50.86 184 PRO C C 1
ATOM 6071 O O . PRO C 1 207 ? 7.623 25.930 -54.650 1.00 51.18 184 PRO C O 1
ATOM 6075 N N . LEU C 1 208 ? 8.225 24.372 -56.144 1.00 54.40 185 LEU C N 1
ATOM 6076 C CA . LEU C 1 208 ? 9.613 24.800 -56.207 1.00 56.96 185 LEU C CA 1
ATOM 6077 C C . LEU C 1 208 ? 9.846 25.623 -57.465 1.00 58.83 185 LEU C C 1
ATOM 6078 O O . LEU C 1 208 ? 9.454 25.203 -58.550 1.00 59.46 185 LEU C O 1
ATOM 6083 N N . ILE C 1 209 ? 10.517 26.764 -57.279 1.00 59.25 186 ILE C N 1
ATOM 6084 C CA . ILE C 1 209 ? 10.856 27.687 -58.344 1.00 59.95 186 ILE C CA 1
ATOM 6085 C C . ILE C 1 209 ? 11.867 27.006 -59.260 1.00 62.96 186 ILE C C 1
ATOM 6086 O O . ILE C 1 209 ? 12.773 26.334 -58.786 1.00 61.74 186 ILE C O 1
ATOM 6091 N N . ASP C 1 210 ? 11.668 27.160 -60.575 1.00 68.36 187 ASP C N 1
ATOM 6092 C CA . ASP C 1 210 ? 12.656 26.790 -61.572 1.00 71.16 187 ASP C CA 1
ATOM 6093 C C . ASP C 1 210 ? 13.576 27.988 -61.786 1.00 75.92 187 ASP C C 1
ATOM 6094 O O . ASP C 1 210 ? 13.161 28.990 -62.363 1.00 74.54 187 ASP C O 1
ATOM 6099 N N . LYS C 1 211 ? 14.830 27.860 -61.343 1.00 83.28 188 LYS C N 1
ATOM 6100 C CA . LYS C 1 211 ? 15.752 28.988 -61.240 1.00 89.63 188 LYS C CA 1
ATOM 6101 C C . LYS C 1 211 ? 16.175 29.479 -62.627 1.00 91.92 188 LYS C C 1
ATOM 6102 O O . LYS C 1 211 ? 16.616 30.619 -62.764 1.00 92.72 188 LYS C O 1
ATOM 6108 N N . ASN C 1 212 ? 16.042 28.628 -63.651 1.00 91.00 189 ASN C N 1
ATOM 6109 C CA . ASN C 1 212 ? 16.389 29.026 -65.008 1.00 94.10 189 ASN C CA 1
ATOM 6110 C C . ASN C 1 212 ? 15.216 29.737 -65.678 1.00 92.10 189 ASN C C 1
ATOM 6111 O O . ASN C 1 212 ? 15.344 30.158 -66.828 1.00 90.98 189 ASN C O 1
ATOM 6116 N N . THR C 1 213 ? 14.093 29.884 -64.955 1.00 89.70 190 THR C N 1
ATOM 6117 C CA . THR C 1 213 ? 12.954 30.631 -65.460 1.00 88.16 190 THR C CA 1
ATOM 6118 C C . THR C 1 213 ? 12.846 31.995 -64.789 1.00 85.86 190 THR C C 1
ATOM 6119 O O . THR C 1 213 ? 11.858 32.688 -65.019 1.00 85.75 190 THR C O 1
ATOM 6123 N N . ILE C 1 214 ? 13.869 32.418 -64.031 1.00 84.51 191 ILE C N 1
ATOM 6124 C CA . ILE C 1 214 ? 13.903 33.769 -63.485 1.00 85.90 191 ILE C CA 1
ATOM 6125 C C . ILE C 1 214 ? 14.129 34.764 -64.618 1.00 92.62 191 ILE C C 1
ATOM 6126 O O . ILE C 1 214 ? 15.108 34.674 -65.358 1.00 96.96 191 ILE C O 1
ATOM 6131 N N . SER C 1 215 ? 13.195 35.709 -64.719 1.00 95.45 192 SER C N 1
ATOM 6132 C CA . SER C 1 215 ? 13.351 36.879 -65.553 1.00 100.32 192 SER C CA 1
ATOM 6133 C C . SER C 1 215 ? 13.439 38.086 -64.625 1.00 99.01 192 SER C C 1
ATOM 6134 O O . SER C 1 215 ? 13.528 37.927 -63.411 1.00 98.31 192 SER C O 1
ATOM 6137 N N . LYS C 1 216 ? 13.401 39.280 -65.216 1.00 100.13 193 LYS C N 1
ATOM 6138 C CA . LYS C 1 216 ? 13.516 40.522 -64.481 1.00 98.58 193 LYS C CA 1
ATOM 6139 C C . LYS C 1 216 ? 12.127 41.091 -64.192 1.00 96.19 193 LYS C C 1
ATOM 6140 O O . LYS C 1 216 ? 11.922 41.652 -63.128 1.00 97.50 193 LYS C O 1
ATOM 6146 N N . GLU C 1 217 ? 11.175 40.942 -65.120 1.00 93.23 194 GLU C N 1
ATOM 6147 C CA . GLU C 1 217 ? 9.892 41.617 -65.007 1.00 90.57 194 GLU C CA 1
ATOM 6148 C C . GLU C 1 217 ? 8.717 40.642 -65.090 1.00 87.25 194 GLU C C 1
ATOM 6149 O O . GLU C 1 217 ? 7.582 41.069 -65.274 1.00 86.03 194 GLU C O 1
ATOM 6155 N N . LYS C 1 218 ? 8.981 39.338 -64.941 1.00 85.29 195 LYS C N 1
ATOM 6156 C CA . LYS C 1 218 ? 7.935 38.343 -65.100 1.00 86.16 195 LYS C CA 1
ATOM 6157 C C . LYS C 1 218 ? 8.142 37.218 -64.083 1.00 81.56 195 LYS C C 1
ATOM 6158 O O . LYS C 1 218 ? 9.264 36.930 -63.656 1.00 79.53 195 LYS C O 1
ATOM 6164 N N . ALA C 1 219 ? 7.033 36.588 -63.688 1.00 79.08 196 ALA C N 1
ATOM 6165 C CA . ALA C 1 219 ? 7.057 35.475 -62.757 1.00 74.20 196 ALA C CA 1
ATOM 6166 C C . ALA C 1 219 ? 7.913 34.340 -63.323 1.00 72.60 196 ALA C C 1
ATOM 6167 O O . ALA C 1 219 ? 7.961 34.107 -64.534 1.00 75.35 196 ALA C O 1
ATOM 6169 N N . ALA C 1 220 ? 8.582 33.626 -62.424 1.00 68.44 197 ALA C N 1
ATOM 6170 C CA . ALA C 1 220 ? 9.202 32.356 -62.752 1.00 67.92 197 ALA C CA 1
ATOM 6171 C C . ALA C 1 220 ? 8.155 31.256 -62.880 1.00 67.97 197 ALA C C 1
ATOM 6172 O O . ALA C 1 220 ? 6.971 31.479 -62.634 1.00 68.19 197 ALA C O 1
ATOM 6174 N N . ASP C 1 221 ? 8.613 30.066 -63.284 1.00 67.87 198 ASP C N 1
ATOM 6175 C CA . ASP C 1 221 ? 7.768 28.882 -63.348 1.00 67.90 198 ASP C CA 1
ATOM 6176 C C . ASP C 1 221 ? 8.062 28.012 -62.132 1.00 64.09 198 ASP C C 1
ATOM 6177 O O . ASP C 1 221 ? 9.153 28.076 -61.576 1.00 62.58 198 ASP C O 1
ATOM 6182 N N . TYR C 1 222 ? 7.089 27.172 -61.767 1.00 63.43 199 TYR C N 1
ATOM 6183 C CA . TYR C 1 222 ? 7.174 26.357 -60.568 1.00 61.79 199 TYR C CA 1
ATOM 6184 C C . TYR C 1 222 ? 6.773 24.919 -60.879 1.00 63.30 199 TYR C C 1
ATOM 6185 O O . TYR C 1 222 ? 5.878 24.682 -61.679 1.00 64.88 199 TYR C O 1
ATOM 6194 N N . THR C 1 223 ? 7.418 23.967 -60.199 1.00 65.42 200 THR C N 1
ATOM 6195 C CA . THR C 1 223 ? 6.998 22.575 -60.203 1.00 68.49 200 THR C CA 1
ATOM 6196 C C . THR C 1 223 ? 6.030 22.335 -59.045 1.00 68.74 200 THR C C 1
ATOM 6197 O O . THR C 1 223 ? 6.478 22.264 -57.910 1.00 66.96 200 THR C O 1
ATOM 6201 N N . ASP C 1 224 ? 4.728 22.190 -59.366 1.00 72.16 201 ASP C N 1
ATOM 6202 C CA . ASP C 1 224 ? 3.684 21.818 -58.419 1.00 70.75 201 ASP C CA 1
ATOM 6203 C C . ASP C 1 224 ? 3.856 20.352 -58.028 1.00 70.81 201 ASP C C 1
ATOM 6204 O O . ASP C 1 224 ? 4.633 19.614 -58.637 1.00 70.18 201 ASP C O 1
ATOM 6209 N N . VAL C 1 225 ? 3.138 19.947 -56.980 1.00 72.92 202 VAL C N 1
ATOM 6210 C CA . VAL C 1 225 ? 3.234 18.596 -56.458 1.00 73.80 202 VAL C CA 1
ATOM 6211 C C . VAL C 1 225 ? 1.871 17.953 -56.649 1.00 77.71 202 VAL C C 1
ATOM 6212 O O . VAL C 1 225 ? 0.874 18.484 -56.158 1.00 79.57 202 VAL C O 1
ATOM 6216 N N . PRO C 1 226 ? 1.782 16.793 -57.341 1.00 79.07 203 PRO C N 1
ATOM 6217 C CA . PRO C 1 226 ? 0.483 16.164 -57.582 1.00 77.55 203 PRO C CA 1
ATOM 6218 C C . PRO C 1 226 ? -0.133 15.760 -56.242 1.00 71.12 203 PRO C C 1
ATOM 6219 O O . PRO C 1 226 ? -1.250 16.154 -55.901 1.00 68.63 203 PRO C O 1
ATOM 6223 N N . VAL C 1 227 ? 0.653 15.032 -55.450 1.00 66.83 204 VAL C N 1
ATOM 6224 C CA . VAL C 1 227 ? 0.186 14.531 -54.175 1.00 63.54 204 VAL C CA 1
ATOM 6225 C C . VAL C 1 227 ? 1.096 15.078 -53.077 1.00 57.80 204 VAL C C 1
ATOM 6226 O O . VAL C 1 227 ? 2.318 15.120 -53.232 1.00 55.75 204 VAL C O 1
ATOM 6230 N N . GLN C 1 228 ? 0.473 15.523 -51.980 1.00 54.31 205 GLN C N 1
ATOM 6231 C CA . GLN C 1 228 ? 1.197 16.224 -50.936 1.00 50.92 205 GLN C CA 1
ATOM 6232 C C . GLN C 1 228 ? 2.045 15.234 -50.145 1.00 48.46 205 GLN C C 1
ATOM 6233 O O . GLN C 1 228 ? 3.177 15.545 -49.779 1.00 49.13 205 GLN C O 1
ATOM 6239 N N . GLY C 1 229 ? 1.511 14.030 -49.900 1.00 46.07 206 GLY C N 1
ATOM 6240 C CA . GLY C 1 229 ? 2.306 13.019 -49.226 1.00 43.28 206 GLY C CA 1
ATOM 6241 C C . GLY C 1 229 ? 1.553 11.721 -48.951 1.00 43.46 206 GLY C C 1
ATOM 6242 O O . GLY C 1 229 ? 0.381 11.559 -49.287 1.00 43.59 206 GLY C O 1
ATOM 6243 N N . PHE C 1 230 ? 2.295 10.793 -48.344 1.00 42.29 207 PHE C N 1
ATOM 6244 C CA . PHE C 1 230 ? 1.769 9.542 -47.834 1.00 42.06 207 PHE C CA 1
ATOM 6245 C C . PHE C 1 230 ? 2.349 9.350 -46.444 1.00 40.12 207 PHE C C 1
ATOM 6246 O O . PHE C 1 230 ? 3.564 9.393 -46.281 1.00 38.28 207 PHE C O 1
ATOM 6254 N N . VAL C 1 231 ? 1.479 9.137 -45.454 1.00 40.99 208 VAL C N 1
ATOM 6255 C CA . VAL C 1 231 ? 1.910 9.120 -44.069 1.00 39.67 208 VAL C CA 1
ATOM 6256 C C . VAL C 1 231 ? 2.705 7.858 -43.791 1.00 37.98 208 VAL C C 1
ATOM 6257 O O . VAL C 1 231 ? 3.804 7.914 -43.236 1.00 35.02 208 VAL C O 1
ATOM 6261 N N . CYS C 1 232 ? 2.118 6.727 -44.184 1.00 40.30 209 CYS C N 1
ATOM 6262 C CA . CYS C 1 232 ? 2.639 5.438 -43.778 1.00 41.86 209 CYS C CA 1
ATOM 6263 C C . CYS C 1 232 ? 2.964 4.551 -44.988 1.00 44.35 209 CYS C C 1
ATOM 6264 O O . CYS C 1 232 ? 2.101 4.272 -45.835 1.00 46.44 209 CYS C O 1
ATOM 6267 N N . ALA C 1 233 ? 4.213 4.054 -45.035 1.00 42.99 210 ALA C N 1
ATOM 6268 C CA . ALA C 1 233 ? 4.653 3.183 -46.113 1.00 43.43 210 ALA C CA 1
ATOM 6269 C C . ALA C 1 233 ? 5.241 1.895 -45.552 1.00 42.46 210 ALA C C 1
ATOM 6270 O O . ALA C 1 233 ? 6.470 1.768 -45.459 1.00 40.10 210 ALA C O 1
ATOM 6272 N N . PRO C 1 234 ? 4.387 0.906 -45.181 1.00 43.64 211 PRO C N 1
ATOM 6273 C CA . PRO C 1 234 ? 4.860 -0.359 -44.603 1.00 44.35 211 PRO C CA 1
ATOM 6274 C C . PRO C 1 234 ? 5.361 -1.379 -45.616 1.00 46.72 211 PRO C C 1
ATOM 6275 O O . PRO C 1 234 ? 4.893 -1.376 -46.746 1.00 47.19 211 PRO C O 1
ATOM 6279 N N . CYS C 1 235 ? 6.298 -2.249 -45.193 1.00 50.41 212 CYS C N 1
ATOM 6280 C CA . CYS C 1 235 ? 6.737 -3.417 -45.964 1.00 53.55 212 CYS C CA 1
ATOM 6281 C C . CYS C 1 235 ? 6.544 -4.680 -45.143 1.00 54.85 212 CYS C C 1
ATOM 6282 O O . CYS C 1 235 ? 7.343 -5.613 -45.202 1.00 57.23 212 CYS C O 1
ATOM 6285 N N . THR C 1 236 ? 5.426 -4.684 -44.431 1.00 56.30 213 THR C N 1
ATOM 6286 C CA . THR C 1 236 ? 5.038 -5.757 -43.540 1.00 60.66 213 THR C CA 1
ATOM 6287 C C . THR C 1 236 ? 5.099 -7.131 -44.219 1.00 63.41 213 THR C C 1
ATOM 6288 O O . THR C 1 236 ? 4.449 -7.352 -45.240 1.00 64.32 213 THR C O 1
ATOM 6292 N N . PRO C 1 237 ? 5.871 -8.096 -43.655 1.00 64.13 214 PRO C N 1
ATOM 6293 C CA . PRO C 1 237 ? 5.740 -9.519 -43.981 1.00 65.66 214 PRO C CA 1
ATOM 6294 C C . PRO C 1 237 ? 4.344 -10.097 -43.814 1.00 68.09 214 PRO C C 1
ATOM 6295 O O . PRO C 1 237 ? 3.582 -9.656 -42.965 1.00 63.44 214 PRO C O 1
ATOM 6299 N N . GLU C 1 238 ? 4.098 -11.158 -44.590 1.00 76.14 215 GLU C N 1
ATOM 6300 C CA . GLU C 1 238 ? 2.784 -11.725 -44.865 1.00 80.42 215 GLU C CA 1
ATOM 6301 C C . GLU C 1 238 ? 2.008 -12.021 -43.584 1.00 78.93 215 GLU C C 1
ATOM 6302 O O . GLU C 1 238 ? 0.801 -11.797 -43.524 1.00 77.44 215 GLU C O 1
ATOM 6308 N N . ASP C 1 239 ? 2.711 -12.548 -42.584 1.00 79.39 216 ASP C N 1
ATOM 6309 C CA . ASP C 1 239 ? 2.068 -13.141 -41.426 1.00 82.11 216 ASP C CA 1
ATOM 6310 C C . ASP C 1 239 ? 1.823 -12.082 -40.342 1.00 72.77 216 ASP C C 1
ATOM 6311 O O . ASP C 1 239 ? 0.908 -12.211 -39.534 1.00 69.14 216 ASP C O 1
ATOM 6316 N N . GLU C 1 240 ? 2.633 -11.013 -40.334 1.00 66.77 217 GLU C N 1
ATOM 6317 C CA . GLU C 1 240 ? 2.690 -10.106 -39.200 1.00 60.42 217 GLU C CA 1
ATOM 6318 C C . GLU C 1 240 ? 1.561 -9.082 -39.277 1.00 57.75 217 GLU C C 1
ATOM 6319 O O . GLU C 1 240 ? 1.098 -8.739 -40.361 1.00 57.58 217 GLU C O 1
ATOM 6325 N N . PRO C 1 241 ? 1.086 -8.553 -38.125 1.00 55.36 218 PRO C N 1
ATOM 6326 C CA . PRO C 1 241 ? 0.015 -7.552 -38.111 1.00 54.82 218 PRO C CA 1
ATOM 6327 C C . PRO C 1 241 ? 0.433 -6.183 -38.629 1.00 54.58 218 PRO C C 1
ATOM 6328 O O . PRO C 1 241 ? -0.391 -5.458 -39.152 1.00 57.65 218 PRO C O 1
ATOM 6332 N N . GLY C 1 242 ? 1.701 -5.812 -38.438 1.00 54.48 219 GLY C N 1
ATOM 6333 C CA . GLY C 1 242 ? 2.226 -4.582 -39.009 1.00 53.88 219 GLY C CA 1
ATOM 6334 C C . GLY C 1 242 ? 1.815 -3.348 -38.211 1.00 52.24 219 GLY C C 1
ATOM 6335 O O . GLY C 1 242 ? 1.800 -3.386 -36.986 1.00 53.17 219 GLY C O 1
ATOM 6336 N N . ILE C 1 243 ? 1.475 -2.269 -38.927 1.00 50.44 220 ILE C N 1
ATOM 6337 C CA . ILE C 1 243 ? 1.364 -0.942 -38.338 1.00 48.31 220 ILE C CA 1
ATOM 6338 C C . ILE C 1 243 ? -0.096 -0.621 -38.026 1.00 48.44 220 ILE C C 1
ATOM 6339 O O . ILE C 1 243 ? -0.949 -0.688 -38.896 1.00 48.95 220 ILE C O 1
ATOM 6344 N N . ARG C 1 244 ? -0.359 -0.225 -36.777 1.00 49.33 221 ARG C N 1
ATOM 6345 C CA . ARG C 1 244 ? -1.694 0.130 -36.318 1.00 51.77 221 ARG C CA 1
ATOM 6346 C C . ARG C 1 244 ? -1.660 1.512 -35.663 1.00 46.39 221 ARG C C 1
ATOM 6347 O O . ARG C 1 244 ? -0.850 1.766 -34.773 1.00 43.24 221 ARG C O 1
ATOM 6355 N N . PHE C 1 245 ? -2.534 2.405 -36.138 1.00 45.18 222 PHE C N 1
ATOM 6356 C CA . PHE C 1 245 ? -2.731 3.709 -35.526 1.00 44.43 222 PHE C CA 1
ATOM 6357 C C . PHE C 1 245 ? -4.033 3.667 -34.733 1.00 47.33 222 PHE C C 1
ATOM 6358 O O . PHE C 1 245 ? -5.075 3.304 -35.285 1.00 48.84 222 PHE C O 1
ATOM 6366 N N . ILE C 1 246 ? -3.975 4.033 -33.447 1.00 47.31 223 ILE C N 1
ATOM 6367 C CA . ILE C 1 246 ? -5.149 3.928 -32.596 1.00 49.48 223 ILE C CA 1
ATOM 6368 C C . ILE C 1 246 ? -5.368 5.262 -31.886 1.00 47.70 223 ILE C C 1
ATOM 6369 O O . ILE C 1 246 ? -4.465 5.780 -31.241 1.00 43.50 223 ILE C O 1
ATOM 6374 N N . ASP C 1 247 ? -6.583 5.801 -32.029 1.00 49.51 224 ASP C N 1
ATOM 6375 C CA . ASP C 1 247 ? -6.969 7.043 -31.378 1.00 49.83 224 ASP C CA 1
ATOM 6376 C C . ASP C 1 247 ? -5.941 8.125 -31.698 1.00 46.88 224 ASP C C 1
ATOM 6377 O O . ASP C 1 247 ? -5.584 8.904 -30.821 1.00 46.05 224 ASP C O 1
ATOM 6382 N N . CYS C 1 248 ? -5.491 8.163 -32.962 1.00 45.34 225 CYS C N 1
ATOM 6383 C CA . CYS C 1 248 ? -4.516 9.138 -33.419 1.00 43.44 225 CYS C CA 1
ATOM 6384 C C . CYS C 1 248 ? -5.223 10.270 -34.163 1.00 45.15 225 CYS C C 1
ATOM 6385 O O . CYS C 1 248 ? -6.289 10.050 -34.743 1.00 47.12 225 CYS C O 1
ATOM 6388 N N . ARG C 1 249 ? -4.651 11.486 -34.091 1.00 44.68 226 ARG C N 1
ATOM 6389 C CA . ARG C 1 249 ? -5.133 12.632 -34.851 1.00 45.93 226 ARG C CA 1
ATOM 6390 C C . ARG C 1 249 ? -4.204 12.900 -36.028 1.00 41.87 226 ARG C C 1
ATOM 6391 O O . ARG C 1 249 ? -2.994 12.960 -35.836 1.00 39.81 226 ARG C O 1
ATOM 6399 N N . PHE C 1 250 ? -4.757 13.081 -37.233 1.00 41.40 227 PHE C N 1
ATOM 6400 C CA . PHE C 1 250 ? -3.944 13.429 -38.390 1.00 39.48 227 PHE C CA 1
ATOM 6401 C C . PHE C 1 250 ? -4.254 14.858 -38.797 1.00 38.77 227 PHE C C 1
ATOM 6402 O O . PHE C 1 250 ? -5.378 15.139 -39.185 1.00 40.33 227 PHE C O 1
ATOM 6410 N N . ILE C 1 251 ? -3.253 15.742 -38.698 1.00 38.33 228 ILE C N 1
ATOM 6411 C CA . ILE C 1 251 ? -3.409 17.173 -38.945 1.00 37.73 228 ILE C CA 1
ATOM 6412 C C . ILE C 1 251 ? -2.311 17.638 -39.897 1.00 36.57 228 ILE C C 1
ATOM 6413 O O . ILE C 1 251 ? -1.379 16.889 -40.188 1.00 34.23 228 ILE C O 1
ATOM 6418 N N . THR C 1 252 ? -2.413 18.894 -40.353 1.00 38.41 229 THR C N 1
ATOM 6419 C CA . THR C 1 252 ? -1.415 19.460 -41.252 1.00 40.32 229 THR C CA 1
ATOM 6420 C C . THR C 1 252 ? -1.067 20.888 -40.847 1.00 40.15 229 THR C C 1
ATOM 6421 O O . THR C 1 252 ? -1.801 21.533 -40.108 1.00 43.15 229 THR C O 1
ATOM 6425 N N . ASP C 1 253 ? 0.048 21.387 -41.373 1.00 39.61 230 ASP C N 1
ATOM 6426 C CA . ASP C 1 253 ? 0.388 22.793 -41.242 1.00 38.99 230 ASP C CA 1
ATOM 6427 C C . ASP C 1 253 ? -0.455 23.586 -42.223 1.00 39.96 230 ASP C C 1
ATOM 6428 O O . ASP C 1 253 ? -1.178 24.485 -41.806 1.00 40.89 230 ASP C O 1
ATOM 6433 N N . ARG C 1 254 ? -0.385 23.241 -43.519 1.00 40.77 231 ARG C N 1
ATOM 6434 C CA . ARG C 1 254 ? -1.117 24.011 -44.516 1.00 42.69 231 ARG C CA 1
ATOM 6435 C C . ARG C 1 254 ? -1.350 23.235 -45.808 1.00 43.15 231 ARG C C 1
ATOM 6436 O O . ARG C 1 254 ? -1.575 23.854 -46.839 1.00 45.53 231 ARG C O 1
ATOM 6444 N N . CYS C 1 255 ? -1.374 21.898 -45.751 1.00 42.16 232 CYS C N 1
ATOM 6445 C CA . CYS C 1 255 ? -1.651 21.104 -46.934 1.00 42.80 232 CYS C CA 1
ATOM 6446 C C . CYS C 1 255 ? -3.065 21.418 -47.397 1.00 44.70 232 CYS C C 1
ATOM 6447 O O . CYS C 1 255 ? -3.954 21.589 -46.571 1.00 44.87 232 CYS C O 1
ATOM 6450 N N . PRO C 1 256 ? -3.322 21.466 -48.719 1.00 46.88 233 PRO C N 1
ATOM 6451 C CA . PRO C 1 256 ? -4.681 21.620 -49.238 1.00 48.78 233 PRO C CA 1
ATOM 6452 C C . PRO C 1 256 ? -5.537 20.358 -49.097 1.00 49.63 233 PRO C C 1
ATOM 6453 O O . PRO C 1 256 ? -5.029 19.258 -48.907 1.00 48.76 233 PRO C O 1
ATOM 6457 N N . ASP C 1 257 ? -6.852 20.544 -49.224 1.00 51.03 234 ASP C N 1
ATOM 6458 C CA . ASP C 1 257 ? -7.821 19.502 -48.951 1.00 51.32 234 ASP C CA 1
ATOM 6459 C C . ASP C 1 257 ? -7.570 18.319 -49.877 1.00 52.05 234 ASP C C 1
ATOM 6460 O O . ASP C 1 257 ? -7.214 18.492 -51.037 1.00 52.40 234 ASP C O 1
ATOM 6465 N N . SER C 1 258 ? -7.698 17.118 -49.304 1.00 52.05 235 SER C N 1
ATOM 6466 C CA . SER C 1 258 ? -7.712 15.874 -50.056 1.00 53.24 235 SER C CA 1
ATOM 6467 C C . SER C 1 258 ? -6.422 15.690 -50.857 1.00 51.39 235 SER C C 1
ATOM 6468 O O . SER C 1 258 ? -6.474 15.198 -51.975 1.00 54.29 235 SER C O 1
ATOM 6471 N N . SER C 1 259 ? -5.274 16.043 -50.273 1.00 47.79 236 SER C N 1
ATOM 6472 C CA . SER C 1 259 ? -4.001 16.005 -50.975 1.00 46.80 236 SER C CA 1
ATOM 6473 C C . SER C 1 259 ? -3.065 14.950 -50.382 1.00 45.49 236 SER C C 1
ATOM 6474 O O . SER C 1 259 ? -1.960 14.745 -50.897 1.00 44.11 236 SER C O 1
ATOM 6477 N N . VAL C 1 260 ? -3.493 14.299 -49.287 1.00 45.50 237 VAL C N 1
ATOM 6478 C CA . VAL C 1 260 ? -2.620 13.403 -48.537 1.00 44.03 237 VAL C CA 1
ATOM 6479 C C . VAL C 1 260 ? -3.312 12.057 -48.365 1.00 44.58 237 VAL C C 1
ATOM 6480 O O . VAL C 1 260 ? -4.482 12.002 -47.999 1.00 45.31 237 VAL C O 1
ATOM 6484 N N . TYR C 1 261 ? -2.542 10.990 -48.587 1.00 45.02 238 TYR C N 1
ATOM 6485 C CA . TYR C 1 261 ? -2.986 9.620 -48.374 1.00 46.25 238 TYR C CA 1
ATOM 6486 C C . TYR C 1 261 ? -2.433 9.111 -47.047 1.00 45.15 238 TYR C C 1
ATOM 6487 O O . TYR C 1 261 ? -1.338 9.473 -46.653 1.00 43.01 238 TYR C O 1
ATOM 6496 N N . LEU C 1 262 ? -3.204 8.270 -46.358 1.00 47.99 239 LEU C N 1
ATOM 6497 C CA . LEU C 1 262 ? -2.779 7.702 -45.090 1.00 48.32 239 LEU C CA 1
ATOM 6498 C C . LEU C 1 262 ? -1.652 6.696 -45.301 1.00 48.34 239 LEU C C 1
ATOM 6499 O O . LEU C 1 262 ? -0.780 6.567 -44.443 1.00 46.76 239 LEU C O 1
ATOM 6504 N N . ALA C 1 263 ? -1.679 5.972 -46.424 1.00 50.84 240 ALA C N 1
ATOM 6505 C CA . ALA C 1 263 ? -0.744 4.873 -46.616 1.00 52.63 240 ALA C CA 1
ATOM 6506 C C . ALA C 1 263 ? -0.624 4.501 -48.086 1.00 54.58 240 ALA C C 1
ATOM 6507 O O . ALA C 1 263 ? -1.600 4.563 -48.832 1.00 56.27 240 ALA C O 1
ATOM 6509 N N . ARG C 1 264 ? 0.584 4.069 -48.455 1.00 53.25 241 ARG C N 1
ATOM 6510 C CA . ARG C 1 264 ? 0.791 3.332 -49.687 1.00 54.17 241 ARG C CA 1
ATOM 6511 C C . ARG C 1 264 ? 1.761 2.203 -49.378 1.00 53.37 241 ARG C C 1
ATOM 6512 O O . ARG C 1 264 ? 2.638 2.372 -48.526 1.00 52.38 241 ARG C O 1
ATOM 6520 N N . PRO C 1 265 ? 1.608 1.031 -50.033 1.00 54.36 242 PRO C N 1
ATOM 6521 C CA . PRO C 1 265 ? 2.387 -0.156 -49.692 1.00 54.25 242 PRO C CA 1
ATOM 6522 C C . PRO C 1 265 ? 3.786 -0.105 -50.299 1.00 53.38 242 PRO C C 1
ATOM 6523 O O . PRO C 1 265 ? 3.947 -0.231 -51.502 1.00 55.09 242 PRO C O 1
ATOM 6527 N N . TRP C 1 266 ? 4.792 0.079 -49.446 1.00 51.36 243 TRP C N 1
ATOM 6528 C CA . TRP C 1 266 ? 6.181 0.106 -49.870 1.00 52.28 243 TRP C CA 1
ATOM 6529 C C . TRP C 1 266 ? 6.571 -1.237 -50.477 1.00 54.84 243 TRP C C 1
ATOM 6530 O O . TRP C 1 266 ? 7.329 -1.257 -51.434 1.00 57.80 243 TRP C O 1
ATOM 6541 N N . ARG C 1 267 ? 6.069 -2.334 -49.885 1.00 56.41 244 ARG C N 1
ATOM 6542 C CA . ARG C 1 267 ? 6.091 -3.677 -50.465 1.00 59.52 244 ARG C CA 1
ATOM 6543 C C . ARG C 1 267 ? 4.664 -4.229 -50.540 1.00 64.22 244 ARG C C 1
ATOM 6544 O O . ARG C 1 267 ? 3.816 -3.870 -49.715 1.00 63.13 244 ARG C O 1
ATOM 6552 N N . GLU C 1 268 ? 4.468 -5.165 -51.492 1.00 68.68 245 GLU C N 1
ATOM 6553 C CA . GLU C 1 268 ? 3.176 -5.680 -51.929 1.00 71.47 245 GLU C CA 1
ATOM 6554 C C . GLU C 1 268 ? 2.192 -5.870 -50.771 1.00 71.48 245 GLU C C 1
ATOM 6555 O O . GLU C 1 268 ? 1.019 -5.488 -50.897 1.00 73.10 245 GLU C O 1
ATOM 6561 N N . LYS C 1 269 ? 2.661 -6.483 -49.670 1.00 68.75 246 LYS C N 1
ATOM 6562 C CA . LYS C 1 269 ? 1.761 -6.944 -48.623 1.00 67.07 246 LYS C CA 1
ATOM 6563 C C . LYS C 1 269 ? 1.871 -6.105 -47.354 1.00 62.86 246 LYS C C 1
ATOM 6564 O O . LYS C 1 269 ? 1.545 -6.602 -46.285 1.00 61.49 246 LYS C O 1
ATOM 6570 N N . GLY C 1 270 ? 2.262 -4.832 -47.477 1.00 60.46 247 GLY C N 1
ATOM 6571 C CA . GLY C 1 270 ? 2.312 -3.930 -46.336 1.00 59.11 247 GLY C CA 1
ATOM 6572 C C . GLY C 1 270 ? 0.950 -3.765 -45.646 1.00 59.21 247 GLY C C 1
ATOM 6573 O O . GLY C 1 270 ? -0.113 -3.828 -46.269 1.00 62.78 247 GLY C O 1
ATOM 6574 N N . ALA C 1 271 ? 0.985 -3.555 -44.333 1.00 56.00 248 ALA C N 1
ATOM 6575 C CA . ALA C 1 271 ? -0.229 -3.528 -43.536 1.00 56.24 248 ALA C CA 1
ATOM 6576 C C . ALA C 1 271 ? -0.247 -2.258 -42.686 1.00 54.02 248 ALA C C 1
ATOM 6577 O O . ALA C 1 271 ? 0.741 -1.956 -42.021 1.00 51.99 248 ALA C O 1
ATOM 6579 N N . ALA C 1 272 ? -1.377 -1.540 -42.708 1.00 53.44 249 ALA C N 1
ATOM 6580 C CA . ALA C 1 272 ? -1.567 -0.349 -41.895 1.00 51.83 249 ALA C CA 1
ATOM 6581 C C . ALA C 1 272 ? -3.053 -0.206 -41.574 1.00 53.15 249 ALA C C 1
ATOM 6582 O O . ALA C 1 272 ? -3.868 -0.202 -42.489 1.00 54.88 249 ALA C O 1
ATOM 6584 N N . SER C 1 273 ? -3.404 -0.152 -40.283 1.00 51.97 250 SER C N 1
ATOM 6585 C CA . SER C 1 273 ? -4.797 0.013 -39.899 1.00 53.71 250 SER C CA 1
ATOM 6586 C C . SER C 1 273 ? -4.955 1.271 -39.044 1.00 52.46 250 SER C C 1
ATOM 6587 O O . SER C 1 273 ? -4.054 1.679 -38.314 1.00 50.43 250 SER C O 1
ATOM 6590 N N . PHE C 1 274 ? -6.134 1.886 -39.150 1.00 53.48 251 PHE C N 1
ATOM 6591 C CA . PHE C 1 274 ? -6.429 3.119 -38.450 1.00 52.90 251 PHE C CA 1
ATOM 6592 C C . PHE C 1 274 ? -7.707 2.885 -37.662 1.00 54.79 251 PHE C C 1
ATOM 6593 O O . PHE C 1 274 ? -8.753 2.695 -38.264 1.00 57.27 251 PHE C O 1
ATOM 6601 N N . GLU C 1 275 ? -7.596 2.848 -36.327 1.00 53.85 252 GLU C N 1
ATOM 6602 C CA A GLU C 1 275 ? -8.722 2.508 -35.471 0.60 55.80 252 GLU C CA 1
ATOM 6603 C CA B GLU C 1 275 ? -8.725 2.512 -35.471 0.40 55.33 252 GLU C CA 1
ATOM 6604 C C . GLU C 1 275 ? -9.103 3.751 -34.668 1.00 55.16 252 GLU C C 1
ATOM 6605 O O . GLU C 1 275 ? -8.300 4.243 -33.872 1.00 54.08 252 GLU C O 1
ATOM 6616 N N . ASN C 1 276 ? -10.325 4.246 -34.909 1.00 56.46 253 ASN C N 1
ATOM 6617 C CA . ASN C 1 276 ? -10.888 5.369 -34.180 1.00 56.02 253 ASN C CA 1
ATOM 6618 C C . ASN C 1 276 ? -9.976 6.591 -34.274 1.00 52.49 253 ASN C C 1
ATOM 6619 O O . ASN C 1 276 ? -9.730 7.278 -33.289 1.00 51.52 253 ASN C O 1
ATOM 6624 N N . CYS C 1 277 ? -9.451 6.833 -35.474 1.00 49.79 254 CYS C N 1
ATOM 6625 C CA . CYS C 1 277 ? -8.559 7.940 -35.706 1.00 46.86 254 CYS C CA 1
ATOM 6626 C C . CYS C 1 277 ? -9.399 9.088 -36.214 1.00 48.05 254 CYS C C 1
ATOM 6627 O O . CYS C 1 277 ? -10.484 8.828 -36.727 1.00 50.71 254 CYS C O 1
ATOM 6630 N N . SER C 1 278 ? -8.911 10.327 -36.042 1.00 45.97 255 SER C N 1
ATOM 6631 C CA . SER C 1 278 ? -9.592 11.468 -36.635 1.00 46.52 255 SER C CA 1
ATOM 6632 C C . SER C 1 278 ? -8.701 12.113 -37.695 1.00 44.57 255 SER C C 1
ATOM 6633 O O . SER C 1 278 ? -7.490 12.245 -37.515 1.00 41.50 255 SER C O 1
ATOM 6636 N N . PHE C 1 279 ? -9.322 12.444 -38.834 1.00 46.20 256 PHE C N 1
ATOM 6637 C CA . PHE C 1 279 ? -8.606 12.874 -40.023 1.00 45.47 256 PHE C CA 1
ATOM 6638 C C . PHE C 1 279 ? -9.005 14.317 -40.346 1.00 45.07 256 PHE C C 1
ATOM 6639 O O . PHE C 1 279 ? -10.188 14.627 -40.502 1.00 45.49 256 PHE C O 1
ATOM 6647 N N . GLY C 1 280 ? -8.008 15.205 -40.429 1.00 42.83 257 GLY C N 1
ATOM 6648 C CA . GLY C 1 280 ? -8.235 16.531 -40.979 1.00 43.08 257 GLY C CA 1
ATOM 6649 C C . GLY C 1 280 ? -8.578 16.455 -42.462 1.00 44.23 257 GLY C C 1
ATOM 6650 O O . GLY C 1 280 ? -8.339 15.446 -43.099 1.00 44.61 257 GLY C O 1
ATOM 6651 N N . SER C 1 281 ? -9.084 17.545 -43.023 1.00 45.91 258 SER C N 1
ATOM 6652 C CA . SER C 1 281 ? -9.615 17.520 -44.376 1.00 48.83 258 SER C CA 1
ATOM 6653 C C . SER C 1 281 ? -8.502 17.506 -45.434 1.00 48.13 258 SER C C 1
ATOM 6654 O O . SER C 1 281 ? -8.785 17.468 -46.624 1.00 49.95 258 SER C O 1
ATOM 6657 N N . HIS C 1 282 ? -7.235 17.475 -45.023 1.00 46.62 259 HIS C N 1
ATOM 6658 C CA . HIS C 1 282 ? -6.143 17.284 -45.966 1.00 46.42 259 HIS C CA 1
ATOM 6659 C C . HIS C 1 282 ? -6.069 15.818 -46.405 1.00 49.20 259 HIS C C 1
ATOM 6660 O O . HIS C 1 282 ? -5.422 15.490 -47.411 1.00 51.58 259 HIS C O 1
ATOM 6667 N N . ILE C 1 283 ? -6.714 14.935 -45.627 1.00 48.81 260 ILE C N 1
ATOM 6668 C CA . ILE C 1 283 ? -6.671 13.514 -45.894 1.00 49.88 260 ILE C CA 1
ATOM 6669 C C . ILE C 1 283 ? -7.684 13.202 -46.980 1.00 52.65 260 ILE C C 1
ATOM 6670 O O . ILE C 1 283 ? -8.863 13.539 -46.837 1.00 53.88 260 ILE C O 1
ATOM 6675 N N . HIS C 1 284 ? -7.198 12.532 -48.039 1.00 53.47 261 HIS C N 1
ATOM 6676 C CA . HIS C 1 284 ? -8.027 12.137 -49.167 1.00 56.05 261 HIS C CA 1
ATOM 6677 C C . HIS C 1 284 ? -9.095 11.148 -48.700 1.00 57.08 261 HIS C C 1
ATOM 6678 O O . HIS C 1 284 ? -8.800 10.239 -47.936 1.00 56.18 261 HIS C O 1
ATOM 6685 N N . PRO C 1 285 ? -10.373 11.305 -49.113 1.00 60.34 262 PRO C N 1
ATOM 6686 C CA . PRO C 1 285 ? -11.439 10.413 -48.651 1.00 62.57 262 PRO C CA 1
ATOM 6687 C C . PRO C 1 285 ? -11.266 8.941 -49.039 1.00 64.57 262 PRO C C 1
ATOM 6688 O O . PRO C 1 285 ? -11.919 8.088 -48.434 1.00 66.03 262 PRO C O 1
ATOM 6692 N N . ASP C 1 286 ? -10.412 8.669 -50.045 1.00 65.10 263 ASP C N 1
ATOM 6693 C CA . ASP C 1 286 ? -10.055 7.316 -50.457 1.00 65.70 263 ASP C CA 1
ATOM 6694 C C . ASP C 1 286 ? -9.072 6.668 -49.481 1.00 62.22 263 ASP C C 1
ATOM 6695 O O . ASP C 1 286 ? -8.932 5.448 -49.495 1.00 63.55 263 ASP C O 1
ATOM 6700 N N . LEU C 1 287 ? -8.348 7.495 -48.711 1.00 59.08 264 LEU C N 1
ATOM 6701 C CA . LEU C 1 287 ? -7.490 7.083 -47.608 1.00 56.98 264 LEU C CA 1
ATOM 6702 C C . LEU C 1 287 ? -6.181 6.487 -48.108 1.00 55.47 264 LEU C C 1
ATOM 6703 O O . LEU C 1 287 ? -5.129 6.861 -47.612 1.00 52.90 264 LEU C O 1
ATOM 6708 N N . PHE C 1 288 ? -6.255 5.523 -49.032 1.00 58.51 265 PHE C N 1
ATOM 6709 C CA . PHE C 1 288 ? -5.102 4.700 -49.367 1.00 58.06 265 PHE C CA 1
ATOM 6710 C C . PHE C 1 288 ? -4.748 4.846 -50.834 1.00 60.08 265 PHE C C 1
ATOM 6711 O O . PHE C 1 288 ? -5.629 4.946 -51.680 1.00 63.37 265 PHE C O 1
ATOM 6719 N N . ALA C 1 289 ? -3.439 4.825 -51.087 1.00 59.67 266 ALA C N 1
ATOM 6720 C CA . ALA C 1 289 ? -2.878 4.962 -52.415 1.00 61.73 266 ALA C CA 1
ATOM 6721 C C . ALA C 1 289 ? -2.128 3.683 -52.776 1.00 62.41 266 ALA C C 1
ATOM 6722 O O . ALA C 1 289 ? -1.492 3.065 -51.923 1.00 60.06 266 ALA C O 1
ATOM 6724 N N . GLY C 1 290 ? -2.181 3.318 -54.060 1.00 66.25 267 GLY C N 1
ATOM 6725 C CA . GLY C 1 290 ? -1.272 2.321 -54.601 1.00 66.93 267 GLY C CA 1
ATOM 6726 C C . GLY C 1 290 ? 0.161 2.849 -54.658 1.00 64.65 267 GLY C C 1
ATOM 6727 O O . GLY C 1 290 ? 0.398 4.049 -54.527 1.00 60.73 267 GLY C O 1
ATOM 6728 N N . TRP C 1 291 ? 1.113 1.929 -54.854 1.00 67.13 268 TRP C N 1
ATOM 6729 C CA . TRP C 1 291 ? 2.514 2.284 -55.002 1.00 68.28 268 TRP C CA 1
ATOM 6730 C C . TRP C 1 291 ? 2.844 2.595 -56.457 1.00 73.61 268 TRP C C 1
ATOM 6731 O O . TRP C 1 291 ? 3.416 3.649 -56.732 1.00 73.63 268 TRP C O 1
ATOM 6742 N N . LYS C 1 292 ? 2.530 1.641 -57.353 1.00 79.07 269 LYS C N 1
ATOM 6743 C CA . LYS C 1 292 ? 2.745 1.791 -58.787 1.00 83.41 269 LYS C CA 1
ATOM 6744 C C . LYS C 1 292 ? 1.888 2.939 -59.313 1.00 81.83 269 LYS C C 1
ATOM 6745 O O . LYS C 1 292 ? 2.383 3.811 -60.021 1.00 79.22 269 LYS C O 1
ATOM 6751 N N . ASP C 1 293 ? 0.606 2.912 -58.931 1.00 81.84 270 ASP C N 1
ATOM 6752 C CA . ASP C 1 293 ? -0.426 3.820 -59.414 1.00 82.20 270 ASP C CA 1
ATOM 6753 C C . ASP C 1 293 ? -1.278 4.249 -58.220 1.00 79.44 270 ASP C C 1
ATOM 6754 O O . ASP C 1 293 ? -1.994 3.433 -57.642 1.00 80.79 270 ASP C O 1
ATOM 6759 N N . ILE C 1 294 ? -1.217 5.541 -57.880 1.00 75.14 271 ILE C N 1
ATOM 6760 C CA . ILE C 1 294 ? -1.947 6.104 -56.752 1.00 72.58 271 ILE C CA 1
ATOM 6761 C C . ILE C 1 294 ? -3.424 5.669 -56.751 1.00 73.81 271 ILE C C 1
ATOM 6762 O O . ILE C 1 294 ? -4.013 5.521 -55.679 1.00 70.31 271 ILE C O 1
ATOM 6767 N N . TYR C 1 295 ? -4.014 5.445 -57.942 1.00 76.34 272 TYR C N 1
ATOM 6768 C CA . TYR C 1 295 ? -5.452 5.239 -58.089 1.00 78.63 272 TYR C CA 1
ATOM 6769 C C . TYR C 1 295 ? -5.804 3.759 -58.219 1.00 81.28 272 TYR C C 1
ATOM 6770 O O . TYR C 1 295 ? -6.972 3.438 -58.408 1.00 83.15 272 TYR C O 1
ATOM 6779 N N . ASP C 1 296 ? -4.804 2.874 -58.069 1.00 81.27 273 ASP C N 1
ATOM 6780 C CA . ASP C 1 296 ? -4.984 1.433 -58.174 1.00 81.68 273 ASP C CA 1
ATOM 6781 C C . ASP C 1 296 ? -4.185 0.765 -57.054 1.00 79.79 273 ASP C C 1
ATOM 6782 O O . ASP C 1 296 ? -2.984 0.524 -57.191 1.00 76.86 273 ASP C O 1
ATOM 6787 N N . LEU C 1 297 ? -4.875 0.483 -55.942 1.00 80.86 274 LEU C N 1
ATOM 6788 C CA . LEU C 1 297 ? -4.239 -0.095 -54.772 1.00 80.36 274 LEU C CA 1
ATOM 6789 C C . LEU C 1 297 ? -4.035 -1.583 -55.008 1.00 82.26 274 LEU C C 1
ATOM 6790 O O . LEU C 1 297 ? -5.000 -2.309 -55.244 1.00 84.30 274 LEU C O 1
ATOM 6795 N N . GLU C 1 298 ? -2.771 -2.019 -54.924 1.00 81.96 275 GLU C N 1
ATOM 6796 C CA . GLU C 1 298 ? -2.451 -3.426 -55.115 1.00 83.84 275 GLU C CA 1
ATOM 6797 C C . GLU C 1 298 ? -3.310 -4.236 -54.142 1.00 83.41 275 GLU C C 1
ATOM 6798 O O . GLU C 1 298 ? -3.434 -3.885 -52.971 1.00 77.43 275 GLU C O 1
ATOM 6804 N N . LYS C 1 299 ? -3.930 -5.306 -54.670 1.00 87.02 276 LYS C N 1
ATOM 6805 C CA . LYS C 1 299 ? -5.009 -6.014 -53.991 1.00 86.62 276 LYS C CA 1
ATOM 6806 C C . LYS C 1 299 ? -4.454 -6.807 -52.807 1.00 85.22 276 LYS C C 1
ATOM 6807 O O . LYS C 1 299 ? -5.220 -7.250 -51.960 1.00 86.38 276 LYS C O 1
ATOM 6813 N N . THR C 1 300 ? -3.121 -6.936 -52.730 1.00 83.63 277 THR C N 1
ATOM 6814 C CA . THR C 1 300 ? -2.442 -7.691 -51.685 1.00 82.27 277 THR C CA 1
ATOM 6815 C C . THR C 1 300 ? -2.146 -6.821 -50.458 1.00 78.23 277 THR C C 1
ATOM 6816 O O . THR C 1 300 ? -1.684 -7.327 -49.442 1.00 76.95 277 THR C O 1
ATOM 6820 N N . ALA C 1 301 ? -2.383 -5.508 -50.550 1.00 75.55 278 ALA C N 1
ATOM 6821 C CA . ALA C 1 301 ? -2.162 -4.622 -49.421 1.00 70.74 278 ALA C CA 1
ATOM 6822 C C . ALA C 1 301 ? -3.213 -4.889 -48.348 1.00 69.89 278 ALA C C 1
ATOM 6823 O O . ALA C 1 301 ? -4.333 -5.290 -48.658 1.00 73.31 278 ALA C O 1
ATOM 6825 N N . ARG C 1 302 ? -2.829 -4.658 -47.089 1.00 66.42 279 ARG C N 1
ATOM 6826 C CA . ARG C 1 302 ? -3.718 -4.845 -45.954 1.00 64.81 279 ARG C CA 1
ATOM 6827 C C . ARG C 1 302 ? -3.951 -3.509 -45.246 1.00 61.33 279 ARG C C 1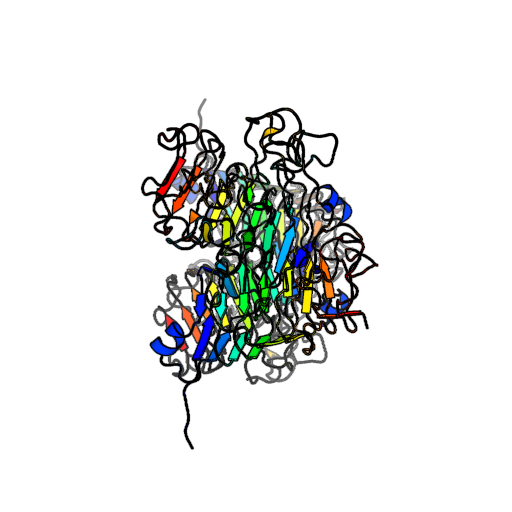
ATOM 6828 O O . ARG C 1 302 ? -3.371 -3.241 -44.200 1.00 58.60 279 ARG C O 1
ATOM 6836 N N . PHE C 1 303 ? -4.823 -2.684 -45.829 1.00 61.47 280 PHE C N 1
ATOM 6837 C CA . PHE C 1 303 ? -5.122 -1.356 -45.323 1.00 59.76 280 PHE C CA 1
ATOM 6838 C C . PHE C 1 303 ? -6.576 -1.318 -44.855 1.00 61.91 280 PHE C C 1
ATOM 6839 O O . PHE C 1 303 ? -7.463 -1.682 -45.613 1.00 64.70 280 PHE C O 1
ATOM 6847 N N . LYS C 1 304 ? -6.830 -0.889 -43.614 1.00 61.89 281 LYS C N 1
ATOM 6848 C CA . LYS C 1 304 ? -8.197 -0.823 -43.113 1.00 65.60 281 LYS C CA 1
ATOM 6849 C C . LYS C 1 304 ? -8.373 0.406 -42.225 1.00 65.81 281 LYS C C 1
ATOM 6850 O O . LYS C 1 304 ? -7.429 0.862 -41.593 1.00 65.34 281 LYS C O 1
ATOM 6856 N N . ASN C 1 305 ? -9.598 0.940 -42.198 1.00 67.75 282 ASN C N 1
ATOM 6857 C CA . ASN C 1 305 ? -9.967 2.047 -41.332 1.00 67.45 282 ASN C CA 1
ATOM 6858 C C . ASN C 1 305 ? -11.204 1.612 -40.557 1.00 69.74 282 ASN C C 1
ATOM 6859 O O . ASN C 1 305 ? -12.251 1.446 -41.151 1.00 72.14 282 ASN C O 1
ATOM 6864 N N . LEU C 1 306 ? -11.073 1.423 -39.236 1.00 72.69 283 LEU C N 1
ATOM 6865 C CA . LEU C 1 306 ? -12.143 0.898 -38.395 1.00 77.60 283 LEU C CA 1
ATOM 6866 C C . LEU C 1 306 ? -12.803 2.017 -37.575 1.00 76.46 283 LEU C C 1
ATOM 6867 O O . LEU C 1 306 ? -12.102 2.995 -37.240 1.00 72.58 283 LEU C O 1
ATOM 6873 N N . SER D 1 19 ? -4.043 -53.116 -29.563 1.00 60.43 -4 SER D N 1
ATOM 6874 C CA . SER D 1 19 ? -3.389 -51.819 -29.901 1.00 58.79 -4 SER D CA 1
ATOM 6875 C C . SER D 1 19 ? -4.421 -50.708 -29.847 1.00 57.88 -4 SER D C 1
ATOM 6876 O O . SER D 1 19 ? -5.230 -50.562 -30.744 1.00 59.23 -4 SER D O 1
ATOM 6879 N N . HIS D 1 20 ? -4.380 -49.889 -28.802 1.00 56.51 -3 HIS D N 1
ATOM 6880 C CA . HIS D 1 20 ? -5.375 -48.829 -28.658 1.00 56.16 -3 HIS D CA 1
ATOM 6881 C C . HIS D 1 20 ? -4.739 -47.551 -28.132 1.00 55.01 -3 HIS D C 1
ATOM 6882 O O . HIS D 1 20 ? -3.661 -47.606 -27.552 1.00 55.12 -3 HIS D O 1
ATOM 6889 N N . MET D 1 21 ? -5.428 -46.417 -28.340 1.00 56.74 -2 MET D N 1
ATOM 6890 C CA . MET D 1 21 ? -5.042 -45.127 -27.777 1.00 57.19 -2 MET D CA 1
ATOM 6891 C C . MET D 1 21 ? -6.000 -44.760 -26.656 1.00 55.51 -2 MET D C 1
ATOM 6892 O O . MET D 1 21 ? -7.166 -45.078 -26.728 1.00 55.96 -2 MET D O 1
ATOM 6897 N N . LEU D 1 22 ? -5.500 -44.044 -25.652 1.00 55.72 -1 LEU D N 1
ATOM 6898 C CA . LEU D 1 22 ? -6.301 -43.598 -24.520 1.00 56.05 -1 LEU D CA 1
ATOM 6899 C C . LEU D 1 22 ? -6.004 -42.137 -24.231 1.00 52.58 -1 LEU D C 1
ATOM 6900 O O . LEU D 1 22 ? -4.850 -41.751 -24.193 1.00 52.51 -1 LEU D O 1
ATOM 6905 N N . GLU D 1 23 ? -7.036 -41.353 -23.959 1.00 51.17 0 GLU D N 1
ATOM 6906 C CA . GLU D 1 23 ? -6.830 -39.952 -23.670 1.00 50.65 0 GLU D CA 1
ATOM 6907 C C . GLU D 1 23 ? -6.383 -39.799 -22.215 1.00 48.03 0 GLU D C 1
ATOM 6908 O O . GLU D 1 23 ? -6.913 -40.436 -21.317 1.00 49.86 0 GLU D O 1
ATOM 6914 N N . MET D 1 24 ? -5.367 -38.975 -21.974 1.00 45.13 1 MET D N 1
ATOM 6915 C CA . MET D 1 24 ? -4.814 -38.803 -20.641 1.00 42.59 1 MET D CA 1
ATOM 6916 C C . MET D 1 24 ? -5.198 -37.408 -20.167 1.00 41.73 1 MET D C 1
ATOM 6917 O O . MET D 1 24 ? -5.513 -36.540 -20.977 1.00 40.32 1 MET D O 1
ATOM 6922 N N . LYS D 1 25 ? -5.170 -37.215 -18.849 1.00 41.20 2 LYS D N 1
ATOM 6923 C CA . LYS D 1 25 ? -5.625 -35.968 -18.279 1.00 40.80 2 LYS D CA 1
ATOM 6924 C C . LYS D 1 25 ? -4.418 -35.071 -18.060 1.00 38.28 2 LYS D C 1
ATOM 6925 O O . LYS D 1 25 ? -3.535 -35.422 -17.290 1.00 36.92 2 LYS D O 1
ATOM 6931 N N . LYS D 1 26 ? -4.395 -33.924 -18.746 1.00 38.72 3 LYS D N 1
ATOM 6932 C CA . LYS D 1 26 ? -3.360 -32.916 -18.558 1.00 38.59 3 LYS D CA 1
ATOM 6933 C C . LYS D 1 26 ? -4.026 -31.546 -18.488 1.00 37.97 3 LYS D C 1
ATOM 6934 O O . LYS D 1 26 ? -4.793 -31.189 -19.369 1.00 37.27 3 LYS D O 1
ATOM 6940 N N . ILE D 1 27 ? -3.722 -30.792 -17.431 1.00 37.61 4 ILE D N 1
ATOM 6941 C CA . ILE D 1 27 ? -4.386 -29.530 -17.171 1.00 38.66 4 ILE D CA 1
ATOM 6942 C C . ILE D 1 27 ? -3.377 -28.392 -17.149 1.00 37.87 4 ILE D C 1
ATOM 6943 O O . ILE D 1 27 ? -2.420 -28.399 -16.377 1.00 38.26 4 ILE D O 1
ATOM 6948 N N . PHE D 1 28 ? -3.696 -27.353 -17.914 1.00 38.11 5 PHE D N 1
ATOM 6949 C CA . PHE D 1 28 ? -2.912 -26.130 -17.917 1.00 37.15 5 PHE D CA 1
ATOM 6950 C C . PHE D 1 28 ? -3.527 -25.106 -16.971 1.00 35.96 5 PHE D C 1
ATOM 6951 O O . PHE D 1 28 ? -4.722 -24.839 -16.996 1.00 36.26 5 PHE D O 1
ATOM 6959 N N . PHE D 1 29 ? -2.683 -24.520 -16.139 1.00 35.93 6 PHE D N 1
ATOM 6960 C CA . PHE D 1 29 ? -3.099 -23.422 -15.286 1.00 36.67 6 PHE D CA 1
ATOM 6961 C C . PHE D 1 29 ? -2.508 -22.131 -15.840 1.00 35.31 6 PHE D C 1
ATOM 6962 O O . PHE D 1 29 ? -1.286 -21.983 -15.883 1.00 32.79 6 PHE D O 1
ATOM 6970 N N . SER D 1 30 ? -3.397 -21.223 -16.252 1.00 36.92 7 SER D N 1
ATOM 6971 C CA . SER D 1 30 ? -2.999 -19.959 -16.852 1.00 39.64 7 SER D CA 1
ATOM 6972 C C . SER D 1 30 ? -2.044 -19.212 -15.926 1.00 38.20 7 SER D C 1
ATOM 6973 O O . SER D 1 30 ? -1.959 -19.496 -14.738 1.00 36.93 7 SER D O 1
ATOM 6976 N N . ASN D 1 31 ? -1.345 -18.231 -16.480 1.00 39.23 8 ASN D N 1
ATOM 6977 C CA . ASN D 1 31 ? -0.630 -17.276 -15.658 1.00 39.30 8 ASN D CA 1
ATOM 6978 C C . ASN D 1 31 ? -1.656 -16.609 -14.745 1.00 36.75 8 ASN D C 1
ATOM 6979 O O . ASN D 1 31 ? -2.828 -16.491 -15.102 1.00 36.54 8 ASN D O 1
ATOM 6984 N N . GLY D 1 32 ? -1.200 -16.182 -13.567 1.00 35.62 9 GLY D N 1
ATOM 6985 C CA . GLY D 1 32 ? -2.080 -15.655 -12.540 1.00 35.22 9 GLY D CA 1
ATOM 6986 C C . GLY D 1 32 ? -2.067 -16.524 -11.288 1.00 33.90 9 GLY D C 1
ATOM 6987 O O . GLY D 1 32 ? -1.408 -17.572 -11.243 1.00 33.07 9 GLY D O 1
ATOM 6988 N N . THR D 1 33 ? -2.794 -16.058 -10.264 1.00 35.85 10 THR D N 1
ATOM 6989 C CA . THR D 1 33 ? -3.001 -16.836 -9.054 1.00 36.58 10 THR D CA 1
ATOM 6990 C C . THR D 1 33 ? -4.369 -17.516 -9.135 1.00 35.22 10 THR D C 1
ATOM 6991 O O . THR D 1 33 ? -5.362 -16.857 -9.434 1.00 35.67 10 THR D O 1
ATOM 6995 N N . HIS D 1 34 ? -4.405 -18.830 -8.885 1.00 32.85 11 HIS D N 1
ATOM 6996 C CA . HIS D 1 34 ? -5.649 -19.575 -8.812 1.00 34.48 11 HIS D CA 1
ATOM 6997 C C . HIS D 1 34 ? -5.910 -19.949 -7.352 1.00 34.70 11 HIS D C 1
ATOM 6998 O O . HIS D 1 34 ? -5.192 -20.786 -6.802 1.00 34.38 11 HIS D O 1
ATOM 7005 N N . TYR D 1 35 ? -6.920 -19.314 -6.733 1.00 34.61 12 TYR D N 1
ATOM 7006 C CA . TYR D 1 35 ? -7.216 -19.521 -5.324 1.00 33.84 12 TYR D CA 1
ATOM 7007 C C . TYR D 1 35 ? -8.185 -20.685 -5.190 1.00 33.64 12 TYR D C 1
ATOM 7008 O O . TYR D 1 35 ? -9.387 -20.498 -5.345 1.00 33.97 12 TYR D O 1
ATOM 7017 N N . GLN D 1 36 ? -7.674 -21.886 -4.922 1.00 34.91 13 GLN D N 1
ATOM 7018 C CA . GLN D 1 36 ? -8.563 -23.008 -4.672 1.00 38.84 13 GLN D CA 1
ATOM 7019 C C . GLN D 1 36 ? -7.827 -24.177 -4.048 1.00 35.43 13 GLN D C 1
ATOM 7020 O O . GLN D 1 36 ? -6.623 -24.301 -4.146 1.00 32.58 13 GLN D O 1
ATOM 7026 N N . LYS D 1 37 ? -8.603 -24.995 -3.348 1.00 37.07 14 LYS D N 1
ATOM 7027 C CA . LYS D 1 37 ? -8.117 -26.196 -2.699 1.00 36.52 14 LYS D CA 1
ATOM 7028 C C . LYS D 1 37 ? -8.366 -27.338 -3.676 1.00 36.33 14 LYS D C 1
ATOM 7029 O O . LYS D 1 37 ? -9.505 -27.654 -3.994 1.00 37.18 14 LYS D O 1
ATOM 7035 N N . LEU D 1 38 ? -7.297 -27.915 -4.195 1.00 35.71 15 LEU D N 1
ATOM 7036 C CA . LEU D 1 38 ? -7.418 -28.924 -5.230 1.00 36.72 15 LEU D CA 1
ATOM 7037 C C . LEU D 1 38 ? -7.278 -30.292 -4.577 1.00 35.84 15 LEU D C 1
ATOM 7038 O O . LEU D 1 38 ? -6.308 -30.524 -3.871 1.00 33.52 15 LEU D O 1
ATOM 7043 N N . TYR D 1 39 ? -8.273 -31.156 -4.810 1.00 36.90 16 TYR D N 1
ATOM 7044 C CA . TYR D 1 39 ? -8.305 -32.495 -4.246 1.00 38.50 16 TYR D CA 1
ATOM 7045 C C . TYR D 1 39 ? -8.476 -33.525 -5.364 1.00 39.98 16 TYR D C 1
ATOM 7046 O O . TYR D 1 39 ? -9.597 -33.847 -5.772 1.00 39.58 16 TYR D O 1
ATOM 7055 N N . PHE D 1 40 ? -7.343 -34.039 -5.851 1.00 41.76 17 PHE D N 1
ATOM 7056 C CA . PHE D 1 40 ? -7.307 -34.965 -6.972 1.00 43.47 17 PHE D CA 1
ATOM 7057 C C . PHE D 1 40 ? -7.253 -36.399 -6.443 1.00 44.48 17 PHE D C 1
ATOM 7058 O O . PHE D 1 40 ? -6.185 -37.014 -6.386 1.00 46.41 17 PHE D O 1
ATOM 7066 N N . ASP D 1 41 ? -8.430 -36.916 -6.080 1.00 44.42 18 ASP D N 1
ATOM 7067 C CA . ASP D 1 41 ? -8.596 -38.196 -5.411 1.00 45.45 18 ASP D CA 1
ATOM 7068 C C . ASP D 1 41 ? -9.205 -39.212 -6.382 1.00 47.33 18 ASP D C 1
ATOM 7069 O O . ASP D 1 41 ? -9.426 -38.909 -7.554 1.00 46.54 18 ASP D O 1
ATOM 7074 N N . GLU D 1 42 ? -9.547 -40.393 -5.857 1.00 51.21 19 GLU D N 1
ATOM 7075 C CA . GLU D 1 42 ? -10.245 -41.412 -6.631 1.00 53.61 19 GLU D CA 1
ATOM 7076 C C . GLU D 1 42 ? -11.561 -40.892 -7.227 1.00 54.01 19 GLU D C 1
ATOM 7077 O O . GLU D 1 42 ? -11.873 -41.199 -8.380 1.00 54.74 19 GLU D O 1
ATOM 7083 N N . GLU D 1 43 ? -12.353 -40.160 -6.431 1.00 53.91 20 GLU D N 1
ATOM 7084 C CA . GLU D 1 43 ? -13.636 -39.635 -6.881 1.00 55.33 20 GLU D CA 1
ATOM 7085 C C . GLU D 1 43 ? -13.453 -38.702 -8.092 1.00 53.70 20 GLU D C 1
ATOM 7086 O O . GLU D 1 43 ? -14.258 -38.752 -9.018 1.00 53.82 20 GLU D O 1
ATOM 7092 N N . TYR D 1 44 ? -12.396 -37.865 -8.105 1.00 51.32 21 TYR D N 1
ATOM 7093 C CA . TYR D 1 44 ? -12.103 -36.963 -9.218 1.00 49.70 21 TYR D CA 1
ATOM 7094 C C . TYR D 1 44 ? -11.842 -37.758 -10.504 1.00 50.62 21 TYR D C 1
ATOM 7095 O O . TYR D 1 44 ? -12.293 -37.389 -11.590 1.00 49.84 21 TYR D O 1
ATOM 7104 N N . TYR D 1 45 ? -11.077 -38.839 -10.378 1.00 51.09 22 TYR D N 1
ATOM 7105 C CA . TYR D 1 45 ? -10.710 -39.650 -11.524 1.00 52.93 22 TYR D CA 1
ATOM 7106 C C . TYR D 1 45 ? -11.925 -40.385 -12.086 1.00 54.83 22 TYR D C 1
ATOM 7107 O O . TYR D 1 45 ? -12.070 -40.466 -13.303 1.00 56.58 22 TYR D O 1
ATOM 7116 N N . LYS D 1 46 ? -12.778 -40.929 -11.209 1.00 56.53 23 LYS D N 1
ATOM 7117 C CA . LYS D 1 46 ? -13.973 -41.629 -11.663 1.00 61.55 23 LYS D CA 1
ATOM 7118 C C . LYS D 1 46 ? -14.909 -40.649 -12.375 1.00 60.64 23 LYS D C 1
ATOM 7119 O O . LYS D 1 46 ? -15.451 -40.963 -13.423 1.00 62.53 23 LYS D O 1
ATOM 7125 N N . ASN D 1 47 ? -15.073 -39.444 -11.832 1.00 60.58 24 ASN D N 1
ATOM 7126 C CA . ASN D 1 47 ? -16.014 -38.483 -12.383 1.00 63.94 24 ASN D CA 1
ATOM 7127 C C . ASN D 1 47 ? -15.490 -37.836 -13.669 1.00 65.48 24 ASN D C 1
ATOM 7128 O O . ASN D 1 47 ? -16.279 -37.302 -14.438 1.00 66.08 24 ASN D O 1
ATOM 7133 N N . ASN D 1 48 ? -14.170 -37.832 -13.902 1.00 66.07 25 ASN D N 1
ATOM 7134 C CA . ASN D 1 48 ? -13.627 -37.255 -15.124 1.00 62.88 25 ASN D CA 1
ATOM 7135 C C . ASN D 1 48 ? -13.146 -38.363 -16.063 1.00 63.60 25 ASN D C 1
ATOM 7136 O O . ASN D 1 48 ? -12.420 -38.089 -17.015 1.00 65.89 25 ASN D O 1
ATOM 7141 N N . ASN D 1 49 ? -13.554 -39.607 -15.786 1.00 62.06 26 ASN D N 1
ATOM 7142 C CA . ASN D 1 49 ? -13.261 -40.735 -16.651 1.00 63.78 26 ASN D CA 1
ATOM 7143 C C . ASN D 1 49 ? -11.759 -40.858 -16.929 1.00 62.43 26 ASN D C 1
ATOM 7144 O O . ASN D 1 49 ? -11.356 -41.180 -18.045 1.00 62.64 26 ASN D O 1
ATOM 7149 N N . VAL D 1 50 ? -10.923 -40.623 -15.915 1.00 62.15 27 VAL D N 1
ATOM 7150 C CA . VAL D 1 50 ? -9.484 -40.804 -16.047 1.00 61.92 27 VAL D CA 1
ATOM 7151 C C . VAL D 1 50 ? -9.168 -42.244 -15.634 1.00 65.22 27 VAL D C 1
ATOM 7152 O O . VAL D 1 50 ? -8.906 -42.517 -14.460 1.00 62.27 27 VAL D O 1
ATOM 7156 N N . THR D 1 51 ? -9.225 -43.174 -16.596 1.00 66.53 28 THR D N 1
ATOM 7157 C CA . THR D 1 51 ? -9.287 -44.586 -16.242 1.00 68.57 28 THR D CA 1
ATOM 7158 C C . THR D 1 51 ? -7.916 -45.087 -15.776 1.00 66.81 28 THR D C 1
ATOM 7159 O O . THR D 1 51 ? -7.850 -46.151 -15.160 1.00 66.52 28 THR D O 1
ATOM 7163 N N . ASP D 1 52 ? -6.848 -44.303 -16.032 1.00 60.44 29 ASP D N 1
ATOM 7164 C CA . ASP D 1 52 ? -5.480 -44.650 -15.646 1.00 55.57 29 ASP D CA 1
ATOM 7165 C C . ASP D 1 52 ? -5.045 -43.883 -14.382 1.00 52.46 29 ASP D C 1
ATOM 7166 O O . ASP D 1 52 ? -3.874 -43.950 -13.979 1.00 48.79 29 ASP D O 1
ATOM 7171 N N . ASN D 1 53 ? -5.988 -43.137 -13.770 1.00 49.56 30 ASN D N 1
ATOM 7172 C CA . ASN D 1 53 ? -5.791 -42.526 -12.460 1.00 47.06 30 ASN D CA 1
ATOM 7173 C C . ASN D 1 53 ? -4.452 -41.798 -12.376 1.00 44.57 30 ASN D C 1
ATOM 7174 O O . ASN D 1 53 ? -3.685 -41.976 -11.431 1.00 43.04 30 ASN D O 1
ATOM 7179 N N . SER D 1 54 ? -4.201 -40.963 -13.382 1.00 44.22 31 SER D N 1
ATOM 7180 C CA . SER D 1 54 ? -2.941 -40.252 -13.475 1.00 44.30 31 SER D CA 1
ATOM 7181 C C . SER D 1 54 ? -3.219 -38.828 -13.907 1.00 40.97 31 SER D C 1
ATOM 7182 O O . SER D 1 54 ? -4.191 -38.579 -14.611 1.00 41.02 31 SER D O 1
ATOM 7185 N N . LEU D 1 55 ? -2.389 -37.912 -13.429 1.00 38.96 32 LEU D N 1
ATOM 7186 C CA . LEU D 1 55 ? -2.654 -36.505 -13.638 1.00 38.27 32 LEU D CA 1
ATOM 7187 C C . LEU D 1 55 ? -1.351 -35.795 -13.973 1.00 36.16 32 LEU D C 1
ATOM 7188 O O . LEU D 1 55 ? -0.311 -36.051 -13.363 1.00 34.62 32 LEU D O 1
ATOM 7193 N N . HIS D 1 56 ? -1.443 -34.915 -14.971 1.00 36.16 33 HIS D N 1
ATOM 7194 C CA . HIS D 1 56 ? -0.351 -34.042 -15.345 1.00 35.94 33 HIS D CA 1
ATOM 7195 C C . HIS D 1 56 ? -0.856 -32.610 -15.235 1.00 35.10 33 HIS D C 1
ATOM 7196 O O . HIS D 1 56 ? -1.837 -32.251 -15.869 1.00 33.93 33 HIS D O 1
ATOM 7203 N N . ILE D 1 57 ? -0.167 -31.800 -14.437 1.00 36.93 34 ILE D N 1
ATOM 7204 C CA . ILE D 1 57 ? -0.486 -30.389 -14.273 1.00 37.19 34 ILE D CA 1
ATOM 7205 C C . ILE D 1 57 ? 0.680 -29.555 -14.786 1.00 35.04 34 ILE D C 1
ATOM 7206 O O . ILE D 1 57 ? 1.840 -29.789 -14.455 1.00 32.67 34 ILE D O 1
ATOM 7211 N N . LYS D 1 58 ? 0.324 -28.513 -15.514 1.00 36.32 35 LYS D N 1
ATOM 7212 C CA . LYS D 1 58 ? 1.280 -27.643 -16.166 1.00 36.23 35 LYS D CA 1
ATOM 7213 C C . LYS D 1 58 ? 0.849 -26.201 -15.919 1.00 34.62 35 LYS D C 1
ATOM 7214 O O . LYS D 1 58 ? -0.330 -25.865 -16.018 1.00 32.40 35 LYS D O 1
ATOM 7220 N N . GLY D 1 59 ? 1.813 -25.353 -15.573 1.00 35.11 36 GLY D N 1
ATOM 7221 C CA . GLY D 1 59 ? 1.577 -23.917 -15.568 1.00 34.81 36 GLY D CA 1
ATOM 7222 C C . GLY D 1 59 ? 2.353 -23.206 -16.676 1.00 34.69 36 GLY D C 1
ATOM 7223 O O . GLY D 1 59 ? 3.003 -23.836 -17.516 1.00 32.78 36 GLY D O 1
ATOM 7224 N N . ALA D 1 60 ? 2.279 -21.870 -16.605 1.00 35.25 37 ALA D N 1
ATOM 7225 C CA . ALA D 1 60 ? 2.867 -20.960 -17.576 1.00 35.74 37 ALA D CA 1
ATOM 7226 C C . ALA D 1 60 ? 4.274 -20.571 -17.147 1.00 35.66 37 ALA D C 1
ATOM 7227 O O . ALA D 1 60 ? 4.891 -19.709 -17.752 1.00 38.27 37 ALA D O 1
ATOM 7229 N N . GLY D 1 61 ? 4.795 -21.219 -16.109 1.00 37.09 38 GLY D N 1
ATOM 7230 C CA . GLY D 1 61 ? 6.115 -20.895 -15.594 1.00 37.97 38 GLY D CA 1
ATOM 7231 C C . GLY D 1 61 ? 6.130 -20.919 -14.069 1.00 40.80 38 GLY D C 1
ATOM 7232 O O . GLY D 1 61 ? 5.134 -20.620 -13.404 1.00 38.32 38 GLY D O 1
ATOM 7233 N N . MET D 1 62 ? 7.296 -21.269 -13.533 1.00 43.70 39 MET D N 1
ATOM 7234 C CA . MET D 1 62 ? 7.429 -21.561 -12.122 1.00 43.94 39 MET D CA 1
ATOM 7235 C C . MET D 1 62 ? 6.829 -20.444 -11.278 1.00 44.96 39 MET D C 1
ATOM 7236 O O . MET D 1 62 ? 6.203 -20.746 -10.263 1.00 51.28 39 MET D O 1
ATOM 7241 N N . ASP D 1 63 ? 6.995 -19.169 -11.635 1.00 42.64 40 ASP D N 1
ATOM 7242 C CA . ASP D 1 63 ? 6.389 -18.199 -10.731 1.00 44.60 40 ASP D CA 1
ATOM 7243 C C . ASP D 1 63 ? 5.321 -17.350 -11.413 1.00 41.03 40 ASP D C 1
ATOM 7244 O O . ASP D 1 63 ? 4.720 -16.502 -10.763 1.00 40.45 40 ASP D O 1
ATOM 7249 N N . VAL D 1 64 ? 5.013 -17.621 -12.683 1.00 38.22 41 VAL D N 1
ATOM 7250 C CA . VAL D 1 64 ? 4.013 -16.809 -13.353 1.00 37.48 41 VAL D CA 1
ATOM 7251 C C . VAL D 1 64 ? 2.637 -17.430 -13.129 1.00 35.57 41 VAL D C 1
ATOM 7252 O O . VAL D 1 64 ? 1.628 -16.743 -13.268 1.00 36.22 41 VAL D O 1
ATOM 7256 N N . THR D 1 65 ? 2.606 -18.724 -12.779 1.00 35.19 42 THR D N 1
ATOM 7257 C CA . THR D 1 65 ? 1.378 -19.414 -12.395 1.00 33.99 42 THR D CA 1
ATOM 7258 C C . THR D 1 65 ? 1.464 -19.838 -10.930 1.00 32.47 42 THR D C 1
ATOM 7259 O O . THR D 1 65 ? 2.464 -20.439 -10.522 1.00 31.42 42 THR D O 1
ATOM 7263 N N . THR D 1 66 ? 0.414 -19.529 -10.150 1.00 31.63 43 THR D N 1
ATOM 7264 C CA . THR D 1 66 ? 0.411 -19.840 -8.720 1.00 29.92 43 THR D CA 1
ATOM 7265 C C . THR D 1 66 ? -0.925 -20.476 -8.313 1.00 29.66 43 THR D C 1
ATOM 7266 O O . THR D 1 66 ? -1.994 -19.889 -8.520 1.00 28.01 43 THR D O 1
ATOM 7270 N N . ILE D 1 67 ? -0.839 -21.665 -7.692 1.00 29.25 44 ILE D N 1
ATOM 7271 C CA . ILE D 1 67 ? -1.988 -22.294 -7.064 1.00 30.01 44 ILE D CA 1
ATOM 7272 C C . ILE D 1 67 ? -1.937 -22.013 -5.564 1.00 28.81 44 ILE D C 1
ATOM 7273 O O . ILE D 1 67 ? -0.929 -22.274 -4.911 1.00 27.57 44 ILE D O 1
ATOM 7278 N N . SER D 1 68 ? -3.042 -21.507 -5.015 1.00 28.55 45 SER D N 1
ATOM 7279 C CA . SER D 1 68 ? -2.987 -20.873 -3.709 1.00 28.59 45 SER D CA 1
ATOM 7280 C C . SER D 1 68 ? -4.232 -21.160 -2.868 1.00 27.37 45 SER D C 1
ATOM 7281 O O . SER D 1 68 ? -5.351 -20.993 -3.325 1.00 27.10 45 SER D O 1
ATOM 7284 N N . TRP D 1 69 ? -3.995 -21.535 -1.611 1.00 27.13 46 TRP D N 1
ATOM 7285 C CA . TRP D 1 69 ? -5.003 -21.615 -0.564 1.00 28.35 46 TRP D CA 1
ATOM 7286 C C . TRP D 1 69 ? -4.305 -21.414 0.787 1.00 28.23 46 TRP D C 1
ATOM 7287 O O . TRP D 1 69 ? -3.082 -21.270 0.841 1.00 28.72 46 TRP D O 1
ATOM 7298 N N . SER D 1 70 ? -5.054 -21.454 1.888 1.00 29.15 47 SER D N 1
ATOM 7299 C CA . SER D 1 70 ? -4.579 -20.929 3.160 1.00 29.61 47 SER D CA 1
ATOM 7300 C C . SER D 1 70 ? -5.221 -21.638 4.364 1.00 31.58 47 SER D C 1
ATOM 7301 O O . SER D 1 70 ? -5.474 -21.013 5.395 1.00 31.36 47 SER D O 1
ATOM 7304 N N . ASP D 1 71 ? -5.470 -22.955 4.245 1.00 32.06 48 ASP D N 1
ATOM 7305 C CA . ASP D 1 71 ? -5.976 -23.754 5.346 1.00 32.13 48 ASP D CA 1
ATOM 7306 C C . ASP D 1 71 ? -4.820 -24.152 6.255 1.00 31.63 48 ASP D C 1
ATOM 7307 O O . ASP D 1 71 ? -3.742 -24.468 5.773 1.00 29.69 48 ASP D O 1
ATOM 7312 N N . GLY D 1 72 ? -5.063 -24.134 7.573 1.00 33.25 49 GLY D N 1
ATOM 7313 C CA . GLY D 1 72 ? -4.060 -24.521 8.562 1.00 33.85 49 GLY D CA 1
ATOM 7314 C C . GLY D 1 72 ? -4.583 -25.536 9.575 1.00 35.37 49 GLY D C 1
ATOM 7315 O O . GLY D 1 72 ? -5.760 -25.530 9.906 1.00 36.80 49 GLY D O 1
ATOM 7316 N N . GLY D 1 73 ? -3.682 -26.365 10.105 1.00 36.23 50 GLY D N 1
ATOM 7317 C CA . GLY D 1 73 ? -4.063 -27.466 10.966 1.00 39.04 50 GLY D CA 1
ATOM 7318 C C . GLY D 1 73 ? -4.834 -27.043 12.225 1.00 42.28 50 GLY D C 1
ATOM 7319 O O . GLY D 1 73 ? -5.643 -27.831 12.757 1.00 43.27 50 GLY D O 1
ATOM 7320 N N . PHE D 1 74 ? -4.577 -25.811 12.715 1.00 41.02 51 PHE D N 1
ATOM 7321 C CA . PHE D 1 74 ? -5.196 -25.366 13.954 1.00 42.67 51 PHE D CA 1
ATOM 7322 C C . PHE D 1 74 ? -6.548 -24.708 13.688 1.00 42.77 51 PHE D C 1
ATOM 7323 O O . PHE D 1 74 ? -7.206 -24.282 14.634 1.00 43.90 51 PHE D O 1
ATOM 7331 N N . ASP D 1 75 ? -6.974 -24.624 12.423 1.00 41.45 52 ASP D N 1
ATOM 7332 C CA . ASP D 1 75 ? -8.243 -23.983 12.113 1.00 43.36 52 ASP D CA 1
ATOM 7333 C C . ASP D 1 75 ? -9.411 -24.804 12.665 1.00 47.20 52 ASP D C 1
ATOM 7334 O O . ASP D 1 75 ? -9.231 -25.956 13.035 1.00 50.05 52 ASP D O 1
ATOM 7339 N N . LYS D 1 76 ? -10.617 -24.220 12.657 1.00 50.99 53 LYS D N 1
ATOM 7340 C CA . LYS D 1 76 ? -11.843 -24.929 12.990 1.00 54.42 53 LYS D CA 1
ATOM 7341 C C . LYS D 1 76 ? -11.959 -26.162 12.109 1.00 54.84 53 LYS D C 1
ATOM 7342 O O . LYS D 1 76 ? -11.561 -26.132 10.950 1.00 54.21 53 LYS D O 1
ATOM 7348 N N . ALA D 1 77 ? -12.508 -27.242 12.672 1.00 57.56 54 ALA D N 1
ATOM 7349 C CA . ALA D 1 77 ? -12.862 -28.409 11.888 1.00 57.83 54 ALA D CA 1
ATOM 7350 C C . ALA D 1 77 ? -13.963 -28.012 10.912 1.00 57.76 54 ALA D C 1
ATOM 7351 O O . ALA D 1 77 ? -14.901 -27.330 11.297 1.00 60.41 54 ALA D O 1
ATOM 7353 N N . PRO D 1 78 ? -13.884 -28.400 9.624 1.00 57.81 55 PRO D N 1
ATOM 7354 C CA . PRO D 1 78 ? -14.924 -28.057 8.657 1.00 61.20 55 PRO D CA 1
ATOM 7355 C C . PRO D 1 78 ? -16.160 -28.956 8.762 1.00 71.41 55 PRO D C 1
ATOM 7356 O O . PRO D 1 78 ? -17.161 -28.697 8.102 1.00 79.59 55 PRO D O 1
ATOM 7360 N N . ASP D 1 79 ? -16.095 -30.008 9.595 1.00 75.32 56 ASP D N 1
ATOM 7361 C CA . ASP D 1 79 ? -17.178 -30.974 9.697 1.00 75.55 56 ASP D CA 1
ATOM 7362 C C . ASP D 1 79 ? -17.140 -31.633 11.076 1.00 81.57 56 ASP D C 1
ATOM 7363 O O . ASP D 1 79 ? -16.416 -31.186 11.972 1.00 79.54 56 ASP D O 1
ATOM 7368 N N . ASP D 1 80 ? -17.899 -32.726 11.221 1.00 87.00 57 ASP D N 1
ATOM 7369 C CA . ASP D 1 80 ? -18.044 -33.403 12.537 1.00 87.67 57 ASP D CA 1
ATOM 7370 C C . ASP D 1 80 ? -16.815 -34.240 12.837 1.00 84.66 57 ASP D C 1
ATOM 7371 O O . ASP D 1 80 ? -16.802 -34.919 13.870 1.00 84.33 57 ASP D O 1
ATOM 7376 N N . LYS D 1 81 ? -15.818 -34.160 11.971 1.00 84.42 58 LYS D N 1
ATOM 7377 C CA . LYS D 1 81 ? -14.645 -35.000 12.138 1.00 84.50 58 LYS D CA 1
ATOM 7378 C C . LYS D 1 81 ? -13.521 -34.154 12.746 1.00 81.37 58 LYS D C 1
ATOM 7379 O O . LYS D 1 81 ? -13.110 -33.143 12.174 1.00 83.94 58 LYS D O 1
ATOM 7385 N N . GLY D 1 82 ? -13.021 -34.576 13.911 1.00 77.68 59 GLY D N 1
ATOM 7386 C CA . GLY D 1 82 ? -11.912 -33.903 14.566 1.00 72.15 59 GLY D CA 1
ATOM 7387 C C . GLY D 1 82 ? -12.387 -32.713 15.405 1.00 69.60 59 GLY D C 1
ATOM 7388 O O . GLY D 1 82 ? -13.547 -32.303 15.346 1.00 66.54 59 GLY D O 1
ATOM 7389 N N . ILE D 1 83 ? -11.444 -32.172 16.177 1.00 67.00 60 ILE D N 1
ATOM 7390 C CA . ILE D 1 83 ? -11.627 -30.977 16.978 1.00 65.52 60 ILE D CA 1
ATOM 7391 C C . ILE D 1 83 ? -10.989 -29.773 16.265 1.00 61.82 60 ILE D C 1
ATOM 7392 O O . ILE D 1 83 ? -11.048 -28.639 16.750 1.00 60.37 60 ILE D O 1
ATOM 7397 N N . LYS D 1 84 ? -10.334 -30.031 15.130 1.00 57.92 61 LYS D N 1
ATOM 7398 C CA . LYS D 1 84 ? -9.616 -29.010 14.397 1.00 55.28 61 LYS D CA 1
ATOM 7399 C C . LYS D 1 84 ? -9.398 -29.528 12.987 1.00 54.52 61 LYS D C 1
ATOM 7400 O O . LYS D 1 84 ? -9.601 -30.719 12.757 1.00 58.42 61 LYS D O 1
ATOM 7406 N N . LEU D 1 85 ? -8.965 -28.649 12.081 1.00 50.08 62 LEU D N 1
ATOM 7407 C CA . LEU D 1 85 ? -8.871 -29.027 10.684 1.00 49.29 62 LEU D CA 1
ATOM 7408 C C . LEU D 1 85 ? -7.878 -30.176 10.529 1.00 49.26 62 LEU D C 1
ATOM 7409 O O . LEU D 1 85 ? -8.197 -31.165 9.871 1.00 51.91 62 LEU D O 1
ATOM 7414 N N . GLY D 1 86 ? -6.675 -30.009 11.107 1.00 47.15 63 GLY D N 1
ATOM 7415 C CA . GLY D 1 86 ? -5.632 -31.024 11.092 1.00 45.54 63 GLY D CA 1
ATOM 7416 C C . GLY D 1 86 ? -4.597 -30.798 9.993 1.00 42.04 63 GLY D C 1
ATOM 7417 O O . GLY D 1 86 ? -4.927 -30.307 8.922 1.00 41.33 63 GLY D O 1
ATOM 7418 N N . THR D 1 87 ? -3.351 -31.187 10.278 1.00 40.34 64 THR D N 1
ATOM 7419 C CA . THR D 1 87 ? -2.270 -31.200 9.315 1.00 38.47 64 THR D CA 1
ATOM 7420 C C . THR D 1 87 ? -2.702 -31.756 7.951 1.00 39.74 64 THR D C 1
ATOM 7421 O O . THR D 1 87 ? -2.451 -31.147 6.902 1.00 37.27 64 THR D O 1
ATOM 7425 N N . PHE D 1 88 ? -3.316 -32.954 7.956 1.00 41.12 65 PHE D N 1
ATOM 7426 C CA . PHE D 1 88 ? -3.446 -33.700 6.718 1.00 40.95 65 PHE D CA 1
ATOM 7427 C C . PHE D 1 88 ? -4.753 -33.336 6.022 1.00 39.86 65 PHE D C 1
ATOM 7428 O O . PHE D 1 88 ? -5.045 -33.858 4.953 1.00 38.05 65 PHE D O 1
ATOM 7436 N N . ARG D 1 89 ? -5.504 -32.391 6.596 1.00 40.05 66 ARG D N 1
ATOM 7437 C CA . ARG D 1 89 ? -6.543 -31.735 5.830 1.00 39.91 66 ARG D CA 1
ATOM 7438 C C . ARG D 1 89 ? -6.149 -30.300 5.459 1.00 38.49 66 ARG D C 1
ATOM 7439 O O . ARG D 1 89 ? -6.968 -29.599 4.870 1.00 37.60 66 ARG D O 1
ATOM 7447 N N . SER D 1 90 ? -4.900 -29.885 5.710 1.00 37.65 67 SER D N 1
ATOM 7448 C CA . SER D 1 90 ? -4.499 -28.497 5.493 1.00 38.01 67 SER D CA 1
ATOM 7449 C C . SER D 1 90 ? -4.091 -28.179 4.046 1.00 37.67 67 SER D C 1
ATOM 7450 O O . SER D 1 90 ? -3.859 -27.011 3.727 1.00 40.58 67 SER D O 1
ATOM 7453 N N . TYR D 1 91 ? -3.998 -29.193 3.167 1.00 37.08 68 TYR D N 1
ATOM 7454 C CA . TYR D 1 91 ? -3.277 -29.089 1.896 1.00 33.54 68 TYR D CA 1
ATOM 7455 C C . TYR D 1 91 ? -3.916 -28.037 0.994 1.00 31.36 68 TYR D C 1
ATOM 7456 O O . TYR D 1 91 ? -5.139 -27.927 0.957 1.00 30.73 68 TYR D O 1
ATOM 7465 N N . THR D 1 92 ? -3.091 -27.294 0.251 1.00 29.69 69 THR D N 1
ATOM 7466 C CA . THR D 1 92 ? -3.583 -26.550 -0.901 1.00 29.45 69 THR D CA 1
ATOM 7467 C C . THR D 1 92 ? -3.882 -27.484 -2.064 1.00 28.72 69 THR D C 1
ATOM 7468 O O . THR D 1 92 ? -4.905 -27.318 -2.706 1.00 27.47 69 THR D O 1
ATOM 7472 N N . MET D 1 93 ? -2.981 -28.444 -2.333 1.00 30.55 70 MET D N 1
ATOM 7473 C CA . MET D 1 93 ? -3.215 -29.447 -3.363 1.00 32.56 70 MET D CA 1
ATOM 7474 C C . MET D 1 93 ? -2.925 -30.827 -2.802 1.00 33.86 70 MET D C 1
ATOM 7475 O O . MET D 1 93 ? -1.863 -31.057 -2.238 1.00 31.82 70 MET D O 1
ATOM 7480 N N . PHE D 1 94 ? -3.882 -31.744 -2.993 1.00 38.42 71 PHE D N 1
ATOM 7481 C CA . PHE D 1 94 ? -3.676 -33.174 -2.787 1.00 39.19 71 PHE D CA 1
ATOM 7482 C C . PHE D 1 94 ? -3.696 -33.870 -4.140 1.00 39.93 71 PHE D C 1
ATOM 7483 O O . PHE D 1 94 ? -4.598 -33.644 -4.928 1.00 40.95 71 PHE D O 1
ATOM 7491 N N . VAL D 1 95 ? -2.732 -34.743 -4.408 1.00 43.58 72 VAL D N 1
ATOM 7492 C CA . VAL D 1 95 ? -2.807 -35.565 -5.609 1.00 45.82 72 VAL D CA 1
ATOM 7493 C C . VAL D 1 95 ? -2.478 -37.027 -5.297 1.00 44.69 72 VAL D C 1
ATOM 7494 O O . VAL D 1 95 ? -1.491 -37.306 -4.636 1.00 43.97 72 VAL D O 1
ATOM 7498 N N . SER D 1 96 ? -3.296 -37.948 -5.824 1.00 45.19 73 SER D N 1
ATOM 7499 C CA . SER D 1 96 ? -3.102 -39.388 -5.666 1.00 46.38 73 SER D CA 1
ATOM 7500 C C . SER D 1 96 ? -3.128 -40.088 -7.024 1.00 45.42 73 SER D C 1
ATOM 7501 O O . SER D 1 96 ? -3.104 -39.427 -8.061 1.00 43.43 73 SER D O 1
ATOM 7504 N N . GLY D 1 97 ? -3.207 -41.427 -7.001 1.00 44.70 74 GLY D N 1
ATOM 7505 C CA . GLY D 1 97 ? -3.339 -42.214 -8.218 1.00 44.78 74 GLY D CA 1
ATOM 7506 C C . GLY D 1 97 ? -2.027 -42.911 -8.553 1.00 44.96 74 GLY D C 1
ATOM 7507 O O . GLY D 1 97 ? -1.149 -43.040 -7.704 1.00 44.33 74 GLY D O 1
ATOM 7508 N N . ASN D 1 98 ? -1.877 -43.333 -9.808 1.00 45.85 75 ASN D N 1
ATOM 7509 C CA . ASN D 1 98 ? -0.695 -44.083 -10.193 1.00 47.17 75 ASN D CA 1
ATOM 7510 C C . ASN D 1 98 ? 0.477 -43.137 -10.444 1.00 47.46 75 ASN D C 1
ATOM 7511 O O . ASN D 1 98 ? 1.619 -43.450 -10.111 1.00 47.97 75 ASN D O 1
ATOM 7516 N N . GLU D 1 99 ? 0.193 -41.988 -11.062 1.00 46.80 76 GLU D N 1
ATOM 7517 C CA . GLU D 1 99 ? 1.266 -41.078 -11.415 1.00 46.65 76 GLU D CA 1
ATOM 7518 C C . GLU D 1 99 ? 0.761 -39.641 -11.411 1.00 43.33 76 GLU D C 1
ATOM 7519 O O . GLU D 1 99 ? -0.341 -39.355 -11.876 1.00 41.42 76 GLU D O 1
ATOM 7525 N N . ALA D 1 100 ? 1.613 -38.751 -10.907 1.00 41.62 77 ALA D N 1
ATOM 7526 C CA . ALA D 1 100 ? 1.321 -37.331 -10.922 1.00 40.31 77 ALA D CA 1
ATOM 7527 C C . ALA D 1 100 ? 2.558 -36.590 -11.409 1.00 38.61 77 ALA D C 1
ATOM 7528 O O . ALA D 1 100 ? 3.693 -36.924 -11.081 1.00 37.16 77 ALA D O 1
ATOM 7530 N N . ILE D 1 101 ? 2.323 -35.617 -12.272 1.00 37.63 78 ILE D N 1
ATOM 7531 C CA . ILE D 1 101 ? 3.410 -34.824 -12.789 1.00 37.86 78 ILE D CA 1
ATOM 7532 C C . ILE D 1 101 ? 2.979 -33.384 -12.626 1.00 35.91 78 ILE D C 1
ATOM 7533 O O . ILE D 1 101 ? 1.840 -33.054 -12.939 1.00 36.80 78 ILE D O 1
ATOM 7538 N N . ILE D 1 102 ? 3.887 -32.548 -12.129 1.00 35.28 79 ILE D N 1
ATOM 7539 C CA . ILE D 1 102 ? 3.562 -31.150 -11.928 1.00 33.69 79 ILE D CA 1
ATOM 7540 C C . ILE D 1 102 ? 4.721 -30.335 -12.490 1.00 32.94 79 ILE D C 1
ATOM 7541 O O . ILE D 1 102 ? 5.869 -30.584 -12.131 1.00 32.66 79 ILE D O 1
ATOM 7546 N N . GLU D 1 103 ? 4.417 -29.372 -13.358 1.00 32.62 80 GLU D N 1
ATOM 7547 C CA . GLU D 1 103 ? 5.476 -28.613 -13.992 1.00 35.06 80 GLU D CA 1
ATOM 7548 C C . GLU D 1 103 ? 5.149 -27.120 -14.066 1.00 34.38 80 GLU D C 1
ATOM 7549 O O . GLU D 1 103 ? 4.014 -26.728 -14.365 1.00 34.14 80 GLU D O 1
ATOM 7555 N N . ASP D 1 104 ? 6.189 -26.302 -13.838 1.00 32.21 81 ASP D N 1
ATOM 7556 C CA . ASP D 1 104 ? 6.211 -24.903 -14.239 1.00 32.46 81 ASP D CA 1
ATOM 7557 C C . ASP D 1 104 ? 5.077 -24.129 -13.568 1.00 33.70 81 ASP D C 1
ATOM 7558 O O . ASP D 1 104 ? 4.329 -23.431 -14.251 1.00 36.90 81 ASP D O 1
ATOM 7563 N N . LEU D 1 105 ? 4.962 -24.261 -12.237 1.00 32.69 82 LEU D N 1
ATOM 7564 C CA . LEU D 1 105 ? 4.041 -23.443 -11.473 1.00 32.27 82 LEU D CA 1
ATOM 7565 C C . LEU D 1 105 ? 4.481 -23.406 -10.016 1.00 31.01 82 LEU D C 1
ATOM 7566 O O . LEU D 1 105 ? 5.462 -24.049 -9.635 1.00 31.59 82 LEU D O 1
ATOM 7571 N N . THR D 1 106 ? 3.761 -22.583 -9.249 1.00 30.46 83 THR D N 1
ATOM 7572 C CA . THR D 1 106 ? 3.962 -22.438 -7.823 1.00 31.26 83 THR D CA 1
ATOM 7573 C C . THR D 1 106 ? 2.756 -23.031 -7.113 1.00 29.24 83 THR D C 1
ATOM 7574 O O . THR D 1 106 ? 1.616 -22.811 -7.518 1.00 30.31 83 THR D O 1
ATOM 7578 N N . ILE D 1 107 ? 3.006 -23.766 -6.039 1.00 27.38 84 ILE D N 1
ATOM 7579 C CA . ILE D 1 107 ? 1.914 -24.135 -5.175 1.00 27.91 84 ILE D CA 1
ATOM 7580 C C . ILE D 1 107 ? 2.212 -23.593 -3.788 1.00 29.05 84 ILE D C 1
ATOM 7581 O O . ILE D 1 107 ? 3.288 -23.852 -3.270 1.00 28.61 84 ILE D O 1
ATOM 7586 N N . GLU D 1 108 ? 1.258 -22.867 -3.190 1.00 30.60 85 GLU D N 1
ATOM 7587 C CA . GLU D 1 108 ? 1.524 -22.242 -1.906 1.00 31.63 85 GLU D CA 1
ATOM 7588 C C . GLU D 1 108 ? 0.389 -22.499 -0.937 1.00 32.04 85 GLU D C 1
ATOM 7589 O O . GLU D 1 108 ? -0.778 -22.517 -1.330 1.00 32.44 85 GLU D O 1
ATOM 7595 N N . ASN D 1 109 ? 0.775 -22.661 0.333 1.00 32.49 86 ASN D N 1
ATOM 7596 C CA . ASN D 1 109 ? -0.137 -22.501 1.446 1.00 33.38 86 ASN D CA 1
ATOM 7597 C C . ASN D 1 109 ? 0.221 -21.205 2.168 1.00 33.92 86 ASN D C 1
ATOM 7598 O O . ASN D 1 109 ? 1.340 -21.069 2.661 1.00 34.56 86 ASN D O 1
ATOM 7603 N N . THR D 1 110 ? -0.718 -20.249 2.221 1.00 33.29 87 THR D N 1
ATOM 7604 C CA . THR D 1 110 ? -0.406 -18.938 2.773 1.00 31.77 87 THR D CA 1
ATOM 7605 C C . THR D 1 110 ? -0.973 -18.770 4.177 1.00 32.51 87 THR D C 1
ATOM 7606 O O . THR D 1 110 ? -1.078 -17.646 4.637 1.00 31.65 87 THR D O 1
ATOM 7610 N N . ALA D 1 111 ? -1.274 -19.866 4.873 1.00 33.48 88 ALA D N 1
ATOM 7611 C CA . ALA D 1 111 ? -1.822 -19.752 6.218 1.00 36.49 88 ALA D CA 1
ATOM 7612 C C . ALA D 1 111 ? -0.884 -18.934 7.109 1.00 36.22 88 ALA D C 1
ATOM 7613 O O . ALA D 1 111 ? -1.308 -18.000 7.782 1.00 37.25 88 ALA D O 1
ATOM 7615 N N . GLY D 1 112 ? 0.396 -19.305 7.097 1.00 36.66 89 GLY D N 1
ATOM 7616 C CA . GLY D 1 112 ? 1.444 -18.535 7.737 1.00 36.56 89 GLY D CA 1
ATOM 7617 C C . GLY D 1 112 ? 2.152 -19.318 8.838 1.00 39.20 89 GLY D C 1
ATOM 7618 O O . GLY D 1 112 ? 2.145 -20.553 8.840 1.00 40.03 89 GLY D O 1
ATOM 7619 N N . ASP D 1 113 ? 2.710 -18.553 9.788 1.00 41.19 90 ASP D N 1
ATOM 7620 C CA . ASP D 1 113 ? 3.476 -19.059 10.914 1.00 41.71 90 ASP D CA 1
ATOM 7621 C C . ASP D 1 113 ? 2.740 -20.205 11.590 1.00 42.90 90 ASP D C 1
ATOM 7622 O O . ASP D 1 113 ? 1.573 -20.046 11.977 1.00 41.35 90 ASP D O 1
ATOM 7627 N N . GLY D 1 114 ? 3.458 -21.338 11.730 1.00 43.11 91 GLY D N 1
ATOM 7628 C CA . GLY D 1 114 ? 2.889 -22.566 12.285 1.00 42.65 91 GLY D CA 1
ATOM 7629 C C . GLY D 1 114 ? 2.557 -22.418 13.765 1.00 41.93 91 GLY D C 1
ATOM 7630 O O . GLY D 1 114 ? 1.679 -23.099 14.277 1.00 41.80 91 GLY D O 1
ATOM 7631 N N . ARG D 1 115 ? 3.258 -21.500 14.434 1.00 41.70 92 ARG D N 1
ATOM 7632 C CA . ARG D 1 115 ? 2.963 -21.174 15.816 1.00 42.30 92 ARG D CA 1
ATOM 7633 C C . ARG D 1 115 ? 1.584 -20.535 15.946 1.00 42.15 92 ARG D C 1
ATOM 7634 O O . ARG D 1 115 ? 1.056 -20.536 17.048 1.00 43.93 92 ARG D O 1
ATOM 7642 N N . ILE D 1 116 ? 0.963 -20.051 14.860 1.00 41.44 93 ILE D N 1
ATOM 7643 C CA . ILE D 1 116 ? -0.341 -19.423 15.017 1.00 42.96 93 ILE D CA 1
ATOM 7644 C C . ILE D 1 116 ? -1.456 -20.216 14.332 1.00 42.43 93 ILE D C 1
ATOM 7645 O O . ILE D 1 116 ? -2.557 -20.321 14.876 1.00 43.41 93 ILE D O 1
ATOM 7650 N N . ARG D 1 117 ? -1.177 -20.744 13.141 1.00 42.18 94 ARG D N 1
ATOM 7651 C CA . ARG D 1 117 ? -2.191 -21.398 12.322 1.00 41.95 94 ARG D CA 1
ATOM 7652 C C . ARG D 1 117 ? -1.955 -22.904 12.298 1.00 42.13 94 ARG D C 1
ATOM 7653 O O . ARG D 1 117 ? -2.813 -23.654 11.835 1.00 42.30 94 ARG D O 1
ATOM 7661 N N . GLY D 1 118 ? -0.776 -23.320 12.771 1.00 42.09 95 GLY D N 1
ATOM 7662 C CA . GLY D 1 118 ? -0.423 -24.728 12.813 1.00 44.10 95 GLY D CA 1
ATOM 7663 C C . GLY D 1 118 ? 0.199 -25.201 11.504 1.00 41.74 95 GLY D C 1
ATOM 7664 O O . GLY D 1 118 ? 0.583 -24.396 10.662 1.00 40.73 95 GLY D O 1
ATOM 7665 N N . GLN D 1 119 ? 0.276 -26.526 11.361 1.00 40.65 96 GLN D N 1
ATOM 7666 C CA . GLN D 1 119 ? 0.816 -27.149 10.164 1.00 38.74 96 GLN D CA 1
ATOM 7667 C C . GLN D 1 119 ? -0.074 -26.817 8.977 1.00 36.49 96 GLN D C 1
ATOM 7668 O O . GLN D 1 119 ? -1.290 -26.802 9.123 1.00 36.94 96 GLN D O 1
ATOM 7674 N N . ALA D 1 120 ? 0.546 -26.567 7.817 1.00 34.99 97 ALA D N 1
ATOM 7675 C CA . ALA D 1 120 ? -0.195 -26.100 6.654 1.00 34.97 97 ALA D CA 1
ATOM 7676 C C . ALA D 1 120 ? 0.518 -26.545 5.373 1.00 34.27 97 ALA D C 1
ATOM 7677 O O . ALA D 1 120 ? 1.496 -25.929 4.958 1.00 36.60 97 ALA D O 1
ATOM 7679 N N . ILE D 1 121 ? 0.017 -27.625 4.761 1.00 33.51 98 ILE D N 1
ATOM 7680 C CA . ILE D 1 121 ? 0.651 -28.267 3.621 1.00 32.82 98 ILE D CA 1
ATOM 7681 C C . ILE D 1 121 ? 0.354 -27.497 2.335 1.00 30.71 98 ILE D C 1
ATOM 7682 O O . ILE D 1 121 ? -0.782 -27.122 2.061 1.00 31.02 98 ILE D O 1
ATOM 7687 N N . ALA D 1 122 ? 1.378 -27.301 1.514 1.00 29.99 99 ALA D N 1
ATOM 7688 C CA . ALA D 1 122 ? 1.148 -26.854 0.147 1.00 30.03 99 ALA D CA 1
ATOM 7689 C C . ALA D 1 122 ? 0.782 -28.055 -0.722 1.00 29.60 99 ALA D C 1
ATOM 7690 O O . ALA D 1 122 ? -0.293 -28.063 -1.311 1.00 28.61 99 ALA D O 1
ATOM 7692 N N . LEU D 1 123 ? 1.659 -29.068 -0.777 1.00 30.59 100 LEU D N 1
ATOM 7693 C CA . LEU D 1 123 ? 1.401 -30.236 -1.618 1.00 32.16 100 LEU D CA 1
ATOM 7694 C C . LEU D 1 123 ? 1.347 -31.511 -0.783 1.00 33.25 100 LEU D C 1
ATOM 7695 O O . LEU D 1 123 ? 2.337 -31.866 -0.152 1.00 34.30 100 LEU D O 1
ATOM 7700 N N . TYR D 1 124 ? 0.186 -32.177 -0.794 1.00 33.02 101 TYR D N 1
ATOM 7701 C CA . TYR D 1 124 ? 0.063 -33.540 -0.299 1.00 34.87 101 TYR D CA 1
ATOM 7702 C C . TYR D 1 124 ? 0.277 -34.486 -1.485 1.00 35.10 101 TYR D C 1
ATOM 7703 O O . TYR D 1 124 ? -0.635 -34.726 -2.270 1.00 35.36 101 TYR D O 1
ATOM 7712 N N . ALA D 1 125 ? 1.504 -35.001 -1.614 1.00 34.87 102 ALA D N 1
ATOM 7713 C CA . ALA D 1 125 ? 1.908 -35.785 -2.768 1.00 34.58 102 ALA D CA 1
ATOM 7714 C C . ALA D 1 125 ? 1.747 -37.265 -2.437 1.00 36.37 102 ALA D C 1
ATOM 7715 O O . ALA D 1 125 ? 2.613 -37.824 -1.774 1.00 36.91 102 ALA D O 1
ATOM 7717 N N . ASP D 1 126 ? 0.661 -37.883 -2.933 1.00 37.25 103 ASP D N 1
ATOM 7718 C CA . ASP D 1 126 ? 0.232 -39.212 -2.515 1.00 37.51 103 ASP D CA 1
ATOM 7719 C C . ASP D 1 126 ? 0.323 -40.266 -3.624 1.00 37.25 103 ASP D C 1
ATOM 7720 O O . ASP D 1 126 ? 0.206 -41.458 -3.327 1.00 38.60 103 ASP D O 1
ATOM 7725 N N . ALA D 1 127 ? 0.520 -39.840 -4.888 1.00 36.22 104 ALA D N 1
ATOM 7726 C CA . ALA D 1 127 ? 0.531 -40.749 -6.040 1.00 37.22 104 ALA D CA 1
ATOM 7727 C C . ALA D 1 127 ? 1.738 -41.688 -5.984 1.00 37.71 104 ALA D C 1
ATOM 7728 O O . ALA D 1 127 ? 2.777 -41.300 -5.455 1.00 37.11 104 ALA D O 1
ATOM 7730 N N . SER D 1 128 ? 1.611 -42.901 -6.554 1.00 37.99 105 SER D N 1
ATOM 7731 C CA . SER D 1 128 ? 2.666 -43.899 -6.450 1.00 38.30 105 SER D CA 1
ATOM 7732 C C . SER D 1 128 ? 3.957 -43.362 -7.021 1.00 38.59 105 SER D C 1
ATOM 7733 O O . SER D 1 128 ? 5.012 -43.647 -6.477 1.00 39.89 105 SER D O 1
ATOM 7736 N N . LYS D 1 129 ? 3.847 -42.655 -8.154 1.00 40.70 106 LYS D N 1
ATOM 7737 C CA . LYS D 1 129 ? 4.959 -41.979 -8.819 1.00 41.89 106 LYS D CA 1
ATOM 7738 C C . LYS D 1 129 ? 4.654 -40.494 -8.903 1.00 39.85 106 LYS D C 1
ATOM 7739 O O . LYS D 1 129 ? 3.592 -40.105 -9.395 1.00 39.79 106 LYS D O 1
ATOM 7745 N N . VAL D 1 130 ? 5.599 -39.679 -8.433 1.00 38.61 107 VAL D N 1
ATOM 7746 C CA . VAL D 1 130 ? 5.432 -38.238 -8.469 1.00 36.15 107 VAL D CA 1
ATOM 7747 C C . VAL D 1 130 ? 6.665 -37.637 -9.129 1.00 35.56 107 VAL D C 1
ATOM 7748 O O . VAL D 1 130 ? 7.789 -37.948 -8.753 1.00 35.35 107 VAL D O 1
ATOM 7752 N N . THR D 1 131 ? 6.430 -36.793 -10.138 1.00 35.61 108 THR D N 1
ATOM 7753 C CA . THR D 1 131 ? 7.490 -36.009 -10.729 1.00 36.69 108 THR D CA 1
ATOM 7754 C C . THR D 1 131 ? 7.089 -34.543 -10.731 1.00 35.83 108 THR D C 1
ATOM 7755 O O . THR D 1 131 ? 6.003 -34.202 -11.193 1.00 33.89 108 THR D O 1
ATOM 7759 N N . CYS D 1 132 ? 7.986 -33.713 -10.189 1.00 36.01 109 CYS D N 1
ATOM 7760 C CA . CYS D 1 132 ? 7.827 -32.274 -10.207 1.00 35.38 109 CYS D CA 1
ATOM 7761 C C . CYS D 1 132 ? 9.027 -31.670 -10.913 1.00 37.19 109 CYS D C 1
ATOM 7762 O O . CYS D 1 132 ? 10.154 -31.944 -10.508 1.00 39.70 109 CYS D O 1
ATOM 7765 N N . ARG D 1 133 ? 8.777 -30.900 -11.983 1.00 36.53 110 ARG D N 1
ATOM 7766 C CA . ARG D 1 133 ? 9.830 -30.132 -12.620 1.00 36.47 110 ARG D CA 1
ATOM 7767 C C . ARG D 1 133 ? 9.516 -28.643 -12.547 1.00 36.25 110 ARG D C 1
ATOM 7768 O O . ARG D 1 133 ? 8.419 -28.218 -12.904 1.00 36.09 110 ARG D O 1
ATOM 7776 N N . ARG D 1 134 ? 10.496 -27.860 -12.080 1.00 35.97 111 ARG D N 1
ATOM 7777 C CA . ARG D 1 134 ? 10.411 -26.404 -12.050 1.00 35.02 111 ARG D CA 1
ATOM 7778 C C . ARG D 1 134 ? 9.163 -25.964 -11.285 1.00 33.49 111 ARG D C 1
ATOM 7779 O O . ARG D 1 134 ? 8.404 -25.131 -11.751 1.00 34.49 111 ARG D O 1
ATOM 7787 N N . VAL D 1 135 ? 8.961 -26.552 -10.113 1.00 32.85 112 VAL D N 1
ATOM 7788 C CA . VAL D 1 135 ? 7.846 -26.204 -9.250 1.00 34.21 112 VAL D CA 1
ATOM 7789 C C . VAL D 1 135 ? 8.396 -25.502 -8.016 1.00 32.58 112 VAL D C 1
ATOM 7790 O O . VAL D 1 135 ? 9.439 -25.901 -7.488 1.00 32.27 112 VAL D O 1
ATOM 7794 N N . HIS D 1 136 ? 7.670 -24.463 -7.581 1.00 31.59 113 HIS D N 1
ATOM 7795 C CA . HIS D 1 136 ? 7.992 -23.696 -6.387 1.00 30.24 113 HIS D CA 1
ATOM 7796 C C . HIS D 1 136 ? 6.931 -24.012 -5.347 1.00 29.13 113 HIS D C 1
ATOM 7797 O O . HIS D 1 136 ? 5.746 -23.730 -5.574 1.00 27.48 113 HIS D O 1
ATOM 7804 N N . LEU D 1 137 ? 7.365 -24.632 -4.237 1.00 29.72 114 LEU D N 1
ATOM 7805 C CA . LEU D 1 137 ? 6.481 -24.949 -3.128 1.00 30.72 114 LEU D CA 1
ATOM 7806 C C . LEU D 1 137 ? 6.732 -23.969 -1.990 1.00 31.27 114 LEU D C 1
ATOM 7807 O O . LEU D 1 137 ? 7.866 -23.830 -1.540 1.00 32.37 114 LEU D O 1
ATOM 7812 N N . LYS D 1 138 ? 5.658 -23.314 -1.520 1.00 31.47 115 LYS D N 1
ATOM 7813 C CA . LYS D 1 138 ? 5.766 -22.323 -0.465 1.00 32.84 115 LYS D CA 1
ATOM 7814 C C . LYS D 1 138 ? 4.827 -22.670 0.676 1.00 31.87 115 LYS D C 1
ATOM 7815 O O . LYS D 1 138 ? 3.630 -22.867 0.480 1.00 31.99 115 LYS D O 1
ATOM 7821 N N . GLY D 1 139 ? 5.418 -22.697 1.868 1.00 31.92 116 GLY D N 1
ATOM 7822 C CA . GLY D 1 139 ? 4.700 -22.637 3.127 1.00 33.16 116 GLY D CA 1
ATOM 7823 C C . GLY D 1 139 ? 5.670 -22.354 4.279 1.00 34.59 116 GLY D C 1
ATOM 7824 O O . GLY D 1 139 ? 6.789 -21.866 4.066 1.00 34.59 116 GLY D O 1
ATOM 7825 N N . HIS D 1 140 ? 5.223 -22.706 5.490 1.00 35.95 117 HIS D N 1
ATOM 7826 C CA . HIS D 1 140 ? 6.039 -22.542 6.682 1.00 35.51 117 HIS D CA 1
ATOM 7827 C C . HIS D 1 140 ? 6.296 -23.913 7.289 1.00 35.35 117 HIS D C 1
ATOM 7828 O O . HIS D 1 140 ? 7.330 -24.509 7.007 1.00 36.62 117 HIS D O 1
ATOM 7835 N N . GLN D 1 141 ? 5.369 -24.403 8.103 1.00 37.08 118 GLN D N 1
ATOM 7836 C CA . GLN D 1 141 ? 5.501 -25.715 8.728 1.00 38.17 118 GLN D CA 1
ATOM 7837 C C . GLN D 1 141 ? 4.783 -26.768 7.873 1.00 37.79 118 GLN D C 1
ATOM 7838 O O . GLN D 1 141 ? 3.607 -26.604 7.544 1.00 35.02 118 GLN D O 1
ATOM 7844 N N . ASP D 1 142 ? 5.523 -27.843 7.517 1.00 37.74 119 ASP D N 1
ATOM 7845 C CA . ASP D 1 142 ? 5.027 -29.009 6.785 1.00 36.26 119 ASP D CA 1
ATOM 7846 C C . ASP D 1 142 ? 4.635 -28.664 5.348 1.00 34.87 119 ASP D C 1
ATOM 7847 O O . ASP D 1 142 ? 3.601 -29.112 4.861 1.00 34.52 119 ASP D O 1
ATOM 7852 N N . THR D 1 143 ? 5.479 -27.906 4.650 1.00 35.22 120 THR D N 1
ATOM 7853 C CA . THR D 1 143 ? 5.131 -27.406 3.325 1.00 35.54 120 THR D CA 1
ATOM 7854 C C . THR D 1 143 ? 4.837 -28.556 2.367 1.00 35.64 120 THR D C 1
ATOM 7855 O O . THR D 1 143 ? 3.799 -28.568 1.714 1.00 37.56 120 THR D O 1
ATOM 7859 N N . LEU D 1 144 ? 5.781 -29.490 2.259 1.00 35.64 121 LEU D N 1
ATOM 7860 C CA . LEU D 1 144 ? 5.628 -30.615 1.358 1.00 36.22 121 LEU D CA 1
ATOM 7861 C C . LEU D 1 144 ? 5.519 -31.915 2.146 1.00 37.39 121 LEU D C 1
ATOM 7862 O O . LEU D 1 144 ? 6.434 -32.274 2.888 1.00 38.27 121 LEU D O 1
ATOM 7867 N N . PHE D 1 145 ? 4.416 -32.634 1.902 1.00 37.54 122 PHE D N 1
ATOM 7868 C CA . PHE D 1 145 ? 4.221 -33.962 2.460 1.00 39.93 122 PHE D CA 1
ATOM 7869 C C . PHE D 1 145 ? 4.168 -35.036 1.371 1.00 39.25 122 PHE D C 1
ATOM 7870 O O . PHE D 1 145 ? 3.329 -34.976 0.475 1.00 37.45 122 PHE D O 1
ATOM 7878 N N . MET D 1 146 ? 5.006 -36.067 1.538 1.00 40.41 123 MET D N 1
ATOM 7879 C CA . MET D 1 146 ? 5.103 -37.201 0.617 1.00 41.23 123 MET D CA 1
ATOM 7880 C C . MET D 1 146 ? 4.656 -38.491 1.315 1.00 41.79 123 MET D C 1
ATOM 7881 O O . MET D 1 146 ? 5.240 -38.897 2.315 1.00 42.83 123 MET D O 1
ATOM 7886 N N . SER D 1 147 ? 3.586 -39.101 0.805 1.00 40.74 124 SER D N 1
ATOM 7887 C CA . SER D 1 147 ? 3.096 -40.362 1.339 1.00 43.06 124 SER D CA 1
ATOM 7888 C C . SER D 1 147 ? 4.195 -41.424 1.323 1.00 44.85 124 SER D C 1
ATOM 7889 O O . SER D 1 147 ? 5.044 -41.418 0.448 1.00 43.32 124 SER D O 1
ATOM 7892 N N . PRO D 1 148 ? 4.206 -42.411 2.249 1.00 48.99 125 PRO D N 1
ATOM 7893 C CA . PRO D 1 148 ? 3.128 -42.630 3.217 1.00 50.42 125 PRO D CA 1
ATOM 7894 C C . PRO D 1 148 ? 3.263 -41.931 4.567 1.00 50.59 125 PRO D C 1
ATOM 7895 O O . PRO D 1 148 ? 4.319 -41.410 4.926 1.00 49.79 125 PRO D O 1
ATOM 7899 N N . LEU D 1 149 ? 2.155 -41.969 5.309 1.00 52.14 126 LEU D N 1
ATOM 7900 C CA . LEU D 1 149 ? 2.148 -41.677 6.730 1.00 53.16 126 LEU D CA 1
ATOM 7901 C C . LEU D 1 149 ? 2.957 -42.715 7.503 1.00 53.92 126 LEU D C 1
ATOM 7902 O O . LEU D 1 149 ? 3.153 -43.837 7.056 1.00 52.30 126 LEU D O 1
ATOM 7907 N N . PRO D 1 150 ? 3.479 -42.331 8.687 1.00 56.84 127 PRO D N 1
ATOM 7908 C CA . PRO D 1 150 ? 3.979 -43.291 9.670 1.00 60.15 127 PRO D CA 1
ATOM 7909 C C . PRO D 1 150 ? 2.919 -44.321 10.037 1.00 63.23 127 PRO D C 1
ATOM 7910 O O . PRO D 1 150 ? 1.738 -44.121 9.748 1.00 63.65 127 PRO D O 1
ATOM 7914 N N . LEU D 1 151 ? 3.347 -45.399 10.704 1.00 66.16 128 LEU D N 1
ATOM 7915 C CA . LEU D 1 151 ? 2.447 -46.512 10.987 1.00 69.86 128 LEU D CA 1
ATOM 7916 C C . LEU D 1 151 ? 1.314 -46.050 11.906 1.00 68.16 128 LEU D C 1
ATOM 7917 O O . LEU D 1 151 ? 0.153 -46.296 11.600 1.00 66.00 128 LEU D O 1
ATOM 7922 N N . THR D 1 152 ? 1.658 -45.378 13.012 1.00 69.02 129 THR D N 1
ATOM 7923 C CA . THR D 1 152 ? 0.675 -45.001 14.013 1.00 70.74 129 THR D CA 1
ATOM 7924 C C . THR D 1 152 ? 0.803 -43.522 14.368 1.00 72.10 129 THR D C 1
ATOM 7925 O O . THR D 1 152 ? 1.913 -42.982 14.430 1.00 71.01 129 THR D O 1
ATOM 7929 N N . GLU D 1 153 ? -0.363 -42.904 14.616 1.00 74.34 130 GLU D N 1
ATOM 7930 C CA . GLU D 1 153 ? -0.462 -41.505 14.999 1.00 71.85 130 GLU D CA 1
ATOM 7931 C C . GLU D 1 153 ? 0.113 -41.355 16.407 1.00 73.23 130 GLU D C 1
ATOM 7932 O O . GLU D 1 153 ? -0.060 -42.254 17.217 1.00 75.10 130 GLU D O 1
ATOM 7938 N N . ARG D 1 154 ? 0.833 -40.255 16.670 1.00 74.28 131 ARG D N 1
ATOM 7939 C CA . ARG D 1 154 ? 1.379 -39.996 17.996 1.00 76.08 131 ARG D CA 1
ATOM 7940 C C . ARG D 1 154 ? 0.334 -39.299 18.877 1.00 77.52 131 ARG D C 1
ATOM 7941 O O . ARG D 1 154 ? 0.269 -39.596 20.058 1.00 81.14 131 ARG D O 1
ATOM 7949 N N . GLU D 1 155 ? -0.495 -38.400 18.328 1.00 80.53 132 GLU D N 1
ATOM 7950 C CA . GLU D 1 155 ? -1.662 -37.885 19.046 1.00 84.48 132 GLU D CA 1
ATOM 7951 C C . GLU D 1 155 ? -2.947 -38.330 18.344 1.00 84.93 132 GLU D C 1
ATOM 7952 O O . GLU D 1 155 ? -2.963 -38.540 17.133 1.00 94.86 132 GLU D O 1
ATOM 7958 N N . LYS D 1 156 ? -4.030 -38.458 19.114 1.00 82.04 133 LYS D N 1
ATOM 7959 C CA . LYS D 1 156 ? -5.268 -39.014 18.595 1.00 81.14 133 LYS D CA 1
ATOM 7960 C C . LYS D 1 156 ? -5.769 -38.105 17.477 1.00 75.81 133 LYS D C 1
ATOM 7961 O O . LYS D 1 156 ? -5.785 -36.890 17.631 1.00 72.63 133 LYS D O 1
ATOM 7967 N N . GLY D 1 157 ? -6.107 -38.708 16.333 1.00 72.39 134 GLY D N 1
ATOM 7968 C CA . GLY D 1 157 ? -6.719 -37.998 15.218 1.00 66.77 134 GLY D CA 1
ATOM 7969 C C . GLY D 1 157 ? -5.706 -37.189 14.417 1.00 61.78 134 GLY D C 1
ATOM 7970 O O . GLY D 1 157 ? -6.086 -36.445 13.514 1.00 58.42 134 GLY D O 1
ATOM 7971 N N . GLY D 1 158 ? -4.414 -37.382 14.713 1.00 60.04 135 GLY D N 1
ATOM 7972 C CA . GLY D 1 158 ? -3.358 -36.600 14.091 1.00 57.32 135 GLY D CA 1
ATOM 7973 C C . GLY D 1 158 ? -3.266 -36.787 12.575 1.00 54.35 135 GLY D C 1
ATOM 7974 O O . GLY D 1 158 ? -2.641 -35.968 11.892 1.00 51.99 135 GLY D O 1
ATOM 7975 N N . PHE D 1 159 ? -3.861 -37.877 12.065 1.00 52.85 136 PHE D N 1
ATOM 7976 C CA . PHE D 1 159 ? -3.789 -38.217 10.657 1.00 50.88 136 PHE D CA 1
ATOM 7977 C C . PHE D 1 159 ? -5.136 -38.029 9.963 1.00 50.88 136 PHE D C 1
ATOM 7978 O O . PHE D 1 159 ? -5.270 -38.412 8.807 1.00 51.20 136 PHE D O 1
ATOM 7986 N N . ILE D 1 160 ? -6.123 -37.411 10.621 1.00 52.64 137 ILE D N 1
ATOM 7987 C CA . ILE D 1 160 ? -7.411 -37.177 9.981 1.00 53.84 137 ILE D CA 1
ATOM 7988 C C . ILE D 1 160 ? -7.156 -36.508 8.634 1.00 52.46 137 ILE D C 1
ATOM 7989 O O . ILE D 1 160 ? -6.384 -35.560 8.549 1.00 53.06 137 ILE D O 1
ATOM 7994 N N . GLY D 1 161 ? -7.799 -37.017 7.585 1.00 52.36 138 GLY D N 1
ATOM 7995 C CA . GLY D 1 161 ? -7.513 -36.583 6.230 1.00 50.55 138 GLY D CA 1
ATOM 7996 C C . GLY D 1 161 ? -7.786 -37.686 5.207 1.00 50.66 138 GLY D C 1
ATOM 7997 O O . GLY D 1 161 ? -8.306 -38.741 5.537 1.00 53.44 138 GLY D O 1
ATOM 7998 N N . PRO D 1 162 ? -7.399 -37.486 3.931 1.00 48.28 139 PRO D N 1
ATOM 7999 C CA . PRO D 1 162 ? -7.761 -38.418 2.861 1.00 47.44 139 PRO D CA 1
ATOM 8000 C C . PRO D 1 162 ? -7.230 -39.845 3.007 1.00 48.14 139 PRO D C 1
ATOM 8001 O O . PRO D 1 162 ? -7.806 -40.766 2.459 1.00 47.45 139 PRO D O 1
ATOM 8005 N N . ARG D 1 163 ? -6.139 -40.027 3.748 1.00 49.91 140 ARG D N 1
ATOM 8006 C CA . ARG D 1 163 ? -5.419 -41.293 3.792 1.00 51.26 140 ARG D CA 1
ATOM 8007 C C . ARG D 1 163 ? -5.356 -41.827 5.224 1.00 52.61 140 ARG D C 1
ATOM 8008 O O . ARG D 1 163 ? -4.554 -42.712 5.519 1.00 53.05 140 ARG D O 1
ATOM 8016 N N . GLU D 1 164 ? -6.221 -41.306 6.106 1.00 53.23 141 GLU D N 1
ATOM 8017 C CA . GLU D 1 164 ? -6.149 -41.601 7.528 1.00 55.93 141 GLU D CA 1
ATOM 8018 C C . GLU D 1 164 ? -6.213 -43.107 7.752 1.00 56.91 141 GLU D C 1
ATOM 8019 O O . GLU D 1 164 ? -5.441 -43.658 8.539 1.00 56.22 141 GLU D O 1
ATOM 8025 N N . ASN D 1 165 ? -7.163 -43.743 7.055 1.00 57.00 142 ASN D N 1
ATOM 8026 C CA . ASN D 1 165 ? -7.466 -45.153 7.247 1.00 57.82 142 ASN D CA 1
ATOM 8027 C C . ASN D 1 165 ? -7.042 -45.971 6.024 1.00 57.04 142 ASN D C 1
ATOM 8028 O O . ASN D 1 165 ? -7.270 -47.171 5.979 1.00 59.44 142 ASN D O 1
ATOM 8033 N N . SER D 1 166 ? -6.391 -45.331 5.048 1.00 54.64 143 SER D N 1
ATOM 8034 C CA . SER D 1 166 ? -5.877 -46.029 3.884 1.00 54.34 143 SER D CA 1
ATOM 8035 C C . SER D 1 166 ? -4.643 -46.838 4.262 1.00 55.20 143 SER D C 1
ATOM 8036 O O . SER D 1 166 ? -4.018 -46.553 5.278 1.00 56.22 143 SER D O 1
ATOM 8039 N N . PRO D 1 167 ? -4.242 -47.864 3.470 1.00 55.47 144 PRO D N 1
ATOM 8040 C CA . PRO D 1 167 ? -2.971 -48.539 3.708 1.00 56.19 144 PRO D CA 1
ATOM 8041 C C . PRO D 1 167 ? -1.792 -47.580 3.543 1.00 54.84 144 PRO D C 1
ATOM 8042 O O . PRO D 1 167 ? -1.880 -46.554 2.861 1.00 51.70 144 PRO D O 1
ATOM 8046 N N . ARG D 1 168 ? -0.685 -47.913 4.214 1.00 56.31 145 ARG D N 1
ATOM 8047 C CA . ARG D 1 168 ? 0.519 -47.108 4.143 1.00 55.08 145 ARG D CA 1
ATOM 8048 C C . ARG D 1 168 ? 1.332 -47.538 2.923 1.00 54.54 145 ARG D C 1
ATOM 8049 O O . ARG D 1 168 ? 2.386 -48.143 3.065 1.00 54.58 145 ARG D O 1
ATOM 8057 N N . LEU D 1 169 ? 0.855 -47.174 1.728 1.00 53.17 146 LEU D N 1
ATOM 8058 C CA . LEU D 1 169 ? 1.555 -47.459 0.486 1.00 52.57 146 LEU D CA 1
ATOM 8059 C C . LEU D 1 169 ? 2.762 -46.527 0.307 1.00 50.02 146 LEU D C 1
ATOM 8060 O O . LEU D 1 169 ? 2.683 -45.306 0.466 1.00 46.49 146 LEU D O 1
ATOM 8065 N N . MET D 1 170 ? 3.874 -47.143 -0.104 1.00 50.15 147 MET D N 1
ATOM 8066 C CA . MET D 1 170 ? 5.094 -46.446 -0.441 1.00 49.24 147 MET D CA 1
ATOM 8067 C C . MET D 1 170 ? 4.911 -45.698 -1.768 1.00 47.22 147 MET D C 1
ATOM 8068 O O . MET D 1 170 ? 4.111 -46.094 -2.609 1.00 46.76 147 MET D O 1
ATOM 8073 N N . THR D 1 171 ? 5.613 -44.567 -1.919 1.00 44.74 148 THR D N 1
ATOM 8074 C CA . THR D 1 171 ? 5.594 -43.796 -3.150 1.00 42.29 148 THR D CA 1
ATOM 8075 C C . THR D 1 171 ? 7.031 -43.484 -3.545 1.00 42.70 148 THR D C 1
ATOM 8076 O O . THR D 1 171 ? 7.923 -43.564 -2.700 1.00 43.33 148 THR D O 1
ATOM 8080 N N . THR D 1 172 ? 7.214 -43.119 -4.824 1.00 42.35 149 THR D N 1
ATOM 8081 C CA . THR D 1 172 ? 8.510 -42.795 -5.400 1.00 43.00 149 THR D CA 1
ATOM 8082 C C . THR D 1 172 ? 8.400 -41.420 -6.057 1.00 40.48 149 THR D C 1
ATOM 8083 O O . THR D 1 172 ? 7.509 -41.222 -6.881 1.00 39.73 149 THR D O 1
ATOM 8087 N N . GLN D 1 173 ? 9.297 -40.489 -5.701 1.00 39.09 150 GLN D N 1
ATOM 8088 C CA . GLN D 1 173 ? 9.112 -39.090 -6.055 1.00 37.85 150 GLN D CA 1
ATOM 8089 C C . GLN D 1 173 ? 10.428 -38.492 -6.561 1.00 37.26 150 GLN D C 1
ATOM 8090 O O . GLN D 1 173 ? 11.473 -38.739 -5.982 1.00 38.29 150 GLN D O 1
ATOM 8096 N N . TYR D 1 174 ? 10.355 -37.704 -7.640 1.00 36.61 151 TYR D N 1
ATOM 8097 C CA . TYR D 1 174 ? 11.491 -36.958 -8.162 1.00 37.99 151 TYR D CA 1
ATOM 8098 C C . TYR D 1 174 ? 11.116 -35.472 -8.271 1.00 36.83 151 TYR D C 1
ATOM 8099 O O . TYR D 1 174 ? 10.059 -35.115 -8.795 1.00 35.37 151 TYR D O 1
ATOM 8108 N N . TYR D 1 175 ? 11.978 -34.605 -7.722 1.00 37.62 152 TYR D N 1
ATOM 8109 C CA . TYR D 1 175 ? 11.804 -33.159 -7.771 1.00 36.00 152 TYR D CA 1
ATOM 8110 C C . TYR D 1 175 ? 13.034 -32.546 -8.424 1.00 35.43 152 TYR D C 1
ATOM 8111 O O . TYR D 1 175 ? 14.126 -32.636 -7.868 1.00 35.95 152 TYR D O 1
ATOM 8120 N N . GLU D 1 176 ? 12.839 -31.921 -9.592 1.00 35.56 153 GLU D N 1
ATOM 8121 C CA . GLU D 1 176 ? 13.938 -31.416 -10.402 1.00 36.90 153 GLU D CA 1
ATOM 8122 C C . GLU D 1 176 ? 13.787 -29.909 -10.629 1.00 34.86 153 GLU D C 1
ATOM 8123 O O . GLU D 1 176 ? 12.758 -29.444 -11.093 1.00 33.51 153 GLU D O 1
ATOM 8129 N N . ASP D 1 177 ? 14.851 -29.166 -10.337 1.00 35.90 154 ASP D N 1
ATOM 8130 C CA . ASP D 1 177 ? 14.898 -27.721 -10.510 1.00 35.13 154 ASP D CA 1
ATOM 8131 C C . ASP D 1 177 ? 13.718 -27.072 -9.807 1.00 34.14 154 ASP D C 1
ATOM 8132 O O . ASP D 1 177 ? 13.076 -26.182 -10.352 1.00 34.46 154 ASP D O 1
ATOM 8137 N N . CYS D 1 178 ? 13.457 -27.511 -8.580 1.00 33.75 155 CYS D N 1
ATOM 8138 C CA . CYS D 1 178 ? 12.350 -26.969 -7.819 1.00 32.40 155 CYS D CA 1
ATOM 8139 C C . CYS D 1 178 ? 12.897 -26.025 -6.756 1.00 31.22 155 CYS D C 1
ATOM 8140 O O . CYS D 1 178 ? 14.073 -26.040 -6.421 1.00 30.00 155 CYS D O 1
ATOM 8143 N N . ILE D 1 179 ? 12.001 -25.213 -6.205 1.00 30.80 156 ILE D N 1
ATOM 8144 C CA . ILE D 1 179 ? 12.310 -24.383 -5.054 1.00 30.69 156 ILE D CA 1
ATOM 8145 C C . ILE D 1 179 ? 11.313 -24.743 -3.966 1.00 29.75 156 ILE D C 1
ATOM 8146 O O . ILE D 1 179 ? 10.117 -24.778 -4.232 1.00 29.43 156 ILE D O 1
ATOM 8151 N N . ILE D 1 180 ? 11.808 -25.028 -2.759 1.00 30.80 157 ILE D N 1
ATOM 8152 C CA . ILE D 1 180 ? 10.954 -25.467 -1.665 1.00 32.17 157 ILE D CA 1
ATOM 8153 C C . ILE D 1 180 ? 11.298 -24.627 -0.441 1.00 32.66 157 ILE D C 1
ATOM 8154 O O . ILE D 1 180 ? 12.460 -24.529 -0.072 1.00 32.12 157 ILE D O 1
ATOM 8159 N N . GLU D 1 181 ? 10.274 -24.011 0.160 1.00 33.77 158 GLU D N 1
ATOM 8160 C CA . GLU D 1 181 ? 10.465 -23.074 1.250 1.00 36.16 158 GLU D CA 1
ATOM 8161 C C . GLU D 1 181 ? 9.715 -23.549 2.485 1.00 36.58 158 GLU D C 1
ATOM 8162 O O . GLU D 1 181 ? 8.595 -24.044 2.372 1.00 35.87 158 GLU D O 1
ATOM 8168 N N . GLY D 1 182 ? 10.303 -23.278 3.653 1.00 35.47 159 GLY D N 1
ATOM 8169 C CA . GLY D 1 182 ? 9.586 -23.366 4.912 1.00 34.51 159 GLY D CA 1
ATOM 8170 C C . GLY D 1 182 ? 10.532 -23.251 6.100 1.00 34.71 159 GLY D C 1
ATOM 8171 O O . GLY D 1 182 ? 11.673 -22.792 5.955 1.00 34.39 159 GLY D O 1
ATOM 8172 N N . ASP D 1 183 ? 10.057 -23.701 7.269 1.00 33.91 160 ASP D N 1
ATOM 8173 C CA . ASP D 1 183 ? 10.853 -23.609 8.480 1.00 34.77 160 ASP D CA 1
ATOM 8174 C C . ASP D 1 183 ? 10.930 -24.957 9.198 1.00 35.41 160 ASP D C 1
ATOM 8175 O O . ASP D 1 183 ? 12.035 -25.471 9.406 1.00 35.93 160 ASP D O 1
ATOM 8180 N N . VAL D 1 184 ? 9.766 -25.501 9.601 1.00 35.18 161 VAL D N 1
ATOM 8181 C CA . VAL D 1 184 ? 9.740 -26.676 10.457 1.00 36.09 161 VAL D CA 1
ATOM 8182 C C . VAL D 1 184 ? 9.197 -27.872 9.684 1.00 35.64 161 VAL D C 1
ATOM 8183 O O . VAL D 1 184 ? 8.046 -27.865 9.244 1.00 35.34 161 VAL D O 1
ATOM 8187 N N . ASP D 1 185 ? 10.050 -28.892 9.551 1.00 35.36 162 ASP D N 1
ATOM 8188 C CA . ASP D 1 185 ? 9.706 -30.154 8.911 1.00 35.96 162 ASP D CA 1
ATOM 8189 C C . ASP D 1 185 ? 9.013 -29.934 7.568 1.00 34.93 162 ASP D C 1
ATOM 8190 O O . ASP D 1 185 ? 7.965 -30.526 7.305 1.00 35.02 162 ASP D O 1
ATOM 8195 N N . PHE D 1 186 ? 9.606 -29.117 6.693 1.00 35.13 163 PHE D N 1
ATOM 8196 C CA . PHE D 1 186 ? 8.851 -28.643 5.548 1.00 34.46 163 PHE D CA 1
ATOM 8197 C C . PHE D 1 186 ? 9.036 -29.567 4.346 1.00 36.36 163 PHE D C 1
ATOM 8198 O O . PHE D 1 186 ? 8.319 -29.408 3.362 1.00 37.43 163 PHE D O 1
ATOM 8206 N N . ILE D 1 187 ? 9.929 -30.559 4.462 1.00 38.36 164 ILE D N 1
ATOM 8207 C CA . ILE D 1 187 ? 9.880 -31.728 3.598 1.00 40.34 164 ILE D CA 1
ATOM 8208 C C . ILE D 1 187 ? 9.793 -32.979 4.472 1.00 43.27 164 ILE D C 1
ATOM 8209 O O . ILE D 1 187 ? 10.768 -33.326 5.130 1.00 44.38 164 ILE D O 1
ATOM 8214 N N . PHE D 1 188 ? 8.642 -33.672 4.453 1.00 43.79 165 PHE D N 1
ATOM 8215 C CA . PHE D 1 188 ? 8.438 -34.796 5.360 1.00 44.87 165 PHE D CA 1
ATOM 8216 C C . PHE D 1 188 ? 7.565 -35.887 4.743 1.00 43.53 165 PHE D C 1
ATOM 8217 O O . PHE D 1 188 ? 6.930 -35.691 3.710 1.00 44.06 165 PHE D O 1
ATOM 8225 N N . GLY D 1 189 ? 7.566 -37.053 5.392 1.00 43.08 166 GLY D N 1
ATOM 8226 C CA . GLY D 1 189 ? 6.846 -38.225 4.911 1.00 42.48 166 GLY D CA 1
ATOM 8227 C C . GLY D 1 189 ? 7.738 -39.471 4.844 1.00 42.43 166 GLY D C 1
ATOM 8228 O O . GLY D 1 189 ? 8.907 -39.439 5.244 1.00 40.82 166 GLY D O 1
ATOM 8229 N N . GLY D 1 190 ? 7.170 -40.571 4.326 1.00 42.25 167 GLY D N 1
ATOM 8230 C CA . GLY D 1 190 ? 7.887 -41.829 4.250 1.00 44.73 167 GLY D CA 1
ATOM 8231 C C . GLY D 1 190 ? 8.317 -42.206 2.834 1.00 45.62 167 GLY D C 1
ATOM 8232 O O . GLY D 1 190 ? 8.828 -43.307 2.629 1.00 46.83 167 GLY D O 1
ATOM 8233 N N . ALA D 1 191 ? 8.126 -41.292 1.871 1.00 45.36 168 ALA D N 1
ATOM 8234 C CA . ALA D 1 191 ? 8.417 -41.554 0.463 1.00 45.43 168 ALA D CA 1
ATOM 8235 C C . ALA D 1 191 ? 9.900 -41.834 0.238 1.00 46.71 168 ALA D C 1
ATOM 8236 O O . ALA D 1 191 ? 10.767 -41.364 0.973 1.00 46.00 168 ALA D O 1
ATOM 8238 N N . ASN D 1 192 ? 10.159 -42.622 -0.806 1.00 48.88 169 ASN D N 1
ATOM 8239 C CA . ASN D 1 192 ? 11.452 -42.628 -1.477 1.00 49.47 169 ASN D CA 1
ATOM 8240 C C . ASN D 1 192 ? 11.464 -41.438 -2.437 1.00 48.42 169 ASN D C 1
ATOM 8241 O O . ASN D 1 192 ? 10.629 -41.339 -3.328 1.00 50.02 169 ASN D O 1
ATOM 8246 N N . ALA D 1 193 ? 12.364 -40.488 -2.210 1.00 46.56 170 ALA D N 1
ATOM 8247 C CA . ALA D 1 193 ? 12.279 -39.233 -2.933 1.00 44.22 170 ALA D CA 1
ATOM 8248 C C . ALA D 1 193 ? 13.684 -38.760 -3.279 1.00 43.80 170 ALA D C 1
ATOM 8249 O O . ALA D 1 193 ? 14.623 -38.941 -2.500 1.00 43.82 170 ALA D O 1
ATOM 8251 N N . VAL D 1 194 ? 13.809 -38.161 -4.464 1.00 43.09 171 VAL D N 1
ATOM 8252 C CA . VAL D 1 194 ? 15.039 -37.491 -4.844 1.00 43.53 171 VAL D CA 1
ATOM 8253 C C . VAL D 1 194 ? 14.747 -36.025 -5.133 1.00 41.96 171 VAL D C 1
ATOM 8254 O O . VAL D 1 194 ? 13.851 -35.708 -5.906 1.00 44.98 171 VAL D O 1
ATOM 8258 N N . PHE D 1 195 ? 15.521 -35.144 -4.502 1.00 41.36 172 PHE D N 1
ATOM 8259 C CA . PHE D 1 195 ? 15.555 -33.741 -4.872 1.00 40.41 172 PHE D CA 1
ATOM 8260 C C . PHE D 1 195 ? 16.846 -33.478 -5.639 1.00 41.53 172 PHE D C 1
ATOM 8261 O O . PHE D 1 195 ? 17.938 -33.695 -5.108 1.00 43.09 172 PHE D O 1
ATOM 8269 N N . LYS D 1 196 ? 16.696 -33.025 -6.890 1.00 41.22 173 LYS D N 1
ATOM 8270 C CA . LYS D 1 196 ? 17.828 -32.868 -7.785 1.00 42.43 173 LYS D CA 1
ATOM 8271 C C . LYS D 1 196 ? 17.907 -31.413 -8.231 1.00 42.21 173 LYS D C 1
ATOM 8272 O O . LYS D 1 196 ? 16.982 -30.912 -8.875 1.00 41.33 173 LYS D O 1
ATOM 8278 N N . ASN D 1 197 ? 19.007 -30.744 -7.855 1.00 43.05 174 ASN D N 1
ATOM 8279 C CA . ASN D 1 197 ? 19.300 -29.386 -8.286 1.00 43.68 174 ASN D CA 1
ATOM 8280 C C . ASN D 1 197 ? 18.201 -28.440 -7.791 1.00 41.23 174 ASN D C 1
ATOM 8281 O O . ASN D 1 197 ? 17.745 -27.564 -8.521 1.00 39.84 174 ASN D O 1
ATOM 8286 N N . CYS D 1 198 ? 17.769 -28.642 -6.541 1.00 39.90 175 CYS D N 1
ATOM 8287 C CA . CYS D 1 198 ? 16.721 -27.833 -5.958 1.00 38.73 175 CYS D CA 1
ATOM 8288 C C . CYS D 1 198 ? 17.322 -26.766 -5.047 1.00 39.88 175 CYS D C 1
ATOM 8289 O O . CYS D 1 198 ? 18.412 -26.918 -4.498 1.00 40.96 175 CYS D O 1
ATOM 8292 N N . THR D 1 199 ? 16.584 -25.666 -4.904 1.00 38.79 176 THR D N 1
ATOM 8293 C CA . THR D 1 199 ? 16.917 -24.635 -3.938 1.00 36.65 176 THR D CA 1
ATOM 8294 C C . THR D 1 199 ? 16.011 -24.849 -2.731 1.00 36.04 176 THR D C 1
ATOM 8295 O O . THR D 1 199 ? 14.797 -24.850 -2.878 1.00 35.48 176 THR D O 1
ATOM 8299 N N . ILE D 1 200 ? 16.609 -25.050 -1.553 1.00 35.46 177 ILE D N 1
ATOM 8300 C CA . ILE D 1 200 ? 15.858 -25.368 -0.354 1.00 35.59 177 ILE D CA 1
ATOM 8301 C C . ILE D 1 200 ? 16.012 -24.192 0.597 1.00 36.10 177 ILE D C 1
ATOM 8302 O O . ILE D 1 200 ? 17.113 -23.971 1.108 1.00 37.89 177 ILE D O 1
ATOM 8307 N N . VAL D 1 201 ? 14.911 -23.460 0.823 1.00 36.00 178 VAL D N 1
ATOM 8308 C CA . VAL D 1 201 ? 14.944 -22.163 1.497 1.00 36.44 178 VAL D CA 1
ATOM 8309 C C . VAL D 1 201 ? 14.380 -22.300 2.905 1.00 34.87 178 VAL D C 1
ATOM 8310 O O . VAL D 1 201 ? 13.174 -22.515 3.053 1.00 35.04 178 VAL D O 1
ATOM 8314 N N . SER D 1 202 ? 15.244 -22.105 3.918 1.00 35.40 179 SER D N 1
ATOM 8315 C CA . SER D 1 202 ? 14.817 -22.012 5.312 1.00 36.01 179 SER D CA 1
ATOM 8316 C C . SER D 1 202 ? 14.346 -20.591 5.641 1.00 35.33 179 SER D C 1
ATOM 8317 O O . SER D 1 202 ? 15.103 -19.634 5.490 1.00 33.38 179 SER D O 1
ATOM 8320 N N . LEU D 1 203 ? 13.087 -20.464 6.093 1.00 34.61 180 LEU D N 1
ATOM 8321 C CA . LEU D 1 203 ? 12.485 -19.172 6.388 1.00 33.10 180 LEU D CA 1
ATOM 8322 C C . LEU D 1 203 ? 12.631 -18.852 7.877 1.00 35.25 180 LEU D C 1
ATOM 8323 O O . LEU D 1 203 ? 12.371 -19.695 8.753 1.00 36.36 180 LEU D O 1
ATOM 8328 N N . TYR D 1 204 ? 13.044 -17.602 8.119 1.00 35.49 181 TYR D N 1
ATOM 8329 C CA . TYR D 1 204 ? 13.265 -17.058 9.449 1.00 37.14 181 TYR D CA 1
ATOM 8330 C C . TYR D 1 204 ? 11.951 -17.044 10.219 1.00 37.21 181 TYR D C 1
ATOM 8331 O O . TYR D 1 204 ? 10.902 -16.761 9.648 1.00 36.54 181 TYR D O 1
ATOM 8340 N N . ARG D 1 205 ? 12.039 -17.419 11.499 1.00 38.08 182 ARG D N 1
ATOM 8341 C CA . ARG D 1 205 ? 10.920 -17.409 12.414 1.00 38.60 182 ARG D CA 1
ATOM 8342 C C . ARG D 1 205 ? 11.230 -16.347 13.452 1.00 40.06 182 ARG D C 1
ATOM 8343 O O . ARG D 1 205 ? 12.136 -16.515 14.267 1.00 43.65 182 ARG D O 1
ATOM 8351 N N . ALA D 1 206 ? 10.503 -15.233 13.356 1.00 39.11 183 ALA D N 1
ATOM 8352 C CA . ALA D 1 206 ? 10.812 -14.055 14.145 1.00 38.56 183 ALA D CA 1
ATOM 8353 C C . ALA D 1 206 ? 10.268 -14.232 15.567 1.00 38.86 183 ALA D C 1
ATOM 8354 O O . ALA D 1 206 ? 9.283 -14.930 15.796 1.00 37.38 183 ALA D O 1
ATOM 8356 N N . PRO D 1 207 ? 10.893 -13.596 16.577 1.00 40.80 184 PRO D N 1
ATOM 8357 C CA . PRO D 1 207 ? 10.308 -13.529 17.911 1.00 43.14 184 PRO D CA 1
ATOM 8358 C C . PRO D 1 207 ? 8.864 -13.042 17.841 1.00 45.73 184 PRO D C 1
ATOM 8359 O O . PRO D 1 207 ? 8.566 -12.103 17.109 1.00 48.72 184 PRO D O 1
ATOM 8363 N N . LEU D 1 208 ? 7.981 -13.697 18.593 1.00 48.85 185 LEU D N 1
ATOM 8364 C CA . LEU D 1 208 ? 6.587 -13.316 18.621 1.00 52.78 185 LEU D CA 1
ATOM 8365 C C . LEU D 1 208 ? 6.315 -12.460 19.839 1.00 51.47 185 LEU D C 1
ATOM 8366 O O . LEU D 1 208 ? 6.705 -12.829 20.936 1.00 51.57 185 LEU D O 1
ATOM 8371 N N . ILE D 1 209 ? 5.577 -11.373 19.594 1.00 49.45 186 ILE D N 1
ATOM 8372 C CA . ILE D 1 209 ? 5.111 -10.474 20.624 1.00 48.75 186 ILE D CA 1
ATOM 8373 C C . ILE D 1 209 ? 4.127 -11.242 21.497 1.00 47.84 186 ILE D C 1
ATOM 8374 O O . ILE D 1 209 ? 3.309 -12.003 20.995 1.00 45.80 186 ILE D O 1
ATOM 8379 N N . ASP D 1 210 ? 4.267 -11.058 22.814 1.00 50.06 187 ASP D N 1
ATOM 8380 C CA . ASP D 1 210 ? 3.328 -11.579 23.791 1.00 52.22 187 ASP D CA 1
ATOM 8381 C C . ASP D 1 210 ? 2.213 -10.553 23.943 1.00 54.89 187 ASP D C 1
ATOM 8382 O O . ASP D 1 210 ? 2.442 -9.457 24.445 1.00 54.93 187 ASP D O 1
ATOM 8387 N N . LYS D 1 211 ? 1.011 -10.939 23.494 1.00 58.21 188 LYS D N 1
ATOM 8388 C CA . LYS D 1 211 ? -0.102 -10.025 23.278 1.00 60.09 188 LYS D CA 1
ATOM 8389 C C . LYS D 1 211 ? -0.622 -9.488 24.607 1.00 59.83 188 LYS D C 1
ATOM 8390 O O . LYS D 1 211 ? -1.241 -8.430 24.637 1.00 61.56 188 LYS D O 1
ATOM 8396 N N . ASN D 1 212 ? -0.370 -10.217 25.703 1.00 57.94 189 ASN D N 1
ATOM 8397 C CA . ASN D 1 212 ? -0.814 -9.790 27.017 1.00 59.07 189 ASN D CA 1
ATOM 8398 C C . ASN D 1 212 ? 0.207 -8.843 27.636 1.00 57.46 189 ASN D C 1
ATOM 8399 O O . ASN D 1 212 ? -0.035 -8.344 28.728 1.00 59.49 189 ASN D O 1
ATOM 8404 N N . THR D 1 213 ? 1.329 -8.595 26.946 1.00 53.58 190 THR D N 1
ATOM 8405 C CA . THR D 1 213 ? 2.335 -7.660 27.430 1.00 52.60 190 THR D CA 1
ATOM 8406 C C . THR D 1 213 ? 2.282 -6.354 26.633 1.00 51.03 190 THR D C 1
ATOM 8407 O O . THR D 1 213 ? 3.103 -5.477 26.860 1.00 49.93 190 THR D O 1
ATOM 8411 N N . ILE D 1 214 ? 1.341 -6.234 25.685 1.00 50.29 191 ILE D N 1
ATOM 8412 C CA . ILE D 1 214 ? 1.282 -5.038 24.853 1.00 50.23 191 ILE D CA 1
ATOM 8413 C C . ILE D 1 214 ? 0.662 -3.918 25.667 1.00 52.62 191 ILE D C 1
ATOM 8414 O O . ILE D 1 214 ? -0.431 -4.053 26.183 1.00 55.16 191 ILE D O 1
ATOM 8419 N N . SER D 1 215 ? 1.389 -2.817 25.776 1.00 54.04 192 SER D N 1
ATOM 8420 C CA . SER D 1 215 ? 0.856 -1.538 26.214 1.00 55.35 192 SER D CA 1
ATOM 8421 C C . SER D 1 215 ? 0.953 -0.590 25.023 1.00 54.79 192 SER D C 1
ATOM 8422 O O . SER D 1 215 ? 1.304 -1.020 23.931 1.00 53.78 192 SER D O 1
ATOM 8425 N N . LYS D 1 216 ? 0.674 0.690 25.247 1.00 57.05 193 LYS D N 1
ATOM 8426 C CA . LYS D 1 216 ? 0.714 1.696 24.204 1.00 57.09 193 LYS D CA 1
ATOM 8427 C C . LYS D 1 216 ? 2.042 2.444 24.241 1.00 57.28 193 LYS D C 1
ATOM 8428 O O . LYS D 1 216 ? 2.539 2.809 23.183 1.00 57.44 193 LYS D O 1
ATOM 8434 N N . GLU D 1 217 ? 2.632 2.656 25.429 1.00 58.05 194 GLU D N 1
ATOM 8435 C CA . GLU D 1 217 ? 3.832 3.475 25.536 1.00 57.15 194 GLU D CA 1
ATOM 8436 C C . GLU D 1 217 ? 4.987 2.743 26.217 1.00 55.32 194 GLU D C 1
ATOM 8437 O O . GLU D 1 217 ? 5.954 3.380 26.624 1.00 55.92 194 GLU D O 1
ATOM 8443 N N . LYS D 1 218 ? 4.912 1.409 26.296 1.00 52.85 195 LYS D N 1
ATOM 8444 C CA . LYS D 1 218 ? 5.998 0.616 26.852 1.00 51.58 195 LYS D CA 1
ATOM 8445 C C . LYS D 1 218 ? 6.192 -0.648 26.010 1.00 49.28 195 LYS D C 1
ATOM 8446 O O . LYS D 1 218 ? 5.234 -1.196 25.463 1.00 48.75 195 LYS D O 1
ATOM 8452 N N . ALA D 1 219 ? 7.458 -1.080 25.901 1.00 48.38 196 ALA D N 1
ATOM 8453 C CA . ALA D 1 219 ? 7.812 -2.241 25.088 1.00 46.06 196 ALA D CA 1
ATOM 8454 C C . ALA D 1 219 ? 7.091 -3.485 25.599 1.00 45.79 196 ALA D C 1
ATOM 8455 O O . ALA D 1 219 ? 6.932 -3.665 26.800 1.00 47.93 196 ALA D O 1
ATOM 8457 N N . ALA D 1 220 ? 6.644 -4.325 24.674 1.00 43.77 197 ALA D N 1
ATOM 8458 C CA . ALA D 1 220 ? 6.115 -5.626 25.008 1.00 44.49 197 ALA D CA 1
ATOM 8459 C C . ALA D 1 220 ? 7.267 -6.599 25.254 1.00 45.17 197 ALA D C 1
ATOM 8460 O O . ALA D 1 220 ? 8.432 -6.242 25.085 1.00 45.09 197 ALA D O 1
ATOM 8462 N N . ASP D 1 221 ? 6.906 -7.832 25.637 1.00 45.83 198 ASP D N 1
ATOM 8463 C CA . ASP D 1 221 ? 7.846 -8.936 25.741 1.00 46.07 198 ASP D CA 1
ATOM 8464 C C . ASP D 1 221 ? 7.701 -9.843 24.521 1.00 44.77 198 ASP D C 1
ATOM 8465 O O . ASP D 1 221 ? 6.638 -9.869 23.904 1.00 43.20 198 ASP D O 1
ATOM 8470 N N . TYR D 1 222 ? 8.746 -10.632 24.224 1.00 45.47 199 TYR D N 1
ATOM 8471 C CA . TYR D 1 222 ? 8.795 -11.460 23.025 1.00 44.60 199 TYR D CA 1
ATOM 8472 C C . TYR D 1 222 ? 9.325 -12.857 23.341 1.00 46.66 199 TYR D C 1
ATOM 8473 O O . TYR D 1 222 ? 10.237 -13.010 24.137 1.00 47.50 199 TYR D O 1
ATOM 8482 N N . THR D 1 223 ? 8.748 -13.866 22.695 1.00 49.68 200 THR D N 1
ATOM 8483 C CA . THR D 1 223 ? 9.207 -15.242 22.794 1.00 55.04 200 THR D CA 1
ATOM 8484 C C . THR D 1 223 ? 10.150 -15.539 21.629 1.00 57.34 200 THR D C 1
ATOM 8485 O O . THR D 1 223 ? 9.673 -15.676 20.505 1.00 53.11 200 THR D O 1
ATOM 8489 N N . ASP D 1 224 ? 11.458 -15.668 21.921 1.00 63.08 201 ASP D N 1
ATOM 8490 C CA . ASP D 1 224 ? 12.475 -16.110 20.969 1.00 61.98 201 ASP D CA 1
ATOM 8491 C C . ASP D 1 224 ? 12.290 -17.582 20.607 1.00 63.51 201 ASP D C 1
ATOM 8492 O O . ASP D 1 224 ? 11.511 -18.300 21.230 1.00 63.69 201 ASP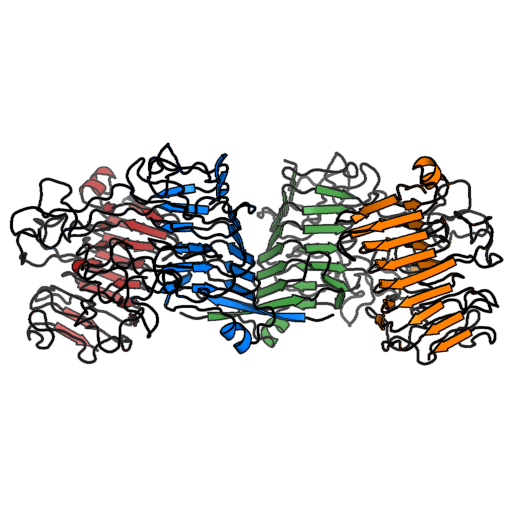 D O 1
ATOM 8497 N N . VAL D 1 225 ? 13.003 -18.003 19.560 1.00 66.55 202 VAL D N 1
ATOM 8498 C CA . VAL D 1 225 ? 12.903 -19.353 19.031 1.00 66.42 202 VAL D CA 1
ATOM 8499 C C . VAL D 1 225 ? 14.261 -20.008 19.225 1.00 67.82 202 VAL D C 1
ATOM 8500 O O . VAL D 1 225 ? 15.268 -19.480 18.753 1.00 64.57 202 VAL D O 1
ATOM 8504 N N . PRO D 1 226 ? 14.342 -21.168 19.910 1.00 75.93 203 PRO D N 1
ATOM 8505 C CA . PRO D 1 226 ? 15.638 -21.797 20.181 1.00 77.27 203 PRO D CA 1
ATOM 8506 C C . PRO D 1 226 ? 16.281 -22.200 18.851 1.00 70.38 203 PRO D C 1
ATOM 8507 O O . PRO D 1 226 ? 17.403 -21.810 18.524 1.00 68.51 203 PRO D O 1
ATOM 8511 N N . VAL D 1 227 ? 15.506 -22.920 18.042 1.00 63.29 204 VAL D N 1
ATOM 8512 C CA . VAL D 1 227 ? 15.999 -23.438 16.785 1.00 59.04 204 VAL D CA 1
ATOM 8513 C C . VAL D 1 227 ? 15.111 -22.888 15.673 1.00 54.23 204 VAL D C 1
ATOM 8514 O O . VAL D 1 227 ? 13.890 -22.812 15.808 1.00 50.84 204 VAL D O 1
ATOM 8518 N N . GLN D 1 228 ? 15.749 -22.458 14.581 1.00 50.19 205 GLN D N 1
ATOM 8519 C CA . GLN D 1 228 ? 15.041 -21.766 13.523 1.00 44.67 205 GLN D CA 1
ATOM 8520 C C . GLN D 1 228 ? 14.213 -22.761 12.716 1.00 42.15 205 GLN D C 1
ATOM 8521 O O . GLN D 1 228 ? 13.093 -22.448 12.319 1.00 40.41 205 GLN D O 1
ATOM 8527 N N . GLY D 1 229 ? 14.742 -23.971 12.505 1.00 42.44 206 GLY D N 1
ATOM 8528 C CA . GLY D 1 229 ? 13.957 -24.992 11.831 1.00 42.48 206 GLY D CA 1
ATOM 8529 C C . GLY D 1 229 ? 14.708 -26.293 11.567 1.00 43.01 206 GLY D C 1
ATOM 8530 O O . GLY D 1 229 ? 15.868 -26.457 11.924 1.00 41.29 206 GLY D O 1
ATOM 8531 N N . PHE D 1 230 ? 13.978 -27.213 10.942 1.00 43.44 207 PHE D N 1
ATOM 8532 C CA . PHE D 1 230 ? 14.497 -28.470 10.438 1.00 43.47 207 PHE D CA 1
ATOM 8533 C C . PHE D 1 230 ? 13.920 -28.661 9.044 1.00 40.53 207 PHE D C 1
ATOM 8534 O O . PHE D 1 230 ? 12.712 -28.626 8.878 1.00 39.41 207 PHE D O 1
ATOM 8542 N N . VAL D 1 231 ? 14.783 -28.889 8.060 1.00 40.95 208 VAL D N 1
ATOM 8543 C CA . VAL D 1 231 ? 14.355 -28.926 6.676 1.00 40.49 208 VAL D CA 1
ATOM 8544 C C . VAL D 1 231 ? 13.568 -30.200 6.410 1.00 40.27 208 VAL D C 1
ATOM 8545 O O . VAL D 1 231 ? 12.480 -30.151 5.835 1.00 37.17 208 VAL D O 1
ATOM 8549 N N . CYS D 1 232 ? 14.150 -31.329 6.817 1.00 42.83 209 CYS D N 1
ATOM 8550 C CA . CYS D 1 232 ? 13.634 -32.624 6.404 1.00 45.29 209 CYS D CA 1
ATOM 8551 C C . CYS D 1 232 ? 13.301 -33.522 7.608 1.00 45.01 209 CYS D C 1
ATOM 8552 O O . CYS D 1 232 ? 14.155 -33.803 8.448 1.00 44.65 209 CYS D O 1
ATOM 8555 N N . ALA D 1 233 ? 12.057 -34.019 7.652 1.00 44.11 210 ALA D N 1
ATOM 8556 C CA . ALA D 1 233 ? 11.603 -34.894 8.726 1.00 44.92 210 ALA D CA 1
ATOM 8557 C C . ALA D 1 233 ? 11.016 -36.187 8.157 1.00 44.56 210 ALA D C 1
ATOM 8558 O O . ALA D 1 233 ? 9.794 -36.321 8.041 1.00 43.34 210 ALA D O 1
ATOM 8560 N N . PRO D 1 234 ? 11.863 -37.175 7.786 1.00 44.82 211 PRO D N 1
ATOM 8561 C CA . PRO D 1 234 ? 11.388 -38.444 7.215 1.00 45.42 211 PRO D CA 1
ATOM 8562 C C . PRO D 1 234 ? 10.892 -39.463 8.237 1.00 48.51 211 PRO D C 1
ATOM 8563 O O . PRO D 1 234 ? 11.358 -39.454 9.379 1.00 48.66 211 PRO D O 1
ATOM 8567 N N . CYS D 1 235 ? 9.949 -40.327 7.813 1.00 52.17 212 CYS D N 1
ATOM 8568 C CA . CYS D 1 235 ? 9.497 -41.485 8.589 1.00 56.40 212 CYS D CA 1
ATOM 8569 C C . CYS D 1 235 ? 9.695 -42.759 7.777 1.00 58.17 212 CYS D C 1
ATOM 8570 O O . CYS D 1 235 ? 8.890 -43.688 7.815 1.00 58.95 212 CYS D O 1
ATOM 8573 N N . THR D 1 236 ? 10.824 -42.775 7.081 1.00 60.55 213 THR D N 1
ATOM 8574 C CA . THR D 1 236 ? 11.217 -43.850 6.196 1.00 65.77 213 THR D CA 1
ATOM 8575 C C . THR D 1 236 ? 11.160 -45.215 6.890 1.00 71.94 213 THR D C 1
ATOM 8576 O O . THR D 1 236 ? 11.806 -45.424 7.919 1.00 72.01 213 THR D O 1
ATOM 8580 N N . PRO D 1 237 ? 10.393 -46.189 6.332 1.00 76.45 214 PRO D N 1
ATOM 8581 C CA . PRO D 1 237 ? 10.525 -47.606 6.688 1.00 80.29 214 PRO D CA 1
ATOM 8582 C C . PRO D 1 237 ? 11.929 -48.179 6.528 1.00 82.87 214 PRO D C 1
ATOM 8583 O O . PRO D 1 237 ? 12.694 -47.739 5.673 1.00 79.60 214 PRO D O 1
ATOM 8587 N N . GLU D 1 238 ? 12.184 -49.227 7.319 1.00 86.82 215 GLU D N 1
ATOM 8588 C CA . GLU D 1 238 ? 13.508 -49.756 7.610 1.00 87.93 215 GLU D CA 1
ATOM 8589 C C . GLU D 1 238 ? 14.290 -50.071 6.335 1.00 83.89 215 GLU D C 1
ATOM 8590 O O . GLU D 1 238 ? 15.497 -49.851 6.267 1.00 80.61 215 GLU D O 1
ATOM 8596 N N . ASP D 1 239 ? 13.596 -50.635 5.345 1.00 82.48 216 ASP D N 1
ATOM 8597 C CA . ASP D 1 239 ? 14.265 -51.218 4.199 1.00 83.53 216 ASP D CA 1
ATOM 8598 C C . ASP D 1 239 ? 14.463 -50.179 3.092 1.00 76.17 216 ASP D C 1
ATOM 8599 O O . ASP D 1 239 ? 15.393 -50.311 2.300 1.00 77.30 216 ASP D O 1
ATOM 8604 N N . GLU D 1 240 ? 13.631 -49.129 3.060 1.00 69.96 217 GLU D N 1
ATOM 8605 C CA . GLU D 1 240 ? 13.574 -48.232 1.913 1.00 64.12 217 GLU D CA 1
ATOM 8606 C C . GLU D 1 240 ? 14.697 -47.197 1.966 1.00 60.10 217 GLU D C 1
ATOM 8607 O O . GLU D 1 240 ? 15.156 -46.835 3.040 1.00 58.88 217 GLU D O 1
ATOM 8613 N N . PRO D 1 241 ? 15.169 -46.681 0.810 1.00 57.62 218 PRO D N 1
ATOM 8614 C CA . PRO D 1 241 ? 16.227 -45.667 0.783 1.00 57.37 218 PRO D CA 1
ATOM 8615 C C . PRO D 1 241 ? 15.807 -44.292 1.297 1.00 55.89 218 PRO D C 1
ATOM 8616 O O . PRO D 1 241 ? 16.622 -43.563 1.837 1.00 57.18 218 PRO D O 1
ATOM 8620 N N . GLY D 1 242 ? 14.546 -43.921 1.090 1.00 54.73 219 GLY D N 1
ATOM 8621 C CA . GLY D 1 242 ? 14.031 -42.679 1.648 1.00 53.85 219 GLY D CA 1
ATOM 8622 C C . GLY D 1 242 ? 14.458 -41.449 0.849 1.00 51.73 219 GLY D C 1
ATOM 8623 O O . GLY D 1 242 ? 14.487 -41.500 -0.377 1.00 53.58 219 GLY D O 1
ATOM 8624 N N . ILE D 1 243 ? 14.790 -40.364 1.562 1.00 49.40 220 ILE D N 1
ATOM 8625 C CA . ILE D 1 243 ? 14.921 -39.041 0.962 1.00 46.85 220 ILE D CA 1
ATOM 8626 C C . ILE D 1 243 ? 16.386 -38.726 0.665 1.00 45.85 220 ILE D C 1
ATOM 8627 O O . ILE D 1 243 ? 17.230 -38.785 1.551 1.00 45.78 220 ILE D O 1
ATOM 8632 N N . ARG D 1 244 ? 16.658 -38.341 -0.588 1.00 44.92 221 ARG D N 1
ATOM 8633 C CA A ARG D 1 244 ? 18.004 -37.997 -1.032 0.60 46.10 221 ARG D CA 1
ATOM 8634 C CA B ARG D 1 244 ? 17.999 -38.004 -1.041 0.40 45.08 221 ARG D CA 1
ATOM 8635 C C . ARG D 1 244 ? 17.988 -36.618 -1.696 1.00 43.14 221 ARG D C 1
ATOM 8636 O O . ARG D 1 244 ? 17.182 -36.357 -2.595 1.00 40.33 221 ARG D O 1
ATOM 8651 N N . PHE D 1 245 ? 18.862 -35.722 -1.211 1.00 43.16 222 PHE D N 1
ATOM 8652 C CA . PHE D 1 245 ? 19.053 -34.415 -1.819 1.00 42.56 222 PHE D CA 1
ATOM 8653 C C . PHE D 1 245 ? 20.360 -34.444 -2.594 1.00 43.74 222 PHE D C 1
ATOM 8654 O O . PHE D 1 245 ? 21.393 -34.790 -2.023 1.00 45.43 222 PHE D O 1
ATOM 8662 N N . ILE D 1 246 ? 20.313 -34.070 -3.879 1.00 44.02 223 ILE D N 1
ATOM 8663 C CA . ILE D 1 246 ? 21.495 -34.167 -4.715 1.00 45.92 223 ILE D CA 1
ATOM 8664 C C . ILE D 1 246 ? 21.716 -32.836 -5.422 1.00 43.40 223 ILE D C 1
ATOM 8665 O O . ILE D 1 246 ? 20.819 -32.329 -6.087 1.00 42.40 223 ILE D O 1
ATOM 8670 N N . ASP D 1 247 ? 22.928 -32.297 -5.277 1.00 43.78 224 ASP D N 1
ATOM 8671 C CA . ASP D 1 247 ? 23.321 -31.060 -5.932 1.00 44.39 224 ASP D CA 1
ATOM 8672 C C . ASP D 1 247 ? 22.302 -29.966 -5.619 1.00 42.25 224 ASP D C 1
ATOM 8673 O O . ASP D 1 247 ? 21.938 -29.195 -6.498 1.00 40.21 224 ASP D O 1
ATOM 8678 N N . CYS D 1 248 ? 21.850 -29.920 -4.362 1.00 42.70 225 CYS D N 1
ATOM 8679 C CA . CYS D 1 248 ? 20.866 -28.946 -3.912 1.00 41.51 225 CYS D CA 1
ATOM 8680 C C . CYS D 1 248 ? 21.575 -27.820 -3.157 1.00 41.45 225 CYS D C 1
ATOM 8681 O O . CYS D 1 248 ? 22.637 -28.033 -2.570 1.00 42.11 225 CYS D O 1
ATOM 8684 N N . ARG D 1 249 ? 21.006 -26.606 -3.224 1.00 40.05 226 ARG D N 1
ATOM 8685 C CA . ARG D 1 249 ? 21.481 -25.465 -2.457 1.00 40.70 226 ARG D CA 1
ATOM 8686 C C . ARG D 1 249 ? 20.538 -25.214 -1.288 1.00 38.73 226 ARG D C 1
ATOM 8687 O O . ARG D 1 249 ? 19.325 -25.145 -1.490 1.00 38.32 226 ARG D O 1
ATOM 8695 N N . PHE D 1 250 ? 21.079 -25.051 -0.075 1.00 38.53 227 PHE D N 1
ATOM 8696 C CA . PHE D 1 250 ? 20.258 -24.703 1.071 1.00 37.28 227 PHE D CA 1
ATOM 8697 C C . PHE D 1 250 ? 20.562 -23.269 1.479 1.00 36.94 227 PHE D C 1
ATOM 8698 O O . PHE D 1 250 ? 21.687 -22.988 1.872 1.00 36.90 227 PHE D O 1
ATOM 8706 N N . ILE D 1 251 ? 19.551 -22.389 1.372 1.00 37.02 228 ILE D N 1
ATOM 8707 C CA . ILE D 1 251 ? 19.712 -20.952 1.593 1.00 37.61 228 ILE D CA 1
ATOM 8708 C C . ILE D 1 251 ? 18.620 -20.471 2.533 1.00 36.42 228 ILE D C 1
ATOM 8709 O O . ILE D 1 251 ? 17.697 -21.220 2.828 1.00 37.50 228 ILE D O 1
ATOM 8714 N N . THR D 1 252 ? 18.712 -19.212 2.970 1.00 35.91 229 THR D N 1
ATOM 8715 C CA . THR D 1 252 ? 17.713 -18.635 3.856 1.00 34.84 229 THR D CA 1
ATOM 8716 C C . THR D 1 252 ? 17.384 -17.209 3.430 1.00 35.05 229 THR D C 1
ATOM 8717 O O . THR D 1 252 ? 18.130 -16.575 2.696 1.00 41.24 229 THR D O 1
ATOM 8721 N N . ASP D 1 253 ? 16.271 -16.698 3.937 1.00 33.80 230 ASP D N 1
ATOM 8722 C CA . ASP D 1 253 ? 15.934 -15.297 3.792 1.00 33.07 230 ASP D CA 1
ATOM 8723 C C . ASP D 1 253 ? 16.772 -14.499 4.771 1.00 33.88 230 ASP D C 1
ATOM 8724 O O . ASP D 1 253 ? 17.478 -13.591 4.342 1.00 36.18 230 ASP D O 1
ATOM 8729 N N . ARG D 1 254 ? 16.693 -14.827 6.070 1.00 34.40 231 ARG D N 1
ATOM 8730 C CA . ARG D 1 254 ? 17.431 -14.063 7.064 1.00 35.31 231 ARG D CA 1
ATOM 8731 C C . ARG D 1 254 ? 17.649 -14.824 8.371 1.00 36.76 231 ARG D C 1
ATOM 8732 O O . ARG D 1 254 ? 17.859 -14.207 9.407 1.00 39.00 231 ARG D O 1
ATOM 8740 N N . CYS D 1 255 ? 17.651 -16.160 8.335 1.00 38.46 232 CYS D N 1
ATOM 8741 C CA . CYS D 1 255 ? 17.908 -16.945 9.528 1.00 38.25 232 CYS D CA 1
ATOM 8742 C C . CYS D 1 255 ? 19.329 -16.642 9.992 1.00 39.04 232 CYS D C 1
ATOM 8743 O O . CYS D 1 255 ? 20.231 -16.487 9.170 1.00 38.32 232 CYS D O 1
ATOM 8746 N N . PRO D 1 256 ? 19.575 -16.579 11.317 1.00 40.73 233 PRO D N 1
ATOM 8747 C CA . PRO D 1 256 ? 20.931 -16.408 11.836 1.00 41.86 233 PRO D CA 1
ATOM 8748 C C . PRO D 1 256 ? 21.792 -17.665 11.721 1.00 42.75 233 PRO D C 1
ATOM 8749 O O . PRO D 1 256 ? 21.288 -18.770 11.539 1.00 41.13 233 PRO D O 1
ATOM 8753 N N . ASP D 1 257 ? 23.105 -17.469 11.858 1.00 44.09 234 ASP D N 1
ATOM 8754 C CA . ASP D 1 257 ? 24.068 -18.518 11.589 1.00 46.85 234 ASP D CA 1
ATOM 8755 C C . ASP D 1 257 ? 23.809 -19.702 12.517 1.00 48.41 234 ASP D C 1
ATOM 8756 O O . ASP D 1 257 ? 23.448 -19.525 13.672 1.00 50.07 234 ASP D O 1
ATOM 8761 N N . SER D 1 258 ? 23.947 -20.905 11.964 1.00 49.30 235 SER D N 1
ATOM 8762 C CA . SER D 1 258 ? 23.960 -22.134 12.738 1.00 49.61 235 SER D CA 1
ATOM 8763 C C . SER D 1 258 ? 22.664 -22.321 13.526 1.00 46.31 235 SER D C 1
ATOM 8764 O O . SER D 1 258 ? 22.710 -22.810 14.645 1.00 49.10 235 SER D O 1
ATOM 8767 N N . SER D 1 259 ? 21.522 -21.971 12.934 1.00 42.75 236 SER D N 1
ATOM 8768 C CA . SER D 1 259 ? 20.241 -22.006 13.623 1.00 42.43 236 SER D CA 1
ATOM 8769 C C . SER D 1 259 ? 19.306 -23.067 13.032 1.00 42.29 236 SER D C 1
ATOM 8770 O O . SER D 1 259 ? 18.197 -23.261 13.538 1.00 40.90 236 SER D O 1
ATOM 8773 N N . VAL D 1 260 ? 19.742 -23.736 11.950 1.00 42.64 237 VAL D N 1
ATOM 8774 C CA . VAL D 1 260 ? 18.874 -24.621 11.190 1.00 41.36 237 VAL D CA 1
ATOM 8775 C C . VAL D 1 260 ? 19.560 -25.967 11.014 1.00 42.60 237 VAL D C 1
ATOM 8776 O O . VAL D 1 260 ? 20.731 -26.031 10.659 1.00 43.31 237 VAL D O 1
ATOM 8780 N N . TYR D 1 261 ? 18.785 -27.034 11.227 1.00 42.99 238 TYR D N 1
ATOM 8781 C CA . TYR D 1 261 ? 19.229 -28.399 11.019 1.00 44.97 238 TYR D CA 1
ATOM 8782 C C . TYR D 1 261 ? 18.687 -28.905 9.683 1.00 44.82 238 TYR D C 1
ATOM 8783 O O . TYR D 1 261 ? 17.596 -28.532 9.275 1.00 42.37 238 TYR D O 1
ATOM 8792 N N . LEU D 1 262 ? 19.460 -29.762 9.012 1.00 47.64 239 LEU D N 1
ATOM 8793 C CA . LEU D 1 262 ? 19.041 -30.339 7.744 1.00 48.41 239 LEU D CA 1
ATOM 8794 C C . LEU D 1 262 ? 17.904 -31.332 7.955 1.00 48.98 239 LEU D C 1
ATOM 8795 O O . LEU D 1 262 ? 17.040 -31.466 7.090 1.00 47.46 239 LEU D O 1
ATOM 8800 N N . ALA D 1 263 ? 17.922 -32.055 9.080 1.00 51.68 240 ALA D N 1
ATOM 8801 C CA . ALA D 1 263 ? 16.997 -33.173 9.254 1.00 52.49 240 ALA D CA 1
ATOM 8802 C C . ALA D 1 263 ? 16.864 -33.550 10.720 1.00 53.47 240 ALA D C 1
ATOM 8803 O O . ALA D 1 263 ? 17.827 -33.484 11.479 1.00 55.84 240 ALA D O 1
ATOM 8805 N N . ARG D 1 264 ? 15.653 -33.970 11.086 1.00 53.60 241 ARG D N 1
ATOM 8806 C CA . ARG D 1 264 ? 15.435 -34.699 12.320 1.00 55.08 241 ARG D CA 1
ATOM 8807 C C . ARG D 1 264 ? 14.465 -35.834 12.013 1.00 55.77 241 ARG D C 1
ATOM 8808 O O . ARG D 1 264 ? 13.599 -35.687 11.148 1.00 51.92 241 ARG D O 1
ATOM 8816 N N . PRO D 1 265 ? 14.615 -36.996 12.688 1.00 60.11 242 PRO D N 1
ATOM 8817 C CA . PRO D 1 265 ? 13.847 -38.193 12.350 1.00 60.36 242 PRO D CA 1
ATOM 8818 C C . PRO D 1 265 ? 12.439 -38.137 12.936 1.00 58.67 242 PRO D C 1
ATOM 8819 O O . PRO D 1 265 ? 12.269 -38.248 14.143 1.00 59.43 242 PRO D O 1
ATOM 8823 N N . TRP D 1 266 ? 11.443 -37.968 12.065 1.00 55.80 243 TRP D N 1
ATOM 8824 C CA . TRP D 1 266 ? 10.051 -37.929 12.482 1.00 56.37 243 TRP D CA 1
ATOM 8825 C C . TRP D 1 266 ? 9.657 -39.253 13.125 1.00 61.89 243 TRP D C 1
ATOM 8826 O O . TRP D 1 266 ? 8.895 -39.257 14.086 1.00 64.93 243 TRP D O 1
ATOM 8837 N N . ARG D 1 267 ? 10.156 -40.359 12.535 1.00 66.68 244 ARG D N 1
ATOM 8838 C CA . ARG D 1 267 ? 10.124 -41.696 13.122 1.00 67.85 244 ARG D CA 1
ATOM 8839 C C . ARG D 1 267 ? 11.556 -42.240 13.198 1.00 71.31 244 ARG D C 1
ATOM 8840 O O . ARG D 1 267 ? 12.413 -41.898 12.375 1.00 66.44 244 ARG D O 1
ATOM 8848 N N . GLU D 1 268 ? 11.758 -43.155 14.164 1.00 76.71 245 GLU D N 1
ATOM 8849 C CA . GLU D 1 268 ? 13.057 -43.638 14.619 1.00 79.81 245 GLU D CA 1
ATOM 8850 C C . GLU D 1 268 ? 14.041 -43.860 13.472 1.00 80.67 245 GLU D C 1
ATOM 8851 O O . GLU D 1 268 ? 15.207 -43.476 13.592 1.00 83.61 245 GLU D O 1
ATOM 8857 N N . LYS D 1 269 ? 13.582 -44.491 12.377 1.00 77.95 246 LYS D N 1
ATOM 8858 C CA . LYS D 1 269 ? 14.479 -44.981 11.336 1.00 73.37 246 LYS D CA 1
ATOM 8859 C C . LYS D 1 269 ? 14.379 -44.169 10.049 1.00 68.11 246 LYS D C 1
ATOM 8860 O O . LYS D 1 269 ? 14.710 -44.691 8.986 1.00 66.60 246 LYS D O 1
ATOM 8866 N N . GLY D 1 270 ? 13.979 -42.887 10.150 1.00 63.96 247 GLY D N 1
ATOM 8867 C CA . GLY D 1 270 ? 13.920 -42.011 8.991 1.00 59.22 247 GLY D CA 1
ATOM 8868 C C . GLY D 1 270 ? 15.276 -41.844 8.302 1.00 58.51 247 GLY D C 1
ATOM 8869 O O . GLY D 1 270 ? 16.332 -41.877 8.939 1.00 61.79 247 GLY D O 1
ATOM 8870 N N . ALA D 1 271 ? 15.242 -41.656 6.981 1.00 55.50 248 ALA D N 1
ATOM 8871 C CA . ALA D 1 271 ? 16.461 -41.599 6.191 1.00 55.58 248 ALA D CA 1
ATOM 8872 C C . ALA D 1 271 ? 16.480 -40.331 5.337 1.00 52.25 248 ALA D C 1
ATOM 8873 O O . ALA D 1 271 ? 15.497 -40.041 4.660 1.00 49.43 248 ALA D O 1
ATOM 8875 N N . ALA D 1 272 ? 17.602 -39.603 5.375 1.00 51.38 249 ALA D N 1
ATOM 8876 C CA . ALA D 1 272 ? 17.803 -38.420 4.555 1.00 49.87 249 ALA D CA 1
ATOM 8877 C C . ALA D 1 272 ? 19.293 -38.272 4.252 1.00 51.04 249 ALA D C 1
ATOM 8878 O O . ALA D 1 272 ? 20.105 -38.267 5.170 1.00 50.97 249 ALA D O 1
ATOM 8880 N N . SER D 1 273 ? 19.663 -38.223 2.966 1.00 52.58 250 SER D N 1
ATOM 8881 C CA . SER D 1 273 ? 21.065 -38.060 2.603 1.00 55.66 250 SER D CA 1
ATOM 8882 C C . SER D 1 273 ? 21.244 -36.811 1.739 1.00 54.58 250 SER D C 1
ATOM 8883 O O . SER D 1 273 ? 20.347 -36.414 0.994 1.00 52.35 250 SER D O 1
ATOM 8886 N N . PHE D 1 274 ? 22.422 -36.196 1.853 1.00 55.57 251 PHE D N 1
ATOM 8887 C CA . PHE D 1 274 ? 22.715 -34.956 1.150 1.00 54.46 251 PHE D CA 1
ATOM 8888 C C . PHE D 1 274 ? 24.006 -35.174 0.379 1.00 54.26 251 PHE D C 1
ATOM 8889 O O . PHE D 1 274 ? 25.057 -35.343 0.992 1.00 56.32 251 PHE D O 1
ATOM 8897 N N . GLU D 1 275 ? 23.909 -35.224 -0.956 1.00 51.96 252 GLU D N 1
ATOM 8898 C CA A GLU D 1 275 ? 25.042 -35.575 -1.797 0.70 54.42 252 GLU D CA 1
ATOM 8899 C CA B GLU D 1 275 ? 25.060 -35.561 -1.778 0.30 52.97 252 GLU D CA 1
ATOM 8900 C C . GLU D 1 275 ? 25.430 -34.342 -2.609 1.00 52.92 252 GLU D C 1
ATOM 8901 O O . GLU D 1 275 ? 24.632 -33.850 -3.403 1.00 54.15 252 GLU D O 1
ATOM 8912 N N . ASN D 1 276 ? 26.654 -33.859 -2.386 1.00 53.81 253 ASN D N 1
ATOM 8913 C CA . ASN D 1 276 ? 27.219 -32.741 -3.118 1.00 53.08 253 ASN D CA 1
ATOM 8914 C C . ASN D 1 276 ? 26.321 -31.508 -3.014 1.00 49.95 253 ASN D C 1
ATOM 8915 O O . ASN D 1 276 ? 26.075 -30.820 -4.000 1.00 48.56 253 ASN D O 1
ATOM 8920 N N . CYS D 1 277 ? 25.806 -31.262 -1.813 1.00 48.59 254 CYS D N 1
ATOM 8921 C CA . CYS D 1 277 ? 24.902 -30.155 -1.594 1.00 48.06 254 CYS D CA 1
ATOM 8922 C C . CYS D 1 277 ? 25.737 -29.002 -1.087 1.00 48.69 254 CYS D C 1
ATOM 8923 O O . CYS D 1 277 ? 26.817 -29.261 -0.572 1.00 51.80 254 CYS D O 1
ATOM 8926 N N . SER D 1 278 ? 25.241 -27.765 -1.238 1.00 46.25 255 SER D N 1
ATOM 8927 C CA . SER D 1 278 ? 25.911 -26.630 -0.626 1.00 46.78 255 SER D CA 1
ATOM 8928 C C . SER D 1 278 ? 25.010 -26.014 0.441 1.00 43.59 255 SER D C 1
ATOM 8929 O O . SER D 1 278 ? 23.807 -25.882 0.250 1.00 41.87 255 SER D O 1
ATOM 8932 N N . PHE D 1 279 ? 25.618 -25.692 1.588 1.00 43.39 256 PHE D N 1
ATOM 8933 C CA . PHE D 1 279 ? 24.895 -25.254 2.768 1.00 41.32 256 PHE D CA 1
ATOM 8934 C C . PHE D 1 279 ? 25.302 -23.809 3.077 1.00 41.18 256 PHE D C 1
ATOM 8935 O O . PHE D 1 279 ? 26.485 -23.502 3.231 1.00 41.63 256 PHE D O 1
ATOM 8943 N N . GLY D 1 280 ? 24.312 -22.910 3.132 1.00 39.52 257 GLY D N 1
ATOM 8944 C CA . GLY D 1 280 ? 24.534 -21.579 3.656 1.00 39.52 257 GLY D CA 1
ATOM 8945 C C . GLY D 1 280 ? 24.853 -21.628 5.143 1.00 40.40 257 GLY D C 1
ATOM 8946 O O . GLY D 1 280 ? 24.613 -22.634 5.794 1.00 41.14 257 GLY D O 1
ATOM 8947 N N . SER D 1 281 ? 25.350 -20.520 5.685 1.00 42.13 258 SER D N 1
ATOM 8948 C CA . SER D 1 281 ? 25.879 -20.518 7.037 1.00 44.78 258 SER D CA 1
ATOM 8949 C C . SER D 1 281 ? 24.773 -20.541 8.096 1.00 43.22 258 SER D C 1
ATOM 8950 O O . SER D 1 281 ? 25.069 -20.588 9.286 1.00 43.97 258 SER D O 1
ATOM 8953 N N . HIS D 1 282 ? 23.503 -20.571 7.679 1.00 42.44 259 HIS D N 1
ATOM 8954 C CA . HIS D 1 282 ? 22.412 -20.762 8.621 1.00 43.73 259 HIS D CA 1
ATOM 8955 C C . HIS D 1 282 ? 22.337 -22.224 9.081 1.00 45.95 259 HIS D C 1
ATOM 8956 O O . HIS D 1 282 ? 21.683 -22.539 10.081 1.00 44.87 259 HIS D O 1
ATOM 8963 N N . ILE D 1 283 ? 22.991 -23.117 8.323 1.00 46.19 260 ILE D N 1
ATOM 8964 C CA . ILE D 1 283 ? 22.939 -24.536 8.608 1.00 46.60 260 ILE D CA 1
ATOM 8965 C C . ILE D 1 283 ? 23.941 -24.840 9.710 1.00 48.88 260 ILE D C 1
ATOM 8966 O O . ILE D 1 283 ? 25.122 -24.515 9.575 1.00 48.99 260 ILE D O 1
ATOM 8971 N N . HIS D 1 284 ? 23.441 -25.495 10.770 1.00 50.99 261 HIS D N 1
ATOM 8972 C CA . HIS D 1 284 ? 24.251 -25.887 11.914 1.00 54.36 261 HIS D CA 1
ATOM 8973 C C . HIS D 1 284 ? 25.318 -26.886 11.468 1.00 54.96 261 HIS D C 1
ATOM 8974 O O . HIS D 1 284 ? 25.025 -27.798 10.701 1.00 53.25 261 HIS D O 1
ATOM 8981 N N . PRO D 1 285 ? 26.593 -26.728 11.896 1.00 57.74 262 PRO D N 1
ATOM 8982 C CA . PRO D 1 285 ? 27.663 -27.611 11.432 1.00 60.40 262 PRO D CA 1
ATOM 8983 C C . PRO D 1 285 ? 27.494 -29.088 11.820 1.00 62.72 262 PRO D C 1
ATOM 8984 O O . PRO D 1 285 ? 28.157 -29.939 11.228 1.00 61.10 262 PRO D O 1
ATOM 8988 N N . ASP D 1 286 ? 26.631 -29.368 12.818 1.00 63.05 263 ASP D N 1
ATOM 8989 C CA . ASP D 1 286 ? 26.281 -30.725 13.225 1.00 63.32 263 ASP D CA 1
ATOM 8990 C C . ASP D 1 286 ? 25.298 -31.371 12.244 1.00 62.95 263 ASP D C 1
ATOM 8991 O O . ASP D 1 286 ? 25.154 -32.591 12.258 1.00 63.91 263 ASP D O 1
ATOM 8996 N N . LEU D 1 287 ? 24.581 -30.543 11.465 1.00 61.79 264 LEU D N 1
ATOM 8997 C CA . LEU D 1 287 ? 23.754 -30.958 10.335 1.00 59.54 264 LEU D CA 1
ATOM 8998 C C . LEU D 1 287 ? 22.428 -31.540 10.809 1.00 56.81 264 LEU D C 1
ATOM 8999 O O . LEU D 1 287 ? 21.379 -31.162 10.294 1.00 54.98 264 LEU D O 1
ATOM 9004 N N . PHE D 1 288 ? 22.487 -32.507 11.734 1.00 57.34 265 PHE D N 1
ATOM 9005 C CA . PHE D 1 288 ? 21.323 -33.321 12.047 1.00 55.71 265 PHE D CA 1
ATOM 9006 C C . PHE D 1 288 ? 20.955 -33.177 13.509 1.00 56.37 265 PHE D C 1
ATOM 9007 O O . PHE D 1 288 ? 21.828 -33.091 14.368 1.00 58.53 265 PHE D O 1
ATOM 9015 N N . ALA D 1 289 ? 19.642 -33.184 13.745 1.00 55.51 266 ALA D N 1
ATOM 9016 C CA . ALA D 1 289 ? 19.074 -33.040 15.070 1.00 57.53 266 ALA D CA 1
ATOM 9017 C C . ALA D 1 289 ? 18.329 -34.316 15.440 1.00 59.75 266 ALA D C 1
ATOM 9018 O O . ALA D 1 289 ? 17.699 -34.945 14.586 1.00 60.85 266 ALA D O 1
ATOM 9020 N N . GLY D 1 290 ? 18.386 -34.671 16.723 1.00 63.11 267 GLY D N 1
ATOM 9021 C CA . GLY D 1 290 ? 17.479 -35.670 17.264 1.00 65.25 267 GLY D CA 1
ATOM 9022 C C . GLY D 1 290 ? 16.040 -35.148 17.314 1.00 63.50 267 GLY D C 1
ATOM 9023 O O . GLY D 1 290 ? 15.797 -33.949 17.168 1.00 61.63 267 GLY D O 1
ATOM 9024 N N . TRP D 1 291 ? 15.090 -36.065 17.515 1.00 64.56 268 TRP D N 1
ATOM 9025 C CA . TRP D 1 291 ? 13.688 -35.715 17.648 1.00 64.82 268 TRP D CA 1
ATOM 9026 C C . TRP D 1 291 ? 13.341 -35.394 19.099 1.00 70.37 268 TRP D C 1
ATOM 9027 O O . TRP D 1 291 ? 12.766 -34.341 19.363 1.00 70.14 268 TRP D O 1
ATOM 9038 N N . LYS D 1 292 ? 13.641 -36.337 20.006 1.00 78.53 269 LYS D N 1
ATOM 9039 C CA . LYS D 1 292 ? 13.416 -36.170 21.438 1.00 83.51 269 LYS D CA 1
ATOM 9040 C C . LYS D 1 292 ? 14.279 -35.020 21.955 1.00 79.48 269 LYS D C 1
ATOM 9041 O O . LYS D 1 292 ? 13.786 -34.139 22.653 1.00 75.25 269 LYS D O 1
ATOM 9047 N N . ASP D 1 293 ? 15.563 -35.060 21.577 1.00 77.87 270 ASP D N 1
ATOM 9048 C CA . ASP D 1 293 ? 16.598 -34.160 22.063 1.00 77.61 270 ASP D CA 1
ATOM 9049 C C . ASP D 1 293 ? 17.454 -33.736 20.872 1.00 75.22 270 ASP D C 1
ATOM 9050 O O . ASP D 1 293 ? 18.181 -34.542 20.303 1.00 73.51 270 ASP D O 1
ATOM 9055 N N . ILE D 1 294 ? 17.378 -32.449 20.523 1.00 73.29 271 ILE D N 1
ATOM 9056 C CA . ILE D 1 294 ? 18.107 -31.875 19.400 1.00 70.44 271 ILE D CA 1
ATOM 9057 C C . ILE D 1 294 ? 19.587 -32.287 19.414 1.00 71.76 271 ILE D C 1
ATOM 9058 O O . ILE D 1 294 ? 20.183 -32.426 18.346 1.00 70.44 271 ILE D O 1
ATOM 9063 N N . TYR D 1 295 ? 20.170 -32.505 20.607 1.00 74.00 272 TYR D N 1
ATOM 9064 C CA . TYR D 1 295 ? 21.608 -32.694 20.758 1.00 76.76 272 TYR D CA 1
ATOM 9065 C C . TYR D 1 295 ? 21.975 -34.170 20.900 1.00 78.07 272 TYR D C 1
ATOM 9066 O O . TYR D 1 295 ? 23.144 -34.481 21.115 1.00 80.89 272 TYR D O 1
ATOM 9075 N N . ASP D 1 296 ? 20.990 -35.065 20.744 1.00 77.36 273 ASP D N 1
ATOM 9076 C CA . ASP D 1 296 ? 21.191 -36.505 20.860 1.00 78.09 273 ASP D CA 1
ATOM 9077 C C . ASP D 1 296 ? 20.408 -37.190 19.742 1.00 74.75 273 ASP D C 1
ATOM 9078 O O . ASP D 1 296 ? 19.208 -37.429 19.876 1.00 73.01 273 ASP D O 1
ATOM 9083 N N . LEU D 1 297 ? 21.098 -37.473 18.630 1.00 73.60 274 LEU D N 1
ATOM 9084 C CA . LEU D 1 297 ? 20.457 -38.061 17.464 1.00 71.83 274 LEU D CA 1
ATOM 9085 C C . LEU D 1 297 ? 20.264 -39.554 17.708 1.00 73.27 274 LEU D C 1
ATOM 9086 O O . LEU D 1 297 ? 21.230 -40.276 17.940 1.00 74.48 274 LEU D O 1
ATOM 9091 N N . GLU D 1 298 ? 19.003 -39.996 17.645 1.00 72.70 275 GLU D N 1
ATOM 9092 C CA . GLU D 1 298 ? 18.690 -41.398 17.878 1.00 75.37 275 GLU D CA 1
ATOM 9093 C C . GLU D 1 298 ? 19.523 -42.220 16.888 1.00 75.83 275 GLU D C 1
ATOM 9094 O O . GLU D 1 298 ? 19.625 -41.874 15.706 1.00 73.96 275 GLU D O 1
ATOM 9100 N N . LYS D 1 299 ? 20.139 -43.289 17.406 1.00 79.06 276 LYS D N 1
ATOM 9101 C CA . LYS D 1 299 ? 21.216 -43.980 16.710 1.00 80.54 276 LYS D CA 1
ATOM 9102 C C . LYS D 1 299 ? 20.660 -44.783 15.533 1.00 80.14 276 LYS D C 1
ATOM 9103 O O . LYS D 1 299 ? 21.430 -45.218 14.679 1.00 81.53 276 LYS D O 1
ATOM 9109 N N . THR D 1 300 ? 19.327 -44.913 15.458 1.00 79.06 277 THR D N 1
ATOM 9110 C CA . THR D 1 300 ? 18.654 -45.675 14.412 1.00 78.34 277 THR D CA 1
ATOM 9111 C C . THR D 1 300 ? 18.363 -44.815 13.177 1.00 75.10 277 THR D C 1
ATOM 9112 O O . THR D 1 300 ? 17.909 -45.333 12.158 1.00 74.98 277 THR D O 1
ATOM 9116 N N . ALA D 1 301 ? 18.600 -43.502 13.263 1.00 73.57 278 ALA D N 1
ATOM 9117 C CA . ALA D 1 301 ? 18.386 -42.626 12.122 1.00 68.89 278 ALA D CA 1
ATOM 9118 C C . ALA D 1 301 ? 19.431 -42.910 11.047 1.00 67.96 278 ALA D C 1
ATOM 9119 O O . ALA D 1 301 ? 20.550 -43.308 11.359 1.00 69.47 278 ALA D O 1
ATOM 9121 N N . ARG D 1 302 ? 19.046 -42.688 9.787 1.00 65.82 279 ARG D N 1
ATOM 9122 C CA . ARG D 1 302 ? 19.941 -42.874 8.657 1.00 64.83 279 ARG D CA 1
ATOM 9123 C C . ARG D 1 302 ? 20.174 -41.545 7.940 1.00 62.13 279 ARG D C 1
ATOM 9124 O O . ARG D 1 302 ? 19.602 -41.290 6.886 1.00 60.24 279 ARG D O 1
ATOM 9132 N N . PHE D 1 303 ? 21.046 -40.716 8.522 1.00 62.55 280 PHE D N 1
ATOM 9133 C CA . PHE D 1 303 ? 21.351 -39.391 8.008 1.00 60.64 280 PHE D CA 1
ATOM 9134 C C . PHE D 1 303 ? 22.811 -39.358 7.560 1.00 62.38 280 PHE D C 1
ATOM 9135 O O . PHE D 1 303 ? 23.689 -39.736 8.333 1.00 65.32 280 PHE D O 1
ATOM 9143 N N . LYS D 1 304 ? 23.086 -38.927 6.322 1.00 62.14 281 LYS D N 1
ATOM 9144 C CA . LYS D 1 304 ? 24.470 -38.850 5.867 1.00 65.73 281 LYS D CA 1
ATOM 9145 C C . LYS D 1 304 ? 24.656 -37.641 4.955 1.00 61.91 281 LYS D C 1
ATOM 9146 O O . LYS D 1 304 ? 23.713 -37.191 4.306 1.00 59.96 281 LYS D O 1
ATOM 9152 N N . ASN D 1 305 ? 25.893 -37.139 4.929 1.00 61.23 282 ASN D N 1
ATOM 9153 C CA . ASN D 1 305 ? 26.283 -36.040 4.072 1.00 60.34 282 ASN D CA 1
ATOM 9154 C C . ASN D 1 305 ? 27.510 -36.489 3.283 1.00 62.88 282 ASN D C 1
ATOM 9155 O O . ASN D 1 305 ? 28.565 -36.668 3.868 1.00 62.94 282 ASN D O 1
ATOM 9160 N N . LEU D 1 306 ? 27.366 -36.659 1.959 1.00 66.01 283 LEU D N 1
ATOM 9161 C CA . LEU D 1 306 ? 28.411 -37.214 1.106 1.00 70.82 283 LEU D CA 1
ATOM 9162 C C . LEU D 1 306 ? 29.096 -36.118 0.271 1.00 68.87 283 LEU D C 1
ATOM 9163 O O . LEU D 1 306 ? 28.430 -35.113 -0.041 1.00 63.85 283 LEU D O 1
#

Organism: NCBI:txid1121131

Radius of gyration: 37.63 Å; Cα contacts (8 Å, |Δi|>4): 3575; chains: 4; bounding box: 62×111×93 Å

Solvent-accessible surface area: 48626 Å² total; per-re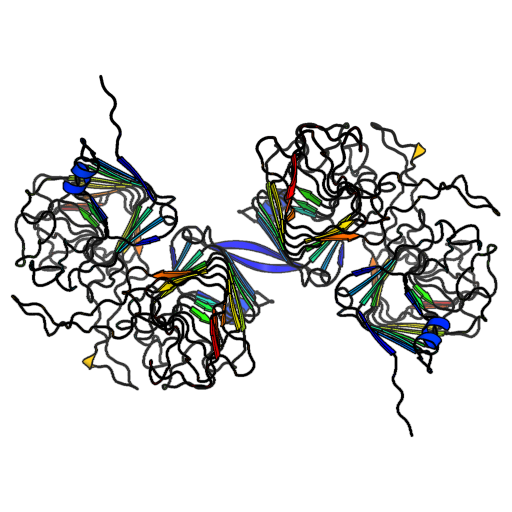sidue (Å²): 95,93,86,74,120,22,26,3,4,49,0,3,94,29,44,11,50,64,70,14,92,8,19,138,90,44,3,143,99,66,115,6,97,45,52,11,6,4,1,36,2,46,16,53,38,47,0,18,0,2,44,11,13,0,0,45,25,96,30,92,82,152,79,37,58,69,15,10,14,6,28,0,17,0,0,0,1,6,24,83,38,1,15,3,9,16,0,2,0,12,4,62,13,17,33,6,73,37,26,0,44,3,0,0,0,1,0,19,0,52,128,2,24,0,25,86,0,6,0,45,4,48,37,11,0,0,0,0,4,6,9,5,151,87,65,123,94,164,29,30,8,19,10,29,57,31,137,32,96,72,119,58,3,85,5,70,0,42,52,2,39,0,13,0,2,12,11,0,0,5,0,0,0,20,2,34,0,66,85,2,21,1,4,2,19,62,32,8,22,25,35,64,154,133,36,88,37,185,148,128,51,13,83,40,89,93,27,128,11,11,1,13,1,0,1,0,8,3,55,112,133,54,83,1,0,94,0,25,52,3,124,2,45,33,22,68,11,71,100,50,17,1,8,0,0,34,2,31,42,110,83,0,5,1,21,0,70,109,20,70,62,28,79,4,13,40,102,96,33,29,0,0,66,161,67,47,170,97,64,35,198,58,17,81,17,133,71,142,171,155,187,116,175,134,64,128,47,125,15,53,103,36,52,39,50,79,71,17,92,11,14,134,111,43,4,141,114,66,117,8,98,44,52,11,4,36,1,67,2,48,15,52,39,45,0,17,0,1,45,12,13,0,0,59,24,97,30,91,84,158,94,33,62,72,13,9,14,6,27,0,16,0,0,0,1,4,24,81,56,1,37,2,19,16,0,2,0,13,5,66,13,18,34,7,65,29,26,0,43,4,0,0,0,1,0,20,0,52,124,2,23,0,79,87,0,5,0,48,4,49,39,10,0,0,0,0,5,6,10,5,151,89,55,127,136,191,25,32,8,17,21,31,59,24,135,31,98,71,122,59,4,84,5,71,0,44,50,2,39,0,13,0,2,14,11,0,0,5,0,0,0,15,0,29,0,68,85,2,25,0,4,3,20,60,32,8,28,25,39,55,160,132,45,92,56,156,116,155,55,14,89,30,77,98,27,128,12,10,1,12,1,0,0,0,9,3,49,116,111,51,73,0,1,60,0,41,50,3,117,2,42,33,24,68,11,70,101,51,16,1,7,0,0,35,1,31,44,117,87,0,5,1,21,0,56,113,21,69,62,28,79,4,13,39,103,99,32,29,0,0,58,161,69,46,173,81,60,34,164,67,17,81,20,139,73,142,102,94,81,70,122,24,27,4,6,49,0,3,94,29,42,11,50,62,70,16,93,7,19,113,94,44,4,112,111,65,122,8,110,41,50,11,4,4,1,33,2,47,15,52,35,47,0,17,0,2,44,12,12,0,0,56,25,112,24,92,78,150,101,33,61,69,13,8,13,6,30,0,16,0,0,0,0,5,24,84,36,1,15,0,9,16,0,2,0,14,5,66,13,17,33,6,78,31,29,0,44,3,0,0,0,1,0,20,0,52,127,2,23,0,27,85,0,6,0,45,4,51,37,10,0,0,0,0,5,7,10,4,153,91,61,123,95,171,29,32,8,16,20,29,56,24,135,33,98,69,121,59,3,87,5,72,0,41,52,1,39,0,13,0,2,12,11,0,0,5,0,0,0,22,2,35,0,71,89,2,26,1,4,2,20,61,32,8,20,30,34,61,148,135,42,102,46,201,134,137,50,12,84,38,93,98,28,127,13,10,1,13,0,0,1,0,8,3,56,110,128,51,85,2,1,86,0,28,57,2,127,2,48,34,23,66,11,71,101,50,16,0,7,0,0,36,1,32,42,113,84,0,5,0,10,0,36,114,21,63,63,29,79,5,12,38,105,93,30,30,0,0,64,152,70,46,173,94,63,34,199,61,17,81,27,116,71,133,169,152,186,118,173,131,66,128,46,126,16,53,102,34,54,36,52,76,70,18,92,12,17,106,94,42,3,117,106,67,122,8,110,44,41,11,6,36,1,65,1,47,15,51,36,47,0,20,0,1,44,12,12,0,0,58,24,96,29,91,72,144,131,38,66,73,13,8,14,5,26,0,16,0,0,0,1,6,24,88,60,1,34,2,18,16,0,2,0,14,5,65,14,18,33,6,73,27,26,0,45,4,0,0,0,1,0,18,0,53,128,3,24,0,79,88,0,6,0,44,4,48,37,11,0,0,0,0,4,7,8,5,149,82,60,117,140,200,27,31,9,29,20,29,56,47,140,33,95,69,122,60,4,81,4,73,0,45,52,2,39,0,13,0,3,14,11,0,0,5,0,0,0,20,3,35,0,67,89,1,26,0,3,2,20,61,31,7,22,26,29,59,158,127,45,87,53,159,119,155,57,15,91,41,90,102,26,130,14,10,1,13,0,0,1,0,9,3,56,110,127,54,85,1,0,85,0,29,51,2,126,1,46,32,22,68,11,72,102,51,17,1,7,0,0,34,2,31,43,101,86,0,5,1,7,0,37,114,21,64,62,28,79,4,12,38,104,95,30,29,0,1,64,151,69,47,173,95,64,29,199,63,17,80,26,121,70,136

Secondary structure (DSSP, 8-state):
--EEE--EEEE-SEEEE--EEE-HHHHHHTT-TT-EEEEEESSTTTEEEEE---TTSPPSSSSSSS--GGG--SEEE-SSEEEEEEEEEEE----HHHH----SEEE-SSEEEEEEEEEE-STT-EEESPPPSS-SSTTTT-STTSSS-----EEEEES-EEEESEEEEEES-EEEEES-EEEEPP-PPEE-GGG--SSSPPPEE--S--EEEEEE---TTS--EEEES-EEEESSPPTT-EEEE--SSTT-EEEEES-EE-TTB-TT-B--SSBTTB--TT-EEEE-/-------EEEE-SEEEE--EEE-HHHHHHTT-TT-EEEEEESSTTTEEEEE---TTSPPSSSSSSS--GGG--SEEE-SSEEEEEEEEEEE----HHHH----SEEE-SSEEEEEEEEEE-SSS-EEESPPPSS-SSTTTT-STTSSS-----EEEEES-EEEESEEEEEES-EEEEES-EEEEPP-PPEE-GGG--SSS---EE--S--EEEEEE---TTS--EEEES-EEEESSPPTT-EEEE--SSTT-EEEEES-EE-TTB-TT-B--SSBTTB--TT-EEEE-/--EEE--EEEE-SEEEE--EEE-HHHHHHTT-TT-EEEEEESSTTTEEEEE---TTSPPSSSSSSS--GGG--SEEE-SSEEEEEEEEEEE----HHHH----SEEE-SSEEEEEEEEEE-SSS-EEESPPPSS-SSTTTT-STTSSS-----EEEEES-EEEESEEEEEES-EEEEES-EEEEPP-PPEE-GGG--SSS---EE--S--EEEEEE---TTS--EEEES-EEEESSPPTT-EEEE--SSTT-EEEEES-EE-TTB-TT-B--SSBTTB--TT-EEEE-/-------EEEE-SEEEE--EEE-HHHHHHTT-TT-EEEEEESSTTTEEEEE---TTSPPSSSSSSS--GGG--SEEE-SSEEEEEEEEEEE----HHHH----SEEE-SSEEEEEEEEEE-SSS-EEESPPPSS-SSTTTT-STTSSS-----EEEEES-EEEESEEEEEES-EEEEES-EEEEPP-PPEE-GGG--SSS---EE--S--EEEEEE---TTS--EEEES-EEEESSPPTT-EEEE--SSTT-EEEEES-EE-TTB-TT-B--SSBTTB--TT-EEEE-

InterPro domains:
  IPR000070 Pectinesterase, catalytic [PF01095] (29-123)
  IPR000070 Pectinesterase, catalytic [PF01095] (149-272)
  IPR011050 Pectin lyase fold/virulence factor [SSF51126] (24-269)
  IPR012334 Pectin lyase fold [G3DSA:2.160.20.10] (3-282)
  IPR033131 Pectinesterase, Asp active site [PS00503] (157-166)